Protein AF-A0A2G7FN99-F1 (afdb_monomer_lite)

InterPro domains:
  IPR013320 Concanavalin A-like lectin/glucanase domain superfamily [SSF49899] (677-865)
  IPR015882 Beta-hexosaminidase, bacterial type, N-terminal [PF02838] (249-353)
  IPR015883 Beta-hexosaminidase, catalytic domain [PF00728] (359-595)
  IPR017853 Glycoside hydrolase superfamily [SSF51445] (356-666)
  IPR025705 Beta-hexosaminidase [PR00738] (317-337)
  IPR025705 Beta-hexosaminidase [PR00738] (350-367)
  IPR025705 Beta-hexosaminidase [PR00738] (379-400)
  IPR025705 Beta-hexosaminidase [PR00738] (448-465)
  IPR029018 Beta-hexosaminidase-like, domain 2 [G3DSA:3.30.379.10] (199-349)
  IPR029018 Beta-hexosaminidase-like, domain 2 [SSF55545] (251-355)
  IPR052764 Glycosyl Hydrolase 20 Enzymes [PTHR43678] (237-614)

Secondary structure (DSSP, 8-state):
---STTSS--PPPPPPPP-TTS---TTTTTTS-----GGGGSTTTT--TTS------STTPPP-STT---SS---SHHHIIIIIHHHHHHHHHHHHHHHHHHHHHHHS-TTS-HHHHHHHHHHHHHHHHHHHHHHHHHHHHHHHHHHHHHHHHHT---HHHHHHHHHHHHHHHHGGG-HHHHHHHHHHHHHHHHHHHHHHHHH-----B--SS-B-EEEEEEEEEGGG--EEEEETTTTT-B-SSSSBSSPPBHHHHHHHHHHHHHHHH-----EEEESSPPTTEEEEEE------B-TTS-B-TT-EEEEEETTEEEEEESSHHHHHHHHHHHHHHHHHHTSEEEEEEEEE--SSS--EEEEE-SSS---HHHHHHHHHHHHHTT--EEEEE-EEES---TTT--HHHHHTS-EEE-EE---GGGTTT---GGGSEEHHHHHHHHHHHHTTT-EEEEE---SSS-HHHHTT-GGGB-SSTTSB-TTSTTHHHHHHHHHHHHGGG--BSEEE----S--GGGHHHHHHHHHHHHHHHHHHH--EEEEES-S-GGGS-PPPTTEEEEE--TTT--IIIIIGGGT--EEE--GGG---SS--SSS-SS--HHHHHH--TT-----S--TTGGG-TTEEEEEEE-S-GGG-THHHHHHHT----HHHHHHHHHHHHHT-TT--TT-----SSSEEEEE---SSSSEE-BTTSS---EEEES-EE-SS-EEE-TT-EEE-S--EE-SSEEEEEEEEES--S--EEEE-SSEEEES-BTTB-S-EEEETTEEEE-S--PPTTS-EEEEEEEETTEEEEEEEETTS--EEEEEEEEEEETTTEEEEEE---PEE-SEEESS--EEEEEEEEEE---

Radius of gyration: 35.99 Å; chains: 1; bounding box: 85×121×75 Å

Organism: NCBI:txid656916

pLDDT: mean 82.91, std 18.61, range [25.84, 98.75]

Sequence (870 aa):
MSFWDSLSGRKQSKGPEFDPSTAGDATSFLSEVAIPDPTSLHPLAGLNQDTLDYITLEDSALDQTPGSQSLLPSRGWSDDLCYGAGTTYLAGLTIGGAWGLAEGLKKVPATAPPKIRLNGVLNAITRRGPFLGNSAGVVAMVYNGFNSGIGYVRGKHDSANSVVAGALSGMLFKSTRGLKPMMISGGIVASIAGGWALVRKTTAGYSRLVTIPTISFTGTSNTYSLAQLTSIVVDARYANAVDNDGATQIPPTLQQFAETFQKDLQSTVGIDIPLTSSMTAAANSIFFTLTNETGFHDAAGRYTSEAYTLTINDDGVKIAGASPLGAWWGSRSLIQAAVVSGHTLPQGSAVDAPGWANRGIMLDAGRHFYPPEFLIEMCAFLSFFKQNAFHVHLSDNLYNNVDRYSAQQSMDLYAAFRLWSDDPAVAGLNKRANESYTKAQFDNIQQQCARRGVTIIPEIEAPGHALVISQWRPELALDDLSMLNITHPDTIPTMKSIWKTFLPWFHSKTVHIGADEYDKDLVADYTSFVNTMRDYIFKESGKSMRIWGTFIPSQGANVSTDVSIQHWEFFEDNPYFDYIQNGYNVLNSDDAFYIVGKWSGSYPSTLNKTRVFHGNPAGGLMLPTSSTLRMSPTILPEMTHTSSVTSRLSLADKQWGGNILEDEYDAVFDKIHAAIPGQNLDRQVKSHTDTILHYKFDKDTETVIDHSGNGYDGIIRGCHVQNSTLVLSKGCYVDTPLGSKGRDYTLSFWVNPTSQTPGTLFAGPDSTLLSGNGSISNITLISGGNPYSLNYSLPLDTWTQVNLIGKGNRTLLRVSDSGAESASMEFLARLGINGESQVWAPIGIEAPIARIGEGFNGMMKEVVLRGSAD

Foldseek 3Di:
DDDPVPPDDDDDDDDDDDDPVPDDDPVVVVPPDPDPDVLVVPPCNPDDPVPDDDPPPQQPAFDLQAPCQAPPGASDLVRQLVVVLVVQLQVQLVVQLVVLQVVLQVPDDPPDDPVVSVVSSVVSSVVRNNVRSVLRSQLSNQLSVQLVVVSVVVSHRDLVSQLQSQLVSQLVSCVVVDDVSSNVRSVVSSVVSNVVNVCRVVVVPQPWLQAQLTFRWRFDPDKDFLVLAAEAEEAQVQQQFFDPPAFFLDTDGLVLLVVVLQQLCCVFVVDRHYYYYDNDAAARYEYEEADPDQCAAALQRDHDQLKWKWFQDRRHIYIYTPGSNNSSLNSLSQSLSCLQVVRMGTGGMTIFHFNFRAFAAEEECFDAFDALLLLLQVLLVCLSSPHAEYEYEFWFFDFDQLVPDDPVRLLVGDIAGAEDDPPPLCVQLGPCPVRHDYLVSLLVSQVSSSSSNHFYAYEAEDQARCLSVCNRVVVQADSRSRGGPLVPPCPLVSVLSVCVRCVVSHRTLEYEHELADDDPVCVQSSLVSLQSVQVSSCVVPVHQYEYEQADFPVSPHDRDLSYAYEYEEVVRHDCVPRALVVNHQYEYAYLLQEAECPDDPPHHNAHDLCCLSSNDPVDDDDPFDDSVVSNRPRYHYYYHYYDDRQRHSSNSSRSRVGDQHPVSCVVSVVSSVVSSPPHDSQQAQAAPDLWRFKFQLPDFDQWTATPRPPGFIKGWDPWGGDPSKIFADAPTKIFTPGAWHGAFKKKKKKWAAQDLFKWWQFAHPAKTWICADDPGRFTWIAGSNDIFGDPDHDDHRFIKMWIFHGHPFWTKIWIDGPPDDIDIGTGWDWDQDSVPDTDTHGGGGIGGHRMGIHRTGTMMGTTIMGGDND

Structure (mmCIF, N/CA/C/O backbone):
data_AF-A0A2G7FN99-F1
#
_entry.id   AF-A0A2G7FN99-F1
#
loop_
_atom_site.group_PDB
_atom_site.id
_atom_site.type_symbol
_atom_site.label_atom_id
_atom_site.label_alt_id
_atom_site.label_comp_id
_atom_site.label_asym_id
_atom_site.label_entity_id
_atom_site.label_seq_id
_atom_site.pdbx_PDB_ins_code
_atom_site.Cartn_x
_atom_site.Cartn_y
_atom_site.Cartn_z
_atom_site.occupancy
_atom_site.B_iso_or_equiv
_atom_site.auth_seq_id
_atom_site.auth_comp_id
_atom_site.auth_asym_id
_atom_site.auth_atom_id
_atom_site.pdbx_PDB_model_num
ATOM 1 N N . MET A 1 1 ? -8.911 85.888 23.093 1.00 33.75 1 MET A N 1
ATOM 2 C CA . MET A 1 1 ? -7.500 86.305 22.948 1.00 33.75 1 MET A CA 1
ATOM 3 C C . MET A 1 1 ? -6.669 85.044 22.906 1.00 33.75 1 MET A C 1
AT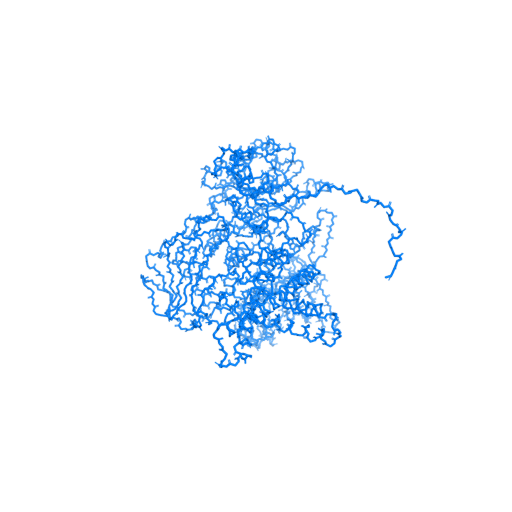OM 5 O O . MET A 1 1 ? -6.905 84.182 23.730 1.00 33.75 1 MET A O 1
ATOM 9 N N . SER A 1 2 ? -5.720 84.841 22.018 1.00 37.69 2 SER A N 1
ATOM 10 C CA . SER A 1 2 ? -5.251 85.590 20.857 1.00 37.69 2 SER A CA 1
ATOM 11 C C . SER A 1 2 ? -4.158 84.719 20.233 1.00 37.69 2 SER A C 1
ATOM 13 O O . SER A 1 2 ? -3.662 83.794 20.875 1.00 37.69 2 SER A O 1
ATOM 15 N N . PHE A 1 3 ? -3.683 85.152 19.071 1.00 32.22 3 PHE A N 1
ATOM 16 C CA . PHE A 1 3 ? -2.267 85.104 18.691 1.00 32.22 3 PHE A CA 1
ATOM 17 C C . PHE A 1 3 ? -1.813 84.037 17.690 1.00 32.22 3 PHE A C 1
ATOM 19 O O . PHE A 1 3 ? -0.744 84.218 17.123 1.00 32.22 3 PHE A O 1
ATOM 26 N N . TRP A 1 4 ? -2.607 83.013 17.364 1.00 33.81 4 TRP A N 1
ATOM 27 C CA . TRP A 1 4 ? -2.189 82.034 16.340 1.00 33.81 4 TRP A CA 1
ATOM 28 C C . TRP A 1 4 ? -2.719 82.302 14.919 1.00 33.81 4 TRP A C 1
ATOM 30 O O . TRP A 1 4 ? -2.257 81.669 13.975 1.00 33.81 4 TRP A O 1
ATOM 40 N N . ASP A 1 5 ? -3.578 83.309 14.729 1.00 37.84 5 ASP A N 1
ATOM 41 C CA . ASP A 1 5 ? -4.108 83.728 13.414 1.00 37.84 5 ASP A CA 1
ATOM 42 C C . ASP A 1 5 ? -3.126 84.557 12.546 1.00 37.84 5 ASP A C 1
ATOM 44 O O . ASP A 1 5 ? -3.536 85.149 11.549 1.00 37.84 5 ASP A O 1
ATOM 48 N N . SER A 1 6 ? -1.824 84.627 12.869 1.00 37.31 6 SER A N 1
ATOM 49 C CA . SER A 1 6 ? -0.861 85.454 12.108 1.00 37.31 6 SER A CA 1
ATOM 50 C C . SER A 1 6 ? 0.158 84.705 11.239 1.00 37.31 6 SER A C 1
ATOM 52 O O . SER A 1 6 ? 1.015 85.358 10.648 1.00 37.31 6 SER A O 1
ATOM 54 N N . LEU A 1 7 ? 0.078 83.375 11.087 1.00 38.03 7 LEU A N 1
ATOM 55 C CA . LEU A 1 7 ? 1.158 82.615 10.426 1.00 38.03 7 LEU A CA 1
ATOM 56 C C . LEU A 1 7 ? 0.846 81.949 9.075 1.00 38.03 7 LEU A C 1
ATOM 58 O O . LEU A 1 7 ? 1.741 81.315 8.526 1.00 38.03 7 LEU A O 1
ATOM 62 N N . SER A 1 8 ? -0.338 82.111 8.469 1.00 44.03 8 SER A N 1
ATOM 63 C CA . SER A 1 8 ? -0.612 81.438 7.175 1.00 44.03 8 SER A CA 1
ATOM 64 C C . SER A 1 8 ? -1.258 82.262 6.055 1.00 44.03 8 SER A C 1
ATOM 66 O O . SER A 1 8 ? -1.482 81.724 4.974 1.00 44.03 8 SER A O 1
ATOM 68 N N . GLY A 1 9 ? -1.462 83.573 6.232 1.00 40.94 9 GLY A N 1
ATOM 69 C CA . GLY A 1 9 ? -1.427 84.551 5.132 1.00 40.94 9 GLY A CA 1
ATOM 70 C C . GLY A 1 9 ? -2.111 84.203 3.795 1.00 40.94 9 GLY A C 1
ATOM 71 O O . GLY A 1 9 ? -1.538 84.492 2.745 1.00 40.94 9 GLY A O 1
ATOM 72 N N . ARG A 1 10 ? -3.335 83.651 3.781 1.00 37.00 10 ARG A N 1
ATOM 73 C CA . ARG A 1 10 ? -4.166 83.598 2.560 1.00 37.00 10 ARG A CA 1
ATOM 74 C C . ARG A 1 10 ? -5.596 84.064 2.824 1.00 37.00 10 ARG A C 1
ATOM 76 O O . ARG A 1 10 ? -6.359 83.438 3.549 1.00 37.00 10 ARG A O 1
ATOM 83 N N . LYS A 1 11 ? -5.924 85.205 2.209 1.00 37.72 11 LYS A N 1
ATOM 84 C CA . LYS A 1 11 ? -7.239 85.858 2.174 1.00 37.72 11 LYS A CA 1
ATOM 85 C C . LYS A 1 11 ? -8.298 84.944 1.539 1.00 37.72 11 LYS A C 1
ATOM 87 O O . LYS A 1 11 ? -8.090 84.450 0.435 1.00 37.72 11 LYS A O 1
ATOM 92 N N . GLN A 1 12 ? -9.449 84.811 2.198 1.00 35.75 12 GLN A N 1
ATOM 93 C CA . GLN A 1 12 ? -10.703 84.336 1.603 1.00 35.75 12 GLN A CA 1
ATOM 94 C C . GLN A 1 12 ? -11.310 85.437 0.717 1.00 35.75 12 GLN A C 1
ATOM 96 O O . GLN A 1 12 ? -11.560 86.543 1.196 1.00 35.75 12 GLN A O 1
ATOM 101 N N . SER A 1 13 ? -11.598 85.137 -0.552 1.00 37.41 13 SER A N 1
ATOM 102 C CA . SER A 1 13 ? -12.572 85.895 -1.348 1.00 37.41 13 SER A CA 1
ATOM 103 C C . SER A 1 13 ? -13.950 85.247 -1.198 1.00 37.41 13 SER A C 1
ATOM 105 O O . SER A 1 13 ? -14.109 84.066 -1.505 1.00 37.41 13 SER A O 1
ATOM 107 N N . LYS A 1 14 ? -14.938 86.018 -0.727 1.00 38.53 14 LYS A N 1
ATOM 108 C CA . LYS A 1 14 ? -16.354 85.625 -0.656 1.00 38.53 14 LYS A CA 1
ATOM 109 C C . LYS A 1 14 ? -16.905 85.346 -2.062 1.00 38.53 14 LYS A C 1
ATOM 111 O O . LYS A 1 14 ? -16.943 86.258 -2.883 1.00 38.53 14 LYS A O 1
ATOM 116 N N . GLY A 1 15 ? -17.348 84.114 -2.310 1.00 42.00 15 GLY A N 1
ATOM 117 C CA . GLY A 1 15 ? -18.316 83.803 -3.368 1.00 42.00 15 GLY A CA 1
ATOM 118 C C . GLY A 1 15 ? -19.749 84.139 -2.914 1.00 42.00 15 GLY A C 1
ATOM 119 O O . GLY A 1 15 ? -19.966 84.291 -1.710 1.00 42.00 15 GLY A O 1
ATOM 120 N N . PRO A 1 16 ? -20.698 84.317 -3.850 1.00 47.00 16 PRO A N 1
ATOM 121 C CA . PRO A 1 16 ? -22.023 84.875 -3.575 1.00 47.00 16 PRO A CA 1
ATOM 122 C C . PRO A 1 16 ? -22.912 83.978 -2.697 1.00 47.00 16 PRO A C 1
ATOM 124 O O . PRO A 1 16 ? -22.806 82.754 -2.707 1.00 47.00 16 PRO A O 1
ATOM 127 N N . GLU A 1 17 ? -23.778 84.643 -1.931 1.00 52.12 17 GLU A N 1
ATOM 128 C CA . GLU A 1 17 ? -24.752 84.099 -0.977 1.00 52.12 17 GLU A CA 1
ATOM 129 C C . GLU A 1 17 ? -25.825 83.255 -1.693 1.00 52.12 17 GLU A C 1
ATOM 131 O O . GLU A 1 17 ? -26.414 83.697 -2.677 1.00 52.12 17 GLU A O 1
ATOM 136 N N . PHE A 1 18 ? -26.061 82.032 -1.211 1.00 53.34 18 PHE A N 1
ATOM 137 C CA . PHE A 1 18 ? -27.045 81.096 -1.763 1.00 53.34 18 PHE A CA 1
ATOM 138 C C . PHE A 1 18 ? -28.466 81.464 -1.307 1.00 53.34 18 PHE A C 1
ATOM 140 O O . PHE A 1 18 ? -28.721 81.534 -0.105 1.00 53.34 18 PHE A O 1
ATOM 147 N N . ASP A 1 19 ? -29.381 81.671 -2.260 1.00 56.56 19 ASP A N 1
ATOM 148 C CA . ASP A 1 19 ? -30.807 81.922 -2.012 1.00 56.56 19 ASP A CA 1
ATOM 149 C C . ASP A 1 19 ? -31.591 80.591 -1.962 1.00 56.56 19 ASP A C 1
ATOM 151 O O . ASP A 1 19 ? -31.800 79.958 -3.005 1.00 56.56 19 ASP A O 1
ATOM 155 N N . PRO A 1 20 ? -32.067 80.157 -0.778 1.00 51.09 20 PRO A N 1
ATOM 156 C CA . PRO A 1 20 ? -32.724 78.865 -0.599 1.00 51.09 20 PRO A CA 1
ATOM 157 C C . PRO A 1 20 ? -34.115 78.770 -1.248 1.00 51.09 20 PRO A C 1
ATOM 159 O O . PRO A 1 20 ? -34.682 77.682 -1.278 1.00 51.09 20 PRO A O 1
ATOM 162 N N . SER A 1 21 ? -34.669 79.863 -1.787 1.00 50.72 21 SER A N 1
ATOM 163 C CA . SER A 1 21 ? -35.949 79.848 -2.513 1.00 50.72 21 SER A CA 1
ATOM 164 C C . SER A 1 21 ? -35.823 79.459 -3.993 1.00 50.72 21 SER A C 1
ATOM 166 O O . SER A 1 21 ? -36.827 79.186 -4.648 1.00 50.72 21 SER A O 1
ATOM 168 N N . THR A 1 22 ? -34.590 79.378 -4.506 1.00 51.12 22 THR A N 1
ATOM 169 C CA . THR A 1 22 ? -34.268 78.935 -5.878 1.00 51.12 22 THR A CA 1
ATOM 170 C C . THR A 1 22 ? -33.664 77.528 -5.932 1.00 51.12 22 THR A C 1
ATOM 172 O O . THR A 1 22 ? -33.292 77.042 -7.000 1.00 51.12 22 THR A O 1
ATOM 175 N N . ALA A 1 23 ? -33.578 76.850 -4.785 1.00 51.66 23 ALA A N 1
ATOM 176 C CA . ALA A 1 23 ? -33.070 75.492 -4.686 1.00 51.66 23 ALA A CA 1
ATOM 177 C C . ALA A 1 23 ? -34.087 74.502 -5.278 1.00 51.66 23 ALA A C 1
ATOM 179 O O . ALA A 1 23 ? -35.142 74.260 -4.694 1.00 51.66 23 ALA A O 1
ATOM 180 N N . GLY A 1 24 ? -33.775 73.938 -6.448 1.00 51.34 24 GLY A N 1
ATOM 181 C CA . GLY A 1 24 ? -34.531 72.820 -7.009 1.00 51.34 24 GLY A CA 1
ATOM 182 C C . GLY A 1 24 ? -34.472 71.607 -6.077 1.00 51.34 24 GLY A C 1
ATOM 183 O O . GLY A 1 24 ? -33.408 71.274 -5.555 1.00 51.34 24 GLY A O 1
ATOM 184 N N . ASP A 1 25 ? -35.619 70.968 -5.851 1.00 49.94 25 ASP A N 1
ATOM 185 C CA . ASP A 1 25 ? -35.714 69.726 -5.082 1.00 49.94 25 ASP A CA 1
ATOM 186 C C . ASP A 1 25 ? -34.915 68.610 -5.784 1.00 49.94 25 ASP A C 1
ATOM 188 O O . ASP A 1 25 ? -34.897 68.528 -7.014 1.00 49.94 25 ASP A O 1
ATOM 192 N N . ALA A 1 26 ? -34.242 67.743 -5.023 1.00 45.41 26 ALA A N 1
ATOM 193 C CA . ALA A 1 26 ? -33.302 66.739 -5.549 1.00 45.41 26 ALA A CA 1
ATOM 194 C C . ALA A 1 26 ? -33.956 65.727 -6.517 1.00 45.41 26 ALA A C 1
ATOM 196 O O . ALA A 1 26 ? -33.278 65.009 -7.250 1.00 45.41 26 ALA A O 1
ATOM 197 N N . THR A 1 27 ? -35.285 65.693 -6.540 1.00 50.59 27 THR A N 1
ATOM 198 C CA . THR A 1 27 ? -36.132 64.905 -7.437 1.00 50.59 27 THR A CA 1
ATOM 199 C C . THR A 1 27 ? -36.222 65.464 -8.864 1.00 50.59 27 THR A C 1
ATOM 201 O O . THR A 1 27 ? -36.419 64.680 -9.796 1.00 50.59 27 THR A O 1
ATOM 204 N N . SER A 1 28 ? -36.025 66.770 -9.090 1.00 48.38 28 SER A N 1
ATOM 205 C CA . SER A 1 28 ? -36.083 67.353 -10.445 1.00 48.38 28 SER A CA 1
ATOM 206 C C . SER A 1 28 ? -34.820 67.085 -11.272 1.00 48.38 28 SER A C 1
ATOM 208 O O . SER A 1 28 ? -34.889 67.003 -12.494 1.00 48.38 28 SER A O 1
ATOM 210 N N . PHE A 1 29 ? -33.677 66.837 -10.622 1.00 47.00 29 PHE A N 1
ATOM 211 C CA . PHE A 1 29 ? -32.427 66.464 -11.299 1.00 47.00 29 PHE A CA 1
ATOM 212 C C . PHE A 1 29 ? -32.433 65.010 -11.810 1.00 47.00 29 PHE A C 1
ATOM 214 O O . PHE A 1 29 ? -31.693 64.663 -12.727 1.00 47.00 29 PHE A O 1
ATOM 221 N N . LEU A 1 30 ? -33.283 64.154 -11.233 1.00 45.47 30 LEU A N 1
ATOM 222 C CA . LEU A 1 30 ? -33.395 62.736 -11.591 1.00 45.47 30 LEU A CA 1
ATOM 223 C C . LEU A 1 30 ? -34.400 62.461 -12.720 1.00 45.47 30 LEU A C 1
ATOM 225 O O . LEU A 1 30 ? -34.435 61.346 -13.229 1.00 45.47 30 LEU A O 1
ATOM 229 N N . SER A 1 31 ? -35.226 63.440 -13.104 1.00 47.50 31 SER A N 1
ATOM 230 C CA . SER A 1 31 ? -36.353 63.229 -14.028 1.00 47.50 31 SER A CA 1
ATOM 231 C C . SER A 1 31 ? -36.124 63.731 -15.460 1.00 47.50 31 SER A C 1
ATOM 233 O O . SER A 1 31 ? -36.835 63.284 -16.356 1.00 47.50 31 SER A O 1
ATOM 235 N N . GLU A 1 32 ? -35.120 64.579 -15.714 1.00 41.84 32 GLU A N 1
ATOM 236 C CA . GLU A 1 32 ? -34.808 65.088 -17.068 1.00 41.84 32 GLU A CA 1
ATOM 237 C C . GLU A 1 32 ? -33.552 64.482 -17.717 1.00 41.84 32 GLU A C 1
ATOM 239 O O . GLU A 1 32 ? -33.242 64.787 -18.869 1.00 41.84 32 GLU A O 1
ATOM 244 N N . VAL A 1 33 ? -32.855 63.561 -17.044 1.00 41.09 33 VAL A N 1
ATOM 245 C CA . VAL A 1 33 ? -31.777 62.783 -17.669 1.00 41.09 33 VAL A CA 1
ATOM 246 C C . VAL A 1 33 ? -32.337 61.419 -18.057 1.00 41.09 33 VAL A C 1
ATOM 248 O O . VAL A 1 33 ? -32.482 60.535 -17.218 1.00 41.09 33 VAL A O 1
ATOM 251 N N . ALA A 1 34 ? -32.644 61.225 -19.341 1.00 44.28 34 ALA A N 1
ATOM 252 C CA . ALA A 1 34 ? -32.786 59.883 -19.892 1.00 44.28 34 ALA A CA 1
ATOM 253 C C . ALA A 1 34 ? -31.404 59.214 -19.841 1.00 44.28 34 ALA A C 1
ATOM 255 O O . ALA A 1 34 ? -30.599 59.364 -20.757 1.00 44.28 34 ALA A O 1
ATOM 256 N N . ILE A 1 35 ? -31.098 58.552 -18.725 1.00 44.69 35 ILE A N 1
ATOM 257 C CA . ILE A 1 35 ? -29.889 57.745 -18.566 1.00 44.69 35 ILE A CA 1
ATOM 258 C C . ILE A 1 35 ? -30.099 56.508 -19.453 1.00 44.69 35 ILE A C 1
ATOM 260 O O . ILE A 1 35 ? -31.001 55.721 -19.152 1.00 44.69 35 ILE A O 1
ATOM 264 N N . PRO A 1 36 ? -29.355 56.329 -20.564 1.00 46.09 36 PRO A N 1
ATOM 265 C CA . PRO A 1 36 ? -29.418 55.077 -21.307 1.00 46.09 36 PRO A CA 1
ATOM 266 C C . PRO A 1 36 ? -29.032 53.940 -20.359 1.00 46.09 36 PRO A C 1
ATOM 268 O O . PRO A 1 36 ? -28.130 54.110 -19.538 1.00 46.09 36 PRO A O 1
ATOM 271 N N . ASP A 1 37 ? -29.758 52.823 -20.443 1.00 46.53 37 ASP A N 1
ATOM 272 C CA . ASP A 1 37 ? -29.610 51.661 -19.563 1.00 46.53 37 ASP A CA 1
ATOM 273 C C . ASP A 1 37 ? -28.119 51.373 -19.287 1.00 46.53 37 ASP A C 1
ATOM 275 O O . ASP A 1 37 ? -27.381 51.069 -20.232 1.00 46.53 37 ASP A O 1
ATOM 279 N N . PRO A 1 38 ? -27.644 51.482 -18.031 1.00 45.56 38 PRO A N 1
ATOM 280 C CA . PRO A 1 38 ? -26.232 51.304 -17.707 1.00 45.56 38 PRO A CA 1
ATOM 281 C C . PRO A 1 38 ? -25.691 49.927 -18.100 1.00 45.56 38 PRO A C 1
ATOM 283 O O . PRO A 1 38 ? -24.487 49.779 -18.301 1.00 45.56 38 PRO A O 1
ATOM 286 N N . THR A 1 39 ? -26.569 48.929 -18.253 1.00 45.09 39 THR A N 1
ATOM 287 C CA . THR A 1 39 ? -26.193 47.593 -18.722 1.00 45.09 39 THR A CA 1
ATOM 288 C C . THR A 1 39 ? -25.781 47.580 -20.194 1.00 45.09 39 THR A C 1
ATOM 290 O O . THR A 1 39 ? -25.010 46.712 -20.586 1.00 45.09 39 THR A O 1
ATOM 293 N N . SER A 1 40 ? -26.198 48.571 -20.992 1.00 46.38 40 SER A N 1
ATOM 294 C CA . SER A 1 40 ? -25.840 48.697 -22.413 1.00 46.38 40 SER A CA 1
ATOM 295 C C . SER A 1 40 ? -24.494 49.388 -22.667 1.00 46.38 40 SER A C 1
ATOM 297 O O . SER A 1 40 ? -23.973 49.331 -23.777 1.00 46.38 40 SER A O 1
ATOM 299 N N . LEU A 1 41 ? -23.912 50.028 -21.644 1.00 41.25 41 LEU A N 1
ATOM 300 C CA . LEU A 1 41 ? -22.585 50.659 -21.702 1.00 41.25 41 LEU A CA 1
ATOM 301 C C . LEU A 1 41 ? -21.459 49.717 -21.249 1.00 41.25 41 LEU A C 1
ATOM 303 O O . LEU A 1 41 ? -20.284 50.086 -21.291 1.00 41.25 41 LEU A O 1
ATOM 307 N N . HIS A 1 42 ? -21.803 48.499 -20.826 1.00 45.81 42 HIS A N 1
ATOM 308 C CA . HIS A 1 42 ? -20.829 47.462 -20.525 1.00 45.81 42 HIS A CA 1
ATOM 309 C C . HIS A 1 42 ? -20.289 46.866 -21.839 1.00 45.81 42 HIS A C 1
ATOM 311 O O . HIS A 1 42 ? -21.092 46.517 -22.705 1.00 45.81 42 HIS A O 1
ATOM 317 N N . PRO A 1 43 ? -18.966 46.665 -22.007 1.00 40.09 43 PRO A N 1
ATOM 318 C CA . PRO A 1 43 ? -18.371 46.147 -23.251 1.00 40.09 43 PRO A CA 1
ATOM 319 C C . PRO A 1 43 ? -18.800 44.714 -23.639 1.00 40.09 43 PRO A C 1
ATOM 321 O O . PRO A 1 43 ? -18.309 44.172 -24.622 1.00 40.09 43 PRO A O 1
ATOM 324 N N . LEU A 1 44 ? -19.721 44.106 -22.881 1.00 43.47 44 LEU A N 1
ATOM 325 C CA . LEU A 1 44 ? -20.255 42.750 -23.057 1.00 43.47 44 LEU A CA 1
ATOM 326 C C . LEU A 1 44 ? -21.794 42.716 -23.050 1.00 43.47 44 LEU A C 1
ATOM 328 O O . LEU A 1 44 ? -22.392 41.658 -22.852 1.00 43.47 44 LEU A O 1
ATOM 332 N N . ALA A 1 45 ? -22.452 43.866 -23.222 1.00 37.00 45 ALA A N 1
ATOM 333 C CA . ALA A 1 45 ? -23.903 43.941 -23.331 1.00 37.00 45 ALA A CA 1
ATOM 334 C C . ALA A 1 45 ? -24.378 43.167 -24.577 1.00 37.00 45 ALA A C 1
ATOM 336 O O . ALA A 1 45 ? -24.186 43.618 -25.705 1.00 37.00 45 ALA A O 1
ATOM 337 N N . GLY A 1 46 ? -24.960 41.981 -24.367 1.00 43.91 46 GLY A N 1
ATOM 338 C CA . GLY A 1 46 ? -25.426 41.084 -25.435 1.00 43.91 46 GLY A CA 1
ATOM 339 C C . GLY A 1 46 ? -24.843 39.665 -25.420 1.00 43.91 46 GLY A C 1
ATOM 340 O O . GLY A 1 46 ? -25.148 38.893 -26.325 1.00 43.91 46 GLY A O 1
ATOM 341 N N . LEU A 1 47 ? -24.032 39.295 -24.422 1.00 37.69 47 LEU A N 1
ATOM 342 C CA . LEU A 1 47 ? -23.481 37.940 -24.293 1.00 37.69 47 LEU A CA 1
ATOM 343 C C . LEU A 1 47 ? -24.258 37.110 -23.254 1.00 37.69 47 LEU A C 1
ATOM 345 O O . LEU A 1 47 ? -24.517 37.565 -22.143 1.00 37.69 47 LEU A O 1
ATOM 349 N N . ASN A 1 48 ? -24.660 35.901 -23.659 1.00 38.81 48 ASN A N 1
ATOM 350 C CA . ASN A 1 48 ? -25.491 34.962 -22.897 1.00 38.81 48 ASN A CA 1
ATOM 351 C C . ASN A 1 48 ? -24.795 34.491 -21.604 1.00 38.81 48 ASN A C 1
ATOM 353 O O . ASN A 1 48 ? -23.602 34.180 -21.617 1.00 38.81 48 ASN A O 1
ATOM 357 N N . GLN A 1 49 ? -25.558 34.387 -20.508 1.00 38.91 49 GLN A N 1
ATOM 358 C CA . GLN A 1 49 ? -25.067 34.019 -19.167 1.00 38.91 49 GLN A CA 1
ATOM 359 C C . GLN A 1 49 ? -24.562 32.568 -19.043 1.00 38.91 49 GLN A C 1
ATOM 361 O O . GLN A 1 49 ? -23.888 32.256 -18.069 1.00 38.91 49 GLN A O 1
ATOM 366 N N . ASP A 1 50 ? -24.807 31.709 -20.037 1.00 39.03 50 ASP A N 1
ATOM 367 C CA . ASP A 1 50 ? -24.420 30.289 -19.997 1.00 39.03 50 ASP A CA 1
ATOM 368 C C . ASP A 1 50 ? -23.006 30.002 -20.545 1.00 39.03 50 ASP A C 1
ATOM 370 O O . ASP A 1 50 ? -22.594 28.847 -20.603 1.00 39.03 50 ASP A O 1
ATOM 374 N N . THR A 1 51 ? -22.260 31.021 -20.997 1.00 35.91 51 THR A N 1
ATOM 375 C CA . THR A 1 51 ? -20.994 30.812 -21.742 1.00 35.91 51 THR A CA 1
ATOM 376 C C . THR A 1 51 ? -19.775 31.591 -21.243 1.00 35.91 51 THR A C 1
ATOM 378 O O . THR A 1 51 ? -18.726 31.516 -21.876 1.00 35.91 51 THR A O 1
ATOM 381 N N . LEU A 1 52 ? -19.864 32.336 -20.138 1.00 33.62 52 LEU A N 1
ATOM 382 C CA . LEU A 1 52 ? -18.739 33.139 -19.643 1.00 33.62 52 LEU A CA 1
ATOM 383 C C . LEU A 1 52 ? -18.542 32.979 -18.132 1.00 33.62 52 LEU A C 1
ATOM 385 O O . LEU A 1 52 ? -19.159 33.680 -17.332 1.00 33.62 52 LEU A O 1
ATOM 389 N N . ASP A 1 53 ? -17.617 32.082 -17.783 1.00 34.88 53 ASP A N 1
ATOM 390 C CA . ASP A 1 53 ? -16.911 32.043 -16.502 1.00 34.88 53 ASP A CA 1
ATOM 391 C C . ASP A 1 53 ? -16.136 33.352 -16.320 1.00 34.88 53 ASP A C 1
ATOM 393 O O . ASP A 1 53 ? -15.061 33.558 -16.891 1.00 34.88 53 ASP A O 1
ATOM 397 N N . TYR A 1 54 ? -16.685 34.271 -15.529 1.00 30.81 54 TYR A N 1
ATOM 398 C CA . TYR A 1 54 ? -15.896 35.379 -15.018 1.00 30.81 54 TYR A CA 1
ATOM 399 C C . TYR A 1 54 ? -15.165 34.936 -13.760 1.00 30.81 54 TYR A C 1
ATOM 401 O O . TYR A 1 54 ? -15.782 34.535 -12.777 1.00 30.81 54 TYR A O 1
ATOM 409 N N . ILE A 1 55 ? -13.842 35.080 -13.827 1.00 34.16 55 ILE A N 1
ATOM 410 C CA . ILE A 1 55 ? -12.881 35.205 -12.731 1.00 34.16 55 ILE A CA 1
ATOM 411 C C . ILE A 1 55 ? -13.575 35.757 -11.477 1.00 34.16 55 ILE A C 1
ATOM 413 O O . ILE A 1 55 ? -13.726 36.967 -11.299 1.00 34.16 55 ILE A O 1
ATOM 417 N N . THR A 1 56 ? -13.992 34.855 -10.593 1.00 30.36 56 THR A N 1
ATOM 418 C CA . THR A 1 56 ? -14.297 35.179 -9.206 1.00 30.36 56 THR A CA 1
ATOM 419 C C . THR A 1 56 ? -12.960 35.440 -8.528 1.00 30.36 56 THR A C 1
ATOM 421 O O . THR A 1 56 ? -12.284 34.511 -8.083 1.00 30.36 56 THR A O 1
ATOM 424 N N . LEU A 1 57 ? -12.543 36.704 -8.507 1.00 34.72 57 LEU A N 1
ATOM 425 C CA . LEU A 1 57 ? -11.526 37.180 -7.575 1.00 34.72 57 LEU A CA 1
ATOM 426 C C . LEU A 1 57 ? -11.987 36.809 -6.159 1.00 34.72 57 LEU A C 1
ATOM 428 O O . LEU A 1 57 ? -13.000 37.326 -5.712 1.00 34.72 57 LEU A O 1
ATOM 432 N N . GLU A 1 58 ? -11.291 35.849 -5.546 1.00 37.84 58 GLU A N 1
ATOM 433 C CA . GLU A 1 58 ? -11.030 35.594 -4.112 1.00 37.84 58 GLU A CA 1
ATOM 434 C C . GLU A 1 58 ? -12.106 35.835 -3.019 1.00 37.84 58 GLU A C 1
ATOM 436 O O . GLU A 1 58 ? -11.821 35.598 -1.853 1.00 37.84 58 GLU A O 1
ATOM 441 N N . ASP A 1 59 ? -13.361 36.174 -3.317 1.00 36.09 59 ASP A N 1
ATOM 442 C CA . ASP A 1 59 ? -14.378 36.515 -2.301 1.00 36.09 59 ASP A CA 1
ATOM 443 C C . ASP A 1 59 ? -15.169 35.296 -1.768 1.00 36.09 59 ASP A C 1
ATOM 445 O O . ASP A 1 59 ? -16.130 35.432 -1.005 1.00 36.09 59 ASP A O 1
ATOM 449 N N . SER A 1 60 ? -14.783 34.079 -2.173 1.00 41.12 60 SER A N 1
ATOM 450 C CA . SER A 1 60 ? -15.472 32.819 -1.824 1.00 41.12 60 SER A CA 1
ATOM 451 C C . SER A 1 60 ? -14.635 31.841 -0.988 1.00 41.12 60 SER A C 1
ATOM 453 O O . SER A 1 60 ? -15.137 30.777 -0.620 1.00 41.12 60 SER A O 1
ATOM 455 N N . ALA A 1 61 ? -13.366 32.147 -0.700 1.00 44.16 61 ALA A N 1
ATOM 456 C CA . ALA A 1 61 ? -12.507 31.271 0.093 1.00 44.16 61 ALA A CA 1
ATOM 457 C C . ALA A 1 61 ? -12.744 31.503 1.594 1.00 44.16 61 ALA A C 1
ATOM 459 O O . ALA A 1 61 ? -12.715 32.632 2.071 1.00 44.16 61 ALA A O 1
ATOM 460 N N . LEU A 1 62 ? -13.002 30.430 2.345 1.00 48.75 62 LEU A N 1
ATOM 461 C CA . LEU A 1 62 ? -13.025 30.487 3.808 1.00 48.75 62 LEU A CA 1
ATOM 462 C C . LEU A 1 62 ? -11.614 30.768 4.332 1.00 48.75 62 LEU A C 1
ATOM 464 O O . LEU A 1 62 ? -10.645 30.285 3.747 1.00 48.75 62 LEU A O 1
ATOM 468 N N . ASP A 1 63 ? -11.504 31.515 5.432 1.00 45.38 63 ASP A N 1
ATOM 469 C CA . ASP A 1 63 ? -10.224 31.800 6.080 1.00 45.38 63 ASP A CA 1
ATOM 470 C C . ASP A 1 63 ? -9.494 30.479 6.381 1.00 45.38 63 ASP A C 1
ATOM 472 O O . ASP A 1 63 ? -10.017 29.604 7.076 1.00 45.38 63 ASP A O 1
ATOM 476 N N . GLN A 1 64 ? -8.298 30.320 5.817 1.00 43.88 64 GLN A N 1
ATOM 477 C CA . GLN A 1 64 ? -7.508 29.087 5.883 1.00 43.88 64 GLN A CA 1
ATOM 478 C C . GLN A 1 64 ? -6.576 29.047 7.099 1.00 43.88 64 GLN A C 1
ATOM 480 O O . GLN A 1 64 ? -5.870 28.062 7.310 1.00 43.88 64 GLN A O 1
ATOM 485 N N . THR A 1 65 ? -6.551 30.104 7.915 1.00 43.84 65 THR A N 1
ATOM 486 C CA . THR A 1 65 ? -5.710 30.133 9.109 1.00 43.84 65 THR A CA 1
ATOM 487 C C . THR A 1 65 ? -6.228 29.138 10.172 1.00 43.84 65 THR A C 1
ATOM 489 O O . THR A 1 65 ? -7.423 29.123 10.481 1.00 43.84 65 THR A O 1
ATOM 492 N N . PRO A 1 66 ? -5.371 28.278 10.765 1.00 37.09 66 PRO A N 1
ATOM 493 C CA . PRO A 1 66 ? -5.821 27.195 11.650 1.00 37.09 66 PRO A CA 1
ATOM 494 C C . PRO A 1 66 ? -6.671 27.727 12.806 1.00 37.09 66 PRO A C 1
ATOM 496 O O . PRO A 1 66 ? -6.158 28.530 13.567 1.00 37.09 66 PRO A O 1
ATOM 499 N N . GLY A 1 67 ? -7.937 27.312 12.948 1.00 43.75 67 GLY A N 1
ATOM 500 C CA . GLY A 1 67 ? -8.842 27.741 14.034 1.00 43.75 67 GLY A CA 1
ATOM 501 C C . GLY A 1 67 ? -9.741 28.961 13.755 1.00 43.75 67 GLY A C 1
ATOM 502 O O . GLY A 1 67 ? -10.472 29.391 14.654 1.00 43.75 67 GLY A O 1
ATOM 503 N N . SER A 1 68 ? -9.731 29.504 12.535 1.00 43.69 68 SER A N 1
ATOM 504 C CA . SER A 1 68 ? -10.650 30.562 12.070 1.00 43.69 68 SER A CA 1
ATOM 505 C C . SER A 1 68 ? -12.084 30.059 11.810 1.00 43.69 68 SER A C 1
ATOM 507 O O . SER A 1 68 ? -13.048 30.822 11.909 1.00 43.69 68 SER A O 1
ATOM 509 N N . GLN A 1 69 ? -12.257 28.763 11.524 1.00 46.31 69 GLN A N 1
ATOM 510 C CA . GLN A 1 69 ? -13.550 28.193 11.140 1.00 46.31 69 GLN A CA 1
ATOM 511 C C . GLN A 1 69 ? -14.491 28.056 12.345 1.00 46.31 69 GLN A C 1
ATOM 513 O O . GLN A 1 69 ? -14.180 27.416 13.351 1.00 46.31 69 GLN A O 1
ATOM 518 N N . SER A 1 70 ? -15.662 28.693 12.253 1.00 45.09 70 SER A N 1
ATOM 519 C CA . SER A 1 70 ? -16.664 28.746 13.319 1.00 45.09 70 SER A CA 1
ATOM 520 C C . SER A 1 70 ? -18.059 28.361 12.811 1.00 45.09 70 SER A C 1
ATOM 522 O O . SER A 1 70 ? -18.241 28.089 11.630 1.00 45.09 70 SER A O 1
ATOM 524 N N . LEU A 1 71 ? -19.055 28.351 13.705 1.00 39.84 71 LEU A N 1
ATOM 525 C CA . LEU A 1 71 ? -20.465 28.036 13.410 1.00 39.84 71 LEU A CA 1
ATOM 526 C C . LEU A 1 71 ? -21.065 28.909 12.285 1.00 39.84 71 LEU A C 1
ATOM 528 O O . LEU A 1 71 ? -22.026 28.512 11.634 1.00 39.84 71 LEU A O 1
ATOM 532 N N . LEU A 1 72 ? -20.468 30.082 12.058 1.00 46.12 72 LEU A N 1
ATOM 533 C CA . LEU A 1 72 ? -20.537 30.835 10.812 1.00 46.12 72 LEU A CA 1
ATOM 534 C C . LEU A 1 72 ? -19.112 30.840 10.233 1.00 46.12 72 LEU A C 1
ATOM 536 O O . LEU A 1 72 ? -18.221 31.436 10.852 1.00 46.12 72 LEU A O 1
ATOM 540 N N . PRO A 1 73 ? -18.845 30.119 9.136 1.00 46.88 73 PRO A N 1
ATOM 541 C CA . PRO A 1 73 ? -17.508 30.066 8.569 1.00 46.88 73 PRO A CA 1
ATOM 542 C C . PRO A 1 73 ? -17.163 31.439 7.968 1.00 46.88 73 PRO A C 1
ATOM 544 O O . PRO A 1 73 ? -17.921 31.967 7.157 1.00 46.88 73 PRO A O 1
ATOM 547 N N . SER A 1 74 ? -16.055 32.027 8.427 1.00 51.16 74 SER A N 1
ATOM 548 C CA . SER A 1 74 ? -15.574 33.349 8.004 1.00 51.16 74 SER A CA 1
ATOM 549 C C . SER A 1 74 ? -14.781 33.237 6.707 1.00 51.16 74 SER A C 1
ATOM 551 O O . SER A 1 74 ? -14.003 32.298 6.532 1.00 51.16 74 SER A O 1
ATOM 553 N N . ARG A 1 75 ? -14.971 34.198 5.803 1.00 53.47 75 ARG A N 1
ATOM 554 C CA . ARG A 1 75 ? -14.274 34.313 4.508 1.00 53.47 75 ARG A CA 1
ATOM 555 C C . ARG A 1 75 ? -12.959 35.098 4.585 1.00 53.47 75 ARG A C 1
ATOM 557 O O . ARG A 1 75 ? -12.375 35.434 3.563 1.00 53.47 75 ARG A O 1
ATOM 564 N N . GLY A 1 76 ? -12.499 35.414 5.795 1.00 58.16 76 GLY A N 1
ATOM 565 C CA . GLY A 1 76 ? -11.254 36.137 6.044 1.00 58.16 76 GLY A CA 1
ATOM 566 C C . GLY A 1 76 ? -11.441 37.343 6.956 1.00 58.16 76 GLY A C 1
ATOM 567 O O . GLY A 1 76 ? -12.522 37.619 7.477 1.00 58.16 76 GLY A O 1
ATOM 568 N N . TRP A 1 77 ? -10.364 38.111 7.122 1.00 61.38 77 TRP A N 1
ATOM 569 C CA . TRP A 1 77 ? -10.323 39.244 8.050 1.00 61.38 77 TRP A CA 1
ATOM 570 C C . TRP A 1 77 ? -11.417 40.294 7.799 1.00 61.38 77 TRP A C 1
ATOM 572 O O . TRP A 1 77 ? -11.987 40.826 8.753 1.00 61.38 77 TRP A O 1
ATOM 582 N N . SER A 1 78 ? -11.725 40.594 6.533 1.00 60.72 78 SER A N 1
ATOM 583 C CA . SER A 1 78 ? -12.776 41.551 6.161 1.00 60.72 78 SER A CA 1
ATOM 584 C C . SER A 1 78 ? -14.169 41.058 6.560 1.00 60.72 78 SER A C 1
ATOM 586 O O . SER A 1 78 ? -14.991 41.850 7.019 1.00 60.72 78 SER A O 1
ATOM 588 N N . ASP A 1 79 ? -14.412 39.755 6.445 1.00 64.12 79 ASP A N 1
ATOM 589 C CA . ASP A 1 79 ? -15.673 39.097 6.776 1.00 64.12 79 ASP A CA 1
ATOM 590 C C . ASP A 1 79 ? -15.893 39.069 8.296 1.00 64.12 79 ASP A C 1
ATOM 592 O O . ASP A 1 79 ? -16.928 39.523 8.791 1.00 64.12 79 ASP A O 1
ATOM 596 N N . ASP A 1 80 ? -14.866 38.674 9.057 1.00 63.94 80 ASP A N 1
ATOM 597 C CA . ASP A 1 80 ? -14.873 38.723 10.524 1.00 63.94 80 ASP A CA 1
ATOM 598 C C . ASP A 1 80 ? -15.035 40.147 11.058 1.00 63.94 80 ASP A C 1
ATOM 600 O O . ASP A 1 80 ? -15.725 40.377 12.059 1.00 63.94 80 ASP A O 1
ATOM 604 N N . LEU A 1 81 ? -14.427 41.129 10.388 1.00 70.31 81 LEU A N 1
ATOM 605 C CA . LEU A 1 81 ? -14.584 42.535 10.730 1.00 70.31 81 LEU A CA 1
ATOM 606 C C . LEU A 1 81 ? -16.013 43.019 10.458 1.00 70.31 81 LEU A C 1
ATOM 608 O O . LEU A 1 81 ? -16.613 43.626 11.342 1.00 70.31 81 LEU A O 1
ATOM 612 N N . CYS A 1 82 ? -16.575 42.732 9.284 1.00 68.00 82 CYS A N 1
ATOM 613 C CA . CYS A 1 82 ? -17.900 43.202 8.880 1.00 68.00 82 CYS A CA 1
ATOM 614 C C . CYS A 1 82 ? -19.029 42.494 9.640 1.00 68.00 82 CYS A C 1
ATOM 616 O O . CYS A 1 82 ? -19.832 43.148 10.314 1.00 68.00 82 CYS A O 1
ATOM 618 N N . TYR A 1 83 ? -19.083 41.162 9.584 1.00 69.62 83 TYR A N 1
ATOM 619 C CA . TYR A 1 83 ? -20.131 40.386 10.243 1.00 69.62 83 TYR A CA 1
ATOM 620 C C . TYR A 1 83 ? -19.925 40.336 11.752 1.00 69.62 83 TYR A C 1
ATOM 622 O O . TYR A 1 83 ? -20.881 40.544 12.497 1.00 69.62 83 TYR A O 1
ATOM 630 N N . GLY A 1 84 ? -18.695 40.129 12.231 1.00 69.69 84 GLY A N 1
ATOM 631 C CA . GLY A 1 84 ? -18.408 40.064 13.665 1.00 69.69 84 GLY A CA 1
ATOM 632 C C . GLY A 1 84 ? -18.640 41.396 14.383 1.00 69.69 84 GLY A C 1
ATOM 633 O O . GLY A 1 84 ? -19.261 41.419 15.452 1.00 69.69 84 GLY A O 1
ATOM 634 N N . ALA A 1 85 ? -18.223 42.528 13.797 1.00 78.12 85 ALA A N 1
ATOM 635 C CA . ALA A 1 85 ? -18.525 43.835 14.384 1.00 78.12 85 ALA A CA 1
ATOM 636 C C . ALA A 1 85 ? -20.009 44.196 14.234 1.00 78.12 85 ALA A C 1
ATOM 638 O O . ALA A 1 85 ? -20.589 44.742 15.174 1.00 78.12 85 ALA A O 1
ATOM 639 N N . GLY A 1 86 ? -20.643 43.851 13.107 1.00 76.31 86 GLY A N 1
ATOM 640 C CA . GLY A 1 86 ? -22.066 44.091 12.861 1.00 76.31 86 GLY A CA 1
ATOM 641 C C . GLY A 1 86 ? -22.988 43.327 13.817 1.00 76.31 86 GLY A C 1
ATOM 642 O O . GLY A 1 86 ? -23.873 43.925 14.432 1.00 76.31 86 GLY A O 1
ATOM 643 N N . THR A 1 87 ? -22.762 42.026 14.020 1.00 78.62 87 THR A N 1
ATOM 644 C CA . THR A 1 87 ? -23.558 41.213 14.956 1.00 78.62 87 THR A CA 1
ATOM 645 C C . THR A 1 87 ? -23.343 41.664 16.399 1.00 78.62 87 THR A C 1
ATOM 647 O O . THR A 1 87 ? -24.311 41.828 17.144 1.00 78.62 87 THR A O 1
ATOM 650 N N . THR A 1 88 ? -22.099 41.966 16.785 1.00 82.56 88 THR A N 1
ATOM 651 C CA . THR A 1 88 ? -21.770 42.480 18.124 1.00 82.56 88 THR A CA 1
ATOM 652 C C . THR A 1 88 ? -22.389 43.859 18.374 1.00 82.56 88 THR A C 1
ATOM 654 O O . THR A 1 88 ? -22.901 44.129 19.465 1.00 82.56 88 THR A O 1
ATOM 657 N N . TYR A 1 89 ? -22.414 44.722 17.357 1.00 86.00 89 TYR A N 1
ATOM 658 C CA . TYR A 1 89 ? -23.088 46.016 17.395 1.00 86.00 89 TYR A CA 1
ATOM 659 C C . TYR A 1 89 ? -24.601 45.868 17.601 1.00 86.00 89 TYR A C 1
ATOM 661 O O . TYR A 1 89 ? -25.157 46.493 18.507 1.00 86.00 89 TYR A O 1
ATOM 669 N N . LEU A 1 90 ? -25.266 45.009 16.820 1.00 85.75 90 LEU A N 1
ATOM 670 C CA . LEU A 1 90 ? -26.708 44.755 16.929 1.00 85.75 90 LEU A CA 1
ATOM 671 C C . LEU A 1 90 ? -27.085 44.109 18.270 1.00 85.75 90 LEU A C 1
ATOM 673 O O . LEU A 1 90 ? -28.082 44.496 18.886 1.00 85.75 90 LEU A O 1
ATOM 677 N N . ALA A 1 91 ? -26.271 43.178 18.771 1.00 85.06 91 ALA A N 1
ATOM 678 C CA . ALA A 1 91 ? -26.447 42.597 20.099 1.00 85.06 91 ALA A CA 1
ATOM 679 C C . ALA A 1 91 ? -26.306 43.667 21.196 1.00 85.06 91 ALA A C 1
ATOM 681 O O . ALA A 1 91 ? -27.151 43.763 22.090 1.00 85.06 91 ALA A O 1
ATOM 682 N N . GLY A 1 92 ? -25.292 44.532 21.089 1.00 86.25 92 GLY A N 1
ATOM 683 C CA . GLY A 1 92 ? -25.092 45.671 21.984 1.00 86.25 92 GLY A CA 1
ATOM 684 C C . GLY A 1 92 ? -26.250 46.672 21.940 1.00 86.25 92 GLY A C 1
ATOM 685 O O . GLY A 1 92 ? -26.715 47.115 22.991 1.00 86.25 92 GLY A O 1
ATOM 686 N N . LEU A 1 93 ? -26.775 46.983 20.752 1.00 87.69 93 LEU A N 1
ATOM 687 C CA . LEU A 1 93 ? -27.973 47.808 20.581 1.00 87.69 93 LEU A CA 1
ATOM 688 C C . LEU A 1 93 ? -29.194 47.175 21.252 1.00 87.69 93 LEU A C 1
ATOM 690 O O . LEU A 1 93 ? -29.928 47.870 21.953 1.00 87.69 93 LEU A O 1
ATOM 694 N N . THR A 1 94 ? -29.393 45.870 21.072 1.00 87.94 94 THR A N 1
ATOM 695 C CA . THR A 1 94 ? -30.550 45.135 21.600 1.00 87.94 94 THR A CA 1
ATOM 696 C C . THR A 1 94 ? -30.517 45.079 23.125 1.00 87.94 94 THR A C 1
ATOM 698 O O . THR A 1 94 ? -31.478 45.477 23.785 1.00 87.94 94 THR A O 1
ATOM 701 N N . ILE A 1 95 ? -29.386 44.670 23.707 1.00 89.06 95 ILE A N 1
ATOM 702 C CA . ILE A 1 95 ? -29.199 44.605 25.164 1.00 89.06 95 ILE A CA 1
ATOM 703 C C . ILE A 1 95 ? -29.256 46.011 25.773 1.00 89.06 95 ILE A C 1
ATOM 705 O O . ILE A 1 95 ? -29.915 46.228 26.791 1.00 89.06 95 ILE A O 1
ATOM 709 N N . GLY A 1 96 ? -28.603 46.988 25.140 1.00 87.62 96 GLY A N 1
ATOM 710 C CA . GLY A 1 96 ? -28.612 48.380 25.581 1.00 87.62 96 GLY A CA 1
ATOM 711 C C . GLY A 1 96 ? -30.008 48.995 25.502 1.00 87.62 96 GLY A C 1
ATOM 712 O O . GLY A 1 96 ? -30.405 49.732 26.403 1.00 87.62 96 GLY A O 1
ATOM 713 N N . GLY A 1 97 ? -30.780 48.648 24.473 1.00 89.12 97 GLY A N 1
ATOM 714 C CA . GLY A 1 97 ? -32.174 49.040 24.307 1.00 89.12 97 GLY A CA 1
ATOM 715 C C . GLY A 1 97 ? -33.073 48.422 25.375 1.00 89.12 97 GLY A C 1
ATOM 716 O O . GLY A 1 97 ? -33.825 49.148 26.019 1.00 89.12 97 GLY A O 1
ATOM 717 N N . ALA A 1 98 ? -32.937 47.122 25.649 1.00 89.25 98 ALA A N 1
ATOM 718 C CA . ALA A 1 98 ? -33.665 46.442 26.722 1.00 89.25 98 ALA A CA 1
ATOM 719 C C . ALA A 1 98 ? -33.327 47.023 28.107 1.00 89.25 98 ALA A C 1
ATOM 721 O O . ALA A 1 98 ? -34.216 47.259 28.930 1.00 89.25 98 ALA A O 1
ATOM 722 N N . TRP A 1 99 ? -32.052 47.336 28.354 1.00 89.44 99 TRP A N 1
ATOM 723 C CA . TRP A 1 99 ? -31.632 48.017 29.576 1.00 89.44 99 TRP A CA 1
ATOM 724 C C . TRP A 1 99 ? -32.198 49.439 29.661 1.00 89.44 99 TRP A C 1
ATOM 726 O O . TRP A 1 99 ? -32.702 49.836 30.711 1.00 89.44 99 TRP A O 1
ATOM 736 N N . GLY A 1 100 ? -32.169 50.192 28.560 1.00 88.38 100 GLY A N 1
ATOM 737 C CA . GLY A 1 100 ? -32.771 51.520 28.461 1.00 88.38 100 GLY A CA 1
ATOM 738 C C . GLY A 1 100 ? -34.279 51.499 28.700 1.00 88.38 100 GLY A C 1
ATOM 739 O O . GLY A 1 100 ? -34.788 52.344 29.431 1.00 88.38 100 GLY A O 1
ATOM 740 N N . LEU A 1 101 ? -34.980 50.492 28.181 1.00 87.75 101 LEU A N 1
ATOM 741 C CA . LEU A 1 101 ? -36.400 50.255 28.427 1.00 87.75 101 LEU A CA 1
ATOM 742 C C . LEU A 1 101 ? -36.659 50.006 29.917 1.00 87.75 101 LEU A C 1
ATOM 744 O O . LEU A 1 101 ? -37.488 50.686 30.520 1.00 87.75 101 LEU A O 1
ATOM 748 N N . ALA A 1 102 ? -35.909 49.092 30.538 1.00 86.44 102 ALA A N 1
ATOM 749 C CA . ALA A 1 102 ? -36.038 48.796 31.963 1.00 86.44 102 ALA A CA 1
ATOM 750 C C . ALA A 1 102 ? -35.700 50.010 32.851 1.00 86.44 102 ALA A C 1
ATOM 752 O O . ALA A 1 102 ? -36.388 50.269 33.840 1.00 86.44 102 ALA A O 1
ATOM 753 N N . GLU A 1 103 ? -34.662 50.779 32.507 1.00 86.31 103 GLU A N 1
ATOM 754 C CA . GLU A 1 103 ? -34.277 52.006 33.216 1.00 86.31 103 GLU A CA 1
ATOM 755 C C . GLU A 1 103 ? -35.351 53.093 33.067 1.00 86.31 103 GLU A C 1
ATOM 757 O O . GLU A 1 103 ? -35.728 53.727 34.054 1.00 86.31 103 GLU A O 1
ATOM 762 N N . GLY A 1 104 ? -35.869 53.286 31.853 1.00 83.75 104 GLY A N 1
ATOM 763 C CA . GLY A 1 104 ? -36.922 54.249 31.551 1.00 83.75 104 GLY A CA 1
ATOM 764 C C . GLY A 1 104 ? -38.229 53.933 32.273 1.00 83.75 104 GLY A C 1
ATOM 765 O O . GLY A 1 104 ? -38.851 54.831 32.834 1.00 83.75 104 GLY A O 1
ATOM 766 N N . LEU A 1 105 ? -38.606 52.652 32.349 1.00 83.06 105 LEU A N 1
ATOM 767 C CA . LEU A 1 105 ? -39.791 52.204 33.085 1.00 83.06 105 LEU A CA 1
ATOM 768 C C . LEU A 1 105 ? -39.647 52.378 34.603 1.00 83.06 105 LEU A C 1
ATOM 770 O O . LEU A 1 105 ? -40.631 52.689 35.267 1.00 83.06 105 LEU A O 1
ATOM 774 N N . LYS A 1 106 ? -38.437 52.211 35.157 1.00 82.94 106 LYS A N 1
ATOM 775 C CA . LYS A 1 106 ? -38.176 52.376 36.599 1.00 82.94 106 LYS A CA 1
ATOM 776 C C . LYS A 1 106 ? -38.064 53.837 37.041 1.00 82.94 106 LYS A C 1
ATOM 778 O O . LYS A 1 106 ? -38.380 54.141 38.186 1.00 82.94 106 LYS A O 1
ATOM 783 N N . LYS A 1 107 ? -37.578 54.736 36.178 1.00 78.56 107 LYS A N 1
ATOM 784 C CA . LYS A 1 107 ? -37.324 56.145 36.535 1.00 78.56 107 LYS A CA 1
ATOM 785 C C . LYS A 1 107 ? -38.549 57.048 36.464 1.00 78.56 107 LYS A C 1
ATOM 787 O O . LYS A 1 107 ? -38.520 58.121 37.062 1.00 78.56 107 LYS A O 1
ATOM 792 N N . VAL A 1 108 ? -39.597 56.654 35.742 1.00 72.94 108 VAL A N 1
ATOM 793 C CA . VAL A 1 108 ? -40.801 57.480 35.613 1.00 72.94 108 VAL A CA 1
ATOM 794 C C . VAL A 1 108 ? -41.878 57.007 36.602 1.00 72.94 108 VAL A C 1
ATOM 796 O O . VAL A 1 108 ? -42.268 55.841 36.544 1.00 72.94 108 VAL A O 1
ATOM 799 N N . PRO A 1 109 ? -42.395 57.881 37.491 1.00 72.31 109 PRO A N 1
ATOM 800 C CA . PRO A 1 109 ? -43.465 57.531 38.425 1.00 72.31 109 PRO A CA 1
ATOM 801 C C . PRO A 1 109 ? -44.717 57.012 37.705 1.00 72.31 109 PRO A C 1
ATOM 803 O O . PRO A 1 109 ? -45.101 57.534 36.656 1.00 72.31 109 PRO A O 1
ATOM 806 N N . ALA A 1 110 ? -45.403 56.025 38.291 1.00 67.56 110 ALA A N 1
ATOM 807 C CA . ALA A 1 110 ? -46.609 55.426 37.705 1.00 67.56 110 ALA A CA 1
ATOM 808 C C . ALA A 1 110 ? -47.767 56.429 37.495 1.00 67.56 110 ALA A C 1
ATOM 810 O O . ALA A 1 110 ? -48.643 56.184 36.669 1.00 67.56 110 ALA A O 1
ATOM 811 N N . THR A 1 111 ? -47.736 57.565 38.201 1.00 70.19 111 THR A N 1
ATOM 812 C CA . THR A 1 111 ? -48.708 58.669 38.140 1.00 70.19 111 THR A CA 1
ATOM 813 C C . THR A 1 111 ? -48.456 59.670 37.006 1.00 70.19 111 THR A C 1
ATOM 815 O O . THR A 1 111 ? -49.264 60.574 36.801 1.00 70.19 111 THR A O 1
ATOM 818 N N . ALA A 1 112 ? -47.352 59.545 36.261 1.00 73.12 112 ALA A N 1
ATOM 819 C CA . ALA A 1 112 ? -47.031 60.466 35.174 1.00 73.12 112 ALA A CA 1
ATOM 820 C C . ALA A 1 112 ? -47.923 60.234 33.930 1.00 73.12 112 ALA A C 1
ATOM 822 O O . ALA A 1 112 ? -48.221 59.081 33.595 1.00 73.12 112 ALA A O 1
ATOM 823 N N . PRO A 1 113 ? -48.294 61.299 33.188 1.00 78.81 113 PRO A N 1
ATOM 824 C CA . PRO A 1 113 ? -49.069 61.192 31.954 1.00 78.81 113 PRO A CA 1
ATOM 825 C C . PRO A 1 113 ? -48.439 60.216 30.941 1.00 78.81 113 PRO A C 1
ATOM 827 O O . PRO A 1 113 ? -47.212 60.227 30.779 1.00 78.81 113 PRO A O 1
ATOM 830 N N . PRO A 1 114 ? -49.237 59.428 30.189 1.00 76.50 114 PRO A N 1
ATOM 831 C CA . PRO A 1 114 ? -48.729 58.398 29.273 1.00 76.50 114 PRO A CA 1
ATOM 832 C C . PRO A 1 114 ? -47.687 58.909 28.268 1.00 76.50 114 PRO A C 1
ATOM 834 O O . PRO A 1 114 ? -46.693 58.234 28.011 1.00 76.50 114 PRO A O 1
ATOM 837 N N . LYS A 1 115 ? -47.859 60.139 27.762 1.00 77.69 115 LYS A N 1
ATOM 838 C CA . LYS A 1 115 ? -46.910 60.785 26.838 1.00 77.69 115 LYS A CA 1
ATOM 839 C C . LYS A 1 115 ? -45.539 61.053 27.475 1.00 77.69 115 LYS A C 1
ATOM 841 O O . LYS A 1 115 ? -44.518 60.864 26.825 1.00 77.69 115 LYS A O 1
ATOM 846 N N . ILE A 1 116 ? -45.496 61.453 28.748 1.00 77.12 116 ILE A N 1
ATOM 847 C CA . ILE A 1 116 ? -44.237 61.726 29.466 1.00 77.12 116 ILE A CA 1
ATOM 848 C C . ILE A 1 116 ? -43.516 60.414 29.789 1.00 77.12 116 ILE A C 1
ATOM 850 O O . ILE A 1 116 ? -42.295 60.331 29.663 1.00 77.12 116 ILE A O 1
ATOM 854 N N . ARG A 1 117 ? -44.273 59.367 30.135 1.00 77.94 117 ARG A N 1
ATOM 855 C CA . ARG A 1 117 ? -43.735 58.015 30.346 1.00 77.94 117 ARG A CA 1
ATOM 856 C C . ARG A 1 117 ? -43.111 57.454 29.074 1.00 77.94 117 ARG A C 1
ATOM 858 O O . ARG A 1 117 ? -41.979 56.983 29.122 1.00 77.94 117 ARG A O 1
ATOM 865 N N . LEU A 1 118 ? -43.810 57.567 27.945 1.00 81.81 118 LEU A N 1
ATOM 866 C CA . LEU A 1 118 ? -43.300 57.121 26.651 1.00 81.81 118 LEU A CA 1
ATOM 867 C C . LEU A 1 118 ? -42.031 57.886 26.256 1.00 81.81 118 LEU A C 1
ATOM 869 O O . LEU A 1 118 ? -41.034 57.261 25.912 1.00 81.81 118 LEU A O 1
ATOM 873 N N . ASN A 1 119 ? -42.018 59.214 26.400 1.00 84.00 119 ASN A N 1
ATOM 874 C CA . ASN A 1 119 ? -40.836 60.023 26.095 1.00 84.00 119 ASN A CA 1
ATOM 875 C C . ASN A 1 119 ? -39.642 59.690 27.003 1.00 84.00 119 ASN A C 1
ATOM 877 O O . ASN A 1 119 ? -38.512 59.617 26.530 1.00 84.00 119 ASN A O 1
ATOM 881 N N . GLY A 1 120 ? -39.870 59.447 28.298 1.00 83.12 120 GLY A N 1
ATOM 882 C CA . GLY A 1 120 ? -38.816 59.039 29.230 1.00 83.12 120 GLY A CA 1
ATOM 883 C C . GLY A 1 120 ? -38.221 57.668 28.894 1.00 83.12 120 GLY A C 1
ATOM 884 O O . GLY A 1 120 ? -37.003 57.494 28.946 1.00 83.12 120 GLY A O 1
ATOM 885 N N . VAL A 1 121 ? -39.069 56.718 28.495 1.00 84.94 121 VAL A N 1
ATOM 886 C CA . VAL A 1 121 ? -38.651 55.387 28.035 1.00 84.94 121 VAL A CA 1
ATOM 887 C C . VAL A 1 121 ? -37.875 55.476 26.725 1.00 84.94 121 VAL A C 1
ATOM 889 O O . VAL A 1 121 ? -36.763 54.958 26.651 1.00 84.94 121 VAL A O 1
ATOM 892 N N . LEU A 1 122 ? -38.403 56.180 25.722 1.00 84.75 122 LEU A N 1
ATOM 893 C CA . LEU A 1 122 ? -37.738 56.355 24.431 1.00 84.75 122 LEU A CA 1
ATOM 894 C C . LEU A 1 122 ? -36.378 57.036 24.596 1.00 84.75 122 LEU A C 1
ATOM 896 O O . LEU A 1 122 ? -35.396 56.532 24.065 1.00 84.75 122 LEU A O 1
ATOM 900 N N . ASN A 1 123 ? -36.281 58.089 25.414 1.00 85.81 123 ASN A N 1
ATOM 901 C CA . ASN A 1 123 ? -35.009 58.754 25.710 1.00 85.81 123 ASN A CA 1
ATOM 902 C C . ASN A 1 123 ? -34.000 57.835 26.417 1.00 85.81 123 ASN A C 1
ATOM 904 O O . ASN A 1 123 ? -32.793 57.941 26.203 1.00 85.81 123 ASN A O 1
ATOM 908 N N . ALA A 1 124 ? -34.461 56.928 27.282 1.00 86.19 124 ALA A N 1
ATOM 909 C CA . ALA A 1 124 ? -33.580 55.970 27.942 1.00 86.19 124 ALA A CA 1
ATOM 910 C C . ALA A 1 124 ? -33.090 54.879 26.972 1.00 86.19 124 ALA A C 1
ATOM 912 O O . ALA A 1 124 ? -31.907 54.531 27.006 1.00 86.19 124 ALA A O 1
ATOM 913 N N . ILE A 1 125 ? -33.961 54.399 26.076 1.00 86.69 125 ILE A N 1
ATOM 914 C CA . ILE A 1 125 ? -33.629 53.448 25.002 1.00 86.69 125 ILE A CA 1
ATOM 915 C C . ILE A 1 125 ? -32.625 54.069 24.024 1.00 86.69 125 ILE A C 1
ATOM 917 O O . ILE A 1 125 ? -31.567 53.484 23.790 1.00 86.69 125 ILE A O 1
ATOM 921 N N . THR A 1 126 ? -32.894 55.275 23.515 1.00 86.19 126 THR A N 1
ATOM 922 C CA . THR A 1 126 ? -32.024 55.973 22.550 1.00 86.19 126 THR A CA 1
ATOM 923 C C . THR A 1 126 ? -30.701 56.429 23.157 1.00 86.19 126 THR A C 1
ATOM 925 O O . THR A 1 126 ? -29.736 56.646 22.432 1.00 86.19 126 THR A O 1
ATOM 928 N N . ARG A 1 127 ? -30.602 56.522 24.488 1.00 86.69 127 ARG A N 1
ATOM 929 C CA . ARG A 1 127 ? -29.330 56.773 25.174 1.00 86.69 127 ARG A CA 1
ATOM 930 C C . ARG A 1 127 ? -28.525 55.496 25.417 1.00 86.69 127 ARG A C 1
ATOM 932 O O . ARG A 1 127 ? -27.310 55.508 25.247 1.00 86.69 127 ARG A O 1
ATOM 939 N N . ARG A 1 128 ? -29.159 54.415 25.888 1.00 87.62 128 ARG A N 1
ATOM 940 C CA . ARG A 1 128 ? -28.455 53.185 26.306 1.00 87.62 128 ARG A CA 1
ATOM 941 C C . ARG A 1 128 ? -28.156 52.235 25.154 1.00 87.62 128 ARG A C 1
ATOM 943 O O . ARG A 1 128 ? -27.072 51.659 25.157 1.00 87.62 128 ARG A O 1
ATOM 950 N N . GLY A 1 129 ? -29.065 52.115 24.186 1.00 87.38 129 GLY A N 1
ATOM 951 C CA . GLY A 1 129 ? -28.885 51.291 22.990 1.00 87.38 129 GLY A CA 1
ATOM 952 C C . GLY A 1 129 ? -27.640 51.711 22.210 1.00 87.38 129 GLY A C 1
ATOM 953 O O . GLY A 1 129 ? -26.650 50.983 22.247 1.00 87.38 129 GLY A O 1
ATOM 954 N N . PRO A 1 130 ? -27.622 52.906 21.587 1.00 88.31 130 PRO A N 1
ATOM 955 C CA . PRO A 1 130 ? -26.474 53.390 20.819 1.00 88.31 130 PRO A CA 1
ATOM 956 C C . PRO A 1 130 ? -25.165 53.431 21.612 1.00 88.31 130 PRO A C 1
ATOM 958 O O . PRO A 1 130 ? -24.116 53.092 21.076 1.00 88.31 130 PRO A O 1
ATOM 961 N N . PHE A 1 131 ? -25.203 53.783 22.903 1.00 86.06 131 PHE A N 1
ATOM 962 C CA . PHE A 1 131 ? -24.004 53.781 23.746 1.00 86.06 131 PHE A CA 1
ATOM 963 C C . PHE A 1 131 ? -23.368 52.388 23.852 1.00 86.06 131 PHE A C 1
ATOM 965 O O . PHE A 1 131 ? -22.150 52.260 23.699 1.00 86.06 131 PHE A O 1
ATOM 972 N N . LEU A 1 132 ? -24.172 51.353 24.121 1.00 86.31 132 LEU A N 1
ATOM 973 C CA . LEU A 1 132 ? -23.669 49.989 24.258 1.00 86.31 132 LEU A CA 1
ATOM 974 C C . LEU A 1 132 ? -23.324 49.380 22.894 1.00 86.31 132 LEU A C 1
ATOM 976 O O . LEU A 1 132 ? -22.265 48.773 22.778 1.00 86.31 132 LEU A O 1
ATOM 980 N N . GLY A 1 133 ? -24.148 49.615 21.868 1.00 86.12 133 GLY A N 1
ATOM 981 C CA . GLY A 1 133 ? -23.889 49.187 20.490 1.00 86.12 133 GLY A CA 1
ATOM 982 C C . GLY A 1 133 ? -22.564 49.729 19.956 1.00 86.12 133 GLY A C 1
ATOM 983 O O . GLY A 1 133 ? -21.681 48.949 19.612 1.00 86.12 133 GLY A O 1
ATOM 984 N N . ASN A 1 134 ? -22.366 51.053 19.987 1.00 87.94 134 ASN A N 1
ATOM 985 C CA . ASN A 1 134 ? -21.121 51.685 19.531 1.00 87.94 134 ASN A CA 1
ATOM 986 C C . ASN A 1 134 ? -19.902 51.179 20.320 1.00 87.94 134 ASN A C 1
ATOM 988 O O . ASN A 1 134 ? -18.854 50.911 19.741 1.00 87.94 134 ASN A O 1
ATOM 992 N N . SER A 1 135 ? -20.038 51.019 21.642 1.00 87.44 135 SER A N 1
ATOM 993 C CA . SER A 1 135 ? -18.950 50.505 22.485 1.00 87.44 135 SER A CA 1
ATOM 994 C C . SER A 1 135 ? -18.580 49.064 22.126 1.00 87.44 135 SER A C 1
ATOM 996 O O . SER A 1 135 ? -17.399 48.746 22.018 1.00 87.44 135 SER A O 1
ATOM 998 N N . ALA A 1 136 ? -19.579 48.203 21.927 1.00 84.44 136 ALA A N 1
ATOM 999 C CA . ALA A 1 136 ? -19.382 46.799 21.591 1.00 84.44 136 ALA A CA 1
ATOM 1000 C C . ALA A 1 136 ? -18.792 46.635 20.180 1.00 84.44 136 ALA A C 1
ATOM 1002 O O . ALA A 1 136 ? -17.846 45.873 20.009 1.00 84.44 136 ALA A O 1
ATOM 1003 N N . GLY A 1 137 ? -19.270 47.413 19.202 1.00 84.44 137 GLY A N 1
ATOM 1004 C CA . GLY A 1 137 ? -18.729 47.426 17.840 1.00 84.44 137 GLY A CA 1
ATOM 1005 C C . GLY A 1 137 ? -17.259 47.854 17.788 1.00 84.44 137 GLY A C 1
ATOM 1006 O O . GLY A 1 137 ? -16.451 47.196 17.141 1.00 84.44 137 GLY A O 1
ATOM 1007 N N . VAL A 1 138 ? -16.869 48.896 18.535 1.00 87.75 138 VAL A N 1
ATOM 1008 C CA . VAL A 1 138 ? -15.459 49.328 18.616 1.00 87.75 138 VAL A CA 1
ATOM 1009 C C . VAL A 1 138 ? -14.575 48.255 19.251 1.00 87.75 138 VAL A C 1
ATOM 1011 O O . VAL A 1 138 ? -13.495 47.977 18.735 1.00 87.75 138 VAL A O 1
ATOM 1014 N N . VAL A 1 139 ? -15.022 47.620 20.339 1.00 87.50 139 VAL A N 1
ATOM 1015 C CA . VAL A 1 139 ? -14.267 46.524 20.969 1.00 87.50 139 VAL A CA 1
ATOM 1016 C C . VAL A 1 139 ? -14.135 45.328 20.023 1.00 87.50 139 VAL A C 1
ATOM 1018 O O . VAL A 1 139 ? -13.055 44.752 19.960 1.00 87.50 139 VAL A O 1
ATOM 1021 N N . ALA A 1 140 ? -15.179 44.989 19.263 1.00 83.44 140 ALA A N 1
ATOM 1022 C CA . ALA A 1 140 ? -15.154 43.898 18.287 1.00 83.44 140 ALA A CA 1
ATOM 1023 C C . ALA A 1 140 ? -14.179 44.164 17.129 1.00 83.44 140 ALA A C 1
ATOM 1025 O O . ALA A 1 140 ? -13.395 43.289 16.773 1.00 83.44 140 ALA A O 1
ATOM 1026 N N . MET A 1 141 ? -14.153 45.386 16.589 1.00 84.56 141 MET A N 1
ATOM 1027 C CA . MET A 1 141 ? -13.193 45.753 15.539 1.00 84.56 141 MET A CA 1
ATOM 1028 C C . MET A 1 141 ? -11.745 45.657 16.031 1.00 84.56 141 MET A C 1
ATOM 1030 O O . MET A 1 141 ? -10.887 45.090 15.357 1.00 84.56 141 MET A O 1
ATOM 1034 N N . VAL A 1 142 ? -11.476 46.168 17.237 1.00 88.19 142 VAL A N 1
ATOM 1035 C CA . VAL A 1 142 ? -10.149 46.090 17.866 1.00 88.19 142 VAL A CA 1
ATOM 1036 C C . VAL A 1 142 ? -9.764 44.636 18.169 1.00 88.19 142 VAL A C 1
ATOM 1038 O O . VAL A 1 142 ? -8.617 44.248 17.956 1.00 88.19 142 VAL A O 1
ATOM 1041 N N . TYR A 1 143 ? -10.729 43.826 18.607 1.00 86.31 143 TYR A N 1
ATOM 1042 C CA . TYR A 1 143 ? -10.564 42.394 18.837 1.00 86.31 143 TYR A CA 1
ATOM 1043 C C . TYR A 1 143 ? -10.151 41.649 17.582 1.00 86.31 143 TYR A C 1
ATOM 1045 O O . TYR A 1 143 ? -9.156 40.930 17.619 1.00 86.31 143 TYR A O 1
ATOM 1053 N N . ASN A 1 144 ? -10.847 41.871 16.471 1.00 82.81 144 ASN A N 1
ATOM 1054 C CA . ASN A 1 144 ? -10.500 41.246 15.201 1.00 82.81 144 ASN A CA 1
ATOM 1055 C C . ASN A 1 144 ? -9.104 41.670 14.731 1.00 82.81 144 ASN A C 1
ATOM 1057 O O . ASN A 1 144 ? -8.332 40.826 14.282 1.00 82.81 144 ASN A O 1
ATOM 1061 N N . GLY A 1 145 ? -8.730 42.940 14.925 1.00 81.12 145 GLY A N 1
ATOM 1062 C CA . GLY A 1 145 ? -7.375 43.425 14.647 1.00 81.12 145 GLY A CA 1
ATOM 1063 C C . GLY A 1 145 ? -6.292 42.705 15.461 1.00 81.12 145 GLY A C 1
ATOM 1064 O O . GLY A 1 145 ? -5.326 42.202 14.889 1.00 81.12 145 GLY A O 1
ATOM 1065 N N . PHE A 1 146 ? -6.452 42.599 16.785 1.00 85.75 146 PHE A N 1
ATOM 1066 C CA . PHE A 1 146 ? -5.485 41.881 17.626 1.00 85.75 146 PHE A CA 1
ATOM 1067 C C . PHE A 1 146 ? -5.480 40.373 17.367 1.00 85.75 146 PHE A C 1
ATOM 1069 O O . PHE A 1 146 ? -4.411 39.774 17.324 1.00 85.75 146 PHE A O 1
ATOM 1076 N N . ASN A 1 147 ? -6.647 39.754 17.190 1.00 80.69 147 ASN A N 1
ATOM 1077 C CA . ASN A 1 147 ? -6.758 38.318 16.954 1.00 80.69 147 ASN A CA 1
ATOM 1078 C C . ASN A 1 147 ? -6.097 37.924 15.627 1.00 80.69 147 ASN A C 1
ATOM 1080 O O . ASN A 1 147 ? -5.317 36.975 15.599 1.00 80.69 147 ASN A O 1
ATOM 1084 N N . SER A 1 148 ? -6.345 38.694 14.564 1.00 74.44 148 SER A N 1
ATOM 1085 C CA . SER A 1 148 ? -5.710 38.516 13.254 1.00 74.44 148 SER A CA 1
ATOM 1086 C C . SER A 1 148 ? -4.204 38.770 13.308 1.00 74.44 148 SER A C 1
ATOM 1088 O O . SER A 1 148 ? -3.431 37.932 12.856 1.00 74.44 148 SER A O 1
ATOM 1090 N N . GLY A 1 149 ? -3.756 39.851 13.957 1.00 78.38 149 GLY A N 1
ATOM 1091 C CA . GLY A 1 149 ? -2.325 40.138 14.094 1.00 78.38 149 GLY A CA 1
ATOM 1092 C C . GLY A 1 149 ? -1.563 39.060 14.875 1.00 78.38 149 GLY A C 1
ATOM 1093 O O . GLY A 1 149 ? -0.469 38.660 14.481 1.00 78.38 149 GLY A O 1
ATOM 1094 N N . ILE A 1 150 ? -2.148 38.544 15.961 1.00 78.62 150 ILE A N 1
ATOM 1095 C CA . ILE A 1 150 ? -1.564 37.434 16.730 1.00 78.62 150 ILE A CA 1
ATOM 1096 C C . ILE A 1 150 ? -1.551 36.148 15.892 1.00 78.62 150 ILE A C 1
ATOM 1098 O O . ILE A 1 150 ? -0.559 35.420 15.928 1.00 78.62 150 ILE A O 1
ATOM 1102 N N . GLY A 1 151 ? -2.621 35.880 15.139 1.00 68.75 151 GLY A N 1
ATOM 1103 C CA . GLY A 1 151 ? -2.709 34.741 14.225 1.00 68.75 151 GLY A CA 1
ATOM 1104 C C . GLY A 1 151 ? -1.638 34.777 13.140 1.00 68.75 151 GLY A C 1
ATOM 1105 O O . GLY A 1 151 ? -0.912 33.801 12.979 1.00 68.75 151 GLY A O 1
ATOM 1106 N N . TYR A 1 152 ? -1.461 35.932 12.495 1.00 71.12 152 TYR A N 1
ATOM 1107 C CA . TYR A 1 152 ? -0.435 36.164 11.478 1.00 71.12 152 TYR A CA 1
ATOM 1108 C C . TYR A 1 152 ? 0.981 35.926 12.020 1.00 71.12 152 TYR A C 1
ATOM 1110 O O . TYR A 1 152 ? 1.771 35.216 11.408 1.00 71.12 152 TYR A O 1
ATOM 1118 N N . VAL A 1 153 ? 1.301 36.457 13.206 1.00 73.94 153 VAL A N 1
ATOM 1119 C CA . VAL A 1 153 ? 2.636 36.289 13.812 1.00 73.94 153 VAL A CA 1
ATOM 1120 C C . VAL A 1 153 ? 2.893 34.849 14.270 1.00 73.94 153 VAL A C 1
ATOM 1122 O O . VAL A 1 153 ? 4.031 34.388 14.242 1.00 73.94 153 VAL A O 1
ATOM 1125 N N . ARG A 1 154 ? 1.860 34.133 14.727 1.00 71.50 154 ARG A N 1
ATOM 1126 C CA . ARG A 1 154 ? 1.997 32.772 15.273 1.00 71.50 154 ARG A CA 1
ATOM 1127 C C . ARG A 1 154 ? 1.768 31.664 14.248 1.00 71.50 154 ARG A C 1
ATOM 1129 O O . ARG A 1 154 ? 1.987 30.507 14.596 1.00 71.50 154 ARG A O 1
ATOM 1136 N N . GLY A 1 155 ? 1.275 31.988 13.054 1.00 57.59 155 GLY A N 1
ATOM 1137 C CA . GLY A 1 155 ? 0.858 31.009 12.047 1.00 57.59 155 GLY A CA 1
ATOM 1138 C C . GLY A 1 155 ? -0.300 30.099 12.488 1.00 57.59 155 GLY A C 1
ATOM 1139 O O . GLY A 1 155 ? -0.477 29.032 11.914 1.00 57.59 155 GLY A O 1
ATOM 1140 N N . LYS A 1 156 ? -1.060 30.465 13.533 1.00 57.12 156 LYS A N 1
ATOM 1141 C CA . LYS A 1 156 ? -2.195 29.681 14.065 1.00 57.12 156 LYS A CA 1
ATOM 1142 C C . LYS A 1 156 ? -3.187 30.560 14.825 1.00 57.12 156 LYS A C 1
ATOM 1144 O O . LYS A 1 156 ? -2.741 31.467 15.526 1.00 57.12 156 LYS A O 1
ATOM 1149 N N . HIS A 1 157 ? -4.483 30.245 14.786 1.00 65.62 157 HIS A N 1
ATOM 1150 C CA . HIS A 1 157 ? -5.526 30.723 15.705 1.00 65.62 157 HIS A CA 1
ATOM 1151 C C . HIS A 1 157 ? -5.915 29.633 16.709 1.00 65.62 157 HIS A C 1
ATOM 1153 O O . HIS A 1 157 ? -6.431 28.577 16.372 1.00 65.62 157 HIS A O 1
ATOM 1159 N N . ASP A 1 158 ? -5.699 29.900 17.992 1.00 69.12 158 ASP A N 1
ATOM 1160 C CA . ASP A 1 158 ? -6.130 29.012 19.070 1.00 69.12 158 ASP A CA 1
ATOM 1161 C C . ASP A 1 158 ? -6.995 29.767 20.094 1.00 69.12 158 ASP A C 1
ATOM 1163 O O . ASP A 1 158 ? -7.164 30.993 20.054 1.00 69.12 158 ASP A O 1
ATOM 1167 N N . SER A 1 159 ? -7.573 29.032 21.046 1.00 73.12 159 SER A N 1
ATOM 1168 C CA . SER A 1 159 ? -8.362 29.632 22.126 1.00 73.12 159 SER A CA 1
ATOM 1169 C C . SER A 1 159 ? -7.538 30.611 22.969 1.00 73.12 159 SER A C 1
ATOM 1171 O O . SER A 1 159 ? -8.090 31.567 23.510 1.00 73.12 159 SER A O 1
ATOM 1173 N N . ALA A 1 160 ? -6.216 30.420 23.056 1.00 76.75 160 ALA A N 1
ATOM 1174 C CA . ALA A 1 160 ? -5.333 31.344 23.756 1.00 76.75 160 ALA A CA 1
ATOM 1175 C C . ALA A 1 160 ? -5.209 32.681 23.005 1.00 76.75 160 ALA A C 1
ATOM 1177 O O . ALA A 1 160 ? -5.294 33.728 23.644 1.00 76.75 160 ALA A O 1
ATOM 1178 N N . ASN A 1 161 ? -5.107 32.674 21.671 1.00 80.75 161 ASN A N 1
ATOM 1179 C CA . ASN A 1 161 ? -5.149 33.889 20.849 1.00 80.75 161 ASN A CA 1
ATOM 1180 C C . ASN A 1 161 ? -6.435 34.664 21.079 1.00 80.75 161 ASN A C 1
ATOM 1182 O O . ASN A 1 161 ? -6.387 35.863 21.336 1.00 80.75 161 ASN A O 1
ATOM 1186 N N . SER A 1 162 ? -7.567 33.962 21.062 1.00 82.38 162 SER A N 1
ATOM 1187 C CA . SER A 1 162 ? -8.877 34.571 21.280 1.00 82.38 162 SER A CA 1
ATOM 1188 C C . SER A 1 162 ? -8.966 35.238 22.657 1.00 82.38 162 SER A C 1
ATOM 1190 O O . SER A 1 162 ? -9.461 36.356 22.777 1.00 82.38 162 SER A O 1
ATOM 1192 N N . VAL A 1 163 ? -8.451 34.599 23.710 1.00 85.25 163 VAL A N 1
ATOM 1193 C CA . VAL A 1 163 ? -8.462 35.160 25.072 1.00 85.25 163 VAL A CA 1
ATOM 1194 C C . VAL A 1 163 ? -7.505 36.350 25.203 1.00 85.25 163 VAL A C 1
ATOM 1196 O O . VAL A 1 163 ? -7.874 37.370 25.789 1.00 85.25 163 VAL A O 1
ATOM 1199 N N . VAL A 1 164 ? -6.302 36.259 24.629 1.00 87.31 164 VAL A N 1
ATOM 1200 C CA . VAL A 1 164 ? -5.300 37.339 24.651 1.00 87.31 164 VAL A CA 1
ATOM 1201 C C . VAL A 1 164 ? -5.774 38.547 23.843 1.00 87.31 164 VAL A C 1
ATOM 1203 O O . VAL A 1 164 ? -5.712 39.672 24.337 1.00 87.31 164 VAL A O 1
ATOM 1206 N N . ALA A 1 165 ? -6.320 38.333 22.645 1.00 86.75 165 ALA A N 1
ATOM 1207 C CA . ALA A 1 165 ? -6.928 39.385 21.836 1.00 86.75 165 ALA A CA 1
ATOM 1208 C C . ALA A 1 165 ? -8.094 40.050 22.581 1.00 86.75 165 ALA A C 1
ATOM 1210 O O . ALA A 1 165 ? -8.209 41.277 22.581 1.00 86.75 165 ALA A O 1
ATOM 1211 N N . GLY A 1 166 ? -8.906 39.263 23.296 1.00 87.69 166 GLY A N 1
ATOM 1212 C CA . GLY A 1 166 ? -9.947 39.768 24.191 1.00 87.69 166 GLY A CA 1
ATOM 1213 C C . GLY A 1 166 ? -9.389 40.689 25.278 1.00 87.69 166 GLY A C 1
ATOM 1214 O O . GLY A 1 166 ? -9.862 41.816 25.440 1.00 87.69 166 GLY A O 1
ATOM 1215 N N . ALA A 1 167 ? -8.336 40.253 25.974 1.00 91.06 167 ALA A N 1
ATOM 1216 C CA . ALA A 1 167 ? -7.679 41.044 27.012 1.00 91.06 167 ALA A CA 1
ATOM 1217 C C . ALA A 1 167 ? -7.141 42.378 26.472 1.00 91.06 167 ALA A C 1
ATOM 1219 O O . ALA A 1 167 ? -7.458 43.441 27.015 1.00 91.06 167 ALA A O 1
ATOM 1220 N N . LEU A 1 168 ? -6.381 42.335 25.373 1.00 92.31 168 LEU A N 1
ATOM 1221 C CA . LEU A 1 168 ? -5.770 43.515 24.754 1.00 92.31 168 LEU A CA 1
ATOM 1222 C C . LEU A 1 168 ? -6.819 44.512 24.256 1.00 92.31 168 LEU A C 1
ATOM 1224 O O . LEU A 1 168 ? -6.680 45.717 24.472 1.00 92.31 168 LEU A O 1
ATOM 1228 N N . SER A 1 169 ? -7.912 44.020 23.678 1.00 90.69 169 SER A N 1
ATOM 1229 C CA . SER A 1 169 ? -9.007 44.863 23.185 1.00 90.69 169 SER A CA 1
ATOM 1230 C C . SER A 1 169 ? -9.736 45.573 24.314 1.00 90.69 169 SER A C 1
ATOM 1232 O O . SER A 1 169 ? -9.977 46.781 24.247 1.00 90.69 169 SER A O 1
ATOM 1234 N N . GLY A 1 170 ? -10.031 44.847 25.397 1.00 89.19 170 GLY A N 1
ATOM 1235 C CA . GLY A 1 170 ? -10.633 45.420 26.596 1.00 89.19 170 GLY A CA 1
ATOM 1236 C C . GLY A 1 170 ? -9.730 46.462 27.260 1.00 89.19 170 GLY A C 1
ATOM 1237 O O . GLY A 1 170 ? -10.219 47.515 27.684 1.00 89.19 170 GLY A O 1
ATOM 1238 N N . MET A 1 171 ? -8.419 46.206 27.311 1.00 91.06 171 MET A N 1
ATOM 1239 C CA . MET A 1 171 ? -7.425 47.138 27.848 1.00 91.06 171 MET A CA 1
ATOM 1240 C C . MET A 1 171 ? -7.316 48.399 26.986 1.00 91.06 171 MET A C 1
ATOM 1242 O O . MET A 1 171 ? -7.395 49.507 27.520 1.00 91.06 171 MET A O 1
ATOM 1246 N N . LEU A 1 172 ? -7.219 48.261 25.660 1.00 91.38 172 LEU A N 1
ATOM 1247 C CA . LEU A 1 172 ? -7.128 49.400 24.747 1.00 91.38 172 LEU A CA 1
ATOM 1248 C C . LEU A 1 172 ? -8.378 50.286 24.830 1.00 91.38 172 LEU A C 1
ATOM 1250 O O . LEU A 1 172 ? -8.255 51.506 24.956 1.00 91.38 172 LEU A O 1
ATOM 1254 N N . PHE A 1 173 ? -9.570 49.681 24.881 1.00 89.81 173 PHE A N 1
ATOM 1255 C CA . PHE A 1 173 ? -10.849 50.394 24.970 1.00 89.81 173 PHE A CA 1
ATOM 1256 C C . PHE A 1 173 ? -10.987 51.289 26.218 1.00 89.81 173 PHE A C 1
ATOM 1258 O O . PHE A 1 173 ? -11.691 52.302 26.191 1.00 89.81 173 PHE A O 1
ATOM 1265 N N . LYS A 1 174 ? -10.327 50.941 27.333 1.00 89.00 174 LYS A N 1
ATOM 1266 C CA . LYS A 1 174 ? -10.360 51.716 28.593 1.00 89.00 174 LYS A CA 1
ATOM 1267 C C . LYS A 1 174 ? -9.022 52.327 29.002 1.00 89.00 174 LYS A C 1
ATOM 1269 O O . LYS A 1 174 ? -8.937 52.880 30.099 1.00 89.00 174 LYS A O 1
ATOM 1274 N N . SER A 1 175 ? -8.029 52.308 28.119 1.00 88.88 175 SER A N 1
ATOM 1275 C CA . SER A 1 175 ? -6.677 52.837 28.352 1.00 88.88 175 SER A CA 1
ATOM 1276 C C . SER A 1 175 ? -6.668 54.284 28.871 1.00 88.88 175 SER A C 1
ATOM 1278 O O . SER A 1 175 ? -5.927 54.614 29.794 1.00 88.88 175 SER A O 1
ATOM 1280 N N . THR A 1 176 ? -7.570 55.134 28.375 1.00 88.25 176 THR A N 1
ATOM 1281 C CA . THR A 1 176 ? -7.656 56.560 28.744 1.00 88.25 176 THR A CA 1
ATOM 1282 C C . THR A 1 176 ? -8.271 56.833 30.121 1.00 88.25 176 THR A C 1
ATOM 1284 O O . THR A 1 176 ? -8.291 57.978 30.566 1.00 88.25 176 THR A O 1
ATOM 1287 N N . ARG A 1 177 ? -8.782 55.809 30.824 1.00 84.75 177 ARG A N 1
ATOM 1288 C CA . ARG A 1 177 ? -9.428 55.949 32.146 1.00 84.75 177 ARG A CA 1
ATOM 1289 C C . ARG A 1 177 ? -8.554 55.481 33.317 1.00 84.75 177 ARG A C 1
ATOM 1291 O O . ARG A 1 177 ? -9.045 55.402 34.442 1.00 84.75 177 ARG A O 1
ATOM 1298 N N . GLY A 1 178 ? -7.277 55.192 33.063 1.00 85.44 178 GLY A N 1
ATOM 1299 C CA . GLY A 1 178 ? -6.296 54.764 34.063 1.00 85.44 178 GLY A CA 1
ATOM 1300 C C . GLY A 1 178 ? -6.155 53.243 34.193 1.00 85.44 178 GLY A C 1
ATOM 1301 O O . GLY A 1 178 ? -6.962 52.470 33.676 1.00 85.44 178 GLY A O 1
ATOM 1302 N N . LEU A 1 179 ? -5.119 52.810 34.923 1.00 87.25 179 LEU A N 1
ATOM 1303 C CA . LEU A 1 179 ? -4.698 51.402 34.998 1.00 87.25 179 LEU A CA 1
ATOM 1304 C C . LEU A 1 179 ? -5.778 50.467 35.559 1.00 87.25 179 LEU A C 1
ATOM 1306 O O . LEU A 1 179 ? -5.996 49.377 35.038 1.00 87.25 179 LEU A O 1
ATOM 1310 N N . LYS A 1 180 ? -6.497 50.888 36.605 1.00 85.12 180 LYS A N 1
ATOM 1311 C CA . LYS A 1 180 ? -7.503 50.031 37.251 1.00 85.12 180 LYS A CA 1
ATOM 1312 C C . LYS A 1 180 ? -8.707 49.745 36.328 1.00 85.12 180 LYS A C 1
ATOM 1314 O O . LYS A 1 180 ? -9.024 48.570 36.146 1.00 85.12 180 LYS A O 1
ATOM 1319 N N . PRO A 1 181 ? -9.356 50.743 35.688 1.00 86.19 181 PRO A N 1
ATOM 1320 C CA . PRO A 1 181 ? -10.406 50.483 34.694 1.00 86.19 181 PRO A CA 1
ATOM 1321 C C . PRO A 1 181 ? -9.929 49.720 33.452 1.00 86.19 181 PRO A C 1
ATOM 1323 O O . PRO A 1 181 ? -10.691 48.919 32.913 1.00 86.19 181 PRO A O 1
ATOM 1326 N N . MET A 1 182 ? -8.686 49.945 33.019 1.00 89.69 182 MET A N 1
ATOM 1327 C CA . MET A 1 182 ? -8.053 49.222 31.912 1.00 89.69 182 MET A CA 1
ATOM 1328 C C . MET A 1 182 ? -7.949 47.719 32.203 1.00 89.69 182 MET A C 1
ATOM 1330 O O . MET A 1 182 ? -8.429 46.913 31.407 1.00 89.69 182 MET A O 1
ATOM 1334 N N . MET A 1 183 ? -7.408 47.339 33.366 1.00 88.88 183 MET A N 1
ATOM 1335 C CA . MET A 1 183 ? -7.257 45.930 33.751 1.00 88.88 183 MET A CA 1
ATOM 1336 C C . MET A 1 183 ? -8.604 45.223 33.946 1.00 88.88 183 MET A C 1
ATOM 1338 O O . MET A 1 183 ? -8.769 44.087 33.511 1.00 88.88 183 MET A O 1
ATOM 1342 N N . ILE A 1 184 ? -9.593 45.900 34.546 1.00 87.94 184 ILE A N 1
ATOM 1343 C CA . ILE A 1 184 ? -10.944 45.338 34.726 1.00 87.94 184 ILE A CA 1
ATOM 1344 C C . ILE A 1 184 ? -11.602 45.071 33.366 1.00 87.94 184 ILE A C 1
ATOM 1346 O O . ILE A 1 184 ? -12.172 44.005 33.152 1.00 87.94 184 ILE A O 1
ATOM 1350 N N . SER A 1 185 ? -11.505 46.027 32.439 1.00 88.62 185 SER A N 1
ATOM 1351 C CA . SER A 1 185 ? -12.051 45.891 31.085 1.00 88.62 185 SER A CA 1
ATOM 1352 C C . SER A 1 185 ? -11.380 44.749 30.317 1.00 88.62 185 SER A C 1
ATOM 1354 O O . SER A 1 185 ? -12.074 43.928 29.722 1.00 88.62 185 SER A O 1
ATOM 1356 N N . GLY A 1 186 ? -10.048 44.635 30.402 1.00 89.50 186 GLY A N 1
ATOM 1357 C CA . GLY A 1 186 ? -9.300 43.506 29.843 1.00 89.50 186 GLY A CA 1
ATOM 1358 C C . GLY A 1 186 ? -9.770 42.156 30.382 1.00 89.50 186 GLY A C 1
ATOM 1359 O O . GLY A 1 186 ? -10.084 41.261 29.604 1.00 89.50 186 GLY A O 1
ATOM 1360 N N . GLY A 1 187 ? -9.902 42.026 31.706 1.00 89.62 187 GLY A N 1
ATOM 1361 C CA . GLY A 1 187 ? -10.360 40.787 32.343 1.00 89.62 187 GLY A CA 1
ATOM 1362 C C . GLY A 1 187 ? -11.777 40.369 31.933 1.00 89.62 187 GLY A C 1
ATOM 1363 O O . GLY A 1 187 ? -12.021 39.187 31.695 1.00 89.62 187 GLY A O 1
ATOM 1364 N N . ILE A 1 188 ? -12.707 41.323 31.798 1.00 88.50 188 ILE A N 1
ATOM 1365 C CA . ILE A 1 188 ? -14.089 41.042 31.374 1.00 88.50 188 ILE A CA 1
ATOM 1366 C C . ILE A 1 188 ? -14.122 40.519 29.936 1.00 88.50 188 ILE A C 1
ATOM 1368 O O . ILE A 1 188 ? -14.727 39.480 29.681 1.00 88.50 188 ILE A O 1
ATOM 1372 N N . VAL A 1 189 ? -13.459 41.205 29.000 1.00 88.25 189 VAL A N 1
ATOM 1373 C CA . VAL A 1 189 ? -13.469 40.798 27.585 1.00 88.25 189 VAL A CA 1
ATOM 1374 C C . VAL A 1 189 ? -12.719 39.476 27.393 1.00 88.25 189 VAL A C 1
ATOM 1376 O O . VAL A 1 189 ? -13.203 38.610 26.670 1.00 88.25 189 VAL A O 1
ATOM 1379 N N . ALA A 1 190 ? -11.609 39.260 28.106 1.00 88.00 190 ALA A N 1
ATOM 1380 C CA . ALA A 1 190 ? -10.901 37.979 28.125 1.00 88.00 190 ALA A CA 1
ATOM 1381 C C . ALA A 1 190 ? -11.781 36.829 28.643 1.00 88.00 190 ALA A C 1
ATOM 1383 O O . ALA A 1 190 ? -11.772 35.741 28.073 1.00 88.00 190 ALA A O 1
ATOM 1384 N N . SER A 1 191 ? -12.581 37.071 29.688 1.00 86.31 191 SER A N 1
ATOM 1385 C CA . SER A 1 191 ? -13.500 36.069 30.248 1.00 86.31 191 SER A CA 1
ATOM 1386 C C . SER A 1 191 ? -14.652 35.746 29.296 1.00 86.31 191 SER A C 1
ATOM 1388 O O . SER A 1 191 ? -15.024 34.585 29.167 1.00 86.31 191 SER A O 1
ATOM 1390 N N . ILE A 1 192 ? -15.194 36.749 28.594 1.00 84.19 192 ILE A N 1
ATOM 1391 C CA . ILE A 1 192 ? -16.220 36.547 27.559 1.00 84.19 192 ILE A CA 1
ATOM 1392 C C . ILE A 1 192 ? -15.637 35.751 26.385 1.00 84.19 192 ILE A C 1
ATOM 1394 O O . ILE A 1 192 ? -16.256 34.786 25.945 1.00 84.19 192 ILE A O 1
ATOM 1398 N N . ALA A 1 193 ? -14.431 36.096 25.924 1.00 80.31 193 ALA A N 1
ATOM 1399 C CA . ALA A 1 193 ? -13.738 35.362 24.867 1.00 80.31 193 ALA A CA 1
ATOM 1400 C C . ALA A 1 193 ? -13.409 33.916 25.284 1.00 80.31 193 ALA A C 1
ATOM 1402 O O . ALA A 1 193 ? -13.592 32.992 24.496 1.00 80.31 193 ALA A O 1
ATOM 1403 N N . GLY A 1 194 ? -12.990 33.699 26.534 1.00 79.25 194 GLY A N 1
ATOM 1404 C CA . GLY A 1 194 ? -12.742 32.366 27.090 1.00 79.25 194 GLY A CA 1
ATOM 1405 C C . GLY A 1 194 ? -14.019 31.542 27.246 1.00 79.25 194 GLY A C 1
ATOM 1406 O O . GLY A 1 194 ? -14.043 30.368 26.884 1.00 79.25 194 GLY A O 1
ATOM 1407 N N . GLY A 1 195 ? -15.105 32.164 27.713 1.00 76.44 195 GLY A N 1
ATOM 1408 C CA . GLY A 1 195 ? -16.428 31.546 27.778 1.00 76.44 195 GLY A CA 1
ATOM 1409 C C . GLY A 1 195 ? -16.953 31.175 26.394 1.00 76.44 195 GLY A C 1
ATOM 1410 O O . GLY A 1 195 ? -17.459 30.075 26.214 1.00 76.44 195 GLY A O 1
ATOM 1411 N N . TRP A 1 196 ? -16.759 32.036 25.395 1.00 71.06 196 TRP A N 1
ATOM 1412 C CA . TRP A 1 196 ? -17.097 31.745 24.003 1.00 71.06 196 TRP A CA 1
ATOM 1413 C C . TRP A 1 196 ? -16.236 30.625 23.411 1.00 71.06 196 TRP A C 1
ATOM 1415 O O . TRP A 1 196 ? -16.769 29.763 22.726 1.00 71.06 196 TRP A O 1
ATOM 1425 N N . ALA A 1 197 ? -14.936 30.567 23.713 1.00 66.56 197 ALA A N 1
ATOM 1426 C CA . ALA A 1 197 ? -14.074 29.458 23.300 1.00 66.56 197 ALA A CA 1
ATOM 1427 C C . ALA A 1 197 ? -14.498 28.124 23.942 1.00 66.56 197 ALA A C 1
ATOM 1429 O O . ALA A 1 197 ? -14.496 27.089 23.278 1.00 66.56 197 ALA A O 1
ATOM 1430 N N . LEU A 1 198 ? -14.920 28.149 25.211 1.00 64.62 198 LEU A N 1
ATOM 1431 C CA . LEU A 1 198 ? -15.461 26.978 25.898 1.00 64.62 198 LEU A CA 1
ATOM 1432 C C . LEU A 1 198 ? -16.808 26.558 25.303 1.00 64.62 198 LEU A C 1
ATOM 1434 O O . LEU A 1 198 ? -16.995 25.384 25.013 1.00 64.62 198 LEU A O 1
ATOM 1438 N N . VAL A 1 199 ? -17.710 27.515 25.067 1.00 60.31 199 VAL A N 1
ATOM 1439 C CA . VAL A 1 199 ? -18.990 27.278 24.391 1.00 60.31 199 VAL A CA 1
ATOM 1440 C C . VAL A 1 199 ? -18.752 26.742 22.988 1.00 60.31 199 VAL A C 1
ATOM 1442 O O . VAL A 1 199 ? -19.404 25.783 22.624 1.00 60.31 199 VAL A O 1
ATOM 1445 N N . ARG A 1 200 ? -17.792 27.252 22.211 1.00 57.44 200 ARG A N 1
ATOM 1446 C CA . ARG A 1 200 ? -17.404 26.654 20.922 1.00 57.44 200 ARG A CA 1
ATOM 1447 C C . ARG A 1 200 ? -16.970 25.207 21.103 1.00 57.44 200 ARG A C 1
ATOM 1449 O O . ARG A 1 200 ? -17.486 24.346 20.413 1.00 57.44 200 ARG A O 1
ATOM 1456 N N . LYS A 1 201 ? -16.106 24.916 22.075 1.00 52.09 201 LYS A N 1
ATOM 1457 C CA . LYS A 1 201 ? -15.659 23.546 22.352 1.00 52.09 201 LYS A CA 1
ATOM 1458 C C . LYS A 1 201 ? -16.804 22.608 22.766 1.00 52.09 201 LYS A C 1
ATOM 1460 O O . LYS A 1 201 ? -16.717 21.415 22.507 1.00 52.09 201 LYS A O 1
ATOM 1465 N N . THR A 1 202 ? -17.867 23.122 23.391 1.00 48.78 202 THR A N 1
ATOM 1466 C CA . THR A 1 202 ? -19.007 22.313 23.863 1.00 48.78 202 THR A CA 1
ATOM 1467 C C . THR A 1 202 ? -20.224 22.312 22.929 1.00 48.78 202 THR A C 1
ATOM 1469 O O . THR A 1 202 ? -20.975 21.345 22.934 1.00 48.78 202 THR A O 1
ATOM 1472 N N . THR A 1 203 ? -20.431 23.356 22.118 1.00 42.62 203 THR A N 1
ATOM 1473 C CA . THR A 1 203 ? -21.568 23.527 21.182 1.00 42.62 203 THR A CA 1
ATOM 1474 C C . THR A 1 203 ? -21.199 23.270 19.726 1.00 42.62 203 THR A C 1
ATOM 1476 O O . THR A 1 203 ? -22.077 22.907 18.954 1.00 42.62 203 THR A O 1
ATOM 1479 N N . ALA A 1 204 ? -19.912 23.328 19.356 1.00 41.69 204 ALA A N 1
ATOM 1480 C CA . ALA A 1 204 ? -19.410 22.716 18.121 1.00 41.69 204 ALA A CA 1
ATOM 1481 C C . ALA A 1 204 ? -19.357 21.180 18.213 1.00 41.69 204 ALA A C 1
ATOM 1483 O O . ALA A 1 204 ? -18.785 20.532 17.344 1.00 41.69 204 ALA A O 1
ATOM 1484 N N . GLY A 1 205 ? -20.041 20.588 19.197 1.00 39.12 205 GLY A N 1
ATOM 1485 C CA . GLY A 1 205 ? -20.660 19.277 19.052 1.00 39.12 205 GLY A CA 1
ATOM 1486 C C . GLY A 1 205 ? -21.754 19.285 17.977 1.00 39.12 205 GLY A C 1
ATOM 1487 O O . GLY A 1 205 ? -22.865 18.833 18.226 1.00 39.12 205 GLY A O 1
ATOM 1488 N N . TYR A 1 206 ? -21.442 19.753 16.764 1.00 39.31 206 TYR A N 1
ATOM 1489 C CA . TYR A 1 206 ? -21.866 18.987 15.606 1.00 39.31 206 TYR A CA 1
ATOM 1490 C C . TYR A 1 206 ? -21.132 17.664 15.754 1.00 39.31 206 TYR A C 1
ATOM 1492 O O . TYR A 1 206 ? -19.909 17.591 15.684 1.00 39.31 206 TYR A O 1
ATOM 1500 N N . SER A 1 207 ? -21.906 16.662 16.124 1.00 50.91 207 SER A N 1
ATOM 1501 C CA . SER A 1 207 ? -21.569 15.265 16.343 1.00 50.91 207 SER A CA 1
ATOM 1502 C C . SER A 1 207 ? -20.726 14.666 15.213 1.00 50.91 207 SER A C 1
ATOM 1504 O O . SER A 1 207 ? -21.240 13.908 14.410 1.00 50.91 207 SER A O 1
ATOM 1506 N N . ARG A 1 208 ? -19.440 14.981 15.090 1.00 59.91 208 ARG A N 1
ATOM 1507 C CA . ARG A 1 208 ? -18.570 14.293 14.129 1.00 59.91 208 ARG A CA 1
ATOM 1508 C C . ARG A 1 208 ? -18.228 12.917 14.685 1.00 59.91 208 ARG A C 1
ATOM 1510 O O . ARG A 1 208 ? -17.848 12.786 15.848 1.00 59.91 208 ARG A O 1
ATOM 1517 N N . LEU A 1 209 ? -18.343 11.895 13.846 1.00 75.25 209 LEU A N 1
ATOM 1518 C CA . LEU A 1 209 ? -17.732 10.598 14.110 1.00 75.25 209 LEU A CA 1
ATOM 1519 C C . LEU A 1 209 ? -16.256 10.717 13.724 1.00 75.25 209 LEU A C 1
ATOM 1521 O O . LEU A 1 209 ? -15.912 10.735 12.541 1.00 75.25 209 LEU A O 1
ATOM 1525 N N . VAL A 1 210 ? -15.390 10.867 14.728 1.00 82.06 210 VAL A N 1
ATOM 1526 C CA . VAL A 1 210 ? -13.950 11.058 14.510 1.00 82.06 210 VAL A CA 1
ATOM 1527 C C . VAL A 1 210 ? -13.362 9.783 13.901 1.00 82.06 210 VAL A C 1
ATOM 1529 O O . VAL A 1 210 ? -13.306 8.737 14.543 1.00 82.06 210 VAL A O 1
ATOM 1532 N N . THR A 1 211 ? -12.979 9.890 12.633 1.00 90.38 211 THR A N 1
ATOM 1533 C CA . THR A 1 211 ? -12.475 8.833 11.744 1.00 90.38 211 THR A CA 1
ATOM 1534 C C . THR A 1 211 ? -11.472 9.466 10.770 1.00 90.38 211 THR A C 1
ATOM 1536 O O . THR A 1 211 ? -11.393 10.690 10.682 1.00 90.38 211 THR A O 1
ATOM 1539 N N . ILE A 1 212 ? -10.681 8.661 10.062 1.00 89.94 212 ILE A N 1
ATOM 1540 C CA . ILE A 1 212 ? -9.742 9.074 9.015 1.00 89.94 212 ILE A CA 1
ATOM 1541 C C . ILE A 1 212 ? -10.056 8.256 7.749 1.00 89.94 212 ILE A C 1
ATOM 1543 O O . ILE A 1 212 ? -9.749 7.062 7.695 1.00 89.94 212 ILE A O 1
ATOM 1547 N N . PRO A 1 213 ? -10.640 8.853 6.701 1.00 88.06 213 PRO A N 1
ATOM 1548 C CA . PRO A 1 213 ? -11.137 10.228 6.611 1.00 88.06 213 PRO A CA 1
ATOM 1549 C C . PRO A 1 213 ? -12.302 10.534 7.552 1.00 88.06 213 PRO A C 1
ATOM 1551 O O . PRO A 1 213 ? -13.096 9.642 7.851 1.00 88.06 213 PRO A O 1
ATOM 1554 N N . THR A 1 214 ? -12.415 11.798 7.959 1.00 82.56 214 THR A N 1
ATOM 1555 C CA . THR A 1 214 ? -13.516 12.300 8.799 1.00 82.56 214 THR A CA 1
ATOM 1556 C C . THR A 1 214 ? -14.860 12.254 8.085 1.00 82.56 214 THR A C 1
ATOM 1558 O O . THR A 1 214 ? -14.961 12.599 6.911 1.00 82.56 214 THR A O 1
ATOM 1561 N N . ILE A 1 215 ? -15.911 11.896 8.831 1.00 83.94 215 ILE A N 1
ATOM 1562 C CA . ILE A 1 215 ? -17.279 11.814 8.310 1.00 83.94 215 ILE A CA 1
ATOM 1563 C C . ILE A 1 215 ? -18.198 12.842 8.977 1.00 83.94 215 ILE A C 1
ATOM 1565 O O . ILE A 1 215 ? -18.202 13.020 10.202 1.00 83.94 215 ILE A O 1
ATOM 1569 N N . SER A 1 216 ? -19.017 13.509 8.163 1.00 81.69 216 SER A N 1
ATOM 1570 C CA . SER A 1 216 ? -20.075 14.395 8.652 1.00 81.69 216 SER A CA 1
ATOM 1571 C C . SER A 1 216 ? -21.203 13.555 9.243 1.00 81.69 216 SER A C 1
ATOM 1573 O O . SER A 1 216 ? -21.833 12.774 8.534 1.00 81.69 216 SER A O 1
ATOM 1575 N N . PHE A 1 217 ? -21.473 13.708 10.539 1.00 85.19 217 PHE A N 1
ATOM 1576 C CA . PHE A 1 217 ? -22.485 12.920 11.239 1.00 85.19 217 PHE A CA 1
ATOM 1577 C C . PHE A 1 217 ? -23.466 13.826 11.989 1.00 85.19 217 PHE A C 1
ATOM 1579 O O . PHE A 1 217 ? -23.095 14.830 12.596 1.00 85.19 217 PHE A O 1
ATOM 1586 N N . THR A 1 218 ? -24.747 13.477 11.907 1.00 87.25 218 THR A N 1
ATOM 1587 C CA . THR A 1 218 ? -25.851 14.142 12.604 1.00 87.25 218 THR A CA 1
ATOM 1588 C C . THR A 1 218 ? -26.353 13.204 13.687 1.00 87.25 218 THR A C 1
ATOM 1590 O O . THR A 1 218 ? -27.078 12.249 13.419 1.00 87.25 218 THR A O 1
ATOM 1593 N N . GLY A 1 219 ? -25.904 13.461 14.905 1.00 82.81 219 GLY A N 1
ATOM 1594 C CA . GLY A 1 219 ? -26.079 12.634 16.079 1.00 82.81 219 GLY A CA 1
ATOM 1595 C C . GLY A 1 219 ? -27.176 13.144 16.999 1.00 82.81 219 GLY A C 1
ATOM 1596 O O . GLY A 1 219 ? -27.559 14.313 16.984 1.00 82.81 219 GLY A O 1
ATOM 1597 N N . THR A 1 220 ? -27.657 12.239 17.835 1.00 82.25 220 THR A N 1
ATOM 1598 C CA . THR A 1 220 ? -28.575 12.510 18.940 1.00 82.25 220 THR A CA 1
ATOM 1599 C C . THR A 1 220 ? -27.824 12.406 20.272 1.00 82.25 220 THR A C 1
ATOM 1601 O O . THR A 1 220 ? -26.644 12.060 20.310 1.00 82.25 220 THR A O 1
ATOM 1604 N N . SER A 1 221 ? -28.494 12.693 21.390 1.00 81.00 221 SER A N 1
ATOM 1605 C CA . SER A 1 221 ? -27.925 12.487 22.731 1.00 81.00 221 SER A CA 1
ATOM 1606 C C . SER A 1 221 ? -27.789 11.012 23.129 1.00 81.00 221 SER A C 1
ATOM 1608 O O . SER A 1 221 ? -27.177 10.716 24.153 1.00 81.00 221 SER A O 1
ATOM 1610 N N . ASN A 1 222 ? -28.398 10.099 22.371 1.00 88.06 222 ASN A N 1
ATOM 1611 C CA . ASN A 1 222 ? -28.414 8.676 22.683 1.00 88.06 222 ASN A CA 1
ATOM 1612 C C . ASN A 1 222 ? -27.171 7.980 22.127 1.00 88.06 222 ASN A C 1
ATOM 1614 O O . ASN A 1 222 ? -26.562 8.430 21.154 1.00 88.06 222 ASN A O 1
ATOM 1618 N N . THR A 1 223 ? -26.822 6.844 22.722 1.00 92.25 223 THR A N 1
ATOM 1619 C CA . THR A 1 223 ? -25.704 6.006 22.286 1.00 92.25 223 THR A CA 1
ATOM 1620 C C . THR A 1 223 ? -26.155 4.572 22.045 1.00 92.25 223 THR A C 1
ATOM 1622 O O . THR A 1 223 ? -27.146 4.109 22.604 1.00 92.25 223 THR A O 1
ATOM 1625 N N . TYR A 1 224 ? -25.416 3.866 21.197 1.00 94.25 224 TYR A N 1
ATOM 1626 C CA . TYR A 1 224 ? -25.606 2.457 20.893 1.00 94.25 224 TYR A CA 1
ATOM 1627 C C . TYR A 1 224 ? -24.296 1.705 21.136 1.00 94.25 224 TYR A C 1
ATOM 1629 O O . TYR A 1 224 ? -23.235 2.101 20.646 1.00 94.25 224 TYR A O 1
ATOM 1637 N N . SER A 1 225 ? -24.359 0.622 21.910 1.00 95.31 225 SER A N 1
ATOM 1638 C CA . SER A 1 225 ? -23.198 -0.229 22.172 1.00 95.31 225 SER A CA 1
ATOM 1639 C C . SER A 1 225 ? -23.150 -1.366 21.163 1.00 95.31 225 SER A C 1
ATOM 1641 O O . SER A 1 225 ? -24.104 -2.134 21.043 1.00 95.31 225 SER A O 1
ATOM 1643 N N . LEU A 1 226 ? -22.013 -1.530 20.485 1.00 94.81 226 LEU A N 1
ATOM 1644 C CA . LEU A 1 226 ? -21.838 -2.605 19.507 1.00 94.81 226 LEU A CA 1
ATOM 1645 C C . LEU A 1 226 ? -21.884 -4.003 20.139 1.00 94.81 226 LEU A C 1
ATOM 1647 O O . LEU A 1 226 ? -22.180 -4.966 19.442 1.00 94.81 226 LEU A O 1
ATOM 1651 N N . ALA A 1 227 ? -21.687 -4.122 21.455 1.00 93.38 227 ALA A N 1
ATOM 1652 C CA . ALA A 1 227 ? -21.845 -5.384 22.181 1.00 93.38 227 ALA A CA 1
ATOM 1653 C C . ALA A 1 227 ? -23.284 -5.935 22.150 1.00 93.38 227 ALA A C 1
ATOM 1655 O O . ALA A 1 227 ? -23.496 -7.102 22.464 1.00 93.38 227 ALA A O 1
ATOM 1656 N N . GLN A 1 228 ? -24.275 -5.111 21.790 1.00 95.44 228 GLN A N 1
ATOM 1657 C CA . GLN A 1 228 ? -25.665 -5.546 21.636 1.00 95.44 228 GLN A CA 1
ATOM 1658 C C . GLN A 1 228 ? -25.907 -6.286 20.314 1.00 95.44 228 GLN A C 1
ATOM 1660 O O . GLN A 1 228 ? -26.927 -6.959 20.183 1.00 95.44 228 GLN A O 1
ATOM 1665 N N . LEU A 1 229 ? -24.995 -6.169 19.340 1.00 97.06 229 LEU A N 1
ATOM 1666 C CA . LEU A 1 229 ? -25.155 -6.762 18.016 1.00 97.06 229 LEU A CA 1
ATOM 1667 C C . LEU A 1 229 ? -25.245 -8.291 18.075 1.00 97.06 229 LEU A C 1
ATOM 1669 O O . LEU A 1 229 ? -24.481 -8.952 18.771 1.00 97.06 229 LEU A O 1
ATOM 1673 N N . THR A 1 230 ? -26.154 -8.851 17.280 1.00 97.31 230 THR A N 1
ATOM 1674 C CA . THR A 1 230 ? -26.436 -10.294 17.229 1.00 97.31 230 THR A CA 1
ATOM 1675 C C . THR A 1 230 ? -26.146 -10.924 15.872 1.00 97.31 230 THR A C 1
ATOM 1677 O O . THR A 1 230 ? -25.975 -12.137 15.787 1.00 97.31 230 THR A O 1
ATOM 1680 N N . SER A 1 231 ? -26.117 -10.132 14.797 1.00 97.75 231 SER A N 1
ATOM 1681 C CA . SER A 1 231 ? -25.909 -10.620 13.431 1.00 97.75 231 SER A CA 1
ATOM 1682 C C . SER A 1 231 ? -25.479 -9.507 12.475 1.00 97.75 231 SER A C 1
ATOM 1684 O O . SER A 1 231 ? -25.749 -8.323 12.699 1.00 97.75 231 SER A O 1
ATOM 1686 N N . ILE A 1 232 ? -24.834 -9.903 11.380 1.00 98.50 232 ILE A N 1
ATOM 1687 C CA . ILE A 1 232 ? -24.690 -9.091 10.170 1.00 98.50 232 ILE A CA 1
ATOM 1688 C C . ILE A 1 232 ? -25.707 -9.627 9.160 1.00 98.50 232 ILE A C 1
ATOM 1690 O O . ILE A 1 232 ? -25.788 -10.834 8.927 1.00 98.50 232 ILE A O 1
ATOM 1694 N N . VAL A 1 233 ? -26.499 -8.743 8.567 1.00 98.56 233 VAL A N 1
ATOM 1695 C CA . VAL A 1 233 ? -27.543 -9.081 7.600 1.00 98.56 233 VAL A CA 1
ATOM 1696 C C . VAL A 1 233 ? -27.212 -8.409 6.272 1.00 98.56 233 VAL A C 1
ATOM 1698 O O . VAL A 1 233 ? -27.147 -7.185 6.191 1.00 98.56 233 VAL A O 1
ATOM 1701 N N . VAL A 1 234 ? -27.030 -9.202 5.220 1.00 98.62 234 VAL A N 1
ATOM 1702 C CA . VAL A 1 234 ? -26.881 -8.712 3.845 1.00 98.62 234 VAL A CA 1
ATOM 1703 C C . VAL A 1 234 ? -28.240 -8.709 3.170 1.00 98.62 234 VAL A C 1
ATOM 1705 O O . VAL A 1 234 ? -28.947 -9.721 3.174 1.00 98.62 234 VAL A O 1
ATOM 1708 N N . ASP A 1 235 ? -28.591 -7.587 2.553 1.00 98.38 235 ASP A N 1
ATOM 1709 C CA . ASP A 1 235 ? -29.811 -7.461 1.775 1.00 98.38 235 ASP A CA 1
ATOM 1710 C C . ASP A 1 235 ? -29.839 -8.467 0.620 1.00 98.38 235 ASP A C 1
ATOM 1712 O O . ASP A 1 235 ? -29.102 -8.338 -0.361 1.00 98.38 235 ASP A O 1
ATOM 1716 N N . ALA A 1 236 ? -30.725 -9.459 0.715 1.00 97.88 236 ALA A N 1
ATOM 1717 C CA . ALA A 1 236 ? -30.846 -10.536 -0.266 1.00 97.88 236 ALA A CA 1
ATOM 1718 C C . ALA A 1 236 ? -31.132 -10.031 -1.695 1.00 97.88 236 ALA A C 1
ATOM 1720 O O . ALA A 1 236 ? -30.820 -10.724 -2.662 1.00 97.88 236 ALA A O 1
ATOM 1721 N N . ARG A 1 237 ? -31.692 -8.820 -1.848 1.00 97.88 237 ARG A N 1
ATOM 1722 C CA . ARG A 1 237 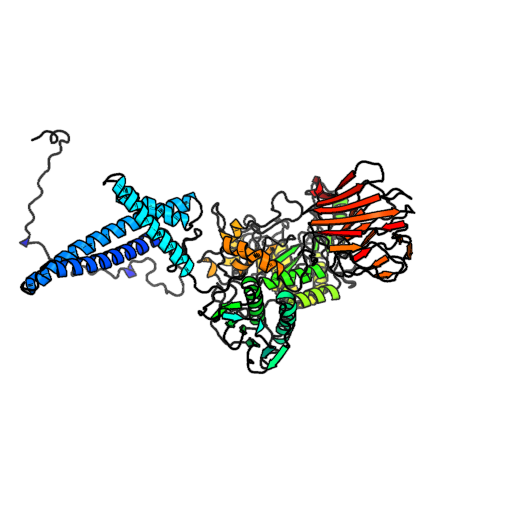? -31.926 -8.189 -3.161 1.00 97.88 237 ARG A CA 1
ATOM 1723 C C . ARG A 1 237 ? -30.631 -7.794 -3.863 1.00 97.88 237 ARG A C 1
ATOM 1725 O O . ARG A 1 237 ? -30.584 -7.780 -5.089 1.00 97.88 237 ARG A O 1
ATOM 1732 N N . TYR A 1 238 ? -29.601 -7.467 -3.086 1.00 98.19 238 TYR A N 1
ATOM 1733 C CA . TYR A 1 238 ? -28.354 -6.880 -3.570 1.00 98.19 238 TYR A CA 1
ATOM 1734 C C . TYR A 1 238 ? -27.125 -7.734 -3.261 1.00 98.19 238 TYR A C 1
ATOM 1736 O O . TYR A 1 238 ? -26.017 -7.326 -3.589 1.00 98.19 238 TYR A O 1
ATOM 1744 N N . ALA A 1 239 ? -27.294 -8.924 -2.675 1.00 97.75 239 ALA A N 1
ATOM 1745 C CA . ALA A 1 239 ? -26.188 -9.792 -2.272 1.00 97.75 239 ALA A CA 1
ATOM 1746 C C . ALA A 1 239 ? -25.180 -10.047 -3.410 1.00 97.75 239 ALA A C 1
ATOM 1748 O O . ALA A 1 239 ? -23.976 -10.001 -3.180 1.00 97.75 239 ALA A O 1
ATOM 1749 N N . ASN A 1 240 ? -25.675 -10.229 -4.641 1.00 98.31 240 ASN A N 1
ATOM 1750 C CA . ASN A 1 240 ? -24.865 -10.463 -5.844 1.00 98.31 240 ASN A CA 1
ATOM 1751 C C . ASN A 1 240 ? -24.590 -9.192 -6.673 1.00 98.31 240 ASN A C 1
ATOM 1753 O O . ASN A 1 240 ? -24.045 -9.294 -7.770 1.00 98.31 240 ASN A O 1
ATOM 1757 N N . ALA A 1 241 ? -24.998 -8.008 -6.206 1.00 98.31 241 ALA A N 1
ATOM 1758 C CA . ALA A 1 241 ? -24.695 -6.756 -6.894 1.00 98.31 241 ALA A CA 1
ATOM 1759 C C . ALA A 1 241 ? -23.192 -6.464 -6.819 1.00 98.31 241 ALA A C 1
ATOM 1761 O O . ALA A 1 241 ? -22.563 -6.781 -5.810 1.00 98.31 241 ALA A O 1
ATOM 1762 N N . VAL A 1 242 ? -22.652 -5.826 -7.858 1.00 98.00 242 VAL A N 1
ATOM 1763 C CA . VAL A 1 242 ? -21.248 -5.396 -7.982 1.00 98.00 242 VAL A CA 1
ATOM 1764 C C . VAL A 1 242 ? -21.184 -3.912 -8.352 1.00 98.00 242 VAL A C 1
ATOM 1766 O O . VAL A 1 242 ? -22.146 -3.380 -8.908 1.00 98.00 242 VAL A O 1
ATOM 1769 N N . ASP A 1 243 ? -20.065 -3.250 -8.058 1.00 96.19 243 ASP A N 1
ATOM 1770 C CA . ASP A 1 243 ? -19.789 -1.897 -8.557 1.00 96.19 243 ASP A CA 1
ATOM 1771 C C . ASP A 1 243 ? -19.093 -1.963 -9.924 1.00 96.19 243 ASP A C 1
ATOM 1773 O O . ASP A 1 243 ? -17.974 -2.463 -10.030 1.00 96.19 243 ASP A O 1
ATOM 1777 N N . ASN A 1 244 ? -19.750 -1.462 -10.971 1.00 94.38 244 ASN A N 1
ATOM 1778 C CA . ASN A 1 244 ? -19.185 -1.424 -12.320 1.00 94.38 244 ASN A CA 1
ATOM 1779 C C . ASN A 1 244 ? -18.535 -0.080 -12.665 1.00 94.38 244 ASN A C 1
ATOM 1781 O O . ASN A 1 244 ? -17.931 0.012 -13.733 1.00 94.38 244 ASN A O 1
ATOM 1785 N N . ASP A 1 245 ? -18.615 0.931 -11.797 1.00 91.75 245 ASP A N 1
ATOM 1786 C CA . ASP A 1 245 ? -18.102 2.276 -12.077 1.00 91.75 245 ASP A CA 1
ATOM 1787 C C . ASP A 1 245 ? -16.640 2.442 -11.619 1.00 91.75 245 ASP A C 1
ATOM 1789 O O . ASP A 1 245 ? -15.891 3.220 -12.208 1.00 91.75 245 ASP A O 1
ATOM 1793 N N . GLY A 1 246 ? -16.187 1.641 -10.645 1.00 90.69 246 GLY A N 1
ATOM 1794 C CA . GLY A 1 246 ? -14.805 1.642 -10.145 1.00 90.69 246 GLY A CA 1
ATOM 1795 C C . GLY A 1 246 ? -13.735 1.185 -11.155 1.00 90.69 246 GLY A C 1
ATOM 1796 O O . GLY A 1 246 ? -14.030 0.706 -12.251 1.00 90.69 246 GLY A O 1
ATOM 1797 N N . ALA A 1 247 ? -12.455 1.299 -10.786 1.00 92.25 247 ALA A N 1
ATOM 1798 C CA . ALA A 1 247 ? -11.318 1.016 -11.677 1.00 92.25 247 ALA A CA 1
ATOM 1799 C C . ALA A 1 247 ? -11.015 -0.482 -11.900 1.00 92.25 247 ALA A C 1
ATOM 1801 O O . ALA A 1 247 ? -10.252 -0.823 -12.806 1.00 92.25 247 ALA A O 1
ATOM 1802 N N . THR A 1 248 ? -11.584 -1.380 -11.094 1.00 96.62 248 THR A N 1
ATOM 1803 C CA . THR A 1 248 ? -11.346 -2.831 -11.174 1.00 96.62 248 THR A CA 1
ATOM 1804 C C . THR A 1 248 ? -12.255 -3.519 -12.200 1.00 96.62 248 THR A C 1
ATOM 1806 O O . THR A 1 248 ? -13.388 -3.105 -12.434 1.00 96.62 248 THR A O 1
ATOM 1809 N N . GLN A 1 249 ? -11.760 -4.594 -12.814 1.00 97.62 249 GLN A N 1
ATOM 1810 C CA . GLN A 1 249 ? -12.513 -5.525 -13.664 1.00 97.62 249 GLN A CA 1
ATOM 1811 C C . GLN A 1 249 ? -12.999 -6.766 -12.899 1.00 97.62 249 GLN A C 1
ATOM 1813 O O . GLN A 1 249 ? -13.740 -7.575 -13.450 1.00 97.62 249 GLN A O 1
ATOM 1818 N N . ILE A 1 250 ? -12.609 -6.904 -11.629 1.00 97.94 250 ILE A N 1
ATOM 1819 C CA . ILE A 1 250 ? -13.026 -7.984 -10.724 1.00 97.94 250 ILE A CA 1
ATOM 1820 C C . ILE A 1 250 ? -13.743 -7.421 -9.481 1.00 97.94 250 ILE A C 1
ATOM 1822 O O . ILE A 1 250 ? -13.314 -7.679 -8.353 1.00 97.94 250 ILE A O 1
ATOM 1826 N N . PRO A 1 251 ? -14.802 -6.603 -9.644 1.00 98.00 251 PRO A N 1
ATOM 1827 C CA . PRO A 1 251 ? -15.469 -5.972 -8.511 1.00 98.00 251 PRO A CA 1
ATOM 1828 C C . PRO A 1 251 ? -16.101 -7.024 -7.584 1.00 98.00 251 PRO A C 1
ATOM 1830 O O . PRO A 1 251 ? -16.824 -7.905 -8.064 1.00 98.00 251 PRO A O 1
ATOM 1833 N N . PRO A 1 252 ? -15.871 -6.950 -6.260 1.00 98.38 252 PRO A N 1
ATOM 1834 C CA . PRO A 1 252 ? -16.542 -7.839 -5.327 1.00 98.38 252 PRO A CA 1
ATOM 1835 C C . PRO A 1 252 ? -18.040 -7.564 -5.252 1.00 98.38 252 PRO A C 1
ATOM 1837 O O . PRO A 1 252 ? -18.517 -6.440 -5.430 1.00 98.38 252 PRO A O 1
ATOM 1840 N N . THR A 1 253 ? -18.776 -8.614 -4.917 1.00 98.69 253 THR A N 1
ATOM 1841 C CA . THR A 1 253 ? -20.196 -8.516 -4.593 1.00 98.69 253 THR A CA 1
ATOM 1842 C C . THR A 1 253 ? -20.419 -7.906 -3.208 1.00 98.69 253 THR A C 1
ATOM 1844 O O . THR A 1 253 ? -19.538 -7.963 -2.344 1.00 98.69 253 THR A O 1
ATOM 1847 N N . LEU A 1 254 ? -21.626 -7.388 -2.946 1.00 98.69 254 LEU A N 1
ATOM 1848 C CA . LEU A 1 254 ? -22.015 -6.936 -1.602 1.00 98.69 254 LEU A CA 1
ATOM 1849 C C . LEU A 1 254 ? -21.814 -8.040 -0.549 1.00 98.69 254 LEU A C 1
ATOM 1851 O O . LEU A 1 254 ? -21.323 -7.770 0.546 1.00 98.69 254 LEU A O 1
ATOM 1855 N N . GLN A 1 255 ? -22.138 -9.286 -0.903 1.00 98.56 255 GLN A N 1
ATOM 1856 C CA . GLN A 1 255 ? -21.926 -10.456 -0.055 1.00 98.56 255 GLN A CA 1
ATOM 1857 C C . GLN A 1 255 ? -20.440 -10.664 0.286 1.00 98.56 255 GLN A C 1
ATOM 1859 O O . GLN A 1 255 ? -20.098 -10.816 1.456 1.00 98.56 255 GLN A O 1
ATOM 1864 N N . GLN A 1 256 ? -19.542 -10.616 -0.702 1.00 98.56 256 GLN A N 1
ATOM 1865 C CA . GLN A 1 256 ? -18.097 -10.796 -0.481 1.00 98.56 256 GLN A CA 1
ATOM 1866 C C . GLN A 1 256 ? -17.484 -9.681 0.379 1.00 98.56 256 GLN A C 1
ATOM 1868 O O . GLN A 1 256 ? -16.600 -9.942 1.204 1.00 98.56 256 GLN A O 1
ATOM 1873 N N . PHE A 1 257 ? -17.958 -8.441 0.226 1.00 98.69 257 PHE A N 1
ATOM 1874 C CA . PHE A 1 257 ? -17.561 -7.352 1.117 1.00 98.69 257 PHE A CA 1
ATOM 1875 C C . PHE A 1 257 ? -18.051 -7.583 2.548 1.00 98.69 257 PHE A C 1
ATOM 1877 O O . PHE A 1 257 ? -17.280 -7.387 3.487 1.00 98.69 257 PHE A O 1
ATOM 1884 N N . ALA A 1 258 ? -19.286 -8.055 2.731 1.00 98.50 258 ALA A N 1
ATOM 1885 C CA . ALA A 1 258 ? -19.825 -8.359 4.053 1.00 98.50 258 ALA A CA 1
ATOM 1886 C C . ALA A 1 258 ? -19.097 -9.535 4.738 1.00 98.50 258 ALA A C 1
ATOM 1888 O O . ALA A 1 258 ? -18.832 -9.472 5.936 1.00 98.50 258 ALA A O 1
ATOM 1889 N N . GLU A 1 259 ? -18.697 -10.567 3.989 1.00 98.31 259 GLU A N 1
ATOM 1890 C CA . GLU A 1 259 ? -17.856 -11.676 4.479 1.00 98.31 259 GLU A CA 1
ATOM 1891 C C . GLU A 1 259 ? -16.470 -11.201 4.925 1.00 98.31 259 GLU A C 1
ATOM 1893 O O . GLU A 1 259 ? -15.952 -11.630 5.958 1.00 98.31 259 GLU A O 1
ATOM 1898 N N . THR A 1 260 ? -15.862 -10.295 4.158 1.00 98.25 260 THR A N 1
ATOM 1899 C CA . THR A 1 260 ? -14.575 -9.689 4.525 1.00 98.25 260 THR A CA 1
ATOM 1900 C C . THR A 1 260 ? -14.736 -8.810 5.767 1.00 98.25 260 THR A C 1
ATOM 1902 O O . THR A 1 260 ? -13.941 -8.898 6.700 1.00 98.25 260 THR A O 1
ATOM 1905 N N . PHE A 1 261 ? -15.811 -8.021 5.830 1.00 98.38 261 PHE A N 1
ATOM 1906 C CA . PHE A 1 261 ? -16.140 -7.187 6.981 1.00 98.38 261 PHE A CA 1
ATOM 1907 C C . PHE A 1 261 ? -16.418 -8.001 8.254 1.00 98.38 261 PHE A C 1
ATOM 1909 O O . PHE A 1 261 ? -15.979 -7.589 9.322 1.00 98.38 261 PHE A O 1
ATOM 1916 N N . GLN A 1 262 ? -17.078 -9.160 8.164 1.00 97.94 262 GLN A N 1
ATOM 1917 C CA . GLN A 1 262 ? -17.302 -10.044 9.314 1.00 97.94 262 GLN A CA 1
ATOM 1918 C C . GLN A 1 262 ? -15.976 -10.448 9.975 1.00 97.94 262 GLN A C 1
ATOM 1920 O O . GLN A 1 262 ? -15.839 -10.368 11.196 1.00 97.94 262 GLN A O 1
ATOM 1925 N N . LYS A 1 263 ? -14.983 -10.837 9.166 1.00 97.38 263 LYS A N 1
ATOM 1926 C CA . LYS A 1 263 ? -13.645 -11.197 9.658 1.00 97.38 263 LYS A CA 1
ATOM 1927 C C . LYS A 1 263 ? -12.941 -10.001 10.288 1.00 97.38 263 LYS A C 1
ATOM 1929 O O . LYS A 1 263 ? -12.370 -10.134 11.365 1.00 97.38 263 LYS A O 1
ATOM 1934 N N . ASP A 1 264 ? -13.024 -8.840 9.641 1.00 97.12 264 ASP A N 1
ATOM 1935 C CA . ASP A 1 264 ? -12.432 -7.602 10.150 1.00 97.12 264 ASP A CA 1
ATOM 1936 C C . ASP A 1 264 ? -13.063 -7.187 11.500 1.00 97.12 264 ASP A C 1
ATOM 1938 O O . ASP A 1 264 ? -12.358 -6.777 12.422 1.00 97.12 264 ASP A O 1
ATOM 1942 N N . LEU A 1 265 ? -14.384 -7.339 11.652 1.00 95.75 265 LEU A N 1
ATOM 1943 C CA . LEU A 1 265 ? -15.108 -7.036 12.889 1.00 95.75 265 LEU A CA 1
ATOM 1944 C C . LEU A 1 265 ? -14.654 -7.944 14.045 1.00 95.75 265 LEU A C 1
ATOM 1946 O O . LEU A 1 265 ? -14.412 -7.459 15.153 1.00 95.75 265 LEU A O 1
ATOM 1950 N N . GLN A 1 266 ? -14.467 -9.237 13.771 1.00 94.94 266 GLN A N 1
ATOM 1951 C CA . GLN A 1 266 ? -13.938 -10.191 14.742 1.00 94.94 266 GLN A CA 1
ATOM 1952 C C . GLN A 1 266 ? -12.486 -9.861 15.117 1.00 94.94 266 GLN A C 1
ATOM 1954 O O . GLN A 1 266 ? -12.166 -9.782 16.302 1.00 94.94 266 GLN A O 1
ATOM 1959 N N . SER A 1 267 ? -11.606 -9.640 14.133 1.00 91.69 267 SER A N 1
ATOM 1960 C CA . SER A 1 267 ? -10.171 -9.450 14.383 1.00 91.69 267 SER A CA 1
ATOM 1961 C C . SER A 1 267 ? -9.834 -8.131 15.075 1.00 91.69 267 SER A C 1
ATOM 1963 O O . SER A 1 267 ? -8.871 -8.081 15.839 1.00 91.69 267 SER A O 1
ATOM 1965 N N . THR A 1 268 ? -10.603 -7.073 14.799 1.00 90.88 268 THR A N 1
ATOM 1966 C CA . THR A 1 268 ? -10.311 -5.713 15.273 1.00 90.88 268 THR A CA 1
ATOM 1967 C C . THR A 1 268 ? -11.146 -5.317 16.487 1.00 90.88 268 THR A C 1
ATOM 1969 O O . THR A 1 268 ? -10.619 -4.729 17.425 1.00 90.88 268 THR A O 1
ATOM 1972 N N . VAL A 1 269 ? -12.449 -5.617 16.478 1.00 91.56 269 VAL A N 1
ATOM 1973 C CA . VAL A 1 269 ? -13.398 -5.166 17.517 1.00 91.56 269 VAL A CA 1
ATOM 1974 C C . VAL A 1 269 ? -13.726 -6.297 18.505 1.00 91.56 269 VAL A C 1
ATOM 1976 O O . VAL A 1 269 ? -14.280 -6.050 19.575 1.00 91.56 269 VAL A O 1
ATOM 1979 N N . GLY A 1 270 ? -13.368 -7.546 18.183 1.00 92.62 270 GLY A N 1
ATOM 1980 C CA . GLY A 1 270 ? -13.635 -8.714 19.028 1.00 92.62 270 GLY A CA 1
ATOM 1981 C C . GLY A 1 270 ? -15.096 -9.170 19.014 1.00 92.62 270 GLY A C 1
ATOM 1982 O O . GLY A 1 270 ? -15.507 -9.920 19.897 1.00 92.62 270 GLY A O 1
ATOM 1983 N N . ILE A 1 271 ? -15.893 -8.710 18.044 1.00 93.81 271 ILE A N 1
ATOM 1984 C CA . ILE A 1 271 ? -17.308 -9.075 17.909 1.00 93.81 271 ILE A CA 1
ATOM 1985 C C . ILE A 1 271 ? -17.426 -10.195 16.875 1.00 93.81 271 ILE A C 1
ATOM 1987 O O . ILE A 1 271 ? -17.239 -9.971 15.680 1.00 93.81 271 ILE A O 1
ATOM 1991 N N . ASP A 1 272 ? -17.753 -11.395 17.350 1.00 95.75 272 ASP A N 1
ATOM 1992 C CA . ASP A 1 272 ? -17.980 -12.585 16.528 1.00 95.75 272 ASP A CA 1
ATOM 1993 C C . ASP A 1 272 ? -19.483 -12.871 16.422 1.00 95.75 272 ASP A C 1
ATOM 1995 O O . ASP A 1 272 ? -20.108 -13.374 17.358 1.00 95.75 272 ASP A O 1
ATOM 1999 N N . ILE A 1 273 ? -20.081 -12.477 15.297 1.00 96.50 273 ILE A N 1
ATOM 2000 C CA . ILE A 1 273 ? -21.518 -12.600 15.033 1.00 96.50 273 ILE A CA 1
ATOM 2001 C C . ILE A 1 273 ? -21.764 -13.211 13.645 1.00 96.50 273 ILE A C 1
ATOM 2003 O O . ILE A 1 273 ? -20.990 -12.972 12.711 1.00 96.50 273 ILE A O 1
ATOM 2007 N N . PRO A 1 274 ? -22.838 -14.003 13.469 1.00 97.56 274 PRO A N 1
ATOM 2008 C CA . PRO A 1 274 ? -23.127 -14.676 12.209 1.00 97.56 274 PRO A CA 1
ATOM 2009 C C . PRO A 1 274 ? -23.504 -13.697 11.090 1.00 97.56 274 PRO A C 1
ATOM 2011 O O . PRO A 1 274 ? -24.233 -12.726 11.306 1.00 97.56 274 PRO A O 1
ATOM 2014 N N . LEU A 1 275 ? -23.059 -14.018 9.874 1.00 97.94 275 LEU A N 1
ATOM 2015 C CA . LEU A 1 275 ? -23.485 -13.381 8.632 1.00 97.94 275 LEU A CA 1
ATOM 2016 C C . LEU A 1 275 ? -24.694 -14.128 8.057 1.00 97.94 275 LEU A C 1
ATOM 2018 O O . LEU A 1 275 ? -24.652 -15.342 7.859 1.00 97.94 275 LEU A O 1
ATOM 2022 N N . THR A 1 276 ? -25.772 -13.405 7.777 1.00 97.62 276 THR A N 1
ATOM 2023 C CA . THR A 1 276 ? -27.026 -13.948 7.237 1.00 97.62 276 THR A CA 1
ATOM 2024 C C . THR A 1 276 ? -27.519 -13.105 6.066 1.00 97.62 276 THR A C 1
ATOM 2026 O O . THR A 1 276 ? -27.058 -11.982 5.863 1.00 97.62 276 THR A O 1
ATOM 2029 N N . SER A 1 277 ? -28.468 -13.631 5.289 1.00 96.88 277 SER A N 1
ATOM 2030 C CA . SER A 1 277 ? -29.099 -12.892 4.193 1.00 96.88 277 SER A CA 1
ATOM 2031 C C . SER A 1 277 ? -30.609 -12.792 4.400 1.00 96.88 277 SER A C 1
ATOM 2033 O O . SER A 1 277 ? -31.273 -13.790 4.678 1.00 96.88 277 SER A O 1
ATOM 2035 N N . SER A 1 278 ? -31.146 -11.577 4.286 1.00 96.56 278 SER A N 1
ATOM 2036 C CA . SER A 1 278 ? -32.573 -11.265 4.436 1.00 96.56 278 SER A CA 1
ATOM 2037 C C . SER A 1 278 ? -32.910 -9.982 3.674 1.00 96.56 278 SER A C 1
ATOM 2039 O O . SER A 1 278 ? -32.030 -9.177 3.402 1.00 96.56 278 SER A O 1
ATOM 2041 N N . MET A 1 279 ? -34.178 -9.755 3.327 1.00 94.94 279 MET A N 1
ATOM 2042 C CA . MET A 1 279 ? -34.618 -8.504 2.678 1.00 94.94 279 MET A CA 1
ATOM 2043 C C . MET A 1 279 ? -34.813 -7.339 3.665 1.00 94.94 279 MET A C 1
ATOM 2045 O O . MET A 1 279 ? -35.000 -6.194 3.246 1.00 94.94 279 MET A O 1
ATOM 2049 N N . THR A 1 280 ? -34.807 -7.621 4.968 1.00 93.94 280 THR A N 1
ATOM 2050 C CA . THR A 1 280 ? -35.028 -6.642 6.039 1.00 93.94 280 THR A CA 1
ATOM 2051 C C . THR A 1 280 ? -33.968 -6.781 7.123 1.00 93.94 280 THR A C 1
ATOM 2053 O O . THR A 1 280 ? -33.501 -7.889 7.392 1.00 93.94 280 THR A O 1
ATOM 2056 N N . ALA A 1 281 ? -33.642 -5.666 7.780 1.00 93.69 281 ALA A N 1
ATOM 2057 C CA . ALA A 1 281 ? -32.796 -5.666 8.969 1.00 93.69 281 ALA A CA 1
ATOM 2058 C C . ALA A 1 281 ? -33.420 -6.513 10.095 1.00 93.69 281 ALA A C 1
ATOM 2060 O O . ALA A 1 281 ? -34.646 -6.595 10.212 1.00 93.69 281 ALA A O 1
ATOM 2061 N N . ALA A 1 282 ? -32.571 -7.126 10.919 1.00 93.25 282 ALA A N 1
ATOM 2062 C CA . ALA A 1 282 ? -32.968 -7.757 12.175 1.00 93.25 282 ALA A CA 1
ATOM 2063 C C . ALA A 1 282 ? -32.722 -6.794 13.350 1.00 93.25 282 ALA A C 1
ATOM 2065 O O . ALA A 1 282 ? -31.927 -5.861 13.230 1.00 93.25 282 ALA A O 1
ATOM 2066 N N . ALA A 1 283 ? -33.377 -7.021 14.490 1.00 94.44 283 ALA A N 1
ATOM 2067 C CA . ALA A 1 283 ? -33.104 -6.248 15.700 1.00 94.44 283 ALA A CA 1
ATOM 2068 C C . ALA A 1 283 ? -31.661 -6.479 16.178 1.00 94.44 283 ALA A C 1
ATOM 2070 O O . ALA A 1 283 ? -31.173 -7.612 16.168 1.00 94.44 283 ALA A O 1
ATOM 2071 N N . ASN A 1 284 ? -30.998 -5.407 16.607 1.00 96.62 284 ASN A N 1
ATOM 2072 C CA . ASN A 1 284 ? -29.589 -5.384 16.989 1.00 96.62 284 ASN A CA 1
ATOM 2073 C C . ASN A 1 284 ? -28.684 -6.024 15.924 1.00 96.62 284 ASN A C 1
ATOM 2075 O O . ASN A 1 284 ? -27.927 -6.954 16.213 1.00 96.62 284 ASN A O 1
ATOM 2079 N N . SER A 1 285 ? -28.782 -5.573 14.674 1.00 97.94 285 SER A N 1
ATOM 2080 C CA . SER A 1 285 ? -27.965 -6.103 13.573 1.00 97.94 285 SER A CA 1
ATOM 2081 C C . SER A 1 285 ? -27.178 -5.018 12.845 1.00 97.94 285 SER A C 1
ATOM 2083 O O . SER A 1 285 ? -27.466 -3.827 12.969 1.00 97.94 285 SER A O 1
ATOM 2085 N N . ILE A 1 286 ? -26.167 -5.440 12.083 1.00 98.50 286 ILE A N 1
ATOM 2086 C CA . ILE A 1 286 ? -25.560 -4.605 11.043 1.00 98.50 286 ILE A CA 1
ATOM 2087 C C . ILE A 1 286 ? -26.215 -4.973 9.713 1.00 98.50 286 ILE A C 1
ATOM 2089 O O . ILE A 1 286 ? -26.006 -6.078 9.219 1.00 98.50 286 ILE A O 1
ATOM 2093 N N . PHE A 1 287 ? -26.985 -4.066 9.118 1.00 98.56 287 PHE A N 1
ATOM 2094 C CA . PHE A 1 287 ? -27.661 -4.286 7.842 1.00 98.56 287 PHE A CA 1
ATOM 2095 C C . PHE A 1 287 ? -26.894 -3.645 6.679 1.00 98.56 287 PHE A C 1
ATOM 2097 O O . PHE A 1 287 ? -26.818 -2.418 6.589 1.00 98.56 287 PHE A O 1
ATOM 2104 N N . PHE A 1 288 ? -26.359 -4.475 5.782 1.00 98.31 288 PHE A N 1
ATOM 2105 C CA . PHE A 1 288 ? -25.727 -4.071 4.523 1.00 98.31 288 PHE A CA 1
ATOM 2106 C C . PHE A 1 288 ? -26.756 -4.056 3.398 1.00 98.31 288 PHE A C 1
ATOM 2108 O O . PHE A 1 288 ? -27.357 -5.083 3.087 1.00 98.31 288 PHE A O 1
ATOM 2115 N N . THR A 1 289 ? -26.937 -2.910 2.750 1.00 98.44 289 THR A N 1
ATOM 2116 C CA . THR A 1 289 ? -27.868 -2.755 1.625 1.00 98.44 289 THR A CA 1
ATOM 2117 C C . THR A 1 289 ? -27.356 -1.707 0.634 1.00 98.44 289 THR A C 1
ATOM 2119 O O . THR A 1 289 ? -26.289 -1.125 0.830 1.00 98.44 289 THR A O 1
ATOM 2122 N N . LEU A 1 290 ? -28.113 -1.473 -0.436 1.00 97.62 290 LEU A N 1
ATOM 2123 C CA . LEU A 1 290 ? -27.870 -0.416 -1.411 1.00 97.62 290 LEU A CA 1
ATOM 2124 C C . LEU A 1 290 ? -29.016 0.600 -1.381 1.00 97.62 290 LEU A C 1
ATOM 2126 O O . LEU A 1 290 ? -30.156 0.264 -1.045 1.00 97.62 290 LEU A O 1
ATOM 2130 N N . THR A 1 291 ? -28.711 1.847 -1.722 1.00 92.75 291 THR A N 1
ATOM 2131 C CA . THR A 1 291 ? -29.688 2.939 -1.821 1.00 92.75 291 THR A CA 1
ATOM 2132 C C . THR A 1 291 ? -29.730 3.497 -3.244 1.00 92.75 291 THR A C 1
ATOM 2134 O O . THR A 1 291 ? -28.735 3.468 -3.959 1.00 92.75 291 THR A O 1
ATOM 2137 N N . ASN A 1 292 ? -30.894 4.016 -3.642 1.00 83.50 292 ASN A N 1
ATOM 2138 C CA . ASN A 1 292 ? -31.106 4.692 -4.929 1.00 83.50 292 ASN A CA 1
ATOM 2139 C C . ASN A 1 292 ? -31.071 6.224 -4.778 1.00 83.50 292 ASN A C 1
ATOM 2141 O O . ASN A 1 292 ? -31.628 6.947 -5.604 1.00 83.50 292 ASN A O 1
ATOM 2145 N N . GLU A 1 293 ? -30.505 6.727 -3.682 1.00 81.31 293 GLU A N 1
ATOM 2146 C CA . GLU A 1 293 ? -30.309 8.158 -3.476 1.00 81.31 293 GLU A CA 1
ATOM 2147 C C . GLU A 1 293 ? -29.395 8.740 -4.560 1.00 81.31 293 GLU A C 1
ATOM 2149 O O . GLU A 1 293 ? -28.326 8.213 -4.852 1.00 81.31 293 GLU A O 1
ATOM 2154 N N . THR A 1 294 ? -29.827 9.845 -5.165 1.00 65.06 294 THR A N 1
ATOM 2155 C CA . THR A 1 294 ? -29.149 10.458 -6.317 1.00 65.06 294 THR A CA 1
ATOM 2156 C C . THR A 1 294 ? -28.281 11.659 -5.941 1.00 65.06 294 THR A C 1
ATOM 2158 O O . THR A 1 294 ? -27.679 12.260 -6.819 1.00 65.06 294 THR A O 1
ATOM 2161 N N . GLY A 1 295 ? -28.235 12.035 -4.657 1.00 73.62 295 GLY A N 1
ATOM 2162 C CA . GLY A 1 295 ? -27.494 13.201 -4.153 1.00 73.62 295 GLY A CA 1
ATOM 2163 C C . GLY A 1 295 ? -26.025 12.928 -3.821 1.00 73.62 295 GLY A C 1
ATOM 2164 O O . GLY A 1 295 ? -25.405 13.719 -3.113 1.00 73.62 295 GLY A O 1
ATOM 2165 N N . PHE A 1 296 ? -25.478 11.800 -4.270 1.00 86.31 296 PHE A N 1
ATOM 2166 C CA . PHE A 1 296 ? -24.106 11.405 -3.986 1.00 86.31 296 PHE A CA 1
ATOM 2167 C C . PHE A 1 296 ? -23.151 11.968 -5.016 1.00 86.31 296 PHE A C 1
ATOM 2169 O O . PHE A 1 296 ? -23.037 11.432 -6.117 1.00 86.31 296 PHE A O 1
ATOM 2176 N N . HIS A 1 297 ? -22.460 13.036 -4.629 1.00 83.44 297 HIS A N 1
ATOM 2177 C CA . HIS A 1 297 ? -21.535 13.734 -5.501 1.00 83.44 297 HIS A CA 1
ATOM 2178 C C . HIS A 1 297 ? -20.136 13.818 -4.900 1.00 83.44 297 HIS A C 1
ATOM 2180 O O . HIS A 1 297 ? -19.980 13.951 -3.686 1.00 83.44 297 HIS A O 1
ATOM 2186 N N . ASP A 1 298 ? -19.133 13.758 -5.769 1.00 78.69 298 ASP A N 1
ATOM 2187 C CA . ASP A 1 298 ? -17.755 14.085 -5.426 1.00 78.69 298 ASP A CA 1
ATOM 2188 C C . ASP A 1 298 ? -17.538 15.609 -5.320 1.00 78.69 298 ASP A C 1
ATOM 2190 O O . ASP A 1 298 ? -18.471 16.406 -5.474 1.00 78.69 298 ASP A O 1
ATOM 2194 N N . ALA A 1 299 ? -16.301 16.045 -5.062 1.00 70.12 299 ALA A N 1
ATOM 2195 C CA . ALA A 1 299 ? -15.996 17.469 -4.906 1.00 70.12 299 ALA A CA 1
ATOM 2196 C C . ALA A 1 299 ? -16.254 18.293 -6.182 1.00 70.12 299 ALA A C 1
ATOM 2198 O O . ALA A 1 299 ? -16.468 19.500 -6.068 1.00 70.12 299 ALA A O 1
ATOM 2199 N N . ALA A 1 300 ? -16.274 17.646 -7.354 1.00 65.81 300 ALA A N 1
ATOM 2200 C CA . ALA A 1 300 ? -16.565 18.248 -8.653 1.00 65.81 300 ALA A CA 1
ATOM 2201 C C . ALA A 1 300 ? -18.056 18.171 -9.034 1.00 65.81 300 ALA A C 1
ATOM 2203 O O . ALA A 1 300 ? -18.428 18.520 -10.154 1.00 65.81 300 ALA A O 1
ATOM 2204 N N . GLY A 1 301 ? -18.929 17.715 -8.128 1.00 76.44 301 GLY A N 1
ATOM 2205 C CA . GLY A 1 301 ? -20.366 17.607 -8.377 1.00 76.44 301 GLY A CA 1
ATOM 2206 C C . GLY A 1 301 ? -20.764 16.402 -9.237 1.00 76.44 301 GLY A C 1
ATOM 2207 O O . GLY A 1 301 ? -21.919 16.302 -9.657 1.00 76.44 301 GLY A O 1
ATOM 2208 N N . ARG A 1 302 ? -19.852 15.464 -9.512 1.00 81.00 302 ARG A N 1
ATOM 2209 C CA . ARG A 1 302 ? -20.132 14.269 -10.323 1.00 81.00 302 ARG A CA 1
ATOM 2210 C C . ARG A 1 302 ? -20.699 13.167 -9.447 1.00 81.00 302 ARG A C 1
ATOM 2212 O O . ARG A 1 302 ? -20.269 13.017 -8.310 1.00 81.00 302 ARG A O 1
ATOM 2219 N N . TYR A 1 303 ? -21.632 12.381 -9.982 1.00 87.69 303 TYR A N 1
ATOM 2220 C CA . TYR A 1 303 ? -22.124 11.200 -9.274 1.00 87.69 303 TYR A CA 1
ATOM 2221 C C . TYR A 1 303 ? -20.970 10.250 -8.922 1.00 87.69 303 TYR A C 1
ATOM 2223 O O . TYR A 1 303 ? -20.071 10.048 -9.739 1.00 87.69 303 TYR A O 1
ATOM 2231 N N . THR A 1 304 ? -21.014 9.646 -7.733 1.00 89.94 304 THR A N 1
ATOM 2232 C CA . THR A 1 304 ? -20.023 8.654 -7.296 1.00 89.94 304 THR A CA 1
ATOM 2233 C C . THR A 1 304 ? -20.674 7.389 -6.739 1.00 89.94 304 THR A C 1
ATOM 2235 O O . THR A 1 304 ? -21.544 7.443 -5.868 1.00 89.94 304 THR A O 1
ATOM 2238 N N . SER A 1 305 ? -20.207 6.230 -7.215 1.00 94.00 305 SER A N 1
ATOM 2239 C CA . SER A 1 305 ? -20.618 4.904 -6.735 1.00 94.00 305 SER A CA 1
ATOM 2240 C C . SER A 1 305 ? -20.044 4.568 -5.351 1.00 94.00 305 SER A C 1
ATOM 2242 O O . SER A 1 305 ? -20.484 3.615 -4.705 1.00 94.00 305 SER A O 1
ATOM 2244 N N . GLU A 1 306 ? -19.072 5.343 -4.870 1.00 94.94 306 GLU A N 1
ATOM 2245 C CA . GLU A 1 306 ? -18.355 5.110 -3.612 1.00 94.94 306 GLU A CA 1
ATOM 2246 C C . GLU A 1 306 ? -19.032 5.761 -2.395 1.00 94.94 306 GLU A C 1
ATOM 2248 O O . GLU A 1 306 ? -18.571 5.592 -1.266 1.00 94.94 306 GLU A O 1
ATOM 2253 N N . ALA A 1 307 ? -20.119 6.506 -2.594 1.00 94.38 307 ALA A N 1
ATOM 2254 C CA . ALA A 1 307 ? -20.848 7.118 -1.493 1.00 94.38 307 ALA A CA 1
ATOM 2255 C C . ALA A 1 307 ? -21.660 6.103 -0.683 1.00 94.38 307 ALA A C 1
ATOM 2257 O O . ALA A 1 307 ? -22.060 5.040 -1.172 1.00 94.38 307 ALA A O 1
ATOM 2258 N N . TYR A 1 308 ? -21.947 6.452 0.567 1.00 96.38 308 TYR A N 1
ATOM 2259 C CA . TYR A 1 308 ? -22.795 5.655 1.440 1.00 96.38 308 TYR A CA 1
ATOM 2260 C C . TYR A 1 308 ? -23.497 6.499 2.499 1.00 96.38 308 TYR A C 1
ATOM 2262 O O . TYR A 1 308 ? -23.085 7.604 2.853 1.00 96.38 308 TYR A O 1
ATOM 2270 N N . THR A 1 309 ? -24.552 5.916 3.056 1.00 95.94 309 THR A N 1
ATOM 2271 C CA . THR A 1 309 ? -25.196 6.380 4.279 1.00 95.94 309 THR A CA 1
ATOM 2272 C C . THR A 1 309 ? -24.912 5.402 5.411 1.00 95.94 309 THR A C 1
ATOM 2274 O O . THR A 1 309 ? -24.899 4.180 5.224 1.00 95.94 309 THR A O 1
ATOM 2277 N N . LEU A 1 310 ? -24.674 5.945 6.600 1.00 96.19 310 LEU A N 1
ATOM 2278 C CA . LEU A 1 310 ? -24.483 5.193 7.835 1.00 96.19 310 LEU A CA 1
ATOM 2279 C C . LEU A 1 310 ? -25.530 5.667 8.834 1.00 96.19 310 LEU A C 1
ATOM 2281 O O . LEU A 1 310 ? -25.556 6.844 9.169 1.00 96.19 310 LEU A O 1
ATOM 2285 N N . THR A 1 311 ? -26.390 4.775 9.315 1.00 96.25 311 THR A N 1
ATOM 2286 C CA . THR A 1 311 ? -27.400 5.085 10.339 1.00 96.25 311 THR A CA 1
ATOM 2287 C C . THR A 1 311 ? -27.191 4.201 11.558 1.00 96.25 311 THR A C 1
ATOM 2289 O O . THR A 1 311 ? -27.004 2.996 11.411 1.00 96.25 311 THR A O 1
ATOM 2292 N N . ILE A 1 312 ? -27.241 4.791 12.749 1.00 96.44 312 ILE A N 1
ATOM 2293 C CA . ILE A 1 312 ? -27.092 4.117 14.041 1.00 96.44 312 ILE A CA 1
ATOM 2294 C C . ILE A 1 312 ? -28.312 4.475 14.892 1.00 96.44 312 ILE A C 1
ATOM 2296 O O . ILE A 1 312 ? -28.555 5.654 15.152 1.00 96.44 312 ILE A O 1
ATOM 2300 N N . ASN A 1 313 ? -29.084 3.481 15.321 1.00 95.06 313 ASN A N 1
ATOM 2301 C CA . ASN A 1 313 ? -30.290 3.665 16.133 1.00 95.06 313 ASN A CA 1
ATOM 2302 C C . ASN A 1 313 ? -30.448 2.519 17.150 1.00 95.06 313 ASN A C 1
ATOM 2304 O O . ASN A 1 313 ? -29.523 1.733 17.343 1.00 95.06 313 ASN A O 1
ATOM 2308 N N . ASP A 1 314 ? -31.604 2.437 17.812 1.00 93.12 314 ASP A N 1
ATOM 2309 C CA . ASP A 1 314 ? -31.889 1.398 18.812 1.00 93.12 314 ASP A CA 1
ATOM 2310 C C . ASP A 1 314 ? -31.906 -0.029 18.231 1.00 93.12 314 ASP A C 1
ATOM 2312 O O . ASP A 1 314 ? -31.662 -0.983 18.962 1.00 93.12 314 ASP A O 1
ATOM 2316 N N . ASP A 1 315 ? -32.151 -0.184 16.926 1.00 91.62 315 ASP A N 1
ATOM 2317 C CA . ASP A 1 315 ? -32.209 -1.481 16.242 1.00 91.62 315 ASP A CA 1
ATOM 2318 C C . ASP A 1 315 ? -30.846 -1.925 15.677 1.00 91.62 315 ASP A C 1
ATOM 2320 O O . ASP A 1 315 ? -30.727 -3.030 15.137 1.00 91.62 315 ASP A O 1
ATOM 2324 N N . GLY A 1 316 ? -29.808 -1.092 15.790 1.00 96.44 316 GLY A N 1
ATOM 2325 C CA . GLY A 1 316 ? -28.449 -1.400 15.352 1.00 96.44 316 GLY A CA 1
ATOM 2326 C C . GLY A 1 316 ? -27.887 -0.417 14.331 1.00 96.44 316 GLY A C 1
ATOM 2327 O O . GLY A 1 316 ? -28.034 0.801 14.455 1.00 96.44 316 GLY A O 1
ATOM 2328 N N . VAL A 1 317 ? -27.168 -0.954 13.342 1.00 98.12 317 VAL A N 1
ATOM 2329 C CA . VAL A 1 317 ? -26.430 -0.173 12.343 1.00 98.12 317 VAL A CA 1
ATOM 2330 C C . VAL A 1 317 ? -26.918 -0.520 10.943 1.00 98.12 317 VAL A C 1
ATOM 2332 O O . VAL A 1 317 ? -26.976 -1.684 10.567 1.00 98.12 317 VAL A O 1
ATOM 2335 N N . LYS A 1 318 ? -27.210 0.487 10.125 1.00 98.25 318 LYS A N 1
ATOM 2336 C CA . LYS A 1 318 ? -27.501 0.324 8.699 1.00 98.25 318 LYS A CA 1
ATOM 2337 C C . LYS A 1 318 ? -26.421 1.008 7.874 1.00 98.25 318 LYS A C 1
ATOM 2339 O O . LYS A 1 318 ? -26.173 2.198 8.059 1.00 98.25 318 LYS A O 1
ATOM 2344 N N . ILE A 1 319 ? -25.836 0.265 6.940 1.00 98.44 319 ILE A N 1
ATOM 2345 C CA . ILE A 1 319 ? -24.893 0.763 5.939 1.00 98.44 319 ILE A CA 1
ATOM 2346 C C . ILE A 1 319 ? -25.554 0.594 4.573 1.00 98.44 319 ILE A C 1
ATOM 2348 O O . ILE A 1 319 ? -25.784 -0.533 4.130 1.00 98.44 319 ILE A O 1
ATOM 2352 N N . ALA A 1 320 ? -25.885 1.706 3.917 1.00 98.00 320 ALA A N 1
ATOM 2353 C CA . ALA A 1 320 ? -26.444 1.687 2.569 1.00 98.00 320 ALA A CA 1
ATOM 2354 C C . ALA A 1 320 ? -25.513 2.409 1.595 1.00 98.00 320 ALA A C 1
ATOM 2356 O O . ALA A 1 320 ? -25.376 3.627 1.671 1.00 98.00 320 ALA A O 1
ATOM 2357 N N . GLY A 1 321 ? -24.874 1.660 0.698 1.00 97.62 321 GLY A N 1
ATOM 2358 C CA . GLY A 1 321 ? -23.996 2.217 -0.333 1.00 97.62 321 GLY A CA 1
ATOM 2359 C C . GLY A 1 321 ? -24.752 2.629 -1.596 1.00 97.62 321 GLY A C 1
ATOM 2360 O O . GLY A 1 321 ? -25.783 2.039 -1.920 1.00 97.62 321 GLY A O 1
ATOM 2361 N N . ALA A 1 322 ? -24.210 3.591 -2.342 1.00 96.56 322 ALA A N 1
ATOM 2362 C CA . ALA A 1 322 ? -24.587 3.838 -3.739 1.00 96.56 322 ALA A CA 1
ATOM 2363 C C . ALA A 1 322 ? -24.244 2.626 -4.631 1.00 96.56 322 ALA A C 1
ATOM 2365 O O . ALA A 1 322 ? -24.917 2.327 -5.613 1.00 96.56 322 ALA A O 1
ATOM 2366 N N . SER A 1 323 ? -23.212 1.883 -4.230 1.00 97.38 323 SER A N 1
ATOM 2367 C CA . SER A 1 323 ? -22.814 0.587 -4.770 1.00 97.38 323 SER A CA 1
ATOM 2368 C C . SER A 1 323 ? -22.263 -0.304 -3.642 1.00 97.38 323 SER A C 1
ATOM 2370 O O . SER A 1 323 ? -22.077 0.169 -2.510 1.00 97.38 323 SER A O 1
ATOM 2372 N N . PRO A 1 324 ? -21.948 -1.584 -3.914 1.00 98.44 324 PRO A N 1
ATOM 2373 C CA . PRO A 1 324 ? -21.237 -2.437 -2.963 1.00 98.44 324 PRO A CA 1
ATOM 2374 C C . PRO A 1 324 ? -19.914 -1.843 -2.459 1.00 98.44 324 PRO A C 1
ATOM 2376 O O . PRO A 1 324 ? -19.589 -2.021 -1.286 1.00 98.44 324 PRO A O 1
ATOM 2379 N N . LEU A 1 325 ? -19.186 -1.094 -3.298 1.00 97.75 325 LEU A N 1
ATOM 2380 C CA . LEU A 1 325 ? -17.947 -0.420 -2.898 1.00 97.75 325 LEU A CA 1
ATOM 2381 C C . LEU A 1 325 ? -18.218 0.719 -1.903 1.00 97.75 325 LEU A C 1
ATOM 2383 O O . LEU A 1 325 ? -17.514 0.850 -0.904 1.00 97.75 325 LEU A O 1
ATOM 2387 N N . GLY A 1 326 ? -19.293 1.487 -2.101 1.00 97.44 326 GLY A N 1
ATOM 2388 C CA . GLY A 1 326 ? -19.733 2.478 -1.117 1.00 97.44 326 GLY A CA 1
ATOM 2389 C C . GLY A 1 326 ? -20.091 1.843 0.231 1.00 97.44 326 GLY A C 1
ATOM 2390 O O . GLY A 1 326 ? -19.659 2.311 1.285 1.00 97.44 326 GLY A O 1
ATOM 2391 N N . ALA A 1 327 ? -20.805 0.712 0.218 1.00 98.25 327 ALA A N 1
ATOM 2392 C CA . ALA A 1 327 ? -21.123 -0.019 1.447 1.00 98.25 327 ALA A CA 1
ATOM 2393 C C . ALA A 1 327 ? -19.858 -0.535 2.166 1.00 98.25 327 ALA A C 1
ATOM 2395 O O . ALA A 1 327 ? -19.777 -0.492 3.396 1.00 98.25 327 ALA A O 1
ATOM 2396 N N . TRP A 1 328 ? -18.840 -0.965 1.414 1.00 98.56 328 TRP A N 1
ATOM 2397 C CA . TRP A 1 328 ? -17.529 -1.313 1.964 1.00 98.56 328 TRP A CA 1
ATOM 2398 C C . TRP A 1 328 ? -16.852 -0.124 2.670 1.00 98.56 328 TRP A C 1
ATOM 2400 O O . TRP A 1 328 ? -16.372 -0.272 3.798 1.00 98.56 328 TRP A O 1
ATOM 2410 N N . TRP A 1 329 ? -16.881 1.077 2.083 1.00 98.12 329 TRP A N 1
ATOM 2411 C CA . TRP A 1 329 ? -16.347 2.285 2.726 1.00 98.12 329 TRP A CA 1
ATOM 2412 C C . TRP A 1 329 ? -17.081 2.659 4.015 1.00 98.12 329 TRP A C 1
ATOM 2414 O O . TRP A 1 329 ? -16.433 3.025 5.002 1.00 98.12 329 TRP A O 1
ATOM 2424 N N . GLY A 1 330 ? -18.401 2.463 4.065 1.00 97.75 330 GLY A N 1
ATOM 2425 C CA . GLY A 1 330 ? -19.172 2.610 5.301 1.00 97.75 330 GLY A CA 1
ATOM 2426 C C . GLY A 1 330 ? -18.760 1.629 6.396 1.00 97.75 330 GLY A C 1
ATOM 2427 O O . GLY A 1 330 ? -18.725 1.989 7.576 1.00 97.75 330 GLY A O 1
ATOM 2428 N N . SER A 1 331 ? -18.344 0.420 6.017 1.00 98.06 331 SER A N 1
ATOM 2429 C CA . SER A 1 331 ? -17.796 -0.559 6.957 1.00 98.06 331 SER A CA 1
ATOM 2430 C C . SER A 1 331 ? -16.479 -0.085 7.584 1.00 98.06 331 SER A C 1
ATOM 2432 O O . SER A 1 331 ? -16.247 -0.338 8.768 1.00 98.06 331 SER A O 1
ATOM 2434 N N . ARG A 1 332 ? -15.614 0.602 6.820 1.00 97.69 332 ARG A N 1
ATOM 2435 C CA . ARG A 1 332 ? -14.349 1.158 7.340 1.00 97.69 332 ARG A CA 1
ATOM 2436 C C . ARG A 1 332 ? -14.627 2.225 8.392 1.00 97.69 332 ARG A C 1
ATOM 2438 O O . ARG A 1 332 ? -14.064 2.173 9.483 1.00 97.69 332 ARG A O 1
ATOM 2445 N N . SER A 1 333 ? -15.558 3.131 8.096 1.00 96.75 333 SER A N 1
ATOM 2446 C CA . SER A 1 333 ? -15.993 4.177 9.026 1.00 96.75 333 SER A CA 1
ATOM 2447 C C . SER A 1 333 ? -16.556 3.609 10.324 1.00 96.75 333 SER A C 1
ATOM 2449 O O . SER A 1 333 ? -16.218 4.103 11.397 1.00 96.75 333 SER A O 1
ATOM 2451 N N . LEU A 1 334 ? -17.358 2.542 10.250 1.00 96.81 334 LEU A N 1
ATOM 2452 C CA . LEU A 1 334 ? -17.900 1.880 11.436 1.00 96.81 334 LEU A CA 1
ATOM 2453 C C . LEU A 1 334 ? -16.797 1.302 12.339 1.00 96.81 334 LEU A C 1
ATOM 2455 O O . LEU A 1 334 ? -16.833 1.526 13.548 1.00 96.81 334 LEU A O 1
ATOM 2459 N N . ILE A 1 335 ? -15.815 0.589 11.770 1.00 96.50 335 ILE A N 1
ATOM 2460 C CA . ILE A 1 335 ? -14.707 0.005 12.550 1.00 96.50 335 ILE A CA 1
ATOM 2461 C C . ILE A 1 335 ? -13.880 1.105 13.209 1.00 96.50 335 ILE A C 1
ATOM 2463 O O . ILE A 1 335 ? -13.629 1.048 14.411 1.00 96.50 335 ILE A O 1
ATOM 2467 N N . GLN A 1 336 ? -13.481 2.125 12.448 1.00 95.75 336 GLN A N 1
ATOM 2468 C CA . GLN A 1 336 ? -12.685 3.220 12.996 1.00 95.75 336 GLN A CA 1
ATOM 2469 C C . GLN A 1 336 ? -13.418 3.943 14.128 1.00 95.75 336 GLN A C 1
ATOM 2471 O O . GLN A 1 336 ? -12.858 4.153 15.203 1.00 95.75 336 GLN A O 1
ATOM 2476 N N . ALA A 1 337 ? -14.696 4.258 13.919 1.00 94.00 337 ALA A N 1
ATOM 2477 C CA . ALA A 1 337 ? -15.530 4.877 14.933 1.00 94.00 337 ALA A CA 1
ATOM 2478 C C . ALA A 1 337 ? -15.645 4.019 16.200 1.00 94.00 337 ALA A C 1
ATOM 2480 O O . ALA A 1 337 ? -15.585 4.545 17.314 1.00 94.00 337 ALA A O 1
ATOM 2481 N N . ALA A 1 338 ? -15.798 2.701 16.046 1.00 93.69 338 ALA A N 1
ATOM 2482 C CA . ALA A 1 338 ? -15.859 1.768 17.164 1.00 93.69 338 ALA A CA 1
ATOM 2483 C C . ALA A 1 338 ? -14.575 1.824 17.997 1.00 93.69 338 ALA A C 1
ATOM 2485 O O . ALA A 1 338 ? -14.637 1.984 19.213 1.00 93.69 338 ALA A O 1
ATOM 2486 N N . VAL A 1 339 ? -13.418 1.754 17.341 1.00 93.06 339 VAL A N 1
ATOM 2487 C CA . VAL A 1 339 ? -12.103 1.754 17.996 1.00 93.06 339 VAL A CA 1
ATOM 2488 C C . VAL A 1 339 ? -11.854 3.067 18.738 1.00 93.06 339 VAL A C 1
ATOM 2490 O O . VAL A 1 339 ? -11.436 3.060 19.895 1.00 93.06 339 VAL A O 1
ATOM 2493 N N . VAL A 1 340 ? -12.164 4.206 18.113 1.00 91.88 340 VAL A N 1
ATOM 2494 C CA . VAL A 1 340 ? -11.963 5.531 18.723 1.00 91.88 340 VAL A CA 1
ATOM 2495 C C . VAL A 1 340 ? -12.872 5.742 19.941 1.00 91.88 340 VAL A C 1
ATOM 2497 O O . VAL A 1 340 ? -12.441 6.332 20.933 1.00 91.88 340 VAL A O 1
ATOM 2500 N N . SER A 1 341 ? -14.111 5.245 19.889 1.00 89.44 341 SER A N 1
ATOM 2501 C CA . SER A 1 341 ? -15.138 5.460 20.922 1.00 89.44 341 SER A CA 1
ATOM 2502 C C . SER A 1 341 ? -15.201 4.391 22.021 1.00 89.44 341 SER A C 1
ATOM 2504 O O . SER A 1 341 ? -16.012 4.512 22.939 1.00 89.44 341 SER A O 1
ATOM 2506 N N . GLY A 1 342 ? -14.392 3.329 21.949 1.00 88.94 342 GLY A N 1
ATOM 2507 C CA . GLY A 1 342 ? -14.508 2.195 22.875 1.00 88.94 342 GLY A CA 1
ATOM 2508 C C . GLY A 1 342 ? -15.806 1.399 22.678 1.00 88.94 342 GLY A C 1
ATOM 2509 O O . GLY A 1 342 ? -16.465 1.013 23.642 1.00 88.94 342 GLY A O 1
ATOM 2510 N N . HIS A 1 343 ? -16.191 1.183 21.418 1.00 92.00 343 HIS A N 1
ATOM 2511 C CA . HIS A 1 343 ? -17.323 0.361 20.964 1.00 92.00 343 HIS A CA 1
ATOM 2512 C C . HIS A 1 343 ? -18.719 0.900 21.330 1.00 92.00 343 HIS A C 1
ATOM 2514 O O . HIS A 1 343 ? -19.714 0.178 21.214 1.00 92.00 343 HIS A O 1
ATOM 2520 N N . THR A 1 344 ? -18.811 2.163 21.754 1.00 92.44 344 THR A N 1
ATOM 2521 C CA . THR A 1 344 ? -20.078 2.835 22.068 1.00 92.44 344 THR A CA 1
ATOM 2522 C C . THR A 1 344 ? -20.227 4.073 21.198 1.00 92.44 344 THR A C 1
ATOM 2524 O O . THR A 1 344 ? -19.562 5.083 21.409 1.00 92.44 344 THR A O 1
ATOM 2527 N N . LEU A 1 345 ? -21.116 3.992 20.212 1.00 91.75 345 LEU A N 1
ATOM 2528 C CA . LEU A 1 345 ? -21.292 5.015 19.188 1.00 91.75 345 LEU A CA 1
ATOM 2529 C C . LEU A 1 345 ? -22.453 5.951 19.534 1.00 91.75 345 LEU A C 1
ATOM 2531 O O . LEU A 1 345 ? -23.443 5.494 20.106 1.00 91.75 345 LEU A O 1
ATOM 2535 N N . PRO A 1 346 ? -22.399 7.242 19.168 1.00 90.94 346 PRO A N 1
ATOM 2536 C CA . PRO A 1 346 ? -23.591 8.081 19.176 1.00 90.94 346 PRO A CA 1
ATOM 2537 C C . PRO A 1 346 ? -24.611 7.558 18.153 1.00 90.94 346 PRO A C 1
ATOM 2539 O O . PRO A 1 346 ? -24.245 7.142 17.054 1.00 90.94 346 PRO A O 1
ATOM 2542 N N . GLN A 1 347 ? -25.896 7.594 18.500 1.00 93.12 347 GLN A N 1
ATOM 2543 C CA . GLN A 1 347 ? -26.975 7.337 17.546 1.00 93.12 347 GLN A CA 1
ATOM 2544 C C . GLN A 1 347 ? -27.139 8.530 16.605 1.00 93.12 347 GLN A C 1
ATOM 2546 O O . GLN A 1 347 ? -26.965 9.672 17.029 1.00 93.12 347 GLN A O 1
ATOM 2551 N N . GLY A 1 348 ? -27.511 8.286 15.352 1.00 92.38 348 GLY A N 1
ATOM 2552 C CA . GLY A 1 348 ? -27.628 9.321 14.330 1.00 92.38 348 GLY A CA 1
ATOM 2553 C C . GLY A 1 348 ? -27.405 8.801 12.916 1.00 92.38 348 GLY A C 1
ATOM 2554 O O . GLY A 1 348 ? -27.476 7.598 12.665 1.00 92.38 348 GLY A O 1
ATOM 2555 N N . SER A 1 349 ? -27.118 9.713 11.990 1.00 92.50 349 SER A N 1
ATOM 2556 C CA . SER A 1 349 ? -26.870 9.384 10.586 1.00 92.50 349 SER A CA 1
ATOM 2557 C C . SER A 1 349 ? -25.735 10.197 9.966 1.00 92.50 349 SER A C 1
ATOM 2559 O O . SER A 1 349 ? -25.605 11.391 10.237 1.00 92.50 349 SER A O 1
ATOM 2561 N N . ALA A 1 350 ? -24.966 9.573 9.079 1.00 90.88 350 ALA A N 1
ATOM 2562 C CA . ALA A 1 350 ? -23.996 10.210 8.195 1.00 90.88 350 ALA A CA 1
ATOM 2563 C C . ALA A 1 350 ? -24.329 9.915 6.731 1.00 90.88 350 ALA A C 1
ATOM 2565 O O . ALA A 1 350 ? -24.829 8.837 6.402 1.00 90.88 350 ALA A O 1
ATOM 2566 N N . VAL A 1 351 ? -23.991 10.875 5.877 1.00 90.50 351 VAL A N 1
ATOM 2567 C CA . VAL A 1 351 ? -23.873 10.715 4.428 1.00 90.50 351 VAL A CA 1
ATOM 2568 C C . VAL A 1 351 ? -22.438 11.077 4.085 1.00 90.50 351 VAL A C 1
ATOM 2570 O O . VAL A 1 351 ? -21.964 12.133 4.504 1.00 90.50 351 VAL A O 1
ATOM 2573 N N . ASP A 1 352 ? -21.748 10.193 3.380 1.00 91.00 352 ASP A N 1
ATOM 2574 C CA . ASP A 1 352 ? -20.328 10.348 3.096 1.00 91.00 352 ASP A CA 1
ATOM 2575 C C . ASP A 1 352 ? -20.016 9.923 1.660 1.00 91.00 352 ASP A C 1
ATOM 2577 O O . ASP A 1 352 ? -20.589 8.962 1.143 1.00 91.00 352 ASP A O 1
ATOM 2581 N N . ALA A 1 353 ? -19.126 10.668 1.014 1.00 89.88 353 ALA A N 1
ATOM 2582 C CA . ALA A 1 353 ? -18.738 10.494 -0.378 1.00 89.88 353 ALA A CA 1
ATOM 2583 C C . ALA A 1 353 ? -17.300 11.000 -0.567 1.00 89.88 353 ALA A C 1
ATOM 2585 O O . ALA A 1 353 ? -16.927 11.991 0.067 1.00 89.88 353 ALA A O 1
ATOM 2586 N N . PRO A 1 354 ? -16.490 10.362 -1.428 1.00 86.88 354 PRO A N 1
ATOM 2587 C CA . PRO A 1 354 ? -15.133 10.823 -1.668 1.00 86.88 354 PRO A CA 1
ATOM 2588 C C . PRO A 1 354 ? -15.124 12.142 -2.438 1.00 86.88 354 PRO A C 1
ATOM 2590 O O . PRO A 1 354 ? -15.863 12.323 -3.402 1.00 86.88 354 PRO A O 1
ATOM 2593 N N . GLY A 1 355 ? -14.194 13.025 -2.092 1.00 80.25 355 GLY A N 1
ATOM 2594 C CA . GLY A 1 355 ? -13.931 14.241 -2.853 1.00 80.25 355 GLY A CA 1
ATOM 2595 C C . GLY A 1 355 ? -13.420 13.955 -4.267 1.00 80.25 355 GLY A C 1
ATOM 2596 O O . GLY A 1 355 ? -13.720 14.710 -5.185 1.00 80.25 355 GLY A O 1
ATOM 2597 N N . TRP A 1 356 ? -12.697 12.852 -4.468 1.00 79.75 356 TRP A N 1
ATOM 2598 C CA . TRP A 1 356 ? -12.147 12.489 -5.770 1.00 79.75 356 TRP A CA 1
ATOM 2599 C C . TRP A 1 356 ? -12.098 10.976 -5.984 1.00 79.75 356 TRP A C 1
ATOM 2601 O O . TRP A 1 356 ? -11.877 10.229 -5.037 1.00 79.75 356 TRP A O 1
ATOM 2611 N N . ALA A 1 357 ? -12.213 10.527 -7.237 1.00 82.19 357 ALA A N 1
ATOM 2612 C CA . ALA A 1 357 ? -12.395 9.113 -7.578 1.00 82.19 357 ALA A CA 1
ATOM 2613 C C . ALA A 1 357 ? -11.140 8.211 -7.504 1.00 82.19 357 ALA A C 1
ATOM 2615 O O . ALA A 1 357 ? -11.296 7.038 -7.201 1.00 82.19 357 ALA A O 1
ATOM 2616 N N . ASN A 1 358 ? -9.914 8.690 -7.775 1.00 83.75 358 ASN A N 1
ATOM 2617 C CA . ASN A 1 358 ? -8.709 7.826 -7.879 1.00 83.75 358 ASN A CA 1
ATOM 2618 C C . ASN A 1 358 ? -7.667 8.068 -6.777 1.00 83.75 358 ASN A C 1
ATOM 2620 O O . ASN A 1 358 ? -6.636 8.667 -7.040 1.00 83.75 358 ASN A O 1
ATOM 2624 N N . ARG A 1 359 ? -7.884 7.595 -5.556 1.00 87.69 359 ARG A N 1
ATOM 2625 C CA . ARG A 1 359 ? -7.035 7.939 -4.401 1.00 87.69 359 ARG A CA 1
ATOM 2626 C C . ARG A 1 359 ? -6.059 6.801 -4.120 1.00 87.69 359 ARG A C 1
ATOM 2628 O O . ARG A 1 359 ? -6.512 5.664 -3.946 1.00 87.69 359 ARG A O 1
ATOM 2635 N N . GLY A 1 360 ? -4.753 7.063 -4.088 1.00 87.25 360 GLY A N 1
ATOM 2636 C CA . GLY A 1 360 ? -3.811 5.960 -3.939 1.00 87.25 360 GLY A CA 1
ATOM 2637 C C . GLY A 1 360 ? -2.361 6.274 -3.606 1.00 87.25 360 GLY A C 1
ATOM 2638 O O . GLY A 1 360 ? -1.952 7.397 -3.316 1.00 87.25 360 GLY A O 1
ATOM 2639 N N . ILE A 1 361 ? -1.574 5.205 -3.671 1.00 85.94 361 ILE A N 1
ATOM 2640 C CA . ILE A 1 361 ? -0.119 5.207 -3.511 1.00 85.94 361 ILE A CA 1
ATOM 2641 C C . ILE A 1 361 ? 0.491 4.475 -4.705 1.00 85.94 361 ILE A C 1
ATOM 2643 O O . ILE A 1 361 ? -0.070 3.483 -5.167 1.00 85.94 361 ILE A O 1
ATOM 2647 N N . MET A 1 362 ? 1.645 4.938 -5.169 1.00 90.19 362 MET A N 1
ATOM 2648 C CA . MET A 1 362 ? 2.545 4.208 -6.044 1.00 90.19 362 MET A CA 1
ATOM 2649 C C . MET A 1 362 ? 3.697 3.586 -5.253 1.00 90.19 362 MET A C 1
ATOM 2651 O O . MET A 1 362 ? 4.315 4.245 -4.423 1.00 90.19 362 MET A O 1
ATOM 2655 N N . LEU A 1 363 ? 4.034 2.329 -5.528 1.00 91.25 363 LEU A N 1
ATOM 2656 C CA . LEU A 1 363 ? 5.221 1.664 -5.002 1.00 91.25 363 LEU A CA 1
ATOM 2657 C C . LEU A 1 363 ? 6.185 1.315 -6.138 1.00 91.25 363 LEU A C 1
ATOM 2659 O O . LEU A 1 363 ? 5.818 0.588 -7.061 1.00 91.25 363 LEU A O 1
ATOM 2663 N N . ASP A 1 364 ? 7.433 1.770 -6.004 1.00 92.31 364 ASP A N 1
ATOM 2664 C CA . ASP A 1 364 ? 8.551 1.300 -6.823 1.00 92.31 364 ASP A CA 1
ATOM 2665 C C . ASP A 1 364 ? 8.897 -0.144 -6.448 1.00 92.31 364 ASP A C 1
ATOM 2667 O O . ASP A 1 364 ? 9.627 -0.395 -5.485 1.00 92.31 364 ASP A O 1
ATOM 2671 N N . ALA A 1 365 ? 8.348 -1.094 -7.207 1.00 91.12 365 ALA A N 1
ATOM 2672 C CA . ALA A 1 365 ? 8.752 -2.488 -7.147 1.00 91.12 365 ALA A CA 1
ATOM 2673 C C . ALA A 1 365 ? 9.841 -2.810 -8.184 1.00 91.12 365 ALA A C 1
ATOM 2675 O O . ALA A 1 365 ? 10.422 -3.888 -8.120 1.00 91.12 365 ALA A O 1
ATOM 2676 N N . GLY A 1 366 ? 10.173 -1.916 -9.118 1.00 90.56 366 GLY A N 1
ATOM 2677 C CA . GLY A 1 366 ? 11.212 -2.117 -10.128 1.00 90.56 366 GLY A CA 1
ATOM 2678 C C . GLY A 1 366 ? 12.597 -2.176 -9.488 1.00 90.56 366 GLY A C 1
ATOM 2679 O O . GLY A 1 366 ? 13.318 -3.166 -9.634 1.00 90.56 366 GLY A O 1
ATOM 2680 N N . ARG A 1 367 ? 12.932 -1.199 -8.642 1.00 87.62 367 ARG A N 1
ATOM 2681 C CA . ARG A 1 367 ? 14.253 -1.083 -7.995 1.00 87.62 367 ARG A CA 1
ATOM 2682 C C . ARG A 1 367 ? 14.404 -1.905 -6.713 1.00 87.62 367 ARG A C 1
ATOM 2684 O O . ARG A 1 367 ? 15.519 -2.076 -6.209 1.00 87.62 367 ARG A O 1
ATOM 2691 N N . HIS A 1 368 ? 13.310 -2.427 -6.160 1.00 86.19 368 HIS A N 1
ATOM 2692 C CA . HIS A 1 368 ? 13.337 -3.320 -5.001 1.00 86.19 368 HIS A CA 1
ATOM 2693 C C . HIS A 1 368 ? 12.192 -4.332 -5.039 1.00 86.19 368 HIS A C 1
ATOM 2695 O O . HIS A 1 368 ? 11.043 -3.971 -5.254 1.00 86.19 368 HIS A O 1
ATOM 2701 N N . PHE A 1 369 ? 12.504 -5.605 -4.800 1.00 88.38 369 PHE A N 1
ATOM 2702 C CA . PHE A 1 369 ? 11.489 -6.649 -4.743 1.00 88.38 369 PHE A CA 1
ATOM 2703 C C . PHE A 1 369 ? 10.700 -6.590 -3.434 1.00 88.38 369 PHE A C 1
ATOM 2705 O O . PHE A 1 369 ? 11.286 -6.454 -2.362 1.00 88.38 369 PHE A O 1
ATOM 2712 N N . TYR A 1 370 ? 9.388 -6.790 -3.531 1.00 88.06 370 TYR A N 1
ATOM 2713 C CA . TYR A 1 370 ? 8.497 -6.954 -2.390 1.00 88.06 370 TYR A CA 1
ATOM 2714 C C . TYR A 1 370 ? 7.799 -8.314 -2.490 1.00 88.06 370 TYR A C 1
ATOM 2716 O O . TYR A 1 370 ? 7.389 -8.705 -3.579 1.00 88.06 370 TYR A O 1
ATOM 2724 N N . PRO A 1 371 ? 7.643 -9.071 -1.394 1.00 89.06 371 PRO A N 1
ATOM 2725 C CA . PRO A 1 371 ? 6.896 -10.322 -1.447 1.00 89.06 371 PRO A CA 1
ATOM 2726 C C . PRO A 1 371 ? 5.401 -10.057 -1.726 1.00 89.06 371 PRO A C 1
ATOM 2728 O O . PRO A 1 371 ? 4.891 -9.001 -1.334 1.00 89.06 371 PRO A O 1
ATOM 2731 N N . PRO A 1 372 ? 4.667 -10.997 -2.357 1.00 94.06 372 PRO A N 1
ATOM 2732 C CA . PRO A 1 372 ? 3.233 -10.846 -2.632 1.00 94.06 372 PRO A CA 1
ATOM 2733 C C . PRO A 1 372 ? 2.398 -10.419 -1.419 1.00 94.06 372 PRO A C 1
ATOM 2735 O O . PRO A 1 372 ? 1.496 -9.591 -1.521 1.00 94.06 372 PRO A O 1
ATOM 2738 N N . GLU A 1 373 ? 2.740 -10.951 -0.257 1.00 91.31 373 GLU A N 1
ATOM 2739 C CA . GLU A 1 373 ? 2.072 -10.753 1.020 1.00 91.31 373 GLU A CA 1
ATOM 2740 C C . GLU A 1 373 ? 2.187 -9.295 1.463 1.00 91.31 373 GLU A C 1
ATOM 2742 O O . GLU A 1 373 ? 1.198 -8.725 1.906 1.00 91.31 373 GLU A O 1
ATOM 2747 N N . PHE A 1 374 ? 3.336 -8.649 1.236 1.00 90.88 374 PHE A N 1
ATOM 2748 C CA . PHE A 1 374 ? 3.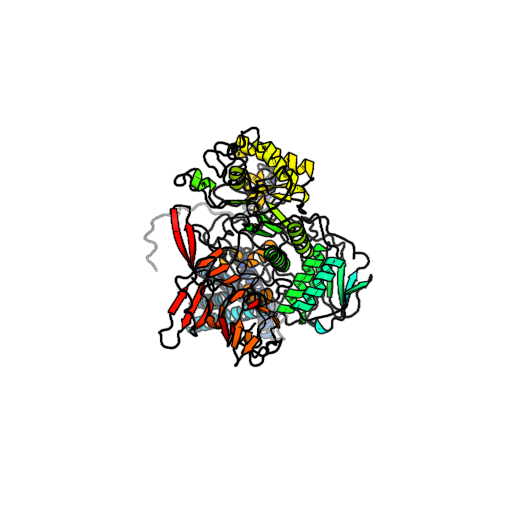502 -7.220 1.510 1.00 90.88 374 PHE A CA 1
ATOM 2749 C C . PHE A 1 374 ? 2.551 -6.369 0.659 1.00 90.88 374 PHE A C 1
ATOM 2751 O O . PHE A 1 374 ? 1.935 -5.437 1.170 1.00 90.88 374 PHE A O 1
ATOM 2758 N N . LEU A 1 375 ? 2.387 -6.696 -0.630 1.00 94.81 375 LEU A N 1
ATOM 2759 C CA . LEU A 1 375 ? 1.458 -5.971 -1.505 1.00 94.81 375 LEU A CA 1
ATOM 2760 C C . LEU A 1 375 ? 0.000 -6.155 -1.056 1.00 94.81 375 LEU A C 1
ATOM 2762 O O . LEU A 1 375 ? -0.778 -5.203 -1.070 1.00 94.81 375 LEU A O 1
ATOM 2766 N N . ILE A 1 376 ? -0.360 -7.362 -0.613 1.00 97.00 376 ILE A N 1
ATOM 2767 C CA . ILE A 1 376 ? -1.696 -7.678 -0.089 1.00 97.00 376 ILE A CA 1
ATOM 2768 C C . ILE A 1 376 ? -1.970 -6.918 1.218 1.00 97.00 376 ILE A C 1
ATOM 2770 O O . ILE A 1 376 ? -3.036 -6.317 1.375 1.00 97.00 376 ILE A O 1
ATOM 2774 N N . GLU A 1 377 ? -1.010 -6.907 2.141 1.00 94.50 377 GLU A N 1
ATOM 2775 C CA . GLU A 1 377 ? -1.097 -6.160 3.398 1.00 94.50 377 GLU A CA 1
ATOM 2776 C C . GLU A 1 377 ? -1.166 -4.647 3.156 1.00 94.50 377 GLU A C 1
ATOM 2778 O O . GLU A 1 377 ? -1.959 -3.956 3.798 1.00 94.50 377 GLU A O 1
ATOM 2783 N N . MET A 1 378 ? -0.417 -4.133 2.174 1.00 93.00 378 MET A N 1
ATOM 2784 C CA . MET A 1 378 ? -0.508 -2.735 1.751 1.00 93.00 378 MET A CA 1
ATOM 2785 C C . MET A 1 378 ? -1.913 -2.400 1.237 1.00 93.00 378 MET A C 1
ATOM 2787 O O . MET A 1 378 ? -2.462 -1.364 1.594 1.00 93.00 378 MET A O 1
ATOM 2791 N N . CYS A 1 379 ? -2.556 -3.279 0.465 1.00 96.44 379 CYS A N 1
ATOM 2792 C CA . CYS A 1 379 ? -3.944 -3.069 0.048 1.00 96.44 379 CYS A CA 1
ATOM 2793 C C . CYS A 1 379 ? -4.919 -3.029 1.234 1.00 96.44 379 CYS A C 1
ATOM 2795 O O . CYS A 1 379 ? -5.855 -2.229 1.235 1.00 96.44 379 CYS A O 1
ATOM 2797 N N . ALA A 1 380 ? -4.712 -3.855 2.262 1.00 96.19 380 ALA A N 1
ATOM 2798 C CA . ALA A 1 380 ? -5.520 -3.792 3.477 1.00 96.19 380 ALA A CA 1
ATOM 2799 C C . ALA A 1 380 ? -5.312 -2.480 4.247 1.00 96.19 380 ALA A C 1
ATOM 2801 O O . ALA A 1 380 ? -6.288 -1.863 4.681 1.00 96.19 380 ALA A O 1
ATOM 2802 N N . PHE A 1 381 ? -4.064 -2.017 4.322 1.00 93.38 381 PHE A N 1
ATOM 2803 C CA . PHE A 1 381 ? -3.703 -0.717 4.871 1.00 93.38 381 PHE A CA 1
ATOM 2804 C C . PHE A 1 381 ? -4.386 0.434 4.117 1.00 93.38 381 PHE A C 1
ATOM 2806 O O . PHE A 1 381 ? -5.135 1.200 4.717 1.00 93.38 381 PHE A O 1
ATOM 2813 N N . LEU A 1 382 ? -4.216 0.511 2.795 1.00 93.75 382 LEU A N 1
ATOM 2814 C CA . LEU A 1 382 ? -4.819 1.530 1.926 1.00 93.75 382 LEU A CA 1
ATOM 2815 C C . LEU A 1 382 ? -6.348 1.577 2.048 1.00 93.75 382 LEU A C 1
ATOM 2817 O O . LEU A 1 382 ? -6.939 2.640 2.260 1.00 93.75 382 LEU A O 1
ATOM 2821 N N . SER A 1 383 ? -6.980 0.406 1.981 1.00 96.44 383 SER A N 1
ATOM 2822 C CA . SER A 1 383 ? -8.428 0.240 2.088 1.00 96.44 383 SER A CA 1
ATOM 2823 C C . SER A 1 383 ? -8.996 0.838 3.371 1.00 96.44 383 SER A C 1
ATOM 2825 O O . SER A 1 383 ? -10.060 1.458 3.362 1.00 96.44 383 SER A O 1
ATOM 2827 N N . PHE A 1 384 ? -8.293 0.685 4.496 1.00 95.88 384 PHE A N 1
ATOM 2828 C CA . PHE A 1 384 ? -8.794 1.174 5.774 1.00 95.88 384 PHE A CA 1
ATOM 2829 C C . PHE A 1 384 ? -8.969 2.693 5.793 1.00 95.88 384 PHE A C 1
ATOM 2831 O O . PHE A 1 384 ? -9.916 3.176 6.408 1.00 95.88 384 PHE A O 1
ATOM 2838 N N . PHE A 1 385 ? -8.146 3.420 5.034 1.00 93.69 385 PHE A N 1
ATOM 2839 C CA . PHE A 1 385 ? -8.223 4.874 4.851 1.00 93.69 385 PHE A CA 1
ATOM 2840 C C . PHE A 1 385 ? -8.926 5.276 3.551 1.00 93.69 385 PHE A C 1
ATOM 2842 O O . PHE A 1 385 ? -8.780 6.401 3.074 1.00 93.69 385 PHE A O 1
ATOM 2849 N N . LYS A 1 386 ? -9.708 4.352 2.984 1.00 95.19 386 LYS A N 1
ATOM 2850 C CA . LYS A 1 386 ? -10.534 4.544 1.790 1.00 95.19 386 LYS A CA 1
ATOM 2851 C C . LYS A 1 386 ? -9.750 4.967 0.540 1.00 95.19 386 LYS A C 1
ATOM 2853 O O . LYS A 1 386 ? -10.294 5.607 -0.365 1.00 95.19 386 LYS A O 1
ATOM 2858 N N . GLN A 1 387 ? -8.473 4.600 0.481 1.00 92.31 387 GLN A N 1
ATOM 2859 C CA . GLN A 1 387 ? -7.670 4.650 -0.737 1.00 92.31 387 GLN A CA 1
ATOM 2860 C C . GLN A 1 387 ? -8.068 3.458 -1.611 1.00 92.31 387 GLN A C 1
ATOM 2862 O O . GLN A 1 387 ? -8.245 2.355 -1.095 1.00 92.31 387 GLN A O 1
ATOM 2867 N N . ASN A 1 388 ? -8.251 3.675 -2.911 1.00 93.62 388 ASN A N 1
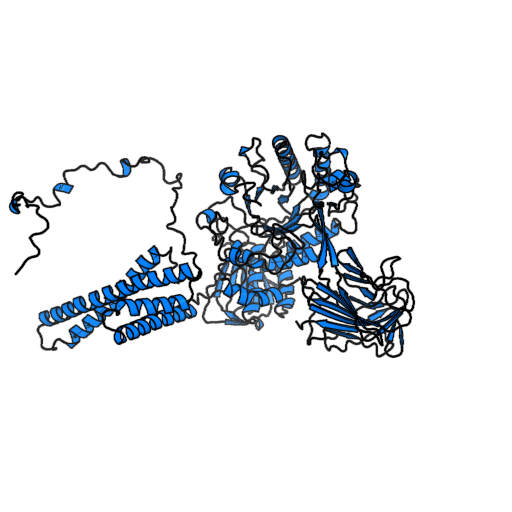ATOM 2868 C CA . ASN A 1 388 ? -8.834 2.690 -3.825 1.00 93.62 388 ASN A CA 1
ATOM 2869 C C . ASN A 1 388 ? -7.925 2.314 -5.005 1.00 93.62 388 ASN A C 1
ATOM 2871 O O . ASN A 1 388 ? -8.253 1.392 -5.754 1.00 93.62 388 ASN A O 1
ATOM 2875 N N . ALA A 1 389 ? -6.770 2.965 -5.151 1.00 93.62 389 ALA A N 1
ATOM 2876 C CA . ALA A 1 389 ? -5.768 2.655 -6.162 1.00 93.62 389 ALA A CA 1
ATOM 2877 C C . ALA A 1 389 ? -4.414 2.329 -5.514 1.00 93.62 389 ALA A C 1
ATOM 2879 O O . ALA A 1 389 ? -3.950 3.029 -4.615 1.00 93.62 389 ALA A O 1
ATOM 2880 N N . PHE A 1 390 ? -3.765 1.270 -5.994 1.00 96.00 390 PHE A N 1
ATOM 2881 C CA . PHE A 1 390 ? -2.390 0.936 -5.642 1.00 96.00 390 PHE A CA 1
ATOM 2882 C C . PHE A 1 390 ? -1.573 0.751 -6.919 1.00 96.00 390 PHE A C 1
ATOM 2884 O O . PHE A 1 390 ? -1.668 -0.270 -7.597 1.00 96.00 390 PHE A O 1
ATOM 2891 N N . HIS A 1 391 ? -0.815 1.778 -7.280 1.00 96.62 391 HIS A N 1
ATOM 2892 C CA . HIS A 1 391 ? 0.037 1.781 -8.458 1.00 96.62 391 HIS A CA 1
ATOM 2893 C C . HIS A 1 391 ? 1.324 1.006 -8.163 1.00 96.62 391 HIS A C 1
ATOM 2895 O O . HIS A 1 391 ? 2.026 1.290 -7.198 1.00 96.62 391 HIS A O 1
ATOM 2901 N N . VAL A 1 392 ? 1.614 -0.026 -8.949 1.00 97.06 392 VAL A N 1
ATOM 2902 C CA . VAL A 1 392 ? 2.806 -0.856 -8.762 1.00 97.06 392 VAL A CA 1
ATOM 2903 C C . VAL A 1 392 ? 3.680 -0.725 -9.997 1.00 97.06 392 VAL A C 1
ATOM 2905 O O . VAL A 1 392 ? 3.314 -1.209 -11.069 1.00 97.06 392 VAL A O 1
ATOM 2908 N N . HIS A 1 393 ? 4.837 -0.099 -9.805 1.00 97.31 393 HIS A N 1
ATOM 2909 C CA . HIS A 1 393 ? 5.871 0.077 -10.813 1.00 97.31 393 HIS A CA 1
ATOM 2910 C C . HIS A 1 393 ? 6.674 -1.218 -10.951 1.00 97.31 393 HIS A C 1
ATOM 2912 O O . HIS A 1 393 ? 7.446 -1.568 -10.055 1.00 97.31 393 HIS A O 1
ATOM 2918 N N . LEU A 1 394 ? 6.411 -2.008 -12.001 1.00 98.06 394 LEU A N 1
ATOM 2919 C CA . LEU A 1 394 ? 6.851 -3.410 -12.091 1.00 98.06 394 LEU A CA 1
ATOM 2920 C C . LEU A 1 394 ? 8.177 -3.603 -12.829 1.00 98.06 394 LEU A C 1
ATOM 2922 O O . LEU A 1 394 ? 8.661 -4.736 -12.876 1.00 98.06 394 LEU A O 1
ATOM 2926 N N . SER A 1 395 ? 8.775 -2.568 -13.410 1.00 97.25 395 SER A N 1
ATOM 2927 C CA . SER A 1 395 ? 10.033 -2.715 -14.144 1.00 97.25 395 SER A CA 1
ATOM 2928 C C . SER A 1 395 ? 10.850 -1.438 -14.135 1.00 97.25 395 SER A C 1
ATOM 2930 O O . SER A 1 395 ? 10.315 -0.420 -14.522 1.00 97.25 395 SER A O 1
ATOM 2932 N N . ASP A 1 396 ? 12.124 -1.515 -13.753 1.00 96.31 396 ASP A N 1
ATOM 2933 C CA . ASP A 1 396 ? 13.031 -0.358 -13.738 1.00 96.31 396 ASP A CA 1
ATOM 2934 C C . ASP A 1 396 ? 14.499 -0.825 -13.636 1.00 96.31 396 ASP A C 1
ATOM 2936 O O . ASP A 1 396 ? 14.799 -2.026 -13.543 1.00 96.31 396 ASP A O 1
ATOM 2940 N N . ASN A 1 397 ? 15.419 0.132 -13.561 1.00 93.81 397 ASN A N 1
ATOM 2941 C CA . ASN A 1 397 ? 16.820 0.012 -13.210 1.00 93.81 397 ASN A CA 1
ATOM 2942 C C . ASN A 1 397 ? 17.285 1.007 -12.137 1.00 93.81 397 ASN A C 1
ATOM 2944 O O . ASN A 1 397 ? 16.710 2.058 -11.878 1.00 93.81 397 ASN A O 1
ATOM 2948 N N . LEU A 1 398 ? 18.406 0.691 -11.488 1.00 89.50 398 LEU A N 1
ATOM 2949 C CA . LEU A 1 398 ? 19.126 1.715 -10.730 1.00 89.50 398 LEU A CA 1
ATOM 2950 C C . LEU A 1 398 ? 19.628 2.812 -11.677 1.00 89.50 398 LEU A C 1
ATOM 2952 O O . LEU A 1 398 ? 19.812 2.568 -12.869 1.00 89.50 398 LEU A O 1
ATOM 2956 N N . TYR A 1 399 ? 19.890 3.998 -11.129 1.00 88.25 399 TYR A N 1
ATOM 2957 C CA . TYR A 1 399 ? 20.418 5.127 -11.893 1.00 88.25 399 TYR A CA 1
ATOM 2958 C C . TYR A 1 399 ? 21.668 4.732 -12.700 1.00 88.25 399 TYR A C 1
ATOM 2960 O O . TYR A 1 399 ? 22.686 4.315 -12.127 1.00 88.25 399 TYR A O 1
ATOM 2968 N N . ASN A 1 400 ? 21.574 4.855 -14.027 1.00 90.81 400 ASN A N 1
ATOM 2969 C CA . ASN A 1 400 ? 22.653 4.570 -14.964 1.00 90.81 400 ASN A CA 1
ATOM 2970 C C . ASN A 1 400 ? 23.486 5.839 -15.187 1.00 90.81 400 ASN A C 1
ATOM 2972 O O . ASN A 1 400 ? 23.084 6.733 -15.920 1.00 90.81 400 ASN A O 1
ATOM 2976 N N . ASN A 1 401 ? 24.657 5.937 -14.555 1.00 91.19 401 ASN A N 1
ATOM 2977 C CA . ASN A 1 401 ? 25.512 7.111 -14.722 1.00 91.19 401 ASN A CA 1
ATOM 2978 C C . ASN A 1 401 ? 26.316 7.011 -16.029 1.00 91.19 401 ASN A C 1
ATOM 2980 O O . ASN A 1 401 ? 27.428 6.477 -16.029 1.00 91.19 401 ASN A O 1
ATOM 2984 N N . VAL A 1 402 ? 25.751 7.527 -17.123 1.00 89.69 402 VAL A N 1
ATOM 2985 C CA . VAL A 1 402 ? 26.331 7.462 -18.479 1.00 89.69 402 VAL A CA 1
ATOM 2986 C C . VAL A 1 402 ? 27.731 8.076 -18.590 1.00 89.69 402 VAL A C 1
ATOM 2988 O O . VAL A 1 402 ? 28.549 7.597 -19.370 1.00 89.69 402 VAL A O 1
ATOM 2991 N N . ASP A 1 403 ? 28.058 9.068 -17.757 1.00 90.69 403 ASP A N 1
ATOM 2992 C CA . ASP A 1 403 ? 29.370 9.730 -17.769 1.00 90.69 403 ASP A CA 1
ATOM 2993 C C . ASP A 1 403 ? 30.478 8.896 -17.105 1.00 90.69 403 ASP A C 1
ATOM 2995 O O . ASP A 1 403 ? 31.670 9.173 -17.274 1.00 90.69 403 ASP A O 1
ATOM 2999 N N . ARG A 1 404 ? 30.111 7.895 -16.294 1.00 89.62 404 ARG A N 1
ATOM 3000 C CA . ARG A 1 404 ? 31.058 7.125 -15.469 1.00 89.62 404 ARG A CA 1
ATOM 3001 C C . ARG A 1 404 ? 31.061 5.637 -15.742 1.00 89.62 404 ARG A C 1
ATOM 3003 O O . ARG A 1 404 ? 32.088 4.988 -15.531 1.00 89.62 404 ARG A O 1
ATOM 3010 N N . TYR A 1 405 ? 29.924 5.078 -16.119 1.00 91.75 405 TYR A N 1
ATOM 3011 C CA . TYR A 1 405 ? 29.806 3.653 -16.354 1.00 91.75 405 TYR A CA 1
ATOM 3012 C C . TYR A 1 405 ? 30.265 3.324 -17.770 1.00 91.75 405 TYR A C 1
ATOM 3014 O O . TYR A 1 405 ? 29.835 3.917 -18.752 1.00 91.75 405 TYR A O 1
ATOM 3022 N N . SER A 1 406 ? 31.148 2.336 -17.882 1.00 92.75 406 SER A N 1
ATOM 3023 C CA . SER A 1 406 ? 31.343 1.650 -19.157 1.00 92.75 406 SER A CA 1
ATOM 3024 C C . SER A 1 406 ? 30.060 0.919 -19.556 1.00 92.75 406 SER A C 1
ATOM 3026 O O . SER A 1 406 ? 29.295 0.493 -18.690 1.00 92.75 406 SER A O 1
ATOM 3028 N N . ALA A 1 407 ? 29.879 0.666 -20.853 1.00 91.62 407 ALA A N 1
ATOM 3029 C CA . ALA A 1 407 ? 28.739 -0.103 -21.353 1.00 91.62 407 ALA A CA 1
ATOM 3030 C C . ALA A 1 407 ? 28.558 -1.445 -20.616 1.00 91.62 407 ALA A C 1
ATOM 3032 O O . ALA A 1 407 ? 27.441 -1.821 -20.279 1.00 91.62 407 ALA A O 1
ATOM 3033 N N . GLN A 1 408 ? 29.654 -2.141 -20.284 1.00 93.38 408 GLN A N 1
ATOM 3034 C CA . GLN A 1 408 ? 29.585 -3.382 -19.508 1.00 93.38 408 GLN A CA 1
ATOM 3035 C C . GLN A 1 408 ? 29.048 -3.147 -18.087 1.00 93.38 408 GLN A C 1
ATOM 3037 O O . GLN A 1 408 ? 28.194 -3.898 -17.631 1.00 93.38 408 GLN A O 1
ATOM 3042 N N . GLN A 1 409 ? 29.501 -2.094 -17.399 1.00 92.56 409 GLN A N 1
ATOM 3043 C CA . GLN A 1 409 ? 29.003 -1.756 -16.060 1.00 92.56 409 GLN A CA 1
ATOM 3044 C C . GLN A 1 409 ? 27.519 -1.384 -16.076 1.00 92.56 409 GLN A C 1
ATOM 3046 O O . GLN A 1 409 ? 26.794 -1.801 -15.178 1.00 92.56 409 GLN A O 1
ATOM 3051 N N . SER A 1 410 ? 27.061 -0.648 -17.091 1.00 93.19 410 SER A N 1
ATOM 3052 C CA . SER A 1 410 ? 25.637 -0.368 -17.293 1.00 93.19 410 SER A CA 1
ATOM 3053 C C . SER A 1 410 ? 24.849 -1.656 -17.542 1.00 93.19 410 SER A C 1
ATOM 3055 O O . SER A 1 410 ? 23.823 -1.879 -16.915 1.00 93.19 410 SER A O 1
ATOM 3057 N N . MET A 1 411 ? 25.352 -2.569 -18.375 1.00 93.62 411 MET A N 1
ATOM 3058 C CA . MET A 1 411 ? 24.683 -3.849 -18.646 1.00 93.62 411 MET A CA 1
ATOM 3059 C C . MET A 1 411 ? 24.669 -4.808 -17.445 1.00 93.62 411 MET A C 1
ATOM 3061 O O . MET A 1 411 ? 23.778 -5.650 -17.365 1.00 93.62 411 MET A O 1
ATOM 3065 N N . ASP A 1 412 ? 25.601 -4.659 -16.502 1.00 92.25 412 ASP A N 1
ATOM 3066 C CA . ASP A 1 412 ? 25.642 -5.412 -15.241 1.00 92.25 412 ASP A CA 1
ATOM 3067 C C . ASP A 1 412 ? 24.870 -4.721 -14.098 1.00 92.25 412 ASP A C 1
ATOM 3069 O O . ASP A 1 412 ? 24.707 -5.295 -13.014 1.00 92.25 412 ASP A O 1
ATOM 3073 N N . LEU A 1 413 ? 24.392 -3.490 -14.316 1.00 92.00 413 LEU A N 1
ATOM 3074 C CA . LEU A 1 413 ? 23.639 -2.729 -13.327 1.00 92.00 413 LEU A CA 1
ATOM 3075 C C . LEU A 1 413 ? 22.330 -3.446 -12.981 1.00 92.00 413 LEU A C 1
ATOM 3077 O O . LEU A 1 413 ? 21.709 -4.126 -13.803 1.00 92.00 413 LEU A O 1
ATOM 3081 N N . TYR A 1 414 ? 21.894 -3.295 -11.731 1.00 91.12 414 TYR A N 1
ATOM 3082 C CA . TYR A 1 414 ? 20.636 -3.880 -11.298 1.00 91.12 414 TYR A CA 1
ATOM 3083 C C . TYR A 1 414 ? 19.469 -3.261 -12.075 1.00 91.12 414 TYR A C 1
ATOM 3085 O O . TYR A 1 414 ? 19.170 -2.077 -11.925 1.00 91.12 414 TYR A O 1
ATOM 3093 N N . ALA A 1 415 ? 18.807 -4.106 -12.857 1.00 94.56 415 ALA A N 1
ATOM 3094 C CA . ALA A 1 415 ? 17.530 -3.864 -13.500 1.00 94.56 415 ALA A CA 1
ATOM 3095 C C . ALA A 1 415 ? 16.637 -5.090 -13.283 1.00 94.56 415 ALA A C 1
ATOM 3097 O O . ALA A 1 415 ? 17.133 -6.219 -13.128 1.00 94.56 415 ALA A O 1
ATOM 3098 N N . ALA A 1 416 ? 15.327 -4.876 -13.222 1.00 94.88 416 ALA A N 1
ATOM 3099 C CA . ALA A 1 416 ? 14.374 -5.947 -12.983 1.00 94.88 416 ALA A CA 1
ATOM 3100 C C . ALA A 1 416 ? 13.068 -5.721 -13.739 1.00 94.88 416 ALA A C 1
ATOM 3102 O O . ALA A 1 416 ? 12.615 -4.598 -13.911 1.00 94.88 416 ALA A O 1
ATOM 3103 N N . PHE A 1 417 ? 12.450 -6.831 -14.134 1.00 97.44 417 PHE A N 1
ATOM 3104 C CA . PHE A 1 417 ? 11.091 -6.901 -14.650 1.00 97.44 417 PHE A CA 1
ATOM 3105 C C . PHE A 1 417 ? 10.345 -7.881 -13.750 1.00 97.44 417 PHE A C 1
ATOM 3107 O O . PHE A 1 417 ? 10.738 -9.040 -13.660 1.00 97.44 417 PHE A O 1
ATOM 3114 N N . ARG A 1 418 ? 9.323 -7.437 -13.018 1.00 97.12 418 ARG A N 1
ATOM 3115 C CA . ARG A 1 418 ? 8.770 -8.213 -11.896 1.00 97.12 418 ARG A CA 1
ATOM 3116 C C . ARG A 1 418 ? 7.794 -9.297 -12.287 1.00 97.12 418 ARG A C 1
ATOM 3118 O O . ARG A 1 418 ? 7.450 -10.095 -11.430 1.00 97.12 418 ARG A O 1
ATOM 3125 N N . LEU A 1 419 ? 7.349 -9.379 -13.533 1.00 97.81 419 LEU A N 1
ATOM 3126 C CA . LEU A 1 419 ? 6.470 -10.466 -13.964 1.00 97.81 419 LEU A CA 1
ATOM 3127 C C . LEU A 1 419 ? 7.298 -11.598 -14.584 1.00 97.81 419 LEU A C 1
ATOM 3129 O O . LEU A 1 419 ? 8.178 -11.365 -15.415 1.00 97.81 419 LEU A O 1
ATOM 3133 N N . TRP A 1 420 ? 7.025 -12.835 -14.171 1.00 96.81 420 TRP A N 1
ATOM 3134 C CA . TRP A 1 420 ? 7.689 -14.035 -14.679 1.00 96.81 420 TRP A CA 1
ATOM 3135 C C . TRP A 1 420 ? 6.766 -14.825 -15.604 1.00 96.81 420 TRP A C 1
ATOM 3137 O O . TRP A 1 420 ? 5.776 -15.392 -15.140 1.00 96.81 420 TRP A O 1
ATOM 3147 N N . SER A 1 421 ? 7.108 -14.910 -16.891 1.00 96.44 421 SER A N 1
ATOM 3148 C CA . SER A 1 421 ? 6.368 -15.686 -17.892 1.00 96.44 421 SER A CA 1
ATOM 3149 C C . SER A 1 421 ? 7.293 -16.640 -18.641 1.00 96.44 421 SER A C 1
ATOM 3151 O O . SER A 1 421 ? 8.381 -16.246 -19.056 1.00 96.44 421 SER A O 1
ATOM 3153 N N . ASP A 1 422 ? 6.815 -17.863 -18.869 1.00 95.00 422 ASP A N 1
ATOM 3154 C CA . ASP A 1 422 ? 7.487 -18.866 -19.701 1.00 95.00 422 ASP A CA 1
ATOM 3155 C C . ASP A 1 422 ? 7.105 -18.738 -21.195 1.00 95.00 422 ASP A C 1
ATOM 3157 O O . ASP A 1 422 ? 7.453 -19.599 -22.004 1.00 95.00 422 ASP A O 1
ATOM 3161 N N . ASP A 1 423 ? 6.362 -17.687 -21.578 1.00 96.88 423 ASP A N 1
ATOM 3162 C CA . ASP A 1 423 ? 6.011 -17.425 -22.978 1.00 96.88 423 ASP A CA 1
ATOM 3163 C C . ASP A 1 423 ? 7.291 -17.198 -23.814 1.00 96.88 423 ASP A C 1
ATOM 3165 O O . ASP A 1 423 ? 8.077 -16.294 -23.499 1.00 96.88 423 ASP A O 1
ATOM 3169 N N . PRO A 1 424 ? 7.512 -17.973 -24.898 1.00 96.75 424 PRO A N 1
ATOM 3170 C CA . PRO A 1 424 ? 8.685 -17.821 -25.756 1.00 96.75 424 PRO A CA 1
ATOM 3171 C C . PRO A 1 424 ? 8.894 -16.399 -26.293 1.00 96.75 424 PRO A C 1
ATOM 3173 O O . PRO A 1 424 ? 10.033 -16.020 -26.564 1.00 96.75 424 PRO A O 1
ATOM 3176 N N . ALA A 1 425 ? 7.828 -15.602 -26.433 1.00 96.69 425 ALA A N 1
ATOM 3177 C CA . ALA A 1 425 ? 7.896 -14.226 -26.919 1.00 96.69 425 ALA A CA 1
ATOM 3178 C C . ALA A 1 425 ? 8.676 -13.282 -25.987 1.00 96.69 425 ALA A C 1
ATOM 3180 O O . ALA A 1 425 ? 9.222 -12.286 -26.457 1.00 96.69 425 ALA A O 1
ATOM 3181 N N . VAL A 1 426 ? 8.758 -13.596 -24.689 1.00 97.19 426 VAL A N 1
ATOM 3182 C CA . VAL A 1 426 ? 9.487 -12.806 -23.676 1.00 97.19 426 VAL A CA 1
ATOM 3183 C C . VAL A 1 426 ? 10.629 -13.594 -23.024 1.00 97.19 426 VAL A C 1
ATOM 3185 O O . VAL A 1 426 ? 11.174 -13.188 -21.996 1.00 97.19 426 VAL A O 1
ATOM 3188 N N . ALA A 1 427 ? 11.033 -14.718 -23.624 1.00 95.81 427 ALA A N 1
ATOM 3189 C CA . ALA A 1 427 ? 12.112 -15.551 -23.109 1.00 95.81 427 ALA A CA 1
ATOM 3190 C C . ALA A 1 427 ? 13.430 -14.761 -23.022 1.00 95.81 427 ALA A C 1
ATOM 3192 O O . ALA A 1 427 ? 13.974 -14.307 -24.032 1.00 95.81 427 ALA A O 1
ATOM 3193 N N . GLY A 1 428 ? 13.949 -14.611 -21.802 1.00 92.69 428 GLY A N 1
ATOM 3194 C CA . GLY A 1 428 ? 15.177 -13.869 -21.502 1.00 92.69 428 GLY A CA 1
ATOM 3195 C C . GLY A 1 428 ? 14.980 -12.410 -21.072 1.00 92.69 428 GLY A C 1
ATOM 3196 O O . GLY A 1 428 ? 15.967 -11.802 -20.662 1.00 92.69 428 GLY A O 1
ATOM 3197 N N . LEU A 1 429 ? 13.749 -11.874 -21.118 1.00 96.12 429 LEU A N 1
ATOM 3198 C CA . LEU A 1 429 ? 13.426 -10.534 -20.605 1.00 96.12 429 LEU A CA 1
ATOM 3199 C C . LEU A 1 429 ? 13.701 -10.446 -19.101 1.00 96.12 429 LEU A C 1
ATOM 3201 O O . LEU A 1 429 ? 14.334 -9.515 -18.618 1.00 96.12 429 LEU A O 1
ATOM 3205 N N . ASN A 1 430 ? 13.246 -11.455 -18.360 1.00 92.38 430 ASN A N 1
ATOM 3206 C CA . ASN A 1 430 ? 13.414 -11.539 -16.920 1.00 92.38 430 ASN A CA 1
ATOM 3207 C C . ASN A 1 430 ? 14.453 -12.612 -16.560 1.00 92.38 430 ASN A C 1
ATOM 3209 O O . ASN A 1 430 ? 14.292 -13.785 -16.893 1.00 92.38 430 ASN A O 1
ATOM 3213 N N . LYS A 1 431 ? 15.520 -12.210 -15.860 1.00 89.25 431 LYS A N 1
ATOM 3214 C CA . LYS A 1 431 ? 16.608 -13.097 -15.401 1.00 89.25 431 LYS A CA 1
ATOM 3215 C C . LYS A 1 431 ? 16.536 -13.406 -13.896 1.00 89.25 431 LYS A C 1
ATOM 3217 O O . LYS A 1 431 ? 17.391 -14.120 -13.378 1.00 89.25 431 LYS A O 1
ATOM 3222 N N . ARG A 1 432 ? 15.539 -12.870 -13.179 1.00 90.62 432 ARG A N 1
ATOM 3223 C CA . ARG A 1 432 ? 15.439 -12.870 -11.709 1.00 90.62 432 ARG A CA 1
ATOM 3224 C C . ARG A 1 432 ? 14.174 -13.583 -11.221 1.00 90.62 432 ARG A C 1
ATOM 3226 O O . ARG A 1 432 ? 13.318 -12.973 -10.583 1.00 90.62 432 ARG A O 1
ATOM 3233 N N . ALA A 1 433 ? 14.068 -14.890 -11.471 1.00 89.00 433 ALA A N 1
ATOM 3234 C CA . ALA A 1 433 ? 12.893 -15.690 -11.090 1.00 89.00 433 ALA A CA 1
ATOM 3235 C C . ALA A 1 433 ? 12.515 -15.566 -9.598 1.00 89.00 433 ALA A C 1
ATOM 3237 O O . ALA A 1 433 ? 11.344 -15.414 -9.272 1.00 89.00 433 ALA A O 1
ATOM 3238 N N . ASN A 1 434 ? 13.508 -15.550 -8.699 1.00 86.94 434 ASN A N 1
ATOM 3239 C CA . ASN A 1 434 ? 13.295 -15.454 -7.245 1.00 86.94 434 ASN A CA 1
ATOM 3240 C C . ASN A 1 434 ? 12.875 -14.055 -6.758 1.00 86.94 434 ASN A C 1
ATOM 3242 O O . ASN A 1 434 ? 12.570 -13.886 -5.583 1.00 86.94 434 ASN A O 1
ATOM 3246 N N . GLU A 1 435 ? 12.880 -13.055 -7.638 1.00 90.50 435 GLU A N 1
ATOM 3247 C CA . GLU A 1 435 ? 12.466 -11.684 -7.340 1.00 90.50 435 GLU A CA 1
ATOM 3248 C C . GLU A 1 435 ? 11.334 -11.236 -8.282 1.00 90.50 435 GLU A C 1
ATOM 3250 O O . GLU A 1 435 ? 11.284 -10.077 -8.708 1.00 90.50 435 GLU A O 1
ATOM 3255 N N . SER A 1 436 ? 10.471 -12.178 -8.670 1.00 95.00 436 SER A N 1
ATOM 3256 C CA . SER A 1 436 ? 9.411 -11.975 -9.655 1.00 95.00 436 SER A CA 1
ATOM 3257 C C . SER A 1 436 ? 8.117 -12.683 -9.256 1.00 95.00 436 SER A C 1
ATOM 3259 O O . SER A 1 436 ? 8.122 -13.677 -8.534 1.00 95.00 436 SER A O 1
ATOM 3261 N N . TYR A 1 437 ? 6.998 -12.178 -9.762 1.00 97.44 437 TYR A N 1
ATOM 3262 C CA . TYR A 1 437 ? 5.661 -12.716 -9.586 1.00 97.44 437 TYR A CA 1
ATOM 3263 C C . TYR A 1 437 ? 5.270 -13.572 -10.788 1.00 97.44 437 TYR A C 1
ATOM 3265 O O . TYR A 1 437 ? 5.251 -13.118 -11.935 1.00 97.44 437 TYR A O 1
ATOM 3273 N N . THR A 1 438 ? 4.887 -14.811 -10.516 1.00 97.75 438 THR A N 1
ATOM 3274 C CA . THR A 1 438 ? 4.158 -15.642 -11.478 1.00 97.75 438 THR A CA 1
ATOM 3275 C C . THR A 1 438 ? 2.749 -15.089 -11.710 1.00 97.75 438 THR A C 1
ATOM 3277 O O . THR A 1 438 ? 2.212 -14.350 -10.879 1.00 97.75 438 THR A O 1
ATOM 3280 N N . LYS A 1 439 ? 2.092 -15.518 -12.797 1.00 97.69 439 LYS A N 1
ATOM 3281 C CA . LYS A 1 439 ? 0.691 -15.158 -13.074 1.00 97.69 439 LYS A CA 1
ATOM 3282 C C . LYS A 1 439 ? -0.233 -15.448 -11.893 1.00 97.69 439 LYS A C 1
ATOM 3284 O O . LYS A 1 439 ? -1.049 -14.608 -11.542 1.00 97.69 439 LYS A O 1
ATOM 3289 N N . ALA A 1 440 ? -0.090 -16.618 -11.270 1.00 98.25 440 ALA A N 1
ATOM 3290 C CA . ALA A 1 440 ? -0.929 -17.026 -10.145 1.00 98.25 440 ALA A CA 1
ATOM 3291 C C . ALA A 1 440 ? -0.704 -16.151 -8.901 1.00 98.25 440 ALA A C 1
ATOM 3293 O O . ALA A 1 440 ? -1.665 -15.784 -8.230 1.00 98.25 440 ALA A O 1
ATOM 3294 N N . GLN A 1 441 ? 0.548 -15.778 -8.611 1.00 98.12 441 GLN A N 1
ATOM 3295 C CA . GLN A 1 441 ? 0.854 -14.862 -7.509 1.00 98.12 441 GLN A CA 1
ATOM 3296 C C . GLN A 1 441 ? 0.278 -13.469 -7.770 1.00 98.12 441 GLN A C 1
ATOM 3298 O O . GLN A 1 441 ? -0.384 -12.917 -6.896 1.00 98.12 441 GLN A O 1
ATOM 3303 N N . PHE A 1 442 ? 0.484 -12.920 -8.972 1.00 98.50 442 PHE A N 1
ATOM 3304 C CA . PHE A 1 442 ? -0.011 -11.587 -9.319 1.00 98.50 442 PHE A CA 1
ATOM 3305 C C . PHE A 1 442 ? -1.543 -11.525 -9.389 1.00 98.50 442 PHE A C 1
ATOM 3307 O O . PHE A 1 442 ? -2.152 -10.545 -8.963 1.00 98.50 442 PHE A O 1
ATOM 3314 N N . ASP A 1 443 ? -2.190 -12.590 -9.859 1.00 98.62 443 ASP A N 1
ATOM 3315 C CA . ASP A 1 443 ? -3.645 -12.738 -9.819 1.00 98.62 443 ASP A CA 1
ATOM 3316 C C . ASP A 1 443 ? -4.168 -12.799 -8.373 1.00 98.62 443 ASP A C 1
ATOM 3318 O O . ASP A 1 443 ? -5.096 -12.069 -8.026 1.00 98.62 443 ASP A O 1
ATOM 3322 N N . ASN A 1 444 ? -3.519 -13.570 -7.490 1.00 98.62 444 ASN A N 1
ATOM 3323 C CA . ASN A 1 444 ? -3.875 -13.598 -6.070 1.00 98.62 444 ASN A CA 1
ATOM 3324 C C . ASN A 1 444 ? -3.724 -12.217 -5.410 1.00 98.62 444 ASN A C 1
ATOM 3326 O O . ASN A 1 444 ? -4.639 -11.797 -4.705 1.00 98.62 444 ASN A O 1
ATOM 3330 N N . ILE A 1 445 ? -2.628 -11.489 -5.669 1.00 98.69 445 ILE A N 1
ATOM 3331 C CA . ILE A 1 445 ? -2.437 -10.114 -5.170 1.00 98.69 445 ILE A CA 1
ATOM 3332 C C . ILE A 1 445 ? -3.633 -9.240 -5.570 1.00 98.69 445 ILE A C 1
ATOM 3334 O O . ILE A 1 445 ? -4.292 -8.658 -4.708 1.00 98.69 445 ILE A O 1
ATOM 3338 N N . GLN A 1 446 ? -3.969 -9.206 -6.863 1.00 98.75 446 GLN A N 1
ATOM 3339 C CA . GLN A 1 446 ? -5.074 -8.396 -7.379 1.00 98.75 446 GLN A CA 1
ATOM 3340 C C . GLN A 1 446 ? -6.428 -8.794 -6.777 1.00 98.75 446 GLN A C 1
ATOM 3342 O O . GLN A 1 446 ? -7.204 -7.917 -6.402 1.00 98.75 446 GLN A O 1
ATOM 3347 N N . GLN A 1 447 ? -6.705 -10.094 -6.622 1.00 98.38 447 GLN A N 1
ATOM 3348 C CA . GLN A 1 447 ? -7.941 -10.574 -5.998 1.00 98.38 447 GLN A CA 1
ATOM 3349 C C . GLN A 1 447 ? -8.056 -10.156 -4.526 1.00 98.38 447 GLN A C 1
ATOM 3351 O O . GLN A 1 447 ? -9.128 -9.721 -4.099 1.00 98.38 447 GLN A O 1
ATOM 3356 N N . GLN A 1 448 ? -6.980 -10.272 -3.736 1.00 98.25 448 GLN A N 1
ATOM 3357 C CA . GLN A 1 448 ? -7.023 -9.859 -2.328 1.00 98.25 448 GLN A CA 1
ATOM 3358 C C . GLN A 1 448 ? -7.165 -8.339 -2.183 1.00 98.25 448 GLN A C 1
ATOM 3360 O O . GLN A 1 448 ? -7.905 -7.882 -1.312 1.00 98.25 448 GLN A O 1
ATOM 3365 N N . CYS A 1 449 ? -6.522 -7.556 -3.053 1.00 98.38 449 CYS A N 1
ATOM 3366 C CA . CYS A 1 449 ? -6.700 -6.105 -3.092 1.00 98.38 449 CYS A CA 1
ATOM 3367 C C . CYS A 1 449 ? -8.142 -5.724 -3.458 1.00 98.38 449 CYS A C 1
ATOM 3369 O O . CYS A 1 449 ? -8.775 -4.941 -2.743 1.00 98.38 449 CYS A O 1
ATOM 3371 N N . ALA A 1 450 ? -8.705 -6.350 -4.499 1.00 98.31 450 ALA A N 1
ATOM 3372 C CA . ALA A 1 450 ? -10.065 -6.082 -4.955 1.00 98.31 450 ALA A CA 1
ATOM 3373 C C . ALA A 1 450 ? -11.105 -6.384 -3.868 1.00 98.31 450 ALA A C 1
ATOM 3375 O O . ALA A 1 450 ? -11.994 -5.566 -3.652 1.00 98.31 450 ALA A O 1
ATOM 3376 N N . ARG A 1 451 ? -10.950 -7.483 -3.107 1.00 97.50 451 ARG A N 1
ATOM 3377 C CA . ARG A 1 451 ? -11.798 -7.829 -1.939 1.00 97.50 451 ARG A CA 1
ATOM 3378 C C . ARG A 1 451 ? -11.840 -6.754 -0.853 1.00 97.50 451 ARG A C 1
ATOM 3380 O O . ARG A 1 451 ? -12.732 -6.776 -0.010 1.00 97.50 451 ARG A O 1
ATOM 3387 N N . ARG A 1 452 ? -10.885 -5.827 -0.873 1.00 97.56 452 ARG A N 1
ATOM 3388 C CA . ARG A 1 452 ? -10.795 -4.680 0.029 1.00 97.56 452 ARG A CA 1
ATOM 3389 C C . ARG A 1 452 ? -11.019 -3.348 -0.696 1.00 97.56 452 ARG A C 1
ATOM 3391 O O . ARG A 1 452 ? -10.677 -2.302 -0.159 1.00 97.56 452 ARG A O 1
ATOM 3398 N N . GLY A 1 453 ? -11.592 -3.356 -1.897 1.00 97.62 453 GLY A N 1
ATOM 3399 C CA . GLY A 1 453 ? -11.909 -2.138 -2.644 1.00 97.62 453 GLY A CA 1
ATOM 3400 C C . GLY A 1 453 ? -10.689 -1.417 -3.226 1.00 97.62 453 GLY A C 1
ATOM 3401 O O . GLY A 1 453 ? -10.814 -0.267 -3.634 1.00 97.62 453 GLY A O 1
ATOM 3402 N N . VAL A 1 454 ? -9.518 -2.069 -3.267 1.00 98.25 454 VAL A N 1
ATOM 3403 C CA . VAL A 1 454 ? -8.279 -1.511 -3.830 1.00 98.25 454 VAL A CA 1
ATOM 3404 C C . VAL A 1 454 ? -7.979 -2.155 -5.179 1.00 98.25 454 VAL A C 1
ATOM 3406 O O . VAL A 1 454 ? -7.951 -3.377 -5.308 1.00 98.25 454 VAL A O 1
ATOM 3409 N N . THR A 1 455 ? -7.717 -1.332 -6.189 1.00 98.38 455 THR A N 1
ATOM 3410 C CA . THR A 1 455 ? -7.337 -1.772 -7.535 1.00 98.38 455 THR A CA 1
ATOM 3411 C C . THR A 1 455 ? -5.832 -1.623 -7.723 1.00 98.38 455 THR A C 1
ATOM 3413 O O . THR A 1 455 ? -5.304 -0.526 -7.552 1.00 98.38 455 THR A O 1
ATOM 3416 N N . ILE A 1 456 ? -5.142 -2.697 -8.117 1.00 98.31 456 ILE A N 1
ATOM 3417 C CA . ILE A 1 456 ? -3.751 -2.595 -8.579 1.00 98.31 456 ILE A CA 1
ATOM 3418 C C . ILE A 1 456 ? -3.738 -1.886 -9.934 1.00 98.31 456 ILE A C 1
ATOM 3420 O O . ILE A 1 456 ? -4.397 -2.355 -10.859 1.00 98.31 456 ILE A O 1
ATOM 3424 N N . ILE A 1 457 ? -2.983 -0.797 -10.067 1.00 97.94 457 ILE A N 1
ATOM 3425 C CA . ILE A 1 457 ? -2.674 -0.171 -11.357 1.00 97.94 457 ILE A CA 1
ATOM 3426 C C . ILE A 1 457 ? -1.262 -0.627 -11.737 1.00 97.94 457 ILE A C 1
ATOM 3428 O O . ILE A 1 457 ? -0.309 -0.190 -11.101 1.00 97.94 457 ILE A O 1
ATOM 3432 N N . PRO A 1 458 ? -1.099 -1.563 -12.683 1.00 98.38 458 PRO A N 1
ATOM 3433 C CA . PRO A 1 458 ? 0.214 -2.070 -13.052 1.00 98.38 458 PRO A CA 1
ATOM 3434 C C . PRO A 1 458 ? 0.895 -1.141 -14.055 1.00 98.38 458 PRO A C 1
ATOM 3436 O O . PRO A 1 458 ? 0.253 -0.642 -14.986 1.00 98.38 458 PRO A O 1
ATOM 3439 N N . GLU A 1 459 ? 2.202 -0.988 -13.887 1.00 98.56 459 GLU A N 1
ATOM 3440 C CA . GLU A 1 459 ? 3.065 -0.224 -14.779 1.00 98.56 459 GLU A CA 1
ATOM 3441 C C . GLU A 1 459 ? 4.183 -1.086 -15.347 1.00 98.56 459 GLU A C 1
ATOM 3443 O O . GLU A 1 459 ? 4.889 -1.764 -14.598 1.00 98.56 459 GLU A O 1
ATOM 3448 N N . ILE A 1 460 ? 4.329 -1.050 -16.670 1.00 98.38 460 ILE A N 1
ATOM 3449 C CA . ILE A 1 460 ? 5.502 -1.567 -17.376 1.00 98.38 460 ILE A CA 1
ATOM 3450 C C . ILE A 1 460 ? 6.171 -0.374 -18.048 1.00 98.38 460 ILE A C 1
ATOM 3452 O O . ILE A 1 460 ? 5.625 0.158 -19.011 1.00 98.38 460 ILE A O 1
ATOM 3456 N N . GLU A 1 461 ? 7.329 -0.004 -17.522 1.00 97.38 461 GLU A N 1
ATOM 3457 C CA . GLU A 1 461 ? 8.094 1.190 -17.874 1.00 97.38 461 GLU A CA 1
ATOM 3458 C C . GLU A 1 461 ? 8.782 1.072 -19.244 1.00 97.38 461 GLU A C 1
ATOM 3460 O O . GLU A 1 461 ? 9.456 0.070 -19.520 1.00 97.38 461 GLU A O 1
ATOM 3465 N N . ALA A 1 462 ? 8.566 2.072 -20.107 1.00 97.31 462 ALA A N 1
ATOM 3466 C CA . ALA A 1 462 ? 9.256 2.311 -21.379 1.00 97.31 462 ALA A CA 1
ATOM 3467 C C . ALA A 1 462 ? 8.757 3.624 -22.034 1.00 97.31 462 ALA A C 1
ATOM 3469 O O . ALA A 1 462 ? 7.562 3.917 -21.973 1.00 97.31 462 ALA A O 1
ATOM 3470 N N . PRO A 1 463 ? 9.585 4.359 -22.806 1.00 97.44 463 PRO A N 1
ATOM 3471 C CA . PRO A 1 463 ? 10.901 3.964 -23.317 1.00 97.44 463 PRO A CA 1
ATOM 3472 C C . PRO A 1 463 ? 12.102 4.437 -22.483 1.00 97.44 463 PRO A C 1
ATOM 3474 O O . PRO A 1 463 ? 13.218 4.012 -22.786 1.00 97.44 463 PRO A O 1
ATOM 3477 N N . GLY A 1 464 ? 11.890 5.288 -21.473 1.00 95.56 464 GLY A N 1
ATOM 3478 C CA . GLY A 1 464 ? 12.866 5.558 -20.412 1.00 95.56 464 GLY A CA 1
ATOM 3479 C C . GLY A 1 464 ? 12.961 4.383 -19.434 1.00 95.56 464 GLY A C 1
ATOM 3480 O O . GLY A 1 464 ? 12.181 3.436 -19.543 1.00 95.56 464 GLY A O 1
ATOM 3481 N N . HIS A 1 465 ? 13.949 4.411 -18.528 1.00 96.44 465 HIS A N 1
ATOM 3482 C CA . HIS A 1 465 ? 14.130 3.423 -17.440 1.00 96.44 465 HIS A CA 1
ATOM 3483 C C . HIS A 1 465 ? 13.995 1.944 -17.861 1.00 96.44 465 HIS A C 1
ATOM 3485 O O . HIS A 1 465 ? 13.575 1.060 -17.110 1.00 96.44 465 HIS A O 1
ATOM 3491 N N . ALA A 1 466 ? 14.387 1.649 -19.095 1.00 97.50 466 ALA A N 1
ATOM 3492 C CA . ALA A 1 466 ? 14.122 0.402 -19.791 1.00 97.50 466 ALA A CA 1
ATOM 3493 C C . ALA A 1 466 ? 15.365 -0.494 -19.883 1.00 97.50 466 ALA A C 1
ATOM 3495 O O . ALA A 1 466 ? 15.429 -1.390 -20.730 1.00 97.50 466 ALA A O 1
ATOM 3496 N N . LEU A 1 467 ? 16.362 -0.315 -19.008 1.00 97.38 467 LEU A N 1
ATOM 3497 C CA . LEU A 1 467 ? 17.620 -1.068 -19.079 1.00 97.38 467 LEU A CA 1
ATOM 3498 C C . LEU A 1 467 ? 17.401 -2.586 -19.026 1.00 97.38 467 LEU A C 1
ATOM 3500 O O . LEU A 1 467 ? 18.165 -3.328 -19.634 1.00 97.38 467 LEU A O 1
ATOM 3504 N N . VAL A 1 468 ? 16.362 -3.079 -18.343 1.00 97.25 468 VAL A N 1
ATOM 3505 C CA . VAL A 1 468 ? 16.040 -4.519 -18.341 1.00 97.25 468 VAL A CA 1
ATOM 3506 C C . VAL A 1 468 ? 15.685 -5.035 -19.745 1.00 97.25 468 VAL A C 1
ATOM 3508 O O . VAL A 1 468 ? 16.034 -6.164 -20.097 1.00 97.25 468 VAL A O 1
ATOM 3511 N N . ILE A 1 469 ? 15.056 -4.198 -20.575 1.00 98.06 469 ILE A N 1
ATOM 3512 C CA . ILE A 1 469 ? 14.753 -4.497 -21.978 1.00 98.06 469 ILE A CA 1
ATOM 3513 C C . ILE A 1 469 ? 16.041 -4.416 -22.803 1.00 98.06 469 ILE A C 1
ATOM 3515 O O . ILE A 1 469 ? 16.321 -5.345 -23.559 1.00 98.06 469 ILE A O 1
ATOM 3519 N N . SER A 1 470 ? 16.886 -3.405 -22.589 1.00 97.50 470 SER A N 1
ATOM 3520 C CA . SER A 1 470 ? 18.212 -3.315 -23.224 1.00 97.50 470 SER A CA 1
ATOM 3521 C C . SER A 1 470 ? 19.115 -4.507 -22.866 1.00 97.50 470 SER A C 1
ATOM 3523 O O . SER A 1 470 ? 19.802 -5.059 -23.719 1.00 97.50 470 SER A O 1
ATOM 3525 N N . GLN A 1 471 ? 19.061 -5.012 -21.630 1.00 97.38 471 GLN A N 1
ATOM 3526 C CA . GLN A 1 471 ? 19.772 -6.221 -21.184 1.00 97.38 471 GLN A CA 1
ATOM 3527 C C . GLN A 1 471 ? 19.286 -7.512 -21.862 1.00 97.38 471 GLN A C 1
ATOM 3529 O O . GLN A 1 471 ? 19.976 -8.542 -21.801 1.00 97.38 471 GLN A O 1
ATOM 3534 N N . TRP A 1 472 ? 18.097 -7.484 -22.464 1.00 97.44 472 TRP A N 1
ATOM 3535 C CA . TRP A 1 472 ? 17.500 -8.583 -23.220 1.00 97.44 472 TRP A CA 1
ATOM 3536 C C . TRP A 1 472 ? 17.677 -8.430 -24.737 1.00 97.44 472 TRP A C 1
ATOM 3538 O O . TRP A 1 472 ? 17.856 -9.430 -25.440 1.00 97.44 472 TRP A O 1
ATOM 3548 N N . ARG A 1 473 ? 17.628 -7.191 -25.231 1.00 97.25 473 ARG A N 1
ATOM 3549 C CA . ARG A 1 473 ? 17.744 -6.792 -26.638 1.00 97.25 473 ARG A CA 1
ATOM 3550 C C . ARG A 1 473 ? 18.656 -5.558 -26.749 1.00 97.25 473 ARG A C 1
ATOM 3552 O O . ARG A 1 473 ? 18.151 -4.444 -26.895 1.00 97.25 473 ARG A O 1
ATOM 3559 N N . PRO A 1 474 ? 19.988 -5.726 -26.644 1.00 96.50 474 PRO A N 1
ATOM 3560 C CA . PRO A 1 474 ? 20.928 -4.601 -26.607 1.00 96.50 474 PRO A CA 1
ATOM 3561 C C . PRO A 1 474 ? 20.877 -3.708 -27.851 1.00 96.50 474 PRO A C 1
ATOM 3563 O O . PRO A 1 474 ? 21.172 -2.523 -27.773 1.00 96.50 474 PRO A O 1
ATOM 3566 N N . GLU A 1 475 ? 20.482 -4.265 -28.995 1.00 96.75 475 GLU A N 1
ATOM 3567 C CA . GLU A 1 475 ? 20.309 -3.552 -30.261 1.00 96.75 475 GLU A CA 1
ATOM 3568 C C . GLU A 1 475 ? 19.201 -2.487 -30.239 1.00 96.75 475 GLU A C 1
ATOM 3570 O O . GLU A 1 475 ? 19.170 -1.630 -31.118 1.00 96.75 475 GLU A O 1
ATOM 3575 N N . LEU A 1 476 ? 18.299 -2.534 -29.252 1.00 97.94 476 LEU A N 1
ATOM 3576 C CA . LEU A 1 476 ? 17.205 -1.574 -29.105 1.00 97.94 476 LEU A CA 1
ATOM 3577 C C . LEU A 1 476 ? 17.576 -0.368 -28.240 1.00 97.94 476 LEU A C 1
ATOM 3579 O O . LEU A 1 476 ? 16.719 0.482 -28.042 1.00 97.94 476 LEU A O 1
ATOM 3583 N N . ALA A 1 477 ? 18.789 -0.289 -27.697 1.00 97.12 477 ALA A N 1
ATOM 3584 C CA . ALA A 1 477 ? 19.193 0.795 -26.808 1.00 97.12 477 ALA A CA 1
ATOM 3585 C C . ALA A 1 477 ? 19.629 2.065 -27.568 1.00 97.12 477 ALA A C 1
ATOM 3587 O O . ALA A 1 477 ? 20.105 1.993 -28.704 1.00 97.12 477 ALA A O 1
ATOM 3588 N N . LEU A 1 478 ? 19.485 3.227 -26.926 1.00 96.00 478 LEU A N 1
ATOM 3589 C CA . LEU A 1 478 ? 20.211 4.451 -27.287 1.00 96.00 478 LEU A CA 1
ATOM 3590 C C . LEU A 1 478 ? 21.645 4.419 -26.723 1.00 96.00 478 LEU A C 1
ATOM 3592 O O . LEU A 1 478 ? 22.071 3.426 -26.130 1.00 96.00 478 LEU A O 1
ATOM 3596 N N . ASP A 1 479 ? 22.394 5.513 -26.902 1.00 92.25 479 ASP A N 1
ATOM 3597 C CA . ASP A 1 479 ? 23.710 5.688 -26.268 1.00 92.25 479 ASP A CA 1
ATOM 3598 C C . ASP A 1 479 ? 23.603 5.618 -24.733 1.00 92.25 479 ASP A C 1
ATOM 3600 O O . ASP A 1 479 ? 24.437 4.987 -24.077 1.00 92.25 479 ASP A O 1
ATOM 3604 N N . ASP A 1 480 ? 22.535 6.186 -24.158 1.00 94.62 480 ASP A N 1
ATOM 3605 C CA . ASP A 1 480 ? 22.097 5.807 -22.817 1.00 94.62 480 ASP A CA 1
ATOM 3606 C C . ASP A 1 480 ? 21.379 4.456 -22.879 1.00 94.62 480 ASP A C 1
ATOM 3608 O O . ASP A 1 480 ? 20.237 4.343 -23.328 1.00 94.62 480 ASP A O 1
ATOM 3612 N N . LEU A 1 481 ? 22.050 3.419 -22.375 1.00 96.06 481 LEU A N 1
ATOM 3613 C CA . LEU A 1 481 ? 21.539 2.049 -22.380 1.00 96.06 481 LEU A CA 1
ATOM 3614 C C . LEU A 1 481 ? 20.272 1.847 -21.536 1.00 96.06 481 LEU A C 1
ATOM 3616 O O . LEU A 1 481 ? 19.628 0.802 -21.655 1.00 96.06 481 LEU A O 1
ATOM 3620 N N . SER A 1 482 ? 19.907 2.810 -20.687 1.00 95.69 482 SER A N 1
ATOM 3621 C CA . SER A 1 482 ? 18.640 2.797 -19.954 1.00 95.69 482 SER A CA 1
ATOM 3622 C C . SER A 1 482 ? 17.450 3.311 -20.771 1.00 95.69 482 SER A C 1
ATOM 3624 O O . SER A 1 482 ? 16.321 3.205 -20.307 1.00 95.69 482 SER A O 1
ATOM 3626 N N . MET A 1 483 ? 17.668 3.784 -22.001 1.00 97.19 483 MET A N 1
ATOM 3627 C CA . MET A 1 483 ? 16.617 4.276 -22.890 1.00 97.19 483 MET A CA 1
ATOM 3628 C C . MET A 1 483 ? 16.525 3.439 -24.168 1.00 97.19 483 MET A C 1
ATOM 3630 O O . MET A 1 483 ? 17.537 3.047 -24.756 1.00 97.19 483 MET A O 1
ATOM 3634 N N . LEU A 1 484 ? 15.302 3.177 -24.631 1.00 98.06 484 LEU A N 1
ATOM 3635 C CA . LEU A 1 484 ? 15.069 2.473 -25.893 1.00 98.06 484 LEU A CA 1
ATOM 3636 C C . LEU A 1 484 ? 15.122 3.427 -27.081 1.00 98.06 484 LEU A C 1
ATOM 3638 O O . LEU A 1 484 ? 14.452 4.449 -27.092 1.00 98.06 484 LEU A O 1
ATOM 3642 N N . ASN A 1 485 ? 15.800 3.031 -28.151 1.00 97.81 485 ASN A N 1
ATOM 3643 C CA . ASN A 1 485 ? 15.708 3.669 -29.450 1.00 97.81 485 ASN A CA 1
ATOM 3644 C C . ASN A 1 485 ? 14.349 3.360 -30.097 1.00 97.81 485 ASN A C 1
ATOM 3646 O O . ASN A 1 485 ? 14.175 2.384 -30.831 1.00 97.81 485 ASN A O 1
ATOM 3650 N N . ILE A 1 486 ? 13.366 4.218 -29.847 1.00 96.31 486 ILE A N 1
ATOM 3651 C CA . ILE A 1 486 ? 12.000 4.081 -30.374 1.00 96.31 486 ILE A CA 1
ATOM 3652 C C . ILE A 1 486 ? 11.874 4.249 -31.895 1.00 96.31 486 ILE A C 1
ATOM 3654 O O . ILE A 1 486 ? 10.838 3.890 -32.453 1.00 96.31 486 ILE A O 1
ATOM 3658 N N . THR A 1 487 ? 12.921 4.723 -32.578 1.00 95.56 487 THR A N 1
ATOM 3659 C CA . THR A 1 487 ? 12.960 4.781 -34.052 1.00 95.56 487 THR A CA 1
ATOM 3660 C C . THR A 1 487 ? 13.412 3.458 -34.679 1.00 95.56 487 THR A C 1
ATOM 3662 O O . THR A 1 487 ? 13.212 3.233 -35.875 1.00 95.56 487 THR A O 1
ATOM 3665 N N . HIS A 1 488 ? 13.999 2.554 -33.883 1.00 97.69 488 HIS A N 1
ATOM 3666 C CA . HIS A 1 488 ? 14.415 1.240 -34.356 1.00 97.69 488 HIS A CA 1
ATOM 3667 C C . HIS A 1 488 ? 13.181 0.391 -34.736 1.00 97.69 488 HIS A C 1
ATOM 3669 O O . HIS A 1 488 ? 12.224 0.308 -33.957 1.00 97.69 488 HIS A O 1
ATOM 3675 N N . PRO A 1 489 ? 13.177 -0.284 -35.905 1.00 97.38 489 PRO A N 1
ATOM 3676 C CA . PRO A 1 489 ? 11.992 -0.974 -36.429 1.00 97.38 489 PRO A CA 1
ATOM 3677 C C . PRO A 1 489 ? 11.451 -2.077 -35.509 1.00 97.38 489 PRO A C 1
ATOM 3679 O O . PRO A 1 489 ? 10.249 -2.348 -35.522 1.00 97.38 489 PRO A O 1
ATOM 3682 N N . ASP A 1 490 ? 12.313 -2.681 -34.689 1.00 98.00 490 ASP A N 1
ATOM 3683 C CA . ASP A 1 490 ? 11.945 -3.772 -33.780 1.00 98.00 490 ASP A CA 1
ATOM 3684 C C . ASP A 1 490 ? 11.485 -3.309 -32.385 1.00 98.00 490 ASP A C 1
ATOM 3686 O O . ASP A 1 490 ? 10.967 -4.128 -31.619 1.00 98.00 490 ASP A O 1
ATOM 3690 N N . THR A 1 491 ? 11.577 -2.015 -32.051 1.00 98.38 491 THR A N 1
ATOM 3691 C CA . THR A 1 491 ? 11.185 -1.509 -30.721 1.00 98.38 491 THR A CA 1
ATOM 3692 C C . THR A 1 491 ? 9.682 -1.647 -30.482 1.00 98.38 491 THR A C 1
ATOM 3694 O O . THR A 1 491 ? 9.258 -2.279 -29.513 1.00 98.38 491 THR A O 1
ATOM 3697 N N . ILE A 1 492 ? 8.846 -1.151 -31.401 1.00 98.50 492 ILE A N 1
ATOM 3698 C CA . ILE A 1 492 ? 7.382 -1.281 -31.297 1.00 98.50 492 ILE A CA 1
ATOM 3699 C C . ILE A 1 492 ? 6.928 -2.757 -31.297 1.00 98.50 492 ILE A C 1
ATOM 3701 O O . ILE A 1 492 ? 6.127 -3.122 -30.432 1.00 98.50 492 ILE A O 1
ATOM 3705 N N . PRO A 1 493 ? 7.396 -3.642 -32.206 1.00 98.44 493 PRO A N 1
ATOM 3706 C CA . PRO A 1 493 ? 7.096 -5.075 -32.139 1.00 98.44 493 PRO A CA 1
ATOM 3707 C C . PRO A 1 493 ? 7.484 -5.736 -30.810 1.00 98.44 493 PRO A C 1
ATOM 3709 O O . PRO A 1 493 ? 6.719 -6.553 -30.285 1.00 98.44 493 PRO A O 1
ATOM 3712 N N . THR A 1 494 ? 8.634 -5.365 -30.244 1.00 98.50 494 THR A N 1
ATOM 3713 C CA . THR A 1 494 ? 9.103 -5.884 -28.953 1.00 98.50 494 THR A CA 1
ATOM 3714 C C . THR A 1 494 ? 8.175 -5.443 -27.825 1.00 98.50 494 THR A C 1
ATOM 3716 O O . THR A 1 494 ? 7.661 -6.290 -27.092 1.00 98.50 494 THR A O 1
ATOM 3719 N N . MET A 1 495 ? 7.843 -4.151 -27.747 1.00 98.56 495 MET A N 1
ATOM 3720 C CA . MET A 1 495 ? 6.907 -3.639 -26.740 1.00 98.56 495 MET A CA 1
ATOM 3721 C C . MET A 1 495 ? 5.512 -4.247 -26.876 1.00 98.56 495 MET A C 1
ATOM 3723 O O . MET A 1 495 ? 4.911 -4.652 -25.880 1.00 98.56 495 MET A O 1
ATOM 3727 N N . LYS A 1 496 ? 5.004 -4.411 -28.103 1.00 98.56 496 LYS A N 1
ATOM 3728 C CA . LYS A 1 496 ? 3.734 -5.111 -28.343 1.00 98.56 496 LYS A CA 1
ATOM 3729 C C . LYS A 1 496 ? 3.773 -6.556 -27.858 1.00 98.56 496 LYS A C 1
ATOM 3731 O O . LYS A 1 496 ? 2.767 -7.025 -27.336 1.00 98.56 496 LYS A O 1
ATOM 3736 N N . SER A 1 497 ? 4.904 -7.249 -27.987 1.00 98.44 497 SER A N 1
ATOM 3737 C CA . SER A 1 497 ? 5.071 -8.630 -27.508 1.00 98.44 497 SER A CA 1
ATOM 3738 C C . SER A 1 497 ? 5.062 -8.718 -25.979 1.00 98.44 497 SER A C 1
ATOM 3740 O O . SER A 1 497 ? 4.383 -9.584 -25.422 1.00 98.44 497 SER A O 1
ATOM 3742 N N . ILE A 1 498 ? 5.728 -7.778 -25.296 1.00 98.69 498 ILE A N 1
ATOM 3743 C CA . ILE A 1 498 ? 5.672 -7.641 -23.832 1.00 98.69 498 ILE A CA 1
ATOM 3744 C C . ILE A 1 498 ? 4.222 -7.416 -23.389 1.00 98.69 498 ILE A C 1
ATOM 3746 O O . ILE A 1 498 ? 3.666 -8.215 -22.633 1.00 98.69 498 ILE A O 1
ATOM 3750 N N . TRP A 1 499 ? 3.564 -6.387 -23.929 1.00 98.62 499 TRP A N 1
ATOM 3751 C CA . TRP A 1 499 ? 2.182 -6.065 -23.574 1.00 98.62 499 TRP A CA 1
ATOM 3752 C C . TRP A 1 499 ? 1.209 -7.189 -23.931 1.00 98.62 499 TRP A C 1
ATOM 3754 O O . TRP A 1 499 ? 0.357 -7.521 -23.119 1.00 98.62 499 TRP A O 1
ATOM 3764 N N . LYS A 1 500 ? 1.361 -7.865 -25.074 1.00 98.50 500 LYS A N 1
ATOM 3765 C CA . LYS A 1 500 ? 0.528 -9.029 -25.429 1.00 98.50 500 LYS A CA 1
ATOM 3766 C C . LYS A 1 500 ? 0.574 -10.127 -24.365 1.00 98.50 500 LYS A C 1
ATOM 3768 O O . LYS A 1 500 ? -0.441 -10.766 -24.097 1.00 98.50 500 LYS A O 1
ATOM 3773 N N . THR A 1 501 ? 1.751 -10.346 -23.786 1.00 98.44 501 THR A N 1
ATOM 3774 C CA . THR A 1 501 ? 1.994 -11.408 -22.804 1.00 98.44 501 THR A CA 1
ATOM 3775 C C . THR A 1 501 ? 1.350 -11.082 -21.455 1.00 98.44 501 THR A C 1
ATOM 3777 O O . THR A 1 501 ? 0.719 -11.950 -20.846 1.00 98.44 501 THR A O 1
ATOM 3780 N N . PHE A 1 502 ? 1.486 -9.834 -20.994 1.00 98.56 502 PHE A N 1
ATOM 3781 C CA . PHE A 1 502 ? 1.122 -9.441 -19.627 1.00 98.56 502 PHE A CA 1
ATOM 3782 C C . PHE A 1 502 ? -0.206 -8.685 -19.507 1.00 98.56 502 PHE A C 1
ATOM 3784 O O . PHE A 1 502 ? -0.856 -8.787 -18.472 1.00 98.56 502 PHE A O 1
ATOM 3791 N N . LEU A 1 503 ? -0.681 -8.001 -20.552 1.00 98.44 503 LEU A N 1
ATOM 3792 C CA . LEU A 1 503 ? -1.956 -7.268 -20.536 1.00 98.44 503 LEU A CA 1
ATOM 3793 C C . LEU A 1 503 ? -3.157 -8.127 -20.083 1.00 98.44 503 LEU A C 1
ATOM 3795 O O . LEU A 1 503 ? -3.969 -7.621 -19.305 1.00 98.44 503 LEU A O 1
ATOM 3799 N N . PRO A 1 504 ? -3.271 -9.423 -20.458 1.00 98.12 504 PRO A N 1
ATOM 3800 C CA . PRO A 1 504 ? -4.340 -10.295 -19.962 1.00 98.12 504 PRO A CA 1
ATOM 3801 C C . PRO A 1 504 ? -4.249 -10.654 -18.470 1.00 98.12 504 PRO A C 1
ATOM 3803 O O . PRO A 1 504 ? -5.136 -11.332 -17.959 1.00 98.12 504 PRO A O 1
ATOM 3806 N N . TRP A 1 505 ? -3.162 -10.300 -17.779 1.00 98.38 505 TRP A N 1
ATOM 3807 C CA . TRP A 1 505 ? -2.990 -10.556 -16.345 1.00 98.38 505 TRP A CA 1
ATOM 3808 C C . TRP A 1 505 ? -3.572 -9.431 -15.493 1.00 98.38 505 TRP A C 1
ATOM 3810 O O . TRP A 1 505 ? -3.750 -9.612 -14.292 1.00 98.38 505 TRP A O 1
ATOM 3820 N N . PHE A 1 506 ? -3.816 -8.266 -16.090 1.00 98.56 506 PHE A N 1
ATOM 3821 C CA . PHE A 1 506 ? -4.166 -7.050 -15.375 1.00 98.56 506 PHE A CA 1
ATOM 3822 C C . PHE A 1 506 ? -5.677 -6.910 -15.260 1.00 98.56 506 PHE A C 1
ATOM 3824 O O . PHE A 1 506 ? -6.377 -6.814 -16.267 1.00 98.56 506 PHE A O 1
ATOM 3831 N N . HIS A 1 507 ? -6.181 -6.836 -14.031 1.00 98.12 507 HIS A N 1
ATOM 3832 C CA . HIS A 1 507 ? -7.608 -6.682 -13.731 1.00 98.12 507 HIS A CA 1
ATOM 3833 C C . HIS A 1 507 ? -8.012 -5.225 -13.479 1.00 98.12 507 HIS A C 1
ATOM 3835 O O . HIS A 1 507 ? -9.036 -4.959 -12.859 1.00 98.12 507 HIS A O 1
ATOM 3841 N N . SER A 1 508 ? -7.229 -4.262 -13.960 1.00 98.00 508 SER A N 1
ATOM 3842 C CA . SER A 1 508 ? -7.556 -2.835 -13.940 1.00 98.00 508 SER A CA 1
ATOM 3843 C C . SER A 1 508 ? -8.144 -2.375 -15.274 1.00 98.00 508 SER A C 1
ATOM 3845 O O . SER A 1 508 ? -7.835 -2.922 -16.335 1.00 98.00 508 SER A O 1
ATOM 3847 N N . LYS A 1 509 ? -8.988 -1.344 -15.249 1.00 97.31 509 LYS A N 1
ATOM 3848 C CA . LYS A 1 509 ? -9.472 -0.656 -16.458 1.00 97.31 509 LYS A CA 1
ATOM 3849 C C . LYS A 1 509 ? -8.429 0.291 -17.060 1.00 97.31 509 LYS A C 1
ATOM 3851 O O . LYS A 1 509 ? -8.551 0.643 -18.228 1.00 97.31 509 LYS A O 1
ATOM 3856 N N . THR A 1 510 ? -7.403 0.648 -16.287 1.00 96.69 510 THR A N 1
ATOM 3857 C CA . THR A 1 510 ? -6.285 1.501 -16.707 1.00 96.69 510 THR A CA 1
ATOM 3858 C C . THR A 1 510 ? -4.959 0.800 -16.439 1.00 96.69 510 THR A C 1
ATOM 3860 O O . THR A 1 510 ? -4.785 0.201 -15.376 1.00 96.69 510 THR A O 1
ATOM 3863 N N . VAL A 1 511 ? -4.022 0.896 -17.378 1.00 98.50 511 VAL A N 1
ATOM 3864 C CA . VAL A 1 511 ? -2.627 0.452 -17.223 1.00 98.50 511 VAL A CA 1
ATOM 3865 C C . VAL A 1 511 ? -1.685 1.635 -17.423 1.00 98.50 511 VAL A C 1
ATOM 3867 O O . VAL A 1 511 ? -2.022 2.566 -18.157 1.00 98.50 511 VAL A O 1
ATOM 3870 N N . HIS A 1 512 ? -0.529 1.606 -16.768 1.00 98.38 512 HIS A N 1
ATOM 3871 C CA . HIS A 1 512 ? 0.506 2.624 -16.923 1.00 98.38 512 HIS A CA 1
ATOM 3872 C C . HIS A 1 512 ? 1.618 2.087 -17.831 1.00 98.38 512 HIS A C 1
ATOM 3874 O O . HIS A 1 512 ? 1.983 0.914 -17.722 1.00 98.38 512 HIS A O 1
ATOM 3880 N N . ILE A 1 513 ? 2.131 2.912 -18.743 1.00 97.62 513 ILE A N 1
ATOM 3881 C CA . ILE A 1 513 ? 3.286 2.533 -19.582 1.00 97.62 513 ILE A CA 1
ATOM 3882 C C . ILE A 1 513 ? 4.573 3.254 -19.179 1.00 97.62 513 ILE A C 1
ATOM 3884 O O . ILE A 1 513 ? 5.595 3.058 -19.825 1.00 97.62 513 ILE A O 1
ATOM 3888 N N . GLY A 1 514 ? 4.495 4.096 -18.148 1.00 95.62 514 GLY A N 1
ATOM 3889 C CA . GLY A 1 514 ? 5.614 4.899 -17.688 1.00 95.62 514 GLY A CA 1
ATOM 3890 C C . GLY A 1 514 ? 5.831 6.098 -18.581 1.00 95.62 514 GLY A C 1
ATOM 3891 O O . GLY A 1 514 ? 4.993 7.008 -18.616 1.00 95.62 514 GLY A O 1
ATOM 3892 N N . ALA A 1 515 ? 6.896 6.005 -19.367 1.00 94.94 515 ALA A N 1
ATOM 3893 C CA . ALA A 1 515 ? 7.300 6.950 -20.389 1.00 94.94 515 ALA A CA 1
ATOM 3894 C C . ALA A 1 515 ? 7.789 8.288 -19.814 1.00 94.94 515 ALA A C 1
ATOM 3896 O O . ALA A 1 515 ? 7.600 9.322 -20.455 1.00 94.94 515 ALA A O 1
ATOM 3897 N N . ASP A 1 516 ? 8.418 8.257 -18.640 1.00 92.19 516 ASP A N 1
ATOM 3898 C CA . ASP A 1 516 ? 9.121 9.384 -18.028 1.00 92.19 516 ASP A CA 1
ATOM 3899 C C . ASP A 1 516 ? 10.586 9.501 -18.469 1.00 92.19 516 ASP A C 1
ATOM 3901 O O . ASP A 1 516 ? 11.149 8.605 -19.102 1.00 92.19 516 ASP A O 1
ATOM 3905 N N . GLU A 1 517 ? 11.179 10.658 -18.148 1.00 91.12 517 GLU A N 1
ATOM 3906 C CA . GLU A 1 517 ? 12.620 10.952 -18.222 1.00 91.12 517 GLU A CA 1
ATOM 3907 C C . GLU A 1 517 ? 13.300 10.497 -19.529 1.00 91.12 517 GLU A C 1
ATOM 3909 O O . GLU A 1 517 ? 14.394 9.934 -19.534 1.00 91.12 517 GLU A O 1
ATOM 3914 N N . TYR A 1 518 ? 12.640 10.741 -20.663 1.00 93.88 518 TYR A N 1
ATOM 3915 C CA . TYR A 1 518 ? 13.131 10.348 -21.982 1.00 93.88 518 TYR A CA 1
ATOM 3916 C C . TYR A 1 518 ? 13.847 11.495 -22.714 1.00 93.88 518 TYR A C 1
ATOM 3918 O O . TYR A 1 518 ? 13.713 12.668 -22.364 1.00 93.88 518 TYR A O 1
ATOM 3926 N N . ASP A 1 519 ? 14.607 11.168 -23.763 1.00 92.00 519 ASP A N 1
ATOM 3927 C CA . ASP A 1 519 ? 15.375 12.146 -24.537 1.00 92.00 519 ASP A CA 1
ATOM 3928 C C . ASP A 1 519 ? 14.470 13.203 -25.207 1.00 92.00 519 ASP A C 1
ATOM 3930 O O . ASP A 1 519 ? 13.650 12.908 -26.085 1.00 92.00 519 ASP A O 1
ATOM 3934 N N . LYS A 1 520 ? 14.658 14.465 -24.804 1.00 90.06 520 LYS A N 1
ATOM 3935 C CA . LYS A 1 520 ? 13.937 15.641 -25.313 1.00 90.06 520 LYS A CA 1
ATOM 3936 C C . LYS A 1 520 ? 14.194 15.941 -26.790 1.00 90.06 520 LYS A C 1
ATOM 3938 O O . LYS A 1 520 ? 13.423 16.678 -27.401 1.00 90.06 520 LYS A O 1
ATOM 3943 N N . ASP A 1 521 ? 15.257 15.400 -27.379 1.00 90.94 521 ASP A N 1
ATOM 3944 C CA . ASP A 1 521 ? 15.529 15.576 -28.805 1.00 90.94 521 ASP A CA 1
ATOM 3945 C C . ASP A 1 521 ? 14.652 14.635 -29.665 1.00 90.94 521 ASP A C 1
ATOM 3947 O O . ASP A 1 521 ? 14.579 14.793 -30.886 1.00 90.94 521 ASP A O 1
ATOM 3951 N N . LEU A 1 522 ? 13.915 13.703 -29.036 1.00 91.69 522 LEU A N 1
ATOM 3952 C CA . LEU A 1 522 ? 13.082 12.678 -29.680 1.00 91.69 522 LEU A CA 1
ATOM 3953 C C . LEU A 1 522 ? 11.570 12.816 -29.394 1.00 91.69 522 LEU A C 1
ATOM 3955 O O . LEU A 1 522 ? 10.820 11.852 -29.549 1.00 91.69 522 LEU A O 1
ATOM 3959 N N . VAL A 1 523 ? 11.077 14.004 -29.018 1.00 92.19 523 VAL A N 1
ATOM 3960 C CA . VAL A 1 523 ? 9.663 14.245 -28.622 1.00 92.19 523 VAL A CA 1
ATOM 3961 C C . VAL A 1 523 ? 8.638 13.773 -29.667 1.00 92.19 523 VAL A C 1
ATOM 3963 O O . VAL A 1 523 ? 7.585 13.225 -29.322 1.00 92.19 523 VAL A O 1
ATOM 3966 N N . ALA A 1 524 ? 8.924 13.964 -30.958 1.00 91.62 524 ALA A N 1
ATOM 3967 C CA . ALA A 1 524 ? 8.023 13.542 -32.032 1.00 91.62 524 ALA A CA 1
ATOM 3968 C C . ALA A 1 524 ? 7.893 12.011 -32.104 1.00 91.62 524 ALA A C 1
ATOM 3970 O O . ALA A 1 524 ? 6.781 11.480 -32.199 1.00 91.62 524 ALA A O 1
ATOM 3971 N N . ASP A 1 525 ? 9.018 11.301 -32.006 1.00 93.88 525 ASP A N 1
ATOM 3972 C CA . ASP A 1 525 ? 9.045 9.841 -32.002 1.00 93.88 525 ASP A CA 1
ATOM 3973 C C . ASP A 1 525 ? 8.446 9.281 -30.708 1.00 93.88 525 ASP A C 1
ATOM 3975 O O . ASP A 1 525 ? 7.680 8.318 -30.757 1.00 93.88 525 ASP A O 1
ATOM 3979 N N . TYR A 1 526 ? 8.703 9.931 -29.567 1.00 95.06 526 TYR A N 1
ATOM 3980 C CA . TYR A 1 526 ? 8.089 9.613 -28.275 1.00 95.06 526 TYR A CA 1
ATOM 3981 C C . TYR A 1 526 ? 6.565 9.665 -28.374 1.00 95.06 526 TYR A C 1
ATOM 3983 O O . TYR A 1 526 ? 5.865 8.714 -28.025 1.00 95.06 526 TYR A O 1
ATOM 3991 N N . THR A 1 527 ? 6.036 10.747 -28.941 1.00 94.44 527 THR A N 1
ATOM 3992 C CA . THR A 1 527 ? 4.592 10.921 -29.106 1.00 94.44 527 THR A CA 1
ATOM 3993 C C . THR A 1 527 ? 3.999 9.841 -30.010 1.00 94.44 527 THR A C 1
ATOM 3995 O O . THR A 1 527 ? 2.931 9.292 -29.724 1.00 94.44 527 THR A O 1
ATOM 3998 N N . SER A 1 528 ? 4.697 9.501 -31.097 1.00 95.06 528 SER A N 1
ATOM 3999 C CA . SER A 1 528 ? 4.308 8.410 -31.995 1.00 95.06 528 SER A CA 1
ATOM 4000 C C . SER A 1 528 ? 4.297 7.057 -31.276 1.00 95.06 528 SER A C 1
ATOM 4002 O O . SER A 1 528 ? 3.342 6.287 -31.420 1.00 95.06 528 SER A O 1
ATOM 4004 N N . PHE A 1 529 ? 5.312 6.787 -30.450 1.00 97.00 529 PHE A N 1
ATOM 4005 C CA . PHE A 1 529 ? 5.411 5.590 -29.619 1.00 97.00 529 PHE A CA 1
ATOM 4006 C C . PHE A 1 529 ? 4.228 5.482 -28.651 1.00 97.00 529 PHE A C 1
ATOM 4008 O O . PHE A 1 529 ? 3.498 4.488 -28.692 1.00 97.00 529 PHE A O 1
ATOM 4015 N N . VAL A 1 530 ? 3.979 6.523 -27.851 1.00 97.31 530 VAL A N 1
ATOM 4016 C CA . VAL A 1 530 ? 2.884 6.566 -26.870 1.00 97.31 530 VAL A CA 1
ATOM 4017 C C . VAL A 1 530 ? 1.535 6.352 -27.558 1.00 97.31 530 VAL A C 1
ATOM 4019 O O . VAL A 1 530 ? 0.772 5.471 -27.163 1.00 97.31 530 VAL A O 1
ATOM 4022 N N . ASN A 1 531 ? 1.250 7.084 -28.638 1.00 97.00 531 ASN A N 1
ATOM 4023 C CA . ASN A 1 531 ? -0.013 6.945 -29.369 1.00 97.00 531 ASN A CA 1
ATOM 4024 C C . ASN A 1 531 ? -0.173 5.543 -29.988 1.00 97.00 531 ASN A C 1
ATOM 4026 O O . ASN A 1 531 ? -1.248 4.946 -29.910 1.00 97.00 531 ASN A O 1
ATOM 4030 N N . THR A 1 532 ? 0.907 4.969 -30.525 1.00 98.00 532 THR A N 1
ATOM 4031 C CA . THR A 1 532 ? 0.901 3.606 -31.079 1.00 98.00 532 THR A CA 1
ATOM 4032 C C . THR A 1 532 ? 0.620 2.554 -30.005 1.00 98.00 532 THR A C 1
ATOM 4034 O O . THR A 1 532 ? -0.125 1.598 -30.253 1.00 98.00 532 THR A O 1
ATOM 4037 N N . MET A 1 533 ? 1.207 2.705 -28.817 1.00 98.44 533 MET A N 1
ATOM 4038 C CA . MET A 1 533 ? 0.983 1.793 -27.696 1.00 98.44 533 MET A CA 1
ATOM 4039 C C . MET A 1 533 ? -0.422 1.949 -27.111 1.00 98.44 533 MET A C 1
ATOM 4041 O O . MET A 1 533 ? -1.071 0.936 -26.848 1.00 98.44 533 MET A O 1
ATOM 4045 N N . ARG A 1 534 ? -0.939 3.180 -27.019 1.00 97.75 534 ARG A N 1
ATOM 4046 C CA . ARG A 1 534 ? -2.328 3.471 -26.637 1.00 97.75 534 ARG A CA 1
ATOM 4047 C C . ARG A 1 534 ? -3.319 2.752 -27.540 1.00 97.75 534 ARG A C 1
ATOM 4049 O O . ARG A 1 534 ? -4.193 2.043 -27.044 1.00 97.75 534 ARG A O 1
ATOM 4056 N N . ASP A 1 535 ? -3.165 2.891 -28.856 1.00 98.38 535 ASP A N 1
ATOM 4057 C CA . ASP A 1 535 ? -4.065 2.262 -29.826 1.00 98.38 535 ASP A CA 1
ATOM 4058 C C . ASP A 1 535 ? -4.009 0.737 -29.739 1.00 98.38 535 ASP A C 1
ATOM 4060 O O . ASP A 1 535 ? -5.037 0.063 -29.821 1.00 98.38 535 ASP A O 1
ATOM 4064 N N . TYR A 1 536 ? -2.813 0.184 -29.537 1.00 98.62 536 TYR A N 1
ATOM 4065 C CA . TYR A 1 536 ? -2.629 -1.249 -29.354 1.00 98.62 536 TYR A CA 1
ATOM 4066 C C . TYR A 1 536 ? -3.306 -1.762 -28.075 1.00 98.62 536 TYR A C 1
ATOM 4068 O O . TYR A 1 536 ? -4.123 -2.677 -28.147 1.00 98.62 536 TYR A O 1
ATOM 4076 N N . ILE A 1 537 ? -3.022 -1.157 -26.918 1.00 98.44 537 ILE A N 1
ATOM 4077 C CA . ILE A 1 537 ? -3.580 -1.568 -25.620 1.00 98.44 537 ILE A CA 1
ATOM 4078 C C . ILE A 1 537 ? -5.109 -1.466 -25.626 1.00 98.44 537 ILE A C 1
ATOM 4080 O O . ILE A 1 537 ? -5.793 -2.410 -25.209 1.00 98.44 537 ILE A O 1
ATOM 4084 N N . PHE A 1 538 ? -5.647 -0.360 -26.149 1.00 98.12 538 PHE A N 1
ATOM 4085 C CA . PHE A 1 538 ? -7.087 -0.159 -26.249 1.00 98.12 538 PHE A CA 1
ATOM 4086 C C . PHE A 1 538 ? -7.733 -1.191 -27.178 1.00 98.12 538 PHE A C 1
ATOM 4088 O O . PHE A 1 538 ? -8.738 -1.800 -26.819 1.00 98.12 538 PHE A O 1
ATOM 4095 N N . LYS A 1 539 ? -7.136 -1.461 -28.344 1.00 98.19 539 LYS A N 1
ATOM 4096 C CA . LYS A 1 539 ? -7.658 -2.457 -29.289 1.00 98.19 539 LYS A CA 1
ATOM 4097 C C . LYS A 1 539 ? -7.660 -3.877 -28.718 1.00 98.19 539 LYS A C 1
ATOM 4099 O O . LYS A 1 539 ? -8.616 -4.612 -28.948 1.00 98.19 539 LYS A O 1
ATOM 4104 N N . GLU A 1 540 ? -6.605 -4.273 -28.010 1.00 98.00 540 GLU A N 1
ATOM 4105 C CA . GLU A 1 540 ? -6.462 -5.643 -27.500 1.00 98.00 540 GLU A CA 1
ATOM 4106 C C . GLU A 1 540 ? -7.310 -5.913 -26.247 1.00 98.00 540 GLU A C 1
ATOM 4108 O O . GLU A 1 540 ? -7.671 -7.060 -25.989 1.00 98.00 540 GLU A O 1
ATOM 4113 N N . SER A 1 541 ? -7.626 -4.885 -25.450 1.00 97.38 541 SER A N 1
ATOM 4114 C CA . SER A 1 541 ? -8.222 -5.091 -24.118 1.00 97.38 541 SER A CA 1
ATOM 4115 C C . SER A 1 541 ? -9.353 -4.139 -23.725 1.00 97.38 541 SER A C 1
ATOM 4117 O O . SER A 1 541 ? -10.016 -4.377 -22.716 1.00 97.38 541 SER A O 1
ATOM 4119 N N . GLY A 1 542 ? -9.565 -3.054 -24.471 1.00 97.31 542 GLY A N 1
ATOM 4120 C CA . GLY A 1 542 ? -10.476 -1.967 -24.103 1.00 97.31 542 GLY A CA 1
ATOM 4121 C C . GLY A 1 542 ? -10.019 -1.138 -22.896 1.00 97.31 542 GLY A C 1
ATOM 4122 O O . GLY A 1 542 ? -10.799 -0.332 -22.395 1.00 97.31 542 GLY A O 1
ATOM 4123 N N . LYS A 1 543 ? -8.792 -1.340 -22.397 1.00 97.94 543 LYS A N 1
ATOM 4124 C CA . LYS A 1 543 ? -8.247 -0.597 -21.255 1.00 97.94 543 LYS A CA 1
ATOM 4125 C C . LYS A 1 543 ? -7.732 0.776 -21.681 1.00 97.94 543 LYS A C 1
ATOM 4127 O O . LYS A 1 543 ? -7.163 0.926 -22.762 1.00 97.94 543 LYS A O 1
ATOM 4132 N N . SER A 1 544 ? -7.887 1.751 -20.794 1.00 97.00 544 SER A N 1
ATOM 4133 C CA . SER A 1 544 ? -7.275 3.073 -20.922 1.00 97.00 544 SER A CA 1
ATOM 4134 C C . SER A 1 544 ? -5.789 3.023 -20.566 1.00 97.00 544 SER A C 1
ATOM 4136 O O . SER A 1 544 ? -5.336 2.141 -19.830 1.00 97.00 544 SER A O 1
ATOM 4138 N N . MET A 1 545 ? -5.036 4.002 -21.058 1.00 97.31 545 MET A N 1
ATOM 4139 C CA . MET A 1 545 ? -3.597 4.109 -20.832 1.00 97.31 545 MET A CA 1
ATOM 4140 C C . MET A 1 545 ? -3.259 5.364 -20.021 1.00 97.31 545 MET A C 1
ATOM 4142 O O . MET A 1 545 ? -3.898 6.408 -20.189 1.00 97.31 545 MET A O 1
ATOM 4146 N N . ARG A 1 546 ? -2.255 5.261 -19.149 1.00 96.69 546 ARG A N 1
ATOM 4147 C CA . ARG A 1 546 ? -1.664 6.380 -18.408 1.00 96.69 546 ARG A CA 1
ATOM 4148 C C . ARG A 1 546 ? -0.154 6.461 -18.649 1.00 96.69 546 ARG A C 1
ATOM 4150 O O . ARG A 1 546 ? 0.479 5.422 -18.840 1.00 96.69 546 ARG A O 1
ATOM 4157 N N . ILE A 1 547 ? 0.365 7.685 -18.656 1.00 96.19 547 ILE A N 1
ATOM 4158 C CA . ILE A 1 547 ? 1.797 8.014 -18.715 1.00 96.19 547 ILE A CA 1
ATOM 4159 C C . ILE A 1 547 ? 2.143 9.049 -17.649 1.00 96.19 547 ILE A C 1
ATOM 4161 O O . ILE A 1 547 ? 1.251 9.773 -17.195 1.00 96.19 547 ILE A O 1
ATOM 4165 N N . TRP A 1 548 ? 3.424 9.171 -17.323 1.00 93.38 548 TRP A N 1
ATOM 4166 C CA . TRP A 1 548 ? 3.952 10.329 -16.608 1.00 93.38 548 TRP A CA 1
ATOM 4167 C C . TRP A 1 548 ? 3.850 11.602 -17.456 1.00 93.38 548 TRP A C 1
ATOM 4169 O O . TRP A 1 548 ? 3.892 11.560 -18.686 1.00 93.38 548 TRP A O 1
ATOM 4179 N N . GLY A 1 549 ? 3.693 12.752 -16.799 1.00 88.31 549 GLY A N 1
ATOM 4180 C CA . GLY A 1 549 ? 3.935 14.054 -17.420 1.00 88.31 549 GLY A CA 1
ATOM 4181 C C . GLY A 1 549 ? 5.416 14.168 -17.780 1.00 88.31 549 GLY A C 1
ATOM 4182 O O . GLY A 1 549 ? 6.277 13.964 -16.928 1.00 88.31 549 GLY A O 1
ATOM 4183 N N . THR A 1 550 ? 5.726 14.386 -19.056 1.00 86.00 550 THR A N 1
ATOM 4184 C CA . THR A 1 550 ? 7.118 14.393 -19.552 1.00 86.00 550 THR A CA 1
ATOM 4185 C C . THR A 1 550 ? 7.303 15.450 -20.621 1.00 86.00 550 THR A C 1
ATOM 4187 O O . THR A 1 550 ? 8.160 16.315 -20.498 1.00 86.00 550 THR A O 1
ATOM 4190 N N . PHE A 1 551 ? 6.459 15.433 -21.654 1.00 87.38 551 PHE A N 1
ATOM 4191 C CA . PHE A 1 551 ? 6.475 16.454 -22.694 1.00 87.38 551 PHE A CA 1
ATOM 4192 C C . PHE A 1 551 ? 5.105 17.101 -22.825 1.00 87.38 551 PHE A C 1
ATOM 4194 O O . PHE A 1 551 ? 4.094 16.432 -23.059 1.00 87.38 551 PHE A O 1
ATOM 4201 N N . ILE A 1 552 ? 5.083 18.427 -22.702 1.00 84.12 552 ILE A N 1
ATOM 4202 C CA . ILE A 1 552 ? 3.854 19.207 -22.816 1.00 84.12 552 ILE A CA 1
ATOM 4203 C C . ILE A 1 552 ? 3.387 19.294 -24.277 1.00 84.12 552 ILE A C 1
ATOM 4205 O O . ILE A 1 552 ? 4.216 19.356 -25.192 1.00 84.12 552 ILE A O 1
ATOM 4209 N N . PRO A 1 553 ? 2.069 19.411 -24.529 1.00 78.00 553 PRO A N 1
ATOM 4210 C CA . PRO A 1 553 ? 1.526 19.482 -25.890 1.00 78.00 553 PRO A CA 1
ATOM 4211 C C . PRO A 1 553 ? 2.127 20.607 -26.756 1.00 78.00 553 PRO A C 1
ATOM 4213 O O . PRO A 1 553 ? 2.230 20.500 -27.975 1.00 78.00 553 PRO A O 1
ATOM 4216 N N . SER A 1 554 ? 2.578 21.712 -26.159 1.00 72.56 554 SER A N 1
ATOM 4217 C CA . SER A 1 554 ? 3.135 22.842 -26.918 1.00 72.56 554 SER A CA 1
ATOM 4218 C C . SER A 1 554 ? 4.496 22.560 -27.584 1.00 72.56 554 SER A C 1
ATOM 4220 O O . SER A 1 554 ? 4.927 23.356 -28.420 1.00 72.56 554 SER A O 1
ATOM 4222 N N . GLN A 1 555 ? 5.152 21.429 -27.289 1.00 75.62 555 GLN A N 1
ATOM 4223 C CA . GLN A 1 555 ? 6.482 21.067 -27.807 1.00 75.62 555 GLN A CA 1
ATOM 4224 C C . GLN A 1 555 ? 6.489 20.417 -29.209 1.00 75.62 555 GLN A C 1
ATOM 4226 O O . GLN A 1 555 ? 7.553 20.077 -29.721 1.00 75.62 555 GLN A O 1
ATOM 4231 N N . GLY A 1 556 ? 5.341 20.305 -29.890 1.00 59.78 556 GLY A N 1
ATOM 4232 C CA . GLY A 1 556 ? 5.301 20.044 -31.340 1.00 59.78 556 GLY A CA 1
ATOM 4233 C C . GLY A 1 556 ? 4.837 18.651 -31.783 1.00 59.78 556 GLY A C 1
ATOM 4234 O O . GLY A 1 556 ? 4.752 18.411 -32.988 1.00 59.78 556 GLY A O 1
ATOM 4235 N N . ALA A 1 557 ? 4.460 17.767 -30.857 1.00 66.31 557 ALA A N 1
ATOM 4236 C CA . ALA A 1 557 ? 3.665 16.571 -31.136 1.00 66.31 557 ALA A CA 1
ATOM 4237 C C . ALA A 1 557 ? 2.797 16.235 -29.912 1.00 66.31 557 ALA A C 1
ATOM 4239 O O . ALA A 1 557 ? 3.308 16.128 -28.803 1.00 66.31 557 ALA A O 1
ATOM 4240 N N . ASN A 1 558 ? 1.483 16.075 -30.107 1.00 83.94 558 ASN A N 1
ATOM 4241 C CA . ASN A 1 558 ? 0.553 15.866 -28.995 1.00 83.94 558 ASN A CA 1
ATOM 4242 C C . ASN A 1 558 ? 0.268 14.381 -28.790 1.00 83.94 558 ASN A C 1
ATOM 4244 O O . ASN A 1 558 ? -0.244 13.696 -29.685 1.00 83.94 558 ASN A O 1
ATOM 4248 N N . VAL A 1 559 ? 0.518 13.901 -27.575 1.00 90.69 559 VAL A N 1
ATOM 4249 C CA . VAL A 1 559 ? -0.077 12.652 -27.093 1.00 90.69 559 VAL A CA 1
ATOM 4250 C C . VAL A 1 559 ? -1.598 12.788 -27.154 1.00 90.69 559 VAL A C 1
ATOM 4252 O O . VAL A 1 559 ? -2.149 13.861 -26.922 1.00 90.69 559 VAL A O 1
ATOM 4255 N N . SER A 1 560 ? -2.306 11.720 -27.499 1.00 92.56 560 SER A N 1
ATOM 4256 C CA . SER A 1 560 ? -3.763 11.746 -27.533 1.00 92.56 560 SER A CA 1
ATOM 4257 C C . SER A 1 560 ? -4.371 12.065 -26.159 1.00 92.56 560 SER A C 1
ATOM 4259 O O . SER A 1 560 ? -3.956 11.498 -25.155 1.00 92.56 560 SER A O 1
ATOM 4261 N N . THR A 1 561 ? -5.433 12.875 -26.125 1.00 92.25 561 THR A N 1
ATOM 4262 C CA . THR A 1 561 ? -6.209 13.198 -24.908 1.00 92.25 561 THR A CA 1
ATOM 4263 C C . THR A 1 561 ? -6.920 11.996 -24.274 1.00 92.25 561 THR A C 1
ATOM 4265 O O . THR A 1 561 ? -7.369 12.080 -23.134 1.00 92.25 561 THR A O 1
ATOM 4268 N N . ASP A 1 562 ? -7.014 10.865 -24.984 1.00 93.12 562 ASP A N 1
ATOM 4269 C CA . ASP A 1 562 ? -7.517 9.601 -24.421 1.00 93.12 562 ASP A CA 1
ATOM 4270 C C . ASP A 1 562 ? -6.492 8.936 -23.480 1.00 93.12 562 ASP A C 1
ATOM 4272 O O . ASP A 1 562 ? -6.829 8.000 -22.750 1.00 93.12 562 ASP A O 1
ATOM 4276 N N . VAL A 1 563 ? -5.239 9.403 -23.492 1.00 94.56 563 VAL A N 1
ATOM 4277 C CA . VAL A 1 563 ? -4.210 9.033 -22.516 1.00 94.56 563 VAL A CA 1
ATOM 4278 C C . VAL A 1 563 ? -4.335 9.961 -21.313 1.00 94.56 563 VAL A C 1
ATOM 4280 O O . VAL A 1 563 ? -4.294 11.182 -21.452 1.00 94.56 563 VAL A O 1
ATOM 4283 N N . SER A 1 564 ? -4.483 9.385 -20.119 1.00 92.56 564 SER A N 1
ATOM 4284 C CA . SER A 1 564 ? -4.409 10.182 -18.888 1.00 92.56 564 SER A CA 1
ATOM 4285 C C . SER A 1 564 ? -2.956 10.488 -18.535 1.00 92.56 564 SER A C 1
ATOM 4287 O O . SER A 1 564 ? -2.096 9.624 -18.696 1.00 92.56 564 SER A O 1
ATOM 4289 N N . ILE A 1 565 ? -2.704 11.684 -18.016 1.00 90.25 565 ILE A N 1
ATOM 4290 C CA . ILE A 1 565 ? -1.376 12.146 -17.614 1.00 90.25 565 ILE A CA 1
ATOM 4291 C C . ILE A 1 565 ? -1.254 12.060 -16.098 1.00 90.25 565 ILE A C 1
ATOM 4293 O O . ILE A 1 565 ? -2.166 12.471 -15.385 1.00 90.25 565 ILE A O 1
ATOM 4297 N N . GLN A 1 566 ? -0.147 11.532 -15.598 1.00 89.75 566 GLN A N 1
ATOM 4298 C CA . GLN A 1 566 ? 0.216 11.568 -14.190 1.00 89.75 566 GLN A CA 1
ATOM 4299 C C . GLN A 1 566 ? 1.281 12.644 -13.985 1.00 89.75 566 GLN A C 1
ATOM 4301 O O . GLN A 1 566 ? 2.452 12.441 -14.288 1.00 89.75 566 GLN A O 1
ATOM 4306 N N . HIS A 1 567 ? 0.854 13.816 -13.527 1.00 85.19 567 HIS A N 1
ATOM 4307 C CA . HIS A 1 567 ? 1.747 14.941 -13.269 1.00 85.19 567 HIS A CA 1
ATOM 4308 C C . HIS A 1 567 ? 2.561 14.680 -12.005 1.00 85.19 567 HIS A C 1
ATOM 4310 O O . HIS A 1 567 ? 1.965 14.383 -10.974 1.00 85.19 567 HIS A O 1
ATOM 4316 N N . TRP A 1 568 ? 3.882 14.823 -12.066 1.00 80.81 568 TRP A N 1
ATOM 4317 C CA . TRP A 1 568 ? 4.758 14.546 -10.928 1.00 80.81 568 TRP A CA 1
ATOM 4318 C C . TRP A 1 568 ? 5.666 15.718 -10.543 1.00 80.81 568 TRP A C 1
ATOM 4320 O O . TRP A 1 568 ? 6.004 15.815 -9.374 1.00 80.81 568 TRP A O 1
ATOM 4330 N N . GLU A 1 569 ? 6.010 16.637 -11.452 1.00 78.44 569 GLU A N 1
ATOM 4331 C CA . GLU A 1 569 ? 7.025 17.666 -11.181 1.00 78.44 569 GLU A CA 1
ATOM 4332 C C . GLU A 1 569 ? 6.692 19.011 -11.856 1.00 78.44 569 GLU A C 1
ATOM 4334 O O . GLU A 1 569 ? 6.553 19.107 -13.077 1.00 78.44 569 GLU A O 1
ATOM 4339 N N . PHE A 1 570 ? 6.604 20.086 -11.065 1.00 76.44 570 PHE A N 1
ATOM 4340 C CA . PHE A 1 570 ? 6.195 21.420 -11.542 1.00 76.44 570 PHE A CA 1
ATOM 4341 C C . PHE A 1 570 ? 7.221 22.145 -12.425 1.00 76.44 570 PHE A C 1
ATOM 4343 O O . PHE A 1 570 ? 6.875 23.157 -13.043 1.00 76.44 570 PHE A O 1
ATOM 4350 N N . PHE A 1 571 ? 8.485 21.710 -12.446 1.00 73.69 571 PHE A N 1
ATOM 4351 C CA . PHE A 1 571 ? 9.469 22.284 -13.367 1.00 73.69 571 PHE A CA 1
ATOM 4352 C C . PHE A 1 571 ? 9.432 21.634 -14.754 1.00 73.69 571 PHE A C 1
ATOM 4354 O O . PHE A 1 571 ? 9.872 22.277 -15.707 1.00 73.69 571 PHE A O 1
ATOM 4361 N N . GLU A 1 572 ? 8.920 20.404 -14.862 1.00 73.25 572 GLU A N 1
ATOM 4362 C CA . GLU A 1 572 ? 8.733 19.711 -16.142 1.00 73.25 572 GLU A CA 1
ATOM 4363 C C . GLU A 1 572 ? 7.496 20.249 -16.861 1.00 73.25 572 GLU A C 1
ATOM 4365 O O . GLU A 1 572 ? 7.549 20.602 -18.042 1.00 73.25 572 GLU A O 1
ATOM 4370 N N . ASP A 1 573 ? 6.382 20.379 -16.136 1.00 79.19 573 ASP A N 1
ATOM 4371 C CA . ASP A 1 573 ? 5.134 20.876 -16.698 1.00 79.19 573 ASP A CA 1
ATOM 4372 C C . ASP A 1 573 ? 4.205 21.529 -15.662 1.00 79.19 573 ASP A C 1
ATOM 4374 O O . ASP A 1 573 ? 4.358 21.387 -14.447 1.00 79.19 573 ASP A O 1
ATOM 4378 N N . ASN A 1 574 ? 3.229 22.303 -16.146 1.00 84.75 574 ASN A N 1
ATOM 4379 C CA . ASN A 1 574 ? 2.147 22.828 -15.332 1.00 84.75 574 ASN A CA 1
ATOM 4380 C C . ASN A 1 574 ? 0.845 22.063 -15.617 1.00 84.75 574 ASN A C 1
ATOM 4382 O O . ASN A 1 574 ? 0.227 22.255 -16.669 1.00 84.75 574 ASN A O 1
ATOM 4386 N N . PRO A 1 575 ? 0.321 21.289 -14.655 1.00 79.38 575 PRO A N 1
ATOM 4387 C CA . PRO A 1 575 ? -0.799 20.387 -14.908 1.00 79.38 575 PRO A CA 1
ATOM 4388 C C . PRO A 1 575 ? -2.076 21.112 -15.341 1.00 79.38 575 PRO A C 1
ATOM 4390 O O . PRO A 1 575 ? -2.868 20.574 -16.119 1.00 79.38 575 PRO A O 1
ATOM 4393 N N . TYR A 1 576 ? -2.286 22.345 -14.869 1.00 78.00 576 TYR A N 1
ATOM 4394 C CA . TYR A 1 576 ? -3.463 23.126 -15.231 1.00 78.00 576 TYR A CA 1
ATOM 4395 C C . TYR A 1 576 ? -3.358 23.704 -16.643 1.00 78.00 576 TYR A C 1
ATOM 4397 O O . TYR A 1 576 ? -4.241 23.467 -17.471 1.00 78.00 576 TYR A O 1
ATOM 4405 N N . PHE A 1 577 ? -2.292 24.457 -16.918 1.00 82.88 577 PHE A N 1
ATOM 4406 C CA . PHE A 1 577 ? -2.144 25.167 -18.190 1.00 82.88 577 PHE A CA 1
ATOM 4407 C C . PHE A 1 577 ? -1.772 24.234 -19.345 1.00 82.88 577 PHE A C 1
ATOM 4409 O O . PHE A 1 577 ? -2.281 24.409 -20.451 1.00 82.88 577 PHE A O 1
ATOM 4416 N N . ASP A 1 578 ? -0.938 23.226 -19.094 1.00 84.25 578 ASP A N 1
ATOM 4417 C CA . ASP A 1 578 ? -0.397 22.383 -20.158 1.00 84.25 578 ASP A CA 1
ATOM 4418 C C . ASP A 1 578 ? -1.302 21.195 -20.490 1.00 84.25 578 ASP A C 1
ATOM 4420 O O . ASP A 1 578 ? -1.412 20.824 -21.658 1.00 84.25 578 ASP A O 1
ATOM 4424 N N . TYR A 1 579 ? -2.033 20.646 -19.516 1.00 84.06 579 TYR A N 1
ATOM 4425 C CA . TYR A 1 579 ? -2.859 19.453 -19.733 1.00 84.06 579 TYR A CA 1
ATOM 4426 C C . TYR A 1 579 ? -4.355 19.708 -19.546 1.00 84.06 579 TYR A C 1
ATOM 4428 O O . TYR A 1 579 ? -5.134 19.467 -20.470 1.00 84.06 579 TYR A O 1
ATOM 4436 N N . ILE A 1 580 ? -4.792 20.224 -18.394 1.00 81.56 580 ILE A N 1
ATOM 4437 C CA . ILE A 1 580 ? -6.229 20.367 -18.100 1.00 81.56 580 ILE A CA 1
ATOM 4438 C C . ILE A 1 580 ? -6.916 21.312 -19.094 1.00 81.56 580 ILE A C 1
ATOM 4440 O O . ILE A 1 580 ? -7.958 20.958 -19.648 1.00 81.56 580 ILE A O 1
ATOM 4444 N N . GLN A 1 581 ? -6.327 22.479 -19.380 1.00 83.25 581 GLN A N 1
ATOM 4445 C CA . GLN A 1 581 ? -6.869 23.409 -20.382 1.00 83.25 581 GLN A CA 1
ATOM 4446 C C . GLN A 1 581 ? -6.868 22.839 -21.806 1.00 83.25 581 GLN A C 1
ATOM 4448 O O . GLN A 1 581 ? -7.670 23.264 -22.636 1.00 83.25 581 GLN A O 1
ATOM 4453 N N . ASN A 1 582 ? -6.018 21.847 -22.075 1.00 85.69 582 ASN A N 1
ATOM 4454 C CA . ASN A 1 582 ? -5.920 21.168 -23.365 1.00 85.69 582 ASN A CA 1
ATOM 4455 C C . ASN A 1 582 ? -6.749 19.869 -23.429 1.00 85.69 582 ASN A C 1
ATOM 4457 O O . ASN A 1 582 ? -6.631 19.113 -24.391 1.00 85.69 582 ASN A O 1
ATOM 4461 N N . GLY A 1 583 ? -7.617 19.616 -22.440 1.00 86.19 583 GLY A N 1
ATOM 4462 C CA . GLY A 1 583 ? -8.591 18.520 -22.462 1.00 86.19 583 GLY A CA 1
ATOM 4463 C C . GLY A 1 583 ? -8.059 17.160 -22.004 1.00 86.19 583 GLY A C 1
ATOM 4464 O O . GLY A 1 583 ? -8.714 16.146 -22.239 1.00 86.19 583 GLY A O 1
ATOM 4465 N N . TYR A 1 584 ? -6.896 17.117 -21.354 1.00 86.88 584 TYR A N 1
ATOM 4466 C CA . TYR A 1 584 ? -6.353 15.885 -20.782 1.00 86.88 584 TYR A CA 1
ATOM 4467 C C . TYR A 1 584 ? -6.949 15.597 -19.401 1.00 86.88 584 TYR A C 1
ATOM 4469 O O . TYR A 1 584 ? -7.230 16.501 -18.611 1.00 86.88 584 TYR A O 1
ATOM 4477 N N . ASN A 1 585 ? -7.072 14.307 -19.084 1.00 87.06 585 ASN A N 1
ATOM 4478 C CA . ASN A 1 585 ? -7.335 13.851 -17.723 1.00 87.06 585 ASN A CA 1
ATOM 4479 C C . ASN A 1 585 ? -6.015 13.781 -16.958 1.00 87.06 585 ASN A C 1
ATOM 4481 O O . ASN A 1 585 ? -5.130 13.023 -17.356 1.00 87.06 585 ASN A O 1
ATOM 4485 N N . VAL A 1 586 ? -5.900 14.519 -15.856 1.00 83.38 586 VAL A N 1
ATOM 4486 C CA . VAL A 1 586 ? -4.652 14.600 -15.084 1.00 83.38 586 VAL A CA 1
ATOM 4487 C C . VAL A 1 586 ? -4.832 13.972 -13.716 1.00 83.38 586 VAL A C 1
ATOM 4489 O O . VAL A 1 586 ? -5.738 14.360 -12.990 1.00 83.38 586 VAL A O 1
ATOM 4492 N N . LEU A 1 587 ? -3.965 13.031 -13.360 1.00 83.69 587 LEU A N 1
ATOM 4493 C CA . LEU A 1 587 ? -3.754 12.556 -12.000 1.00 83.69 587 LEU A CA 1
ATOM 4494 C C . LEU A 1 587 ? -2.610 13.35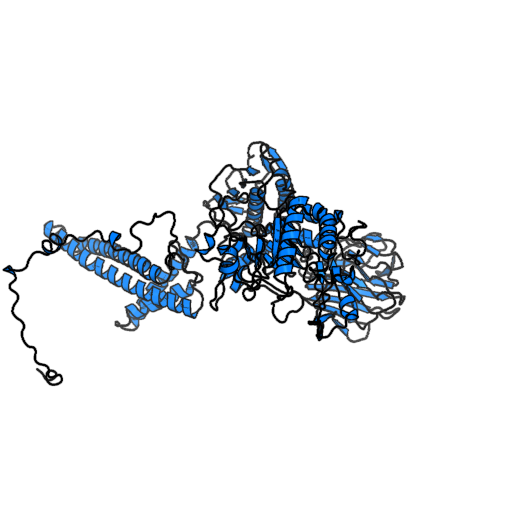0 -11.374 1.00 83.69 587 LEU A C 1
ATOM 4496 O O . LEU A 1 587 ? -1.547 13.465 -11.977 1.00 83.69 587 LEU A O 1
ATOM 4500 N N . ASN A 1 588 ? -2.830 13.889 -10.180 1.00 80.19 588 ASN A N 1
ATOM 4501 C CA . ASN A 1 588 ? -1.767 14.561 -9.446 1.00 80.19 588 ASN A CA 1
ATOM 4502 C C . ASN A 1 588 ? -0.829 13.519 -8.798 1.00 80.19 588 ASN A C 1
ATOM 4504 O O . ASN A 1 588 ? -1.280 12.500 -8.293 1.00 80.19 588 ASN A O 1
ATOM 4508 N N . SER A 1 589 ? 0.470 13.751 -8.805 1.00 81.06 589 SER A N 1
ATOM 4509 C CA . SER A 1 589 ? 1.506 12.967 -8.122 1.00 81.06 589 SER A CA 1
ATOM 4510 C C . SER A 1 589 ? 2.685 13.862 -7.732 1.00 81.06 589 SER A C 1
ATOM 4512 O O . SER A 1 589 ? 3.815 13.388 -7.679 1.00 81.06 589 SER A O 1
ATOM 4514 N N . ASP A 1 590 ? 2.393 15.139 -7.463 1.00 76.56 590 ASP A N 1
ATOM 4515 C CA . ASP A 1 590 ? 3.327 16.195 -7.059 1.00 76.56 590 ASP A CA 1
ATOM 4516 C C . ASP A 1 590 ? 4.467 15.673 -6.162 1.00 76.56 590 ASP A C 1
ATOM 4518 O O . ASP A 1 590 ? 4.244 15.035 -5.120 1.00 76.56 590 ASP A O 1
ATOM 4522 N N . ASP A 1 591 ? 5.700 15.967 -6.576 1.00 75.81 591 ASP A N 1
ATOM 4523 C CA . ASP A 1 591 ? 6.957 15.605 -5.932 1.00 75.81 591 ASP A CA 1
ATOM 4524 C C . ASP A 1 591 ? 7.050 16.132 -4.483 1.00 75.81 591 ASP A C 1
ATOM 4526 O O . ASP A 1 591 ? 7.747 15.576 -3.626 1.00 75.81 591 ASP A O 1
ATOM 4530 N N . ALA A 1 592 ? 6.226 17.122 -4.132 1.00 74.19 592 ALA A N 1
ATOM 4531 C CA . ALA A 1 592 ? 5.971 17.540 -2.761 1.00 74.19 592 ALA A CA 1
ATOM 4532 C C . ALA A 1 592 ? 5.531 16.403 -1.821 1.00 74.19 592 ALA A C 1
ATOM 4534 O O . ALA A 1 592 ? 5.723 16.518 -0.600 1.00 74.19 592 ALA A O 1
ATOM 4535 N N . PHE A 1 593 ? 4.925 15.347 -2.368 1.00 77.25 593 PHE A N 1
ATOM 4536 C CA . PHE A 1 593 ? 4.490 14.140 -1.666 1.00 77.25 593 PHE A CA 1
ATOM 4537 C C . PHE A 1 593 ? 5.268 12.889 -2.106 1.00 77.25 593 PHE A C 1
ATOM 4539 O O . PHE A 1 593 ? 4.886 11.759 -1.776 1.00 77.25 593 PHE A O 1
ATOM 4546 N N . TYR A 1 594 ? 6.395 13.083 -2.791 1.00 78.94 594 TYR A N 1
ATOM 4547 C CA . TYR A 1 594 ? 7.413 12.064 -2.984 1.00 78.94 594 TYR A CA 1
ATOM 4548 C C . TYR A 1 594 ? 8.224 11.874 -1.708 1.00 78.94 594 TYR A C 1
ATOM 4550 O O . TYR A 1 594 ? 8.507 12.807 -0.952 1.00 78.94 594 TYR A O 1
ATOM 4558 N N . ILE A 1 595 ? 8.672 10.646 -1.490 1.00 76.69 595 ILE A N 1
ATOM 4559 C CA . ILE A 1 595 ? 9.718 10.366 -0.510 1.00 76.69 595 ILE A CA 1
ATOM 4560 C C . ILE A 1 595 ? 10.742 9.415 -1.136 1.00 76.69 595 ILE A C 1
ATOM 4562 O O . ILE A 1 595 ? 10.560 8.914 -2.237 1.00 76.69 595 ILE A O 1
ATOM 4566 N N . VAL A 1 596 ? 11.844 9.140 -0.454 1.00 79.12 596 VAL A N 1
ATOM 4567 C CA . VAL A 1 596 ? 12.780 8.076 -0.826 1.00 79.12 596 VAL A CA 1
ATOM 4568 C C . VAL A 1 596 ? 13.223 7.393 0.459 1.00 79.12 596 VAL A C 1
ATOM 4570 O O . VAL A 1 596 ? 13.881 7.987 1.309 1.00 79.12 596 VAL A O 1
ATOM 4573 N N . GLY A 1 597 ? 12.836 6.126 0.630 1.00 70.19 597 GLY A N 1
ATOM 4574 C CA . GLY A 1 597 ? 13.016 5.421 1.904 1.00 70.19 597 GLY A CA 1
ATOM 4575 C C . GLY A 1 597 ? 14.452 4.992 2.219 1.00 70.19 597 GLY A C 1
ATOM 4576 O O . GLY A 1 597 ? 14.735 4.657 3.366 1.00 70.19 597 GLY A O 1
ATOM 4577 N N . LYS A 1 598 ? 15.350 4.974 1.224 1.00 72.00 598 LYS A N 1
ATOM 4578 C CA . LYS A 1 598 ? 16.769 4.619 1.403 1.00 72.00 598 LYS A CA 1
ATOM 4579 C C . LYS A 1 598 ? 17.610 5.882 1.582 1.00 72.00 598 LYS A C 1
ATOM 4581 O O . LYS A 1 598 ? 17.780 6.360 2.696 1.00 72.00 598 LYS A O 1
ATOM 4586 N N . TRP A 1 599 ? 18.129 6.422 0.486 1.00 72.69 599 TRP A N 1
ATOM 4587 C CA . TRP A 1 599 ? 18.923 7.643 0.479 1.00 72.69 599 TRP A CA 1
ATOM 4588 C C . TRP A 1 599 ? 18.491 8.513 -0.695 1.00 72.69 599 TRP A C 1
ATOM 4590 O O . TRP A 1 599 ? 18.321 7.999 -1.798 1.00 72.69 599 TRP A O 1
ATOM 4600 N N . SER A 1 600 ? 18.343 9.813 -0.456 1.00 74.25 600 SER A N 1
ATOM 4601 C CA . SER A 1 600 ? 18.180 10.824 -1.497 1.00 74.25 600 SER A CA 1
ATOM 4602 C C . SER A 1 600 ? 18.777 12.144 -1.022 1.00 74.25 600 SER A C 1
ATOM 4604 O O . SER A 1 600 ? 18.697 12.479 0.161 1.00 74.25 600 SER A O 1
ATOM 4606 N N . GLY A 1 601 ? 19.397 12.875 -1.949 1.00 71.06 601 GLY A N 1
ATOM 4607 C CA . GLY A 1 601 ? 19.833 14.252 -1.725 1.00 71.06 601 GLY A CA 1
ATOM 4608 C C . GLY A 1 601 ? 18.712 15.277 -1.923 1.00 71.06 601 GLY A C 1
ATOM 4609 O O . GLY A 1 601 ? 18.839 16.397 -1.433 1.00 71.06 601 GLY A O 1
ATOM 4610 N N . SER A 1 602 ? 17.628 14.886 -2.603 1.00 77.75 602 SER A N 1
ATOM 4611 C CA . SER A 1 602 ? 16.572 15.794 -3.075 1.00 77.75 602 SER A CA 1
ATOM 4612 C C . SER A 1 602 ? 15.220 15.542 -2.404 1.00 77.75 602 SER A C 1
ATOM 4614 O O . SER A 1 602 ? 14.487 16.487 -2.134 1.00 77.75 602 SER A O 1
ATOM 4616 N N . TYR A 1 603 ? 14.913 14.285 -2.065 1.00 80.94 603 TYR A N 1
ATOM 4617 C CA . TYR A 1 603 ? 13.612 13.873 -1.533 1.00 80.94 603 TYR A CA 1
ATOM 4618 C C . TYR A 1 603 ? 13.709 13.388 -0.081 1.00 80.94 603 TYR A C 1
ATOM 4620 O O . TYR A 1 603 ? 14.644 12.661 0.270 1.00 80.94 603 TYR A O 1
ATOM 4628 N N . PRO A 1 604 ? 12.750 13.754 0.790 1.00 80.94 604 PRO A N 1
ATOM 4629 C CA . PRO A 1 604 ? 12.761 13.344 2.191 1.00 80.94 604 PRO A CA 1
ATOM 4630 C C . PRO A 1 604 ? 12.439 11.851 2.344 1.00 80.94 604 PRO A C 1
ATOM 4632 O O . PRO A 1 604 ? 11.934 11.212 1.432 1.00 80.94 604 PRO A O 1
ATOM 4635 N N . SER A 1 605 ? 12.679 11.274 3.523 1.00 72.81 605 SER A N 1
ATOM 4636 C CA . SER A 1 605 ? 12.300 9.883 3.842 1.00 72.81 605 SER A CA 1
ATOM 4637 C C . SER A 1 605 ? 10.932 9.754 4.530 1.00 72.81 605 SER A C 1
ATOM 4639 O O . SER A 1 605 ? 10.475 8.644 4.811 1.00 72.81 605 SER A O 1
ATOM 4641 N N . THR A 1 606 ? 10.270 10.882 4.798 1.00 74.94 606 THR A N 1
ATOM 4642 C CA . THR A 1 606 ? 8.949 10.986 5.435 1.00 74.94 606 THR A CA 1
ATOM 4643 C C . THR A 1 606 ? 8.173 12.157 4.850 1.00 74.94 606 THR A C 1
ATOM 4645 O O . THR A 1 606 ? 8.774 13.172 4.499 1.00 74.94 606 THR A O 1
ATOM 4648 N N . LEU A 1 607 ? 6.844 12.059 4.825 1.00 75.19 607 LEU A N 1
ATOM 4649 C CA . LEU A 1 607 ? 5.994 13.147 4.351 1.00 75.19 607 LEU A CA 1
ATOM 4650 C C . LEU A 1 607 ? 5.949 14.311 5.341 1.00 75.19 607 LEU A C 1
ATOM 4652 O O . LEU A 1 607 ? 5.951 14.132 6.562 1.00 75.19 607 LEU A O 1
ATOM 4656 N N . ASN A 1 608 ? 5.856 15.525 4.804 1.00 76.94 608 ASN A N 1
ATOM 4657 C CA . ASN A 1 608 ? 5.699 16.728 5.606 1.00 76.94 608 ASN A CA 1
ATOM 4658 C C . ASN A 1 608 ? 4.232 16.880 6.048 1.00 76.94 608 ASN A C 1
ATOM 4660 O O . ASN A 1 608 ? 3.403 17.401 5.303 1.00 76.94 608 ASN A O 1
ATOM 4664 N N . LYS A 1 609 ? 3.912 16.444 7.276 1.00 75.81 609 LYS A N 1
ATOM 4665 C CA . LYS A 1 609 ? 2.549 16.536 7.839 1.00 75.81 609 LYS A CA 1
ATOM 4666 C C . LYS A 1 609 ? 1.993 17.963 7.810 1.00 75.81 609 LYS A C 1
ATOM 4668 O O . LYS A 1 609 ? 0.843 18.154 7.424 1.00 75.81 609 LYS A O 1
ATOM 4673 N N . THR A 1 610 ? 2.810 18.962 8.144 1.00 74.88 610 THR A N 1
ATOM 4674 C CA . THR A 1 610 ? 2.396 20.371 8.126 1.00 74.88 610 THR A CA 1
ATOM 4675 C C . THR A 1 610 ? 1.968 20.800 6.724 1.00 74.88 610 THR A C 1
ATOM 4677 O O . THR A 1 610 ? 0.953 21.474 6.586 1.00 74.88 610 THR A O 1
ATOM 4680 N N . ARG A 1 611 ? 2.679 20.356 5.678 1.00 74.00 611 ARG A N 1
ATOM 4681 C CA . ARG A 1 611 ? 2.298 20.622 4.282 1.00 74.00 611 ARG A CA 1
ATOM 4682 C C . ARG A 1 611 ? 0.951 19.992 3.920 1.00 74.00 611 ARG A C 1
ATOM 4684 O O . ARG A 1 611 ? 0.153 20.631 3.245 1.00 74.00 611 ARG A O 1
ATOM 4691 N N . VAL A 1 612 ? 0.678 18.776 4.396 1.00 74.31 612 VAL A N 1
ATOM 4692 C CA . VAL A 1 612 ? -0.602 18.087 4.148 1.00 74.31 612 VAL A CA 1
ATOM 4693 C C . VAL A 1 612 ? -1.784 18.831 4.783 1.00 74.31 612 VAL A C 1
ATOM 4695 O O . VAL A 1 612 ? -2.843 18.941 4.171 1.00 74.31 612 VAL A O 1
ATOM 4698 N N . PHE A 1 613 ? -1.625 19.340 6.010 1.00 71.38 613 PHE A N 1
ATOM 4699 C CA . PHE A 1 613 ? -2.718 20.001 6.734 1.00 71.38 613 PHE A CA 1
ATOM 4700 C C . PHE A 1 613 ? -2.877 21.491 6.417 1.00 71.38 613 PHE A C 1
ATOM 4702 O O . PHE A 1 613 ? -4.005 21.980 6.429 1.00 71.38 613 PHE A O 1
ATOM 4709 N N . HIS A 1 614 ? -1.781 22.202 6.138 1.00 68.38 614 HIS A N 1
ATOM 4710 C CA . HIS A 1 614 ? -1.764 23.670 6.043 1.00 68.38 614 HIS A CA 1
ATOM 4711 C C . HIS A 1 614 ? -1.335 24.200 4.668 1.00 68.38 614 HIS A C 1
ATOM 4713 O O . HIS A 1 614 ? -1.235 25.411 4.487 1.00 68.38 614 HIS A O 1
ATOM 4719 N N . GLY A 1 615 ? -1.065 23.324 3.696 1.00 62.03 615 GLY A N 1
ATOM 4720 C CA . GLY A 1 615 ? -0.564 23.717 2.378 1.00 62.03 615 GLY A CA 1
ATOM 4721 C C . GLY A 1 615 ? 0.894 24.194 2.410 1.00 62.03 615 GLY A C 1
ATOM 4722 O O . GLY A 1 615 ? 1.654 23.861 3.320 1.00 62.03 615 GLY A O 1
ATOM 4723 N N . ASN A 1 616 ? 1.323 24.954 1.394 1.00 50.25 616 ASN A N 1
ATOM 4724 C CA . ASN A 1 616 ? 2.686 25.494 1.322 1.00 50.25 616 ASN A CA 1
ATOM 4725 C C . ASN A 1 616 ? 2.808 26.806 2.125 1.00 50.25 616 ASN A C 1
ATOM 4727 O O . ASN A 1 616 ? 2.328 27.842 1.659 1.00 50.25 616 ASN A O 1
ATOM 4731 N N . PRO A 1 617 ? 3.509 26.818 3.278 1.00 38.69 617 PRO A N 1
ATOM 4732 C CA . PRO A 1 617 ? 3.620 28.012 4.114 1.00 38.69 617 PRO A CA 1
ATOM 4733 C C . PRO A 1 617 ? 4.470 29.125 3.480 1.00 38.69 617 PRO A C 1
ATOM 4735 O O . PRO A 1 617 ? 4.420 30.262 3.938 1.00 38.69 617 PRO A O 1
ATOM 4738 N N . ALA A 1 618 ? 5.274 28.807 2.457 1.00 39.84 618 ALA A N 1
ATOM 4739 C CA . ALA A 1 618 ? 6.154 29.758 1.778 1.00 39.84 618 ALA A CA 1
ATOM 4740 C C . ALA A 1 618 ? 5.463 30.536 0.638 1.00 39.84 618 ALA A C 1
ATOM 4742 O O . ALA A 1 618 ? 6.076 31.434 0.065 1.00 39.84 618 ALA A O 1
ATOM 4743 N N . GLY A 1 619 ? 4.201 30.214 0.323 1.00 38.41 619 GLY A N 1
ATOM 4744 C CA . GLY A 1 619 ? 3.509 30.714 -0.865 1.00 38.41 619 GLY A CA 1
ATOM 4745 C C . GLY A 1 619 ? 3.959 29.997 -2.147 1.00 38.41 619 GLY A C 1
ATOM 4746 O O . GLY A 1 619 ? 5.130 29.672 -2.326 1.00 38.41 619 GLY A O 1
ATOM 4747 N N . GLY A 1 620 ? 3.001 29.710 -3.029 1.00 38.06 620 GLY A N 1
ATOM 4748 C CA . GLY A 1 620 ? 3.191 28.986 -4.290 1.00 38.06 620 GLY A CA 1
ATOM 4749 C C . GLY A 1 620 ? 1.872 28.374 -4.767 1.00 38.06 620 GLY A C 1
ATOM 4750 O O . GLY A 1 620 ? 0.984 28.133 -3.948 1.00 38.06 620 GLY A O 1
ATOM 4751 N N . LEU A 1 621 ? 1.729 28.149 -6.079 1.00 36.94 621 LEU A N 1
ATOM 4752 C CA . LEU A 1 621 ? 0.622 27.361 -6.628 1.00 36.94 621 LEU A CA 1
ATOM 4753 C C . LEU A 1 621 ? 0.721 25.954 -6.039 1.00 36.94 621 LEU A C 1
ATOM 4755 O O . LEU A 1 621 ? 1.643 25.212 -6.342 1.00 36.94 621 LEU A O 1
ATOM 4759 N N . MET A 1 622 ? -0.210 25.631 -5.155 1.00 40.38 622 MET A N 1
ATOM 4760 C CA . MET A 1 622 ? -0.383 24.301 -4.601 1.00 40.38 622 MET A CA 1
ATOM 4761 C C . MET A 1 622 ? -1.694 23.769 -5.170 1.00 40.38 622 MET A C 1
ATOM 4763 O O . MET A 1 622 ? -2.744 24.392 -4.989 1.00 40.38 622 MET A O 1
ATOM 4767 N N . LEU A 1 623 ? -1.644 22.623 -5.849 1.00 45.62 623 LEU A N 1
ATOM 4768 C CA . LEU A 1 623 ? -2.839 21.878 -6.247 1.00 45.62 623 LEU A CA 1
ATOM 4769 C C . LEU A 1 623 ? -3.339 20.905 -5.162 1.00 45.62 623 LEU A C 1
ATOM 4771 O O . LEU A 1 623 ? -3.709 19.775 -5.468 1.00 45.62 623 LEU A O 1
ATOM 4775 N N . PRO A 1 624 ? -3.495 21.352 -3.904 1.00 39.38 624 PRO A N 1
ATOM 4776 C CA . PRO A 1 624 ? -4.532 20.781 -3.073 1.00 39.38 624 PRO A CA 1
ATOM 4777 C C . PRO A 1 624 ? -5.394 21.883 -2.448 1.00 39.38 624 PRO A C 1
ATOM 4779 O O . PRO A 1 624 ? -4.921 22.811 -1.799 1.00 39.38 624 PRO A O 1
ATOM 4782 N N . THR A 1 625 ? -6.710 21.710 -2.577 1.00 36.66 625 THR A N 1
ATOM 4783 C CA . THR A 1 625 ? -7.773 22.336 -1.764 1.00 36.66 625 THR A CA 1
ATOM 4784 C C . THR A 1 625 ? -8.302 23.738 -2.096 1.00 36.66 625 THR A C 1
ATOM 4786 O O . THR A 1 625 ? -9.272 24.130 -1.439 1.00 36.66 625 THR A O 1
ATOM 4789 N N . SER A 1 626 ? -7.826 24.462 -3.121 1.00 31.02 626 SER A N 1
ATOM 4790 C CA . SER A 1 626 ? -8.506 25.716 -3.513 1.00 31.02 626 SER A CA 1
ATOM 4791 C C . SER A 1 626 ? -9.961 25.435 -3.943 1.00 31.02 626 SER A C 1
ATOM 4793 O O . SER A 1 626 ? -10.239 24.510 -4.710 1.00 31.02 626 SER A O 1
ATOM 4795 N N . SER A 1 627 ? -10.916 26.214 -3.427 1.00 31.81 627 SER A N 1
ATOM 4796 C CA . SER A 1 627 ? -12.346 26.068 -3.733 1.00 31.81 627 SER A CA 1
ATOM 4797 C C . SER A 1 627 ? -12.674 26.302 -5.210 1.00 31.81 627 SER A C 1
ATOM 4799 O O . SER A 1 627 ? -13.664 25.759 -5.691 1.00 31.81 627 SER A O 1
ATOM 4801 N N . THR A 1 628 ? -11.834 27.044 -5.937 1.00 26.19 628 THR A N 1
ATOM 4802 C CA . THR A 1 628 ? -11.991 27.296 -7.377 1.00 26.19 628 THR A CA 1
ATOM 4803 C C . THR A 1 628 ? -11.570 26.100 -8.231 1.00 26.19 628 THR A C 1
ATOM 4805 O O . THR A 1 628 ? -12.176 25.848 -9.266 1.00 26.19 628 THR A O 1
ATOM 4808 N N . LEU A 1 629 ? -10.600 25.299 -7.779 1.00 32.59 629 LEU A N 1
ATOM 4809 C CA . LEU A 1 629 ? -10.143 24.093 -8.485 1.00 32.59 629 LEU A CA 1
ATOM 4810 C C . LEU A 1 629 ? -10.960 22.838 -8.140 1.00 32.59 629 LEU A C 1
ATOM 4812 O O . LEU A 1 629 ? -10.927 21.866 -8.891 1.00 32.59 629 LEU A O 1
ATOM 4816 N N . ARG A 1 630 ? -11.764 22.869 -7.064 1.00 33.03 630 ARG A N 1
ATOM 4817 C CA . ARG A 1 630 ? -12.771 21.828 -6.766 1.00 33.03 630 ARG A CA 1
ATOM 4818 C C . ARG A 1 630 ? -13.825 21.682 -7.870 1.00 33.03 630 ARG A C 1
ATOM 4820 O O . ARG A 1 630 ? -14.431 20.629 -7.971 1.00 33.03 630 ARG A O 1
ATOM 4827 N N . MET A 1 631 ? -14.031 22.710 -8.695 1.00 25.84 631 MET A N 1
ATOM 4828 C CA . MET A 1 631 ? -15.089 22.755 -9.711 1.00 25.84 631 MET A CA 1
ATOM 4829 C C . MET A 1 631 ? -14.667 22.237 -11.098 1.00 25.84 631 MET A C 1
ATOM 4831 O O . MET A 1 631 ? -15.495 22.219 -12.005 1.00 25.84 631 MET A O 1
ATOM 4835 N N . SER A 1 632 ? -13.411 21.809 -11.296 1.00 29.78 632 SER A N 1
ATOM 4836 C CA . SER A 1 632 ? -12.951 21.333 -12.609 1.00 29.78 632 SER A CA 1
ATOM 4837 C C . SER A 1 632 ? -13.162 19.814 -12.781 1.00 29.78 632 SER A C 1
ATOM 4839 O O . SER A 1 632 ? -12.607 19.028 -12.009 1.00 29.78 632 SER A O 1
ATOM 4841 N N . PRO A 1 633 ? -13.929 19.361 -13.795 1.00 29.44 633 PRO A N 1
ATOM 4842 C CA . PRO A 1 633 ? -14.289 17.950 -13.984 1.00 29.44 633 PRO A CA 1
ATOM 4843 C C . PRO A 1 633 ? -13.142 17.041 -14.472 1.00 29.44 633 PRO A C 1
ATOM 4845 O O . PRO A 1 633 ? -13.328 15.824 -14.521 1.00 29.44 633 PRO A O 1
ATOM 4848 N N . THR A 1 634 ? -11.977 17.594 -14.819 1.00 28.55 634 THR A N 1
ATOM 4849 C CA . THR A 1 634 ? -10.815 16.902 -15.425 1.00 28.55 634 THR A CA 1
ATOM 4850 C C . THR A 1 634 ? -9.667 16.608 -14.451 1.00 28.55 634 THR A C 1
ATOM 4852 O O . THR A 1 634 ? -8.672 15.994 -14.841 1.00 28.55 634 THR A O 1
ATOM 4855 N N . ILE A 1 635 ? -9.795 17.000 -13.178 1.00 31.22 635 ILE A N 1
ATOM 4856 C CA . ILE A 1 635 ? -8.770 16.765 -12.150 1.00 31.22 635 ILE A CA 1
ATOM 4857 C C . ILE A 1 635 ? -9.025 15.417 -11.459 1.00 31.22 635 ILE A C 1
ATOM 4859 O O . ILE A 1 635 ? -10.049 15.209 -10.800 1.00 31.22 635 ILE A O 1
ATOM 4863 N N . LEU A 1 636 ? -8.080 14.488 -11.595 1.00 31.67 636 LEU A N 1
ATOM 4864 C CA . LEU A 1 636 ? -7.978 13.256 -10.816 1.00 31.67 636 LEU A CA 1
ATOM 4865 C C . LEU A 1 636 ? -7.010 13.494 -9.633 1.00 31.67 636 LEU A C 1
ATOM 4867 O O . LEU A 1 636 ? -6.074 14.284 -9.748 1.00 31.67 636 LEU A O 1
ATOM 4871 N N . PRO A 1 637 ? -7.249 12.864 -8.472 1.00 39.00 637 PRO A N 1
ATOM 4872 C CA . PRO A 1 637 ? -6.548 13.188 -7.231 1.00 39.00 637 PRO A CA 1
ATOM 4873 C C . PRO A 1 637 ? -5.140 12.602 -7.174 1.00 39.00 637 PRO A C 1
ATOM 4875 O O . PRO A 1 637 ? -4.625 12.049 -8.134 1.00 39.00 637 PRO A O 1
ATOM 4878 N N . GLU A 1 638 ? -4.524 12.774 -6.017 1.00 39.31 638 GLU A N 1
ATOM 4879 C CA . GLU A 1 638 ? -3.101 12.609 -5.813 1.00 39.31 638 GLU A CA 1
ATOM 4880 C C . GLU A 1 638 ? -2.681 11.142 -5.560 1.00 39.31 638 GLU A C 1
ATOM 4882 O O . GLU A 1 638 ? -3.300 10.446 -4.751 1.00 39.31 638 GLU A O 1
ATOM 4887 N N . MET A 1 639 ? -1.637 10.645 -6.231 1.00 33.12 639 MET A N 1
ATOM 4888 C CA . MET A 1 639 ? -0.947 9.400 -5.873 1.00 33.12 639 MET A CA 1
ATOM 4889 C C . MET A 1 639 ? 0.443 9.712 -5.328 1.00 33.12 639 MET A C 1
ATOM 4891 O O . MET A 1 639 ? 1.253 10.331 -6.009 1.00 33.12 639 MET A O 1
ATOM 4895 N N . THR A 1 640 ? 0.732 9.252 -4.111 1.00 35.16 640 THR A N 1
ATOM 4896 C CA . THR A 1 640 ? 2.061 9.426 -3.494 1.00 35.16 640 THR A CA 1
ATOM 4897 C C . THR A 1 640 ? 2.962 8.256 -3.834 1.00 35.16 640 THR A C 1
ATOM 4899 O O . THR A 1 640 ? 2.526 7.113 -3.785 1.00 35.16 640 THR A O 1
ATOM 4902 N N . HIS A 1 641 ? 4.226 8.495 -4.139 1.00 35.78 641 HIS A N 1
ATOM 4903 C CA . HIS A 1 641 ? 5.198 7.420 -4.343 1.00 35.78 641 HIS A CA 1
ATOM 4904 C C . HIS A 1 641 ? 5.657 6.904 -2.972 1.00 35.78 641 HIS A C 1
ATOM 4906 O O . HIS A 1 641 ? 5.694 7.749 -2.075 1.00 35.78 641 HIS A O 1
ATOM 4912 N N . THR A 1 642 ? 6.032 5.600 -2.784 1.00 35.81 642 THR A N 1
ATOM 4913 C CA . THR A 1 642 ? 7.156 5.036 -1.932 1.00 35.81 642 THR A CA 1
ATOM 4914 C C . THR A 1 642 ? 6.918 3.900 -0.889 1.00 35.81 642 THR A C 1
ATOM 4916 O O . THR A 1 642 ? 5.843 3.323 -0.813 1.00 35.81 642 THR A O 1
ATOM 4919 N N . SER A 1 643 ? 7.935 3.634 -0.026 1.00 32.56 643 SER A N 1
ATOM 4920 C CA . SER A 1 643 ? 8.281 2.434 0.767 1.00 32.56 643 SER A CA 1
ATOM 4921 C C . SER A 1 643 ? 8.241 2.492 2.330 1.00 32.56 643 SER A C 1
ATOM 4923 O O . SER A 1 643 ? 8.765 1.586 2.967 1.00 32.56 643 SER A O 1
ATOM 4925 N N . SER A 1 644 ? 7.709 3.527 2.992 1.00 31.36 644 SER A N 1
ATOM 4926 C CA . SER A 1 644 ? 7.688 3.738 4.474 1.00 31.36 644 SER A CA 1
ATOM 4927 C C . SER A 1 644 ? 6.348 4.285 5.019 1.00 31.36 644 SER A C 1
ATOM 4929 O O . SER A 1 644 ? 6.074 5.481 4.917 1.00 31.36 644 SER A O 1
ATOM 4931 N N . VAL A 1 645 ? 5.516 3.415 5.600 1.00 43.97 645 VAL A N 1
ATOM 4932 C CA . VAL A 1 645 ? 4.033 3.447 5.622 1.00 43.97 645 VAL A CA 1
ATOM 4933 C C . VAL A 1 645 ? 3.355 4.454 6.587 1.00 43.97 645 VAL A C 1
ATOM 4935 O O . VAL A 1 645 ? 2.247 4.910 6.313 1.00 43.97 645 VAL A O 1
ATOM 4938 N N . THR A 1 646 ? 3.997 4.878 7.678 1.00 39.56 646 THR A N 1
ATOM 4939 C CA . THR A 1 646 ? 3.293 5.470 8.845 1.00 39.56 646 THR A CA 1
ATOM 4940 C C . THR A 1 646 ? 2.949 6.969 8.771 1.00 39.56 646 THR A C 1
ATOM 4942 O O . THR A 1 646 ? 1.996 7.403 9.407 1.00 39.56 646 THR A O 1
ATOM 4945 N N . SER A 1 647 ? 3.650 7.791 7.979 1.00 40.91 647 SER A N 1
ATOM 4946 C CA . SER A 1 647 ? 3.416 9.259 7.912 1.00 40.91 647 SER A CA 1
ATOM 4947 C C . SER A 1 647 ? 2.337 9.706 6.904 1.00 40.91 647 SER A C 1
ATOM 4949 O O . SER A 1 647 ? 2.187 10.899 6.648 1.00 40.91 647 SER A O 1
ATOM 4951 N N . ARG A 1 648 ? 1.594 8.762 6.307 1.00 55.88 648 ARG A N 1
ATOM 4952 C CA . ARG A 1 648 ? 0.980 8.924 4.970 1.00 55.88 648 ARG A CA 1
ATOM 4953 C C . ARG A 1 648 ? -0.504 9.227 4.909 1.00 55.88 648 ARG A C 1
ATOM 4955 O O . ARG A 1 648 ? -1.028 9.532 3.843 1.00 55.88 648 ARG A O 1
ATOM 4962 N N . LEU A 1 649 ? -1.197 9.100 6.026 1.00 62.97 649 LEU A N 1
ATOM 4963 C CA . LEU A 1 649 ? -2.653 8.961 6.019 1.00 62.97 649 LEU A CA 1
ATOM 4964 C C . LEU A 1 649 ? -3.384 10.270 6.287 1.00 62.97 649 LEU A C 1
ATOM 4966 O O . LEU A 1 649 ? -4.589 10.361 6.063 1.00 62.97 649 LEU A O 1
ATOM 4970 N N . SER A 1 650 ? -2.651 11.311 6.678 1.00 69.12 650 SER A N 1
ATOM 4971 C CA . SER A 1 650 ? -3.171 12.675 6.694 1.00 69.12 650 SER A CA 1
ATOM 4972 C C . SER A 1 650 ? -3.657 13.097 5.306 1.00 69.12 650 SER A C 1
ATOM 4974 O O . SER A 1 650 ? -4.656 13.805 5.207 1.00 69.12 650 SER A O 1
ATOM 4976 N N . LEU A 1 651 ? -3.011 12.615 4.235 1.00 75.25 651 LEU A N 1
ATOM 4977 C CA . LEU A 1 651 ? -3.413 12.929 2.866 1.00 75.25 651 LEU A CA 1
ATOM 4978 C C . LEU A 1 651 ? -4.702 12.207 2.464 1.00 75.25 651 LEU A C 1
ATOM 4980 O O . LEU A 1 651 ? -5.528 12.783 1.760 1.00 75.25 651 LEU A O 1
ATOM 4984 N N . ALA A 1 652 ? -4.923 10.991 2.972 1.00 81.69 652 ALA A N 1
ATOM 4985 C CA . ALA A 1 652 ? -6.140 10.233 2.701 1.00 81.69 652 ALA A CA 1
ATOM 4986 C C . ALA A 1 652 ? -7.398 10.974 3.178 1.00 81.69 652 ALA A C 1
ATOM 4988 O O . ALA A 1 652 ? -8.403 10.985 2.468 1.00 81.69 652 ALA A O 1
ATOM 4989 N N . ASP A 1 653 ? -7.330 11.654 4.331 1.00 82.12 653 ASP A N 1
ATOM 4990 C CA . ASP A 1 653 ? -8.409 12.536 4.791 1.00 82.12 653 ASP A CA 1
ATOM 4991 C C . ASP A 1 653 ? -8.677 13.652 3.774 1.00 82.12 653 ASP A C 1
ATOM 4993 O O . ASP A 1 653 ? -9.818 13.848 3.360 1.00 82.12 653 ASP A O 1
ATOM 4997 N N . LYS A 1 654 ? -7.626 14.328 3.295 1.00 78.12 654 LYS A N 1
ATOM 4998 C CA . LYS A 1 654 ? -7.766 15.449 2.356 1.00 78.12 654 LYS A CA 1
ATOM 4999 C C . LYS A 1 654 ? -8.299 15.009 1.003 1.00 78.12 654 LYS A C 1
ATOM 5001 O O . LYS A 1 654 ? -9.225 15.644 0.520 1.00 78.12 654 LYS A O 1
ATOM 5006 N N . GLN A 1 655 ? -7.815 13.900 0.451 1.00 77.00 655 GLN A N 1
ATOM 5007 C CA . GLN A 1 655 ? -8.284 13.309 -0.810 1.00 77.00 655 GLN A CA 1
ATOM 5008 C C . GLN A 1 655 ? -9.696 12.721 -0.742 1.00 77.00 655 GLN A C 1
ATOM 5010 O O . GLN A 1 655 ? -10.329 12.480 -1.766 1.00 77.00 655 GLN A O 1
ATOM 5015 N N . TRP A 1 656 ? -10.201 12.435 0.451 1.00 82.56 656 TRP A N 1
ATOM 5016 C CA . TRP A 1 656 ? -11.598 12.060 0.625 1.00 82.56 656 TRP A CA 1
ATOM 5017 C C . TRP A 1 656 ? -12.499 13.288 0.794 1.00 82.56 656 TRP A C 1
ATOM 5019 O O . TRP A 1 656 ? -13.703 13.185 0.622 1.00 82.56 656 TRP A O 1
ATOM 5029 N N . GLY A 1 657 ? -11.943 14.470 1.068 1.00 75.25 657 GLY A N 1
ATOM 5030 C CA . GLY A 1 657 ? -12.721 15.669 1.397 1.00 75.25 657 GLY A CA 1
ATOM 5031 C C . GLY A 1 657 ? -13.019 15.810 2.892 1.00 75.25 657 GLY A C 1
ATOM 5032 O O . GLY A 1 657 ? -13.867 16.616 3.277 1.00 75.25 657 GLY A O 1
ATOM 5033 N N . GLY A 1 658 ? -12.304 15.052 3.723 1.00 74.00 658 GLY A N 1
ATOM 5034 C CA . GLY A 1 658 ? -12.307 15.180 5.167 1.00 74.00 658 GLY A CA 1
ATOM 5035 C C . GLY A 1 658 ? -11.737 16.516 5.647 1.00 74.00 658 GLY A C 1
ATOM 5036 O O . GLY A 1 658 ? -11.098 17.293 4.931 1.00 74.00 658 GLY A O 1
ATOM 5037 N N . ASN A 1 659 ? -12.034 16.811 6.899 1.00 75.19 659 ASN A N 1
ATOM 5038 C CA . ASN A 1 659 ? -11.795 18.074 7.572 1.00 75.19 659 ASN A CA 1
ATOM 5039 C C . ASN A 1 659 ? -11.303 17.844 9.011 1.00 75.19 659 ASN A C 1
ATOM 5041 O O . ASN A 1 659 ? -11.613 18.640 9.906 1.00 75.19 659 ASN A O 1
ATOM 5045 N N . ILE A 1 660 ? -10.541 16.761 9.219 1.00 77.38 660 ILE A N 1
ATOM 5046 C CA . ILE A 1 660 ? -9.826 16.508 10.471 1.00 77.38 660 ILE A CA 1
ATOM 5047 C C . ILE A 1 660 ? -8.731 17.558 10.655 1.00 77.38 660 ILE A C 1
ATOM 5049 O O . ILE A 1 660 ? -8.042 17.928 9.690 1.00 77.38 660 ILE A O 1
ATOM 5053 N N . LEU A 1 661 ? -8.580 18.046 11.883 1.00 80.88 661 LEU A N 1
ATOM 5054 C CA . LEU A 1 661 ? -7.474 18.917 12.266 1.00 80.88 661 LEU A CA 1
ATOM 5055 C C . LEU A 1 661 ? -6.211 18.093 12.567 1.00 80.88 661 LEU A C 1
ATOM 5057 O O . LEU A 1 661 ? -6.290 16.901 12.855 1.00 80.88 661 LEU A O 1
ATOM 5061 N N . GLU A 1 662 ? -5.035 18.721 12.497 1.00 78.88 662 GLU A N 1
ATOM 5062 C CA . GLU A 1 662 ? -3.753 18.037 12.746 1.00 78.88 662 GLU A CA 1
ATOM 5063 C C . GLU A 1 662 ? -3.659 17.481 14.179 1.00 78.88 662 GLU A C 1
ATOM 5065 O O . GLU A 1 662 ? -3.199 16.361 14.381 1.00 78.88 662 GLU A O 1
ATOM 5070 N N . ASP A 1 663 ? -4.158 18.220 15.173 1.00 78.88 663 ASP A N 1
ATOM 5071 C CA . ASP A 1 663 ? -4.198 17.788 16.574 1.00 78.88 663 ASP A CA 1
ATOM 5072 C C . ASP A 1 663 ? -5.223 16.672 16.820 1.00 78.88 663 ASP A C 1
ATOM 5074 O O . ASP A 1 663 ? -4.962 15.751 17.595 1.00 78.88 663 ASP A O 1
ATOM 5078 N N . GLU A 1 664 ? -6.372 16.720 16.141 1.00 81.50 664 GLU A N 1
ATOM 5079 C CA . GLU A 1 664 ? -7.357 15.633 16.149 1.00 81.50 664 GLU A CA 1
ATOM 5080 C C . GLU A 1 664 ? -6.785 14.358 15.520 1.00 81.50 664 GLU A C 1
ATOM 5082 O O . GLU A 1 664 ? -6.961 13.277 16.079 1.00 81.50 664 GLU A O 1
ATOM 5087 N N . TYR A 1 665 ? -6.074 14.483 14.395 1.00 85.31 665 TYR A N 1
ATOM 5088 C CA . TYR A 1 665 ? -5.397 13.372 13.731 1.00 85.31 665 TYR A CA 1
ATOM 5089 C C . TYR A 1 665 ? -4.372 12.724 14.662 1.00 85.31 665 TYR A C 1
ATOM 5091 O O . TYR A 1 665 ? -4.457 11.523 14.913 1.00 85.31 665 TYR A O 1
ATOM 5099 N N . ASP A 1 666 ? -3.461 13.515 15.235 1.00 85.25 666 ASP A N 1
ATOM 5100 C CA . ASP A 1 666 ? -2.430 13.013 16.149 1.00 85.25 666 ASP A CA 1
ATOM 5101 C C . ASP A 1 666 ? -3.045 12.344 17.399 1.00 85.25 666 ASP A C 1
ATOM 5103 O O . ASP A 1 666 ? -2.469 11.410 17.951 1.00 85.25 666 ASP A O 1
ATOM 5107 N N . ALA A 1 667 ? -4.244 12.758 17.827 1.00 85.44 667 ALA A N 1
ATOM 5108 C CA . ALA A 1 667 ? -4.934 12.166 18.974 1.00 85.44 667 ALA A CA 1
ATOM 5109 C C . ALA A 1 667 ? -5.579 10.791 18.699 1.00 85.44 667 ALA A C 1
ATOM 5111 O O . ALA A 1 667 ? -5.822 10.036 19.649 1.00 85.44 667 ALA A O 1
ATOM 5112 N N . VAL A 1 668 ? -5.901 10.465 17.441 1.00 89.06 668 VAL A N 1
ATOM 5113 C CA . VAL A 1 668 ? -6.614 9.221 17.081 1.00 89.06 668 VAL A CA 1
ATOM 5114 C C . VAL A 1 668 ? -5.803 8.266 16.213 1.00 89.06 668 VAL A C 1
ATOM 5116 O O . VAL A 1 668 ? -6.132 7.080 16.172 1.00 89.06 668 VAL A O 1
ATOM 5119 N N . PHE A 1 669 ? -4.755 8.754 15.547 1.00 88.44 669 PHE A N 1
ATOM 5120 C CA . PHE A 1 669 ? -4.008 8.006 14.542 1.00 88.44 669 PHE A CA 1
ATOM 5121 C C . PHE A 1 669 ? -3.479 6.670 15.062 1.00 88.44 669 PHE A C 1
ATOM 5123 O O . PHE A 1 669 ? -3.806 5.643 14.481 1.00 88.44 669 PHE A O 1
ATOM 5130 N N . ASP A 1 670 ? -2.747 6.658 16.178 1.00 87.56 670 ASP A N 1
ATOM 5131 C CA . ASP A 1 670 ? -2.121 5.431 16.694 1.00 87.56 670 ASP A CA 1
ATOM 5132 C C . ASP A 1 670 ? -3.158 4.346 17.021 1.00 87.56 670 ASP A C 1
ATOM 5134 O O . ASP A 1 670 ? -2.950 3.166 16.741 1.00 87.56 670 ASP A O 1
ATOM 5138 N N . LYS A 1 671 ? -4.325 4.748 17.547 1.00 89.31 671 LYS A N 1
ATOM 5139 C CA . LYS A 1 671 ? -5.436 3.825 17.830 1.00 89.31 671 LYS A CA 1
ATOM 5140 C C . LYS A 1 671 ? -6.027 3.246 16.549 1.00 89.31 671 LYS A C 1
ATOM 5142 O O . LYS A 1 671 ? -6.326 2.059 16.496 1.00 89.31 671 LYS A O 1
ATOM 5147 N N . ILE A 1 672 ? -6.215 4.086 15.533 1.00 91.31 672 ILE A N 1
ATOM 5148 C CA . ILE A 1 672 ? -6.746 3.680 14.229 1.00 91.31 672 ILE A CA 1
ATOM 5149 C C . ILE A 1 672 ? -5.730 2.784 13.503 1.00 91.31 672 ILE A C 1
ATOM 5151 O O . ILE A 1 672 ? -6.114 1.740 12.984 1.00 91.31 672 ILE A O 1
ATOM 5155 N N . HIS A 1 673 ? -4.443 3.136 13.517 1.00 88.25 673 HIS A N 1
ATOM 5156 C CA . HIS A 1 673 ? -3.355 2.375 12.895 1.00 88.25 673 HIS A CA 1
ATOM 5157 C C . HIS A 1 673 ? -3.215 0.975 13.500 1.00 88.25 673 HIS A C 1
ATOM 5159 O O . HIS A 1 673 ? -3.154 -0.009 12.766 1.00 88.25 673 HIS A O 1
ATOM 5165 N N . ALA A 1 674 ? -3.263 0.858 14.830 1.00 86.94 674 ALA A N 1
ATOM 5166 C CA . ALA A 1 674 ? -3.218 -0.436 15.517 1.00 86.94 674 ALA A CA 1
ATOM 5167 C C . ALA A 1 674 ? -4.431 -1.339 15.211 1.00 86.94 674 ALA A C 1
ATOM 5169 O O . ALA A 1 674 ? -4.382 -2.550 15.413 1.00 86.94 674 ALA A O 1
ATOM 5170 N N . ALA A 1 675 ? -5.529 -0.761 14.720 1.00 91.44 675 ALA A N 1
ATOM 5171 C CA . ALA A 1 675 ? -6.783 -1.457 14.466 1.00 91.44 675 ALA A CA 1
ATOM 5172 C C . ALA A 1 675 ? -6.984 -1.896 13.005 1.00 91.44 675 ALA A C 1
ATOM 5174 O O . ALA A 1 675 ? -8.015 -2.498 12.691 1.00 91.44 675 ALA A O 1
ATOM 5175 N N . ILE A 1 676 ? -6.039 -1.607 12.104 1.00 93.56 676 ILE A N 1
ATOM 5176 C CA . ILE A 1 676 ? -6.173 -1.924 10.677 1.00 93.56 676 ILE A CA 1
ATOM 5177 C C . ILE A 1 676 ? -6.284 -3.449 10.493 1.00 93.56 676 ILE A C 1
ATOM 5179 O O . ILE A 1 676 ? -5.325 -4.171 10.779 1.00 93.56 676 ILE A O 1
ATOM 5183 N N . PRO A 1 677 ? -7.417 -3.966 9.989 1.00 94.56 677 PRO A N 1
ATOM 5184 C CA . PRO A 1 677 ? -7.618 -5.399 9.857 1.00 94.56 677 PRO A CA 1
ATOM 5185 C C . PRO A 1 677 ? -6.881 -5.975 8.644 1.00 94.56 677 PRO A C 1
ATOM 5187 O O . PRO A 1 677 ? -6.776 -5.339 7.596 1.00 94.56 677 PRO A O 1
ATOM 5190 N N . GLY A 1 678 ? -6.456 -7.236 8.753 1.00 91.81 678 GLY A N 1
ATOM 5191 C CA . GLY A 1 678 ? -5.925 -8.002 7.620 1.00 91.81 678 GLY A CA 1
ATOM 5192 C C . GLY A 1 678 ? -4.529 -7.600 7.147 1.00 91.81 678 GLY A C 1
ATOM 5193 O O . GLY A 1 678 ? -4.191 -7.897 6.004 1.00 91.81 678 GLY A O 1
ATOM 5194 N N . GLN A 1 679 ? -3.740 -6.944 8.001 1.00 91.06 679 GLN A N 1
ATOM 5195 C CA . GLN A 1 679 ? -2.336 -6.627 7.747 1.00 91.06 679 GLN A CA 1
ATOM 5196 C C . GLN A 1 679 ? -1.486 -6.796 9.007 1.00 91.06 679 GLN A C 1
ATOM 5198 O O . GLN A 1 679 ? -1.997 -6.638 10.116 1.00 91.06 679 GLN A O 1
ATOM 5203 N N . ASN A 1 680 ? -0.194 -7.080 8.833 1.00 89.44 680 ASN A N 1
ATOM 5204 C CA . ASN A 1 680 ? 0.811 -6.970 9.885 1.00 89.44 680 ASN A CA 1
ATOM 5205 C C . ASN A 1 680 ? 2.133 -6.404 9.332 1.00 89.44 680 ASN A C 1
ATOM 5207 O O . ASN A 1 680 ? 3.194 -7.016 9.480 1.00 89.44 680 ASN A O 1
ATOM 5211 N N . LEU A 1 681 ? 2.073 -5.239 8.681 1.00 86.75 681 LEU A N 1
ATOM 5212 C CA . LEU A 1 681 ? 3.218 -4.575 8.041 1.00 86.75 681 LEU A CA 1
ATOM 5213 C C . LEU A 1 681 ? 4.339 -4.249 9.038 1.00 86.75 681 LEU A C 1
ATOM 5215 O O . LEU A 1 681 ? 5.515 -4.339 8.694 1.00 86.75 681 LEU A O 1
ATOM 5219 N N . ASP A 1 682 ? 3.980 -3.935 10.285 1.00 85.62 682 ASP A N 1
ATOM 5220 C CA . ASP A 1 682 ? 4.930 -3.642 11.364 1.00 85.62 682 ASP A CA 1
ATOM 5221 C C . ASP A 1 682 ? 5.475 -4.908 12.047 1.00 85.62 682 ASP A C 1
ATOM 5223 O O . ASP A 1 682 ? 6.301 -4.810 12.957 1.00 85.62 682 ASP A O 1
ATOM 5227 N N . ARG A 1 683 ? 5.025 -6.103 11.630 1.00 89.12 683 ARG A N 1
ATOM 5228 C CA . ARG A 1 683 ? 5.401 -7.405 12.211 1.00 89.12 683 ARG A CA 1
ATOM 5229 C C . ARG A 1 683 ? 5.276 -7.405 13.742 1.00 89.12 683 ARG A C 1
ATOM 5231 O O . ARG A 1 683 ? 6.165 -7.869 14.461 1.00 89.12 683 ARG A O 1
ATOM 5238 N N . GLN A 1 684 ? 4.186 -6.831 14.240 1.00 88.44 684 GLN A N 1
ATOM 5239 C CA . GLN A 1 684 ? 3.832 -6.818 15.655 1.00 88.44 684 GLN A CA 1
ATOM 5240 C C . GLN A 1 684 ? 3.540 -8.237 16.146 1.00 88.44 684 GLN A C 1
ATOM 5242 O O . GLN A 1 684 ? 3.068 -9.093 15.387 1.00 88.44 684 GLN A O 1
ATOM 5247 N N . VAL A 1 685 ? 3.850 -8.489 17.418 1.00 91.56 685 VAL A N 1
ATOM 5248 C CA . VAL A 1 685 ? 3.639 -9.783 18.073 1.00 91.56 685 VAL A CA 1
ATOM 5249 C C . VAL A 1 685 ? 3.032 -9.502 19.434 1.00 91.56 685 VAL A C 1
ATOM 5251 O O . VAL A 1 685 ? 3.704 -8.981 20.321 1.00 91.56 685 VAL A O 1
ATOM 5254 N N . LYS A 1 686 ? 1.769 -9.900 19.598 1.00 89.81 686 LYS A N 1
ATOM 5255 C CA . LYS A 1 686 ? 1.020 -9.702 20.840 1.00 89.81 686 LYS A CA 1
ATOM 5256 C C . LYS A 1 686 ? 1.770 -10.317 22.019 1.00 89.81 686 LYS A C 1
ATOM 5258 O O . LYS A 1 686 ? 2.233 -11.456 21.933 1.00 89.81 686 LYS A O 1
ATOM 5263 N N . SER A 1 687 ? 1.874 -9.585 23.121 1.00 92.50 687 SER A N 1
ATOM 5264 C CA . SER A 1 687 ? 2.558 -10.068 24.320 1.00 92.50 687 SER A CA 1
ATOM 5265 C C . SER A 1 687 ? 1.990 -9.423 25.576 1.00 92.50 687 SER A C 1
ATOM 5267 O O . SER A 1 687 ? 1.748 -8.224 25.611 1.00 92.50 687 SER A O 1
ATOM 5269 N N . HIS A 1 688 ? 1.830 -10.209 26.639 1.00 91.00 688 HIS A N 1
ATOM 5270 C CA . HIS A 1 688 ? 1.393 -9.722 27.948 1.00 91.00 688 HIS A CA 1
ATOM 5271 C C . HIS A 1 688 ? 2.479 -8.934 28.698 1.00 91.00 688 HIS A C 1
ATOM 5273 O O . HIS A 1 688 ? 2.164 -8.162 29.604 1.00 91.00 688 HIS A O 1
ATOM 5279 N N . THR A 1 689 ? 3.755 -9.155 28.365 1.00 92.69 689 THR A N 1
ATOM 5280 C CA . THR A 1 689 ? 4.912 -8.515 29.014 1.00 92.69 689 THR A CA 1
ATOM 5281 C C . THR A 1 689 ? 5.972 -8.104 27.988 1.00 92.69 689 THR A C 1
ATOM 5283 O O . THR A 1 689 ? 5.829 -8.366 26.795 1.00 92.69 689 THR A O 1
ATOM 5286 N N . ASP A 1 690 ? 7.064 -7.486 28.444 1.00 93.62 690 ASP A N 1
ATOM 5287 C CA . ASP A 1 690 ? 8.225 -7.167 27.598 1.00 93.62 690 ASP A CA 1
ATOM 5288 C C . ASP A 1 690 ? 8.945 -8.417 27.058 1.00 93.62 690 ASP A C 1
ATOM 5290 O O . ASP A 1 690 ? 9.744 -8.336 26.124 1.00 93.62 690 ASP A O 1
ATOM 5294 N N . THR A 1 691 ? 8.678 -9.580 27.651 1.00 96.62 691 THR A N 1
ATOM 5295 C CA . THR A 1 691 ? 9.183 -10.875 27.212 1.00 96.62 691 THR A CA 1
ATOM 5296 C C . THR A 1 691 ? 8.124 -11.528 26.335 1.00 96.62 691 THR A C 1
ATOM 5298 O O . THR A 1 691 ? 7.073 -11.936 26.818 1.00 96.62 691 THR A O 1
ATOM 5301 N N . ILE A 1 692 ? 8.415 -11.613 25.038 1.00 96.50 692 ILE A N 1
ATOM 5302 C CA . ILE A 1 692 ? 7.519 -12.168 24.019 1.00 96.50 692 ILE A CA 1
ATOM 5303 C C . ILE A 1 692 ? 7.636 -13.693 23.987 1.00 96.50 692 ILE A C 1
ATOM 5305 O O . ILE A 1 692 ? 6.629 -14.382 23.898 1.00 96.50 692 ILE A O 1
ATOM 5309 N N . LEU A 1 693 ? 8.860 -14.218 24.075 1.00 97.06 693 LEU A N 1
ATOM 5310 C CA . LEU A 1 693 ? 9.155 -15.649 23.979 1.00 97.06 693 LEU A CA 1
ATOM 5311 C C . LEU A 1 693 ? 10.271 -16.020 24.954 1.00 97.06 693 LEU A C 1
ATOM 5313 O O . LEU A 1 693 ? 11.270 -15.298 25.021 1.00 97.06 693 LEU A O 1
ATOM 5317 N N . HIS A 1 694 ? 10.155 -17.149 25.660 1.00 97.75 694 HIS A N 1
ATOM 5318 C CA . HIS A 1 694 ? 11.253 -17.695 26.468 1.00 97.75 694 HIS A CA 1
ATOM 5319 C C . HIS A 1 694 ? 11.313 -19.227 26.425 1.00 97.75 694 HIS A C 1
ATOM 5321 O O . HIS A 1 694 ? 10.532 -19.906 27.087 1.00 97.75 694 HIS A O 1
ATOM 5327 N N . TYR A 1 695 ? 12.307 -19.776 25.722 1.00 97.81 695 TYR A N 1
ATOM 5328 C CA . TYR A 1 695 ? 12.597 -21.211 25.674 1.00 97.81 695 TYR A CA 1
ATOM 5329 C C . TYR A 1 695 ? 13.855 -21.579 26.463 1.00 97.81 695 TYR A C 1
ATOM 5331 O O . TYR A 1 695 ? 14.969 -21.155 26.141 1.00 97.81 695 TYR A O 1
ATOM 5339 N N . LYS A 1 696 ? 13.675 -22.441 27.466 1.00 95.56 696 LYS A N 1
ATOM 5340 C CA . LYS A 1 696 ? 14.754 -22.976 28.317 1.00 95.56 696 LYS A CA 1
ATOM 5341 C C . LYS A 1 696 ? 15.238 -24.363 27.909 1.00 95.56 696 LYS A C 1
ATOM 5343 O O . LYS A 1 696 ? 16.332 -24.768 28.286 1.00 95.56 696 LYS A O 1
ATOM 5348 N N . PHE A 1 697 ? 14.425 -25.077 27.127 1.00 94.81 697 PHE A N 1
ATOM 5349 C CA . PHE A 1 697 ? 14.642 -26.478 26.757 1.00 94.81 697 PHE A CA 1
ATOM 5350 C C . PHE A 1 697 ? 14.764 -27.399 27.987 1.00 94.81 697 PHE A C 1
ATOM 5352 O O . PHE A 1 697 ? 15.688 -28.188 28.087 1.00 94.81 697 PHE A O 1
ATOM 5359 N N . ASP A 1 698 ? 13.843 -27.314 28.952 1.00 89.75 698 ASP A N 1
ATOM 5360 C CA . ASP A 1 698 ? 13.957 -28.044 30.230 1.00 89.75 698 ASP A CA 1
ATOM 5361 C C . ASP A 1 698 ? 13.868 -29.579 30.112 1.00 89.75 698 ASP A C 1
ATOM 5363 O O . ASP A 1 698 ? 14.358 -30.299 30.986 1.00 89.75 698 ASP A O 1
ATOM 5367 N N . LYS A 1 699 ? 13.207 -30.098 29.070 1.00 88.81 699 LYS A N 1
ATOM 5368 C CA . LYS A 1 699 ? 12.931 -31.531 28.888 1.00 88.81 699 LYS A CA 1
ATOM 5369 C C . LYS A 1 699 ? 13.144 -31.962 27.439 1.00 88.81 699 LYS A C 1
ATOM 5371 O O . LYS A 1 699 ? 12.905 -31.184 26.521 1.00 88.81 699 LYS A O 1
ATOM 5376 N N . ASP A 1 700 ? 13.537 -33.223 27.262 1.00 89.56 700 ASP A N 1
ATOM 5377 C CA . ASP A 1 700 ? 13.613 -33.885 25.955 1.00 89.56 700 ASP A CA 1
ATOM 5378 C C . ASP A 1 700 ? 12.230 -34.377 25.530 1.00 89.56 700 ASP A C 1
ATOM 5380 O O . ASP A 1 700 ? 11.826 -35.510 25.795 1.00 89.56 700 ASP A O 1
ATOM 5384 N N . THR A 1 701 ? 11.458 -33.461 24.952 1.00 90.56 701 THR A N 1
ATOM 5385 C CA . THR A 1 701 ? 10.101 -33.687 24.450 1.00 90.56 701 THR A CA 1
ATOM 5386 C C . THR A 1 701 ? 9.937 -33.055 23.075 1.00 90.56 701 THR A C 1
ATOM 5388 O O . THR A 1 701 ? 10.669 -32.138 22.721 1.00 90.56 701 THR A O 1
ATOM 5391 N N . GLU A 1 702 ? 8.939 -33.492 22.304 1.00 91.62 702 GLU A N 1
ATOM 5392 C CA . GLU A 1 702 ? 8.633 -32.887 20.995 1.00 91.62 702 GLU A CA 1
ATOM 5393 C C . GLU A 1 702 ? 8.131 -31.438 21.100 1.00 91.62 702 GLU A C 1
ATOM 5395 O O . GLU A 1 702 ? 8.146 -30.708 20.114 1.00 91.62 702 GLU A O 1
ATOM 5400 N N . THR A 1 703 ? 7.703 -31.002 22.285 1.00 94.38 703 THR A N 1
ATOM 5401 C CA . THR A 1 703 ? 7.219 -29.641 22.545 1.00 94.38 703 THR A CA 1
ATOM 5402 C C . THR A 1 703 ? 8.201 -28.880 23.430 1.00 94.38 703 THR A C 1
ATOM 5404 O O . THR A 1 703 ? 8.680 -29.415 24.433 1.00 94.38 703 THR A O 1
ATOM 5407 N N . VAL A 1 704 ? 8.462 -27.621 23.083 1.00 95.12 704 VAL A N 1
ATOM 5408 C CA . VAL A 1 704 ? 9.238 -26.660 23.874 1.00 95.12 704 VAL A CA 1
ATOM 5409 C C . VAL A 1 704 ? 8.268 -25.671 24.500 1.00 95.12 704 VAL A C 1
ATOM 5411 O O . VAL A 1 704 ? 7.625 -24.907 23.788 1.00 95.12 704 VAL A O 1
ATOM 5414 N N . ILE A 1 705 ? 8.165 -25.687 25.825 1.00 95.94 705 ILE A N 1
ATOM 5415 C CA . ILE A 1 705 ? 7.247 -24.805 26.549 1.00 95.94 705 ILE A CA 1
ATOM 5416 C C . ILE A 1 705 ? 7.766 -23.364 26.540 1.00 95.94 705 ILE A C 1
ATOM 5418 O O . ILE A 1 705 ? 8.942 -23.119 26.825 1.00 95.94 705 ILE A O 1
ATOM 5422 N N . ASP A 1 706 ? 6.875 -22.421 26.246 1.00 96.69 706 ASP A N 1
ATOM 5423 C CA . ASP A 1 706 ? 7.118 -20.989 26.372 1.00 96.69 706 ASP A CA 1
ATOM 5424 C C . ASP A 1 706 ? 6.918 -20.511 27.818 1.00 96.69 706 ASP A C 1
ATOM 5426 O O . ASP A 1 706 ? 5.823 -20.550 28.380 1.00 96.69 706 ASP A O 1
ATOM 5430 N N . HIS A 1 707 ? 7.987 -20.000 28.425 1.00 96.88 707 HIS A N 1
ATOM 5431 C CA . HIS A 1 707 ? 7.972 -19.467 29.786 1.00 96.88 707 HIS A CA 1
ATOM 5432 C C . HIS A 1 707 ? 7.624 -17.973 29.866 1.00 96.88 707 HIS A C 1
ATOM 5434 O O . HIS A 1 707 ? 7.610 -17.424 30.968 1.00 96.88 707 HIS A O 1
ATOM 5440 N N . SER A 1 708 ? 7.343 -17.310 28.739 1.00 94.69 708 SER A N 1
ATOM 5441 C CA . SER A 1 708 ? 6.965 -15.890 28.711 1.00 94.69 708 SER A CA 1
ATOM 5442 C C . SER A 1 708 ? 5.572 -15.616 29.299 1.00 94.69 708 SER A C 1
ATOM 5444 O O . SER A 1 708 ? 5.291 -14.507 29.751 1.00 94.69 708 SER A O 1
ATOM 5446 N N . GLY A 1 709 ? 4.704 -16.634 29.309 1.00 93.62 709 GLY A N 1
ATOM 5447 C CA . GLY A 1 709 ? 3.289 -16.514 29.662 1.00 93.62 709 GLY A CA 1
ATOM 5448 C C . GLY A 1 709 ? 2.362 -16.242 28.472 1.00 93.62 709 GLY A C 1
ATOM 5449 O O . GLY A 1 709 ? 1.154 -16.177 28.679 1.00 93.62 709 GLY A O 1
ATOM 5450 N N . ASN A 1 710 ? 2.892 -16.123 27.249 1.00 94.12 710 ASN A N 1
ATOM 5451 C CA . ASN A 1 710 ? 2.099 -15.900 26.034 1.00 94.12 710 ASN A CA 1
ATOM 5452 C C . ASN A 1 710 ? 1.627 -17.197 25.351 1.00 94.12 710 ASN A C 1
ATOM 5454 O O . ASN A 1 710 ? 0.723 -17.157 24.520 1.00 94.12 710 ASN A O 1
ATOM 5458 N N . GLY A 1 711 ? 2.207 -18.349 25.707 1.00 95.31 711 GLY A N 1
ATOM 5459 C CA . GLY A 1 711 ? 1.792 -19.657 25.187 1.00 95.31 711 GLY A CA 1
ATOM 5460 C C . GLY A 1 711 ? 2.295 -19.948 23.773 1.00 95.31 711 GLY A C 1
ATOM 5461 O O . GLY A 1 711 ? 1.678 -20.728 23.047 1.00 95.31 711 GLY A O 1
ATOM 5462 N N . TYR A 1 712 ? 3.407 -19.334 23.365 1.00 96.44 712 TYR A N 1
ATOM 5463 C CA . TYR A 1 712 ? 4.028 -19.579 22.066 1.00 96.44 712 TYR A CA 1
ATOM 5464 C C . TYR A 1 712 ? 4.891 -20.848 22.081 1.00 96.44 712 TYR A C 1
ATOM 5466 O O . TYR A 1 712 ? 6.086 -20.796 21.795 1.00 96.44 712 TYR A O 1
ATOM 5474 N N . ASP A 1 713 ? 4.306 -21.991 22.438 1.00 97.06 713 ASP A N 1
ATOM 5475 C CA . ASP A 1 713 ? 5.025 -23.265 22.544 1.00 97.06 713 ASP A CA 1
ATOM 5476 C C . ASP A 1 713 ? 5.606 -23.705 21.188 1.00 97.06 713 ASP A C 1
ATOM 5478 O O . ASP A 1 713 ? 4.931 -23.673 20.158 1.00 97.06 713 ASP A O 1
ATOM 5482 N N . GLY A 1 714 ? 6.872 -24.121 21.187 1.00 96.06 714 GLY A N 1
ATOM 5483 C CA . GLY A 1 714 ? 7.593 -24.569 19.997 1.00 96.06 714 GLY A CA 1
ATOM 5484 C C . GLY A 1 714 ? 7.484 -26.077 19.769 1.00 96.06 714 GLY A C 1
ATOM 5485 O O . GLY A 1 714 ? 7.203 -26.843 20.691 1.00 96.06 714 GLY A O 1
ATOM 5486 N N . ILE A 1 715 ? 7.758 -26.526 18.545 1.00 96.81 715 ILE A N 1
ATOM 5487 C CA . ILE A 1 715 ? 7.752 -27.943 18.160 1.00 96.81 715 ILE A CA 1
ATOM 5488 C C . ILE A 1 715 ? 9.143 -28.340 17.667 1.00 96.81 715 ILE A C 1
ATOM 5490 O O . ILE A 1 715 ? 9.625 -27.833 16.656 1.00 96.81 715 ILE A O 1
ATOM 5494 N N . ILE A 1 716 ? 9.779 -29.281 18.360 1.00 95.19 716 ILE A N 1
ATOM 5495 C CA . ILE A 1 716 ? 11.055 -29.876 17.964 1.00 95.19 716 ILE A CA 1
ATOM 5496 C C . ILE A 1 716 ? 10.840 -30.857 16.807 1.00 95.19 716 ILE A C 1
ATOM 5498 O O . ILE A 1 716 ? 10.001 -31.756 16.862 1.00 95.19 716 ILE A O 1
ATOM 5502 N N . ARG A 1 717 ? 11.660 -30.724 15.762 1.00 94.75 717 ARG A N 1
ATOM 5503 C CA . ARG A 1 717 ? 11.713 -31.624 14.608 1.00 94.75 717 ARG A CA 1
ATOM 5504 C C . ARG A 1 717 ? 13.106 -32.238 14.509 1.00 94.75 717 ARG A C 1
ATOM 5506 O O . ARG A 1 717 ? 14.043 -31.605 14.035 1.00 94.75 717 ARG A O 1
ATOM 5513 N N . GLY A 1 718 ? 13.244 -33.478 14.981 1.00 89.56 718 GLY A N 1
ATOM 5514 C CA . GLY A 1 718 ? 14.479 -34.263 14.852 1.00 89.56 718 GLY A CA 1
ATOM 5515 C C . GLY A 1 718 ? 15.651 -33.814 15.733 1.00 89.56 718 GLY A C 1
ATOM 5516 O O . GLY A 1 718 ? 16.764 -34.295 15.532 1.00 89.56 718 GLY A O 1
ATOM 5517 N N . CYS A 1 719 ? 15.429 -32.899 16.680 1.00 91.38 719 CYS A N 1
ATOM 5518 C CA . CYS A 1 719 ? 16.433 -32.483 17.660 1.00 91.38 719 CYS A CA 1
ATOM 5519 C C . CYS A 1 719 ? 16.303 -33.265 18.964 1.00 91.38 719 CYS A C 1
ATOM 5521 O O . CYS A 1 719 ? 15.246 -33.820 19.258 1.00 91.38 719 CYS A O 1
ATOM 5523 N N . HIS A 1 720 ? 17.363 -33.231 19.767 1.00 91.06 720 HIS A N 1
ATOM 5524 C CA . HIS A 1 720 ? 17.362 -33.756 21.128 1.00 91.06 720 HIS A CA 1
ATOM 5525 C C . HIS A 1 720 ? 17.720 -32.653 22.111 1.00 91.06 720 HIS A C 1
ATOM 5527 O O . HIS A 1 720 ? 18.549 -31.786 21.816 1.00 91.06 720 HIS A O 1
ATOM 5533 N N . VAL A 1 721 ? 17.119 -32.703 23.290 1.00 92.50 721 VAL A N 1
ATOM 5534 C CA . VAL A 1 721 ? 17.446 -31.814 24.396 1.00 92.50 721 VAL A CA 1
ATOM 5535 C C . VAL A 1 721 ? 18.228 -32.591 25.448 1.00 92.50 721 VAL A C 1
ATOM 5537 O O . VAL A 1 721 ? 17.776 -33.606 25.966 1.00 92.50 721 VAL A O 1
ATOM 5540 N N . GLN A 1 722 ? 19.407 -32.096 25.810 1.00 92.31 722 GLN A N 1
ATOM 5541 C CA . GLN A 1 722 ? 20.252 -32.694 26.839 1.00 92.31 722 GLN A CA 1
ATOM 5542 C C . GLN A 1 722 ? 20.715 -31.613 27.814 1.00 92.31 722 GLN A C 1
ATOM 5544 O O . GLN A 1 722 ? 21.327 -30.637 27.401 1.00 92.31 722 GLN A O 1
ATOM 5549 N N . ASN A 1 723 ? 20.463 -31.785 29.116 1.00 89.38 723 ASN A N 1
ATOM 5550 C CA . ASN A 1 723 ? 20.898 -30.846 30.164 1.00 89.38 723 ASN A CA 1
ATOM 5551 C C . ASN A 1 723 ? 20.512 -29.379 29.870 1.00 89.38 723 ASN A C 1
ATOM 5553 O O . ASN A 1 723 ? 21.375 -28.499 29.828 1.00 89.38 723 ASN A O 1
ATOM 5557 N N . SER A 1 724 ? 19.224 -29.122 29.618 1.00 93.38 724 SER A N 1
ATOM 5558 C CA . SER A 1 724 ? 18.707 -27.787 29.269 1.00 93.38 724 SER A CA 1
ATOM 5559 C C . SER A 1 724 ? 19.364 -27.157 28.035 1.00 93.38 724 SER A C 1
ATOM 5561 O O . SER A 1 724 ? 19.560 -25.945 27.957 1.00 93.38 724 SER A O 1
ATOM 5563 N N . THR A 1 725 ? 19.778 -27.994 27.082 1.00 94.94 725 THR A N 1
ATOM 5564 C CA . THR A 1 725 ? 20.466 -27.578 25.860 1.00 94.94 725 THR A CA 1
ATOM 5565 C C . THR A 1 725 ? 19.872 -28.297 24.662 1.00 94.94 725 THR A C 1
ATOM 5567 O O . THR A 1 725 ? 19.790 -29.522 24.650 1.00 94.94 725 THR A O 1
ATOM 5570 N N . LEU A 1 726 ? 19.496 -27.536 23.641 1.00 95.12 726 LEU A N 1
ATOM 5571 C CA . LEU A 1 726 ? 19.077 -28.051 22.348 1.00 95.12 726 LEU A CA 1
ATOM 5572 C C . LEU A 1 726 ? 20.314 -28.453 21.537 1.00 95.12 726 LEU A C 1
ATOM 5574 O O . LEU A 1 726 ? 21.159 -27.609 21.235 1.00 95.12 726 LEU A O 1
ATOM 5578 N N . VAL A 1 727 ? 20.414 -29.730 21.172 1.00 94.56 727 VAL A N 1
ATOM 5579 C CA . VAL A 1 727 ? 21.474 -30.261 20.308 1.00 94.56 727 VAL A CA 1
ATOM 5580 C C . VAL A 1 727 ? 20.998 -30.206 18.857 1.00 94.56 727 VAL A C 1
ATOM 5582 O O . VAL A 1 727 ? 20.054 -30.898 18.472 1.00 94.56 727 VAL A O 1
ATOM 5585 N N . LEU A 1 728 ? 21.659 -29.367 18.059 1.00 92.75 728 LEU A N 1
ATOM 5586 C CA . LEU A 1 728 ? 21.345 -29.095 16.661 1.00 92.75 728 LEU A CA 1
ATOM 5587 C C . LEU A 1 728 ? 22.263 -29.901 15.733 1.00 92.75 728 LEU A C 1
ATOM 5589 O O . LEU A 1 728 ? 23.488 -29.889 15.874 1.00 92.75 728 LEU A O 1
ATOM 5593 N N . SER A 1 729 ? 21.659 -30.591 14.766 1.00 87.94 729 SER A N 1
ATOM 5594 C CA . SER A 1 729 ? 22.353 -31.347 13.720 1.00 87.94 729 SER A CA 1
ATOM 5595 C C . SER A 1 729 ? 21.709 -31.109 12.352 1.00 87.94 729 SER A C 1
ATOM 5597 O O . SER A 1 729 ? 20.643 -30.496 12.240 1.00 87.94 729 SER A O 1
ATOM 5599 N N . LYS A 1 730 ? 22.348 -31.592 11.281 1.00 79.12 730 LYS A N 1
ATOM 5600 C CA . LYS A 1 730 ? 21.861 -31.420 9.907 1.00 79.12 730 LYS A CA 1
ATOM 5601 C C . LYS A 1 730 ? 20.448 -32.008 9.727 1.00 79.12 730 LYS A C 1
ATOM 5603 O O . LYS A 1 730 ? 20.278 -33.222 9.716 1.00 79.12 730 LYS A O 1
ATOM 5608 N N . GLY A 1 731 ? 19.462 -31.129 9.532 1.00 82.06 731 GLY A N 1
ATOM 5609 C CA . GLY A 1 731 ? 18.042 -31.474 9.362 1.00 82.06 731 GLY A CA 1
ATOM 5610 C C . GLY A 1 731 ? 17.182 -31.319 10.622 1.00 82.06 731 GLY A C 1
ATOM 5611 O O . GLY A 1 731 ? 15.973 -31.499 10.535 1.00 82.06 731 GLY A O 1
ATOM 5612 N N . CYS A 1 732 ? 17.779 -30.959 11.761 1.00 91.75 732 CYS A N 1
ATOM 5613 C CA . CYS A 1 732 ? 17.061 -30.682 13.002 1.00 91.75 732 CYS A CA 1
ATOM 5614 C C . CYS A 1 732 ? 16.767 -29.182 13.163 1.00 91.75 732 CYS A C 1
ATOM 5616 O O . CYS A 1 732 ? 17.625 -28.334 12.886 1.00 91.75 732 CYS A O 1
ATOM 5618 N N . TYR A 1 733 ? 15.550 -28.868 13.609 1.00 95.06 733 TYR A N 1
ATOM 5619 C CA . TYR A 1 733 ? 15.098 -27.507 13.897 1.00 95.06 733 TYR A CA 1
ATOM 5620 C C . TYR A 1 733 ? 13.927 -27.481 14.894 1.00 95.06 733 TYR A C 1
ATOM 5622 O O . TYR A 1 733 ? 13.313 -28.509 15.186 1.00 95.06 733 TYR A O 1
ATOM 5630 N N . VAL A 1 734 ? 13.610 -26.293 15.411 1.00 96.56 734 VAL A N 1
ATOM 5631 C CA . VAL A 1 734 ? 12.407 -26.022 16.215 1.00 96.56 734 VAL A CA 1
ATOM 5632 C C . VAL A 1 734 ? 11.525 -25.045 15.452 1.00 96.56 734 VAL A C 1
ATOM 5634 O O . VAL A 1 734 ? 11.999 -23.963 15.111 1.00 96.56 734 VAL A O 1
ATOM 5637 N N . ASP A 1 735 ? 10.273 -25.413 15.189 1.00 96.88 735 ASP A N 1
ATOM 5638 C CA . ASP A 1 735 ? 9.261 -24.486 14.671 1.00 96.88 735 ASP A CA 1
ATOM 5639 C C . ASP A 1 735 ? 8.617 -23.735 15.839 1.00 96.88 735 ASP A C 1
ATOM 5641 O O . ASP A 1 735 ? 8.278 -24.336 16.861 1.00 96.88 735 ASP A O 1
ATOM 5645 N N . THR A 1 736 ? 8.413 -22.433 15.682 1.00 96.38 736 THR A N 1
ATOM 5646 C CA . THR A 1 736 ? 7.626 -21.613 16.609 1.00 96.38 736 THR A CA 1
ATOM 5647 C C . THR A 1 736 ? 6.292 -21.242 15.949 1.00 96.38 736 THR A C 1
ATOM 5649 O O . THR A 1 736 ? 6.175 -21.290 14.722 1.00 96.38 736 THR A O 1
ATOM 5652 N N . PRO A 1 737 ? 5.259 -20.857 16.718 1.00 95.44 737 PRO A N 1
ATOM 5653 C CA . PRO A 1 737 ? 3.998 -20.377 16.148 1.00 95.44 737 PRO A CA 1
ATOM 5654 C C . PRO A 1 737 ? 4.089 -18.932 15.626 1.00 95.44 737 PRO A C 1
ATOM 5656 O O . PRO A 1 737 ? 3.077 -18.355 15.229 1.00 95.44 737 PRO A O 1
ATOM 5659 N N . LEU A 1 738 ? 5.275 -18.324 15.660 1.00 95.00 738 LEU A N 1
ATOM 5660 C CA . LEU A 1 738 ? 5.509 -16.938 15.290 1.00 95.00 738 LEU A CA 1
ATOM 5661 C C . LEU A 1 738 ? 6.183 -16.848 13.907 1.00 95.00 738 LEU A C 1
ATOM 5663 O O . LEU A 1 738 ? 6.709 -17.826 13.393 1.00 95.00 738 LEU A O 1
ATOM 5667 N N . GLY A 1 739 ? 6.168 -15.665 13.287 1.00 92.81 739 GLY A N 1
ATOM 5668 C CA . GLY A 1 739 ? 6.813 -15.414 11.990 1.00 92.81 739 GLY A CA 1
ATOM 5669 C C . GLY A 1 739 ? 8.105 -14.610 12.133 1.00 92.81 739 GLY A C 1
ATOM 5670 O O . GLY A 1 739 ? 9.189 -15.146 12.371 1.00 92.81 739 GLY A O 1
ATOM 5671 N N . SER A 1 740 ? 7.969 -13.295 12.004 1.00 92.88 740 SER A N 1
ATOM 5672 C CA . SER A 1 740 ? 9.021 -12.326 12.308 1.00 92.88 740 SER A CA 1
ATOM 5673 C C . SER A 1 740 ? 8.530 -11.363 13.382 1.00 92.88 740 SER A C 1
ATOM 5675 O O . SER A 1 740 ? 7.325 -11.153 13.520 1.00 92.88 740 SER A O 1
ATOM 5677 N N . LYS A 1 741 ? 9.460 -10.732 14.101 1.00 94.06 741 LYS A N 1
ATOM 5678 C CA . LYS A 1 741 ? 9.158 -9.579 14.958 1.00 94.06 741 LYS A CA 1
ATOM 5679 C C . LYS A 1 741 ? 9.745 -8.316 14.336 1.00 94.06 741 LYS A C 1
ATOM 5681 O O . LYS A 1 741 ? 10.935 -8.265 14.030 1.00 94.06 741 LYS A O 1
ATOM 5686 N N . GLY A 1 742 ? 8.915 -7.293 14.166 1.00 89.94 742 GLY A N 1
ATOM 5687 C CA . GLY A 1 742 ? 9.325 -5.977 13.680 1.00 89.94 742 GLY A CA 1
ATOM 5688 C C . GLY A 1 742 ? 10.226 -5.247 14.664 1.00 89.94 742 GLY A C 1
ATOM 5689 O O . GLY A 1 742 ? 10.589 -5.800 15.701 1.00 89.94 742 GLY A O 1
ATOM 5690 N N . ARG A 1 743 ? 10.583 -4.000 14.338 1.00 87.38 743 ARG A N 1
ATOM 5691 C CA . ARG A 1 743 ? 11.586 -3.177 15.046 1.00 87.38 743 ARG A CA 1
ATOM 5692 C C . ARG A 1 743 ? 11.431 -3.163 16.576 1.00 87.38 743 ARG A C 1
ATOM 5694 O O . ARG A 1 743 ? 10.399 -3.536 17.133 1.00 87.38 743 ARG A O 1
ATOM 5701 N N . ASP A 1 744 ? 12.493 -2.708 17.238 1.00 93.12 744 ASP A N 1
ATOM 5702 C CA . ASP A 1 744 ? 12.551 -2.538 18.693 1.00 93.12 744 ASP A CA 1
ATOM 5703 C C . ASP A 1 744 ? 12.402 -3.875 19.438 1.00 93.12 744 ASP A C 1
ATOM 5705 O O . ASP A 1 744 ? 11.480 -4.106 20.220 1.00 93.12 744 ASP A O 1
ATOM 5709 N N . TYR A 1 745 ? 13.346 -4.778 19.156 1.00 95.75 745 TYR A N 1
ATOM 5710 C CA . TYR A 1 745 ? 13.436 -6.111 19.751 1.00 95.75 745 TYR A CA 1
ATOM 5711 C C . TYR A 1 745 ? 14.847 -6.422 20.254 1.00 95.75 745 TYR A C 1
ATOM 5713 O O . TYR A 1 745 ? 15.844 -5.835 19.828 1.00 95.75 745 TYR A O 1
ATOM 5721 N N . THR A 1 746 ? 14.947 -7.404 21.145 1.00 97.62 746 THR A N 1
ATOM 5722 C CA . THR A 1 746 ? 16.201 -8.069 21.506 1.00 97.62 746 THR A CA 1
ATOM 5723 C C . THR A 1 746 ? 15.976 -9.576 21.526 1.00 97.62 746 THR A C 1
ATOM 5725 O O . THR A 1 746 ? 15.236 -10.079 22.367 1.00 97.62 746 THR A O 1
ATOM 5728 N N . LEU A 1 747 ? 16.605 -10.284 20.587 1.00 98.06 747 LEU A N 1
ATOM 5729 C CA . LEU A 1 747 ? 16.651 -11.742 20.534 1.00 98.06 747 LEU A CA 1
ATOM 5730 C C . LEU A 1 747 ? 17.967 -12.211 21.163 1.00 98.06 747 LEU A C 1
ATOM 5732 O O . LEU A 1 747 ? 19.042 -12.025 20.588 1.00 98.06 747 LEU A O 1
ATOM 5736 N N . SER A 1 748 ? 17.874 -12.792 22.353 1.00 97.88 748 SER A N 1
ATOM 5737 C CA . SER A 1 748 ? 18.996 -13.277 23.154 1.00 97.88 748 SER A CA 1
ATOM 5738 C C . SER A 1 748 ? 19.050 -14.798 23.137 1.00 97.88 748 SER A C 1
ATOM 5740 O O . SER A 1 748 ? 18.026 -15.448 23.322 1.00 97.88 748 SER A O 1
ATOM 5742 N N . PHE A 1 749 ? 20.233 -15.376 22.952 1.00 97.56 749 PHE A N 1
ATOM 5743 C CA . PHE A 1 749 ? 20.438 -16.823 23.036 1.00 97.56 749 PHE A CA 1
ATOM 5744 C C . PHE A 1 749 ? 21.898 -17.160 23.336 1.00 97.56 749 PHE A C 1
ATOM 5746 O O . PHE A 1 749 ? 22.806 -16.371 23.068 1.00 97.56 749 PHE A O 1
ATOM 5753 N N . TRP A 1 750 ? 22.139 -18.350 23.880 1.00 96.69 750 TRP A N 1
ATOM 5754 C CA . TRP A 1 750 ? 23.478 -18.925 23.977 1.00 96.69 750 TRP A CA 1
ATOM 5755 C C . TRP A 1 750 ? 23.684 -19.932 22.859 1.00 96.69 750 TRP A C 1
ATOM 5757 O O . TRP A 1 750 ? 22.827 -20.789 22.654 1.00 96.69 750 TRP A O 1
ATOM 5767 N N . VAL A 1 751 ? 24.829 -19.874 22.184 1.00 95.81 751 VAL A N 1
ATOM 5768 C CA . VAL A 1 751 ? 25.185 -20.796 21.098 1.00 95.81 751 VAL A CA 1
ATOM 5769 C C . VAL A 1 751 ? 26.592 -21.352 21.297 1.00 95.81 751 VAL A C 1
ATOM 5771 O O . VAL A 1 751 ? 27.473 -20.659 21.802 1.00 95.81 751 VAL A O 1
ATOM 5774 N N . ASN A 1 752 ? 26.788 -22.612 20.916 1.00 95.12 752 ASN A N 1
ATOM 5775 C CA . ASN A 1 752 ? 28.082 -23.286 20.887 1.00 95.12 752 ASN A CA 1
ATOM 5776 C C . ASN A 1 752 ? 28.190 -24.125 19.593 1.00 95.12 752 ASN A C 1
ATOM 5778 O O . ASN A 1 752 ? 27.626 -25.223 19.522 1.00 95.12 752 ASN A O 1
ATOM 5782 N N . PRO A 1 753 ? 28.827 -23.594 18.535 1.00 93.88 753 PRO A N 1
ATOM 5783 C CA . PRO A 1 753 ? 29.060 -24.321 17.290 1.00 93.88 753 PRO A CA 1
ATOM 5784 C C . PRO A 1 753 ? 30.077 -25.454 17.465 1.00 93.88 753 PRO A C 1
ATOM 5786 O O . PRO A 1 753 ? 31.150 -25.248 18.021 1.00 93.88 753 PRO A O 1
ATOM 5789 N N . THR A 1 754 ? 29.789 -26.623 16.889 1.00 93.31 754 THR A N 1
ATOM 5790 C CA . THR A 1 754 ? 30.717 -27.781 16.861 1.00 93.31 754 THR A CA 1
ATOM 5791 C C . THR A 1 754 ? 31.360 -27.986 15.484 1.00 93.31 754 THR A C 1
ATOM 5793 O O . THR A 1 754 ? 32.153 -28.900 15.264 1.00 93.31 754 THR A O 1
ATOM 5796 N N . SER A 1 755 ? 31.007 -27.141 14.512 1.00 89.12 755 SER A N 1
ATOM 5797 C CA . SER A 1 755 ? 31.527 -27.163 13.146 1.00 89.12 755 SER A CA 1
ATOM 5798 C C . SER A 1 755 ? 31.604 -25.746 12.590 1.00 89.12 755 SER A C 1
ATOM 5800 O O . SER A 1 755 ? 30.756 -24.914 12.901 1.00 89.12 755 SER A O 1
ATOM 5802 N N . GLN A 1 756 ? 32.579 -25.485 11.711 1.00 83.56 756 GLN A N 1
ATOM 5803 C CA . GLN A 1 756 ? 32.630 -24.230 10.947 1.00 83.56 756 GLN A CA 1
ATOM 5804 C C . GLN A 1 756 ? 31.698 -24.221 9.733 1.00 83.56 756 GLN A C 1
ATOM 5806 O O . GLN A 1 756 ? 31.647 -23.227 9.016 1.00 83.56 756 GLN A O 1
ATOM 5811 N N . THR A 1 757 ? 30.984 -25.319 9.470 1.00 86.50 757 THR A N 1
ATOM 5812 C CA . THR A 1 757 ? 30.024 -25.374 8.364 1.00 86.50 757 THR A CA 1
ATOM 5813 C C . THR A 1 757 ? 28.924 -24.340 8.609 1.00 86.50 757 THR A C 1
ATOM 5815 O O . THR A 1 757 ? 28.252 -24.428 9.642 1.00 86.50 757 THR A O 1
ATOM 5818 N N . PRO A 1 758 ? 28.717 -23.381 7.691 1.00 87.62 758 PRO A N 1
ATOM 5819 C CA . PRO A 1 758 ? 27.633 -22.423 7.817 1.00 87.62 758 PRO A CA 1
ATOM 5820 C C . PRO A 1 758 ? 26.271 -23.099 7.916 1.00 87.62 758 PRO A C 1
ATOM 5822 O O . PRO A 1 758 ? 25.996 -24.069 7.209 1.00 87.62 758 PRO A O 1
ATOM 5825 N N . GLY A 1 759 ? 25.415 -22.565 8.778 1.00 91.19 759 GLY A N 1
ATOM 5826 C CA . GLY A 1 759 ? 24.052 -23.043 8.949 1.00 91.19 759 GLY A CA 1
ATOM 5827 C C . GLY A 1 759 ? 23.139 -21.961 9.503 1.00 91.19 759 GLY A C 1
ATOM 5828 O O . GLY A 1 759 ? 23.595 -20.910 9.967 1.00 91.19 759 GLY A O 1
ATOM 5829 N N . THR A 1 760 ? 21.839 -22.225 9.451 1.00 94.69 760 THR A N 1
ATOM 5830 C CA . THR A 1 760 ? 20.832 -21.302 9.963 1.00 94.69 760 THR A CA 1
ATOM 5831 C C . THR A 1 760 ? 20.776 -21.380 11.481 1.00 94.69 760 THR A C 1
ATOM 5833 O O . THR A 1 760 ? 20.639 -22.456 12.060 1.00 94.69 760 THR A O 1
ATOM 5836 N N . LEU A 1 761 ? 20.916 -20.227 12.135 1.00 95.94 761 LEU A N 1
ATOM 5837 C CA . LEU A 1 761 ? 20.665 -20.092 13.568 1.00 95.94 761 LEU A CA 1
ATOM 5838 C C . LEU A 1 761 ? 19.184 -19.816 13.799 1.00 95.94 761 LEU A C 1
ATOM 5840 O O . LEU A 1 761 ? 18.563 -20.464 14.636 1.00 95.94 761 LEU A O 1
ATOM 5844 N N . PHE A 1 762 ? 18.632 -18.879 13.027 1.00 97.56 762 PHE A N 1
ATOM 5845 C CA . PHE A 1 762 ? 17.224 -18.516 13.066 1.00 97.56 762 PHE A CA 1
ATOM 5846 C C . PHE A 1 762 ? 16.711 -18.170 11.670 1.00 97.56 762 PHE A C 1
ATOM 5848 O O . PHE A 1 762 ? 17.400 -17.489 10.910 1.00 97.56 762 PHE A O 1
ATOM 5855 N N . ALA A 1 763 ? 15.487 -18.581 11.358 1.00 96.19 763 ALA A N 1
ATOM 5856 C CA . ALA A 1 763 ? 14.812 -18.273 10.102 1.00 96.19 763 ALA A CA 1
ATOM 5857 C C . ALA A 1 763 ? 13.431 -17.658 10.363 1.00 96.19 763 ALA A C 1
ATOM 5859 O O . ALA A 1 763 ? 12.736 -18.030 11.307 1.00 96.19 763 ALA A O 1
ATOM 5860 N N . GLY A 1 764 ? 13.041 -16.713 9.515 1.00 94.06 764 GLY A N 1
ATOM 5861 C CA . GLY A 1 764 ? 11.716 -16.110 9.465 1.00 94.06 764 GLY A CA 1
ATOM 5862 C C . GLY A 1 764 ? 11.344 -15.760 8.021 1.00 94.06 764 GLY A C 1
ATOM 5863 O O . GLY A 1 764 ? 12.187 -15.859 7.128 1.00 94.06 764 GLY A O 1
ATOM 5864 N N . PRO A 1 765 ? 10.090 -15.358 7.767 1.00 89.38 765 PRO A N 1
ATOM 5865 C CA . PRO A 1 765 ? 9.651 -14.970 6.429 1.00 89.38 765 PRO A CA 1
ATOM 5866 C C . PRO A 1 765 ? 10.358 -13.711 5.893 1.00 89.38 765 PRO A C 1
ATOM 5868 O O . PRO A 1 765 ? 10.572 -13.614 4.689 1.00 89.38 765 PRO A O 1
ATOM 5871 N N . ASP A 1 766 ? 10.747 -12.766 6.760 1.00 89.62 766 ASP A N 1
ATOM 5872 C CA . ASP A 1 766 ? 11.349 -11.486 6.335 1.00 89.62 766 ASP A CA 1
ATOM 5873 C C . ASP A 1 766 ? 12.891 -11.484 6.395 1.00 89.62 766 ASP A C 1
ATOM 5875 O O . ASP A 1 766 ? 13.556 -10.692 5.714 1.00 89.62 766 ASP A O 1
ATOM 5879 N N . SER A 1 767 ? 13.483 -12.359 7.216 1.00 93.56 767 SER A N 1
ATOM 5880 C CA . SER A 1 767 ? 14.933 -12.420 7.408 1.00 93.56 767 SER A CA 1
ATOM 5881 C C . SER A 1 767 ? 15.438 -13.802 7.836 1.00 93.56 767 SER A C 1
ATOM 5883 O O . SER A 1 767 ? 14.679 -14.695 8.211 1.00 93.56 767 SER A O 1
ATOM 5885 N N . THR A 1 768 ? 16.749 -14.024 7.764 1.00 95.94 768 THR A N 1
ATOM 5886 C CA . THR A 1 768 ? 17.397 -15.258 8.237 1.00 95.94 768 THR A CA 1
ATOM 5887 C C . THR A 1 768 ? 18.763 -14.938 8.832 1.00 95.94 768 THR A C 1
ATOM 5889 O O . THR A 1 768 ? 19.595 -14.322 8.167 1.00 95.94 768 THR A O 1
ATOM 5892 N N . LEU A 1 769 ? 19.010 -15.358 10.075 1.00 97.06 769 LEU A N 1
ATOM 5893 C CA . LEU A 1 769 ? 20.297 -15.223 10.756 1.00 97.06 769 LEU A CA 1
ATOM 5894 C C . LEU A 1 769 ? 21.109 -16.508 10.586 1.00 97.06 769 LEU A C 1
ATOM 5896 O O . LEU A 1 769 ? 20.719 -17.578 11.060 1.00 97.06 769 LEU A O 1
ATOM 5900 N N . LEU A 1 770 ? 22.272 -16.383 9.960 1.00 95.75 770 LEU A N 1
ATOM 5901 C CA . LEU A 1 770 ? 23.176 -17.483 9.670 1.00 95.75 770 LEU A CA 1
ATOM 5902 C C . LEU A 1 770 ? 24.467 -17.374 10.485 1.00 95.75 770 LEU A C 1
ATOM 5904 O O . LEU A 1 770 ? 25.001 -16.279 10.687 1.00 95.75 770 LEU A O 1
ATOM 5908 N N . SER A 1 771 ? 25.026 -18.524 10.868 1.00 92.81 771 SER A N 1
ATOM 5909 C CA . SER A 1 771 ? 26.385 -18.618 11.420 1.00 92.81 771 SER A CA 1
ATOM 5910 C C . SER A 1 771 ? 27.481 -18.413 10.363 1.00 92.81 771 SER A C 1
ATOM 5912 O O . SER A 1 771 ? 28.653 -18.361 10.712 1.00 92.81 771 SER A O 1
ATOM 5914 N N . GLY A 1 772 ? 27.108 -18.313 9.085 1.00 86.50 772 GLY A N 1
ATOM 5915 C CA . GLY A 1 772 ? 27.976 -18.133 7.923 1.00 86.50 772 GLY A CA 1
ATOM 5916 C C . GLY A 1 772 ? 27.150 -18.064 6.631 1.00 86.50 772 GLY A C 1
ATOM 5917 O O . GLY A 1 772 ? 25.988 -18.455 6.635 1.00 86.50 772 GLY A O 1
ATOM 5918 N N . ASN A 1 773 ? 27.722 -17.633 5.508 1.00 82.50 773 ASN A N 1
ATOM 5919 C CA . ASN A 1 773 ? 27.052 -17.649 4.202 1.00 82.50 773 ASN A CA 1
ATOM 5920 C C . ASN A 1 773 ? 27.882 -18.423 3.166 1.00 82.50 773 ASN A C 1
ATOM 5922 O O . ASN A 1 773 ? 28.958 -17.978 2.757 1.00 82.50 773 ASN A O 1
ATOM 5926 N N . GLY A 1 774 ? 27.388 -19.589 2.742 1.00 81.50 774 GLY A N 1
ATOM 5927 C CA . GLY A 1 774 ? 28.060 -20.447 1.764 1.00 81.50 774 GLY A CA 1
ATOM 5928 C C . GLY A 1 774 ? 29.391 -20.995 2.283 1.00 81.50 774 GLY A C 1
ATOM 5929 O O . GLY A 1 774 ? 29.409 -21.916 3.091 1.00 81.50 774 GLY A O 1
ATOM 5930 N N . SER A 1 775 ? 30.507 -20.444 1.803 1.00 78.75 775 SER A N 1
ATOM 5931 C CA . SER A 1 775 ? 31.865 -20.800 2.246 1.00 78.75 775 SER A CA 1
ATOM 5932 C C . SER A 1 775 ? 32.450 -19.833 3.282 1.00 78.75 775 SER A C 1
ATOM 5934 O O . SER A 1 775 ? 33.575 -20.034 3.732 1.00 78.75 775 SER A O 1
ATOM 5936 N N . ILE A 1 776 ? 31.732 -18.762 3.628 1.00 85.19 776 ILE A N 1
ATOM 5937 C CA . ILE A 1 776 ? 32.181 -17.730 4.568 1.00 85.19 776 ILE A CA 1
ATOM 5938 C C . ILE A 1 776 ? 31.594 -18.045 5.950 1.00 85.19 776 ILE A C 1
ATOM 5940 O O . ILE A 1 776 ? 30.390 -18.247 6.065 1.00 85.19 776 ILE A O 1
ATOM 5944 N N . SER A 1 777 ? 32.411 -18.050 7.005 1.00 87.19 777 SER A N 1
ATOM 5945 C CA . SER A 1 777 ? 31.995 -18.342 8.395 1.00 87.19 777 SER A CA 1
ATOM 5946 C C . SER A 1 777 ? 31.498 -17.118 9.176 1.00 87.19 777 SER A C 1
ATOM 5948 O O . SER A 1 777 ? 31.261 -17.184 10.379 1.00 87.19 777 SER A O 1
ATOM 5950 N N . ASN A 1 778 ? 31.393 -15.973 8.509 1.00 93.62 778 ASN A N 1
ATOM 5951 C CA . ASN A 1 778 ? 30.994 -14.723 9.129 1.00 93.62 778 ASN A CA 1
ATOM 5952 C C . ASN A 1 778 ? 29.488 -14.698 9.378 1.00 93.62 778 ASN A C 1
ATOM 5954 O O . ASN A 1 778 ? 28.710 -14.941 8.449 1.00 93.62 778 ASN A O 1
ATOM 5958 N N . ILE A 1 779 ? 29.081 -14.305 10.590 1.00 94.94 779 ILE A N 1
ATOM 5959 C CA . ILE A 1 779 ? 27.667 -14.105 10.906 1.00 94.94 779 ILE A CA 1
ATOM 5960 C C . ILE A 1 779 ? 27.048 -13.190 9.857 1.00 94.94 779 ILE A C 1
ATOM 5962 O O . ILE A 1 779 ? 27.534 -12.087 9.593 1.00 94.94 779 ILE A O 1
ATOM 5966 N N . THR A 1 780 ? 25.974 -13.684 9.255 1.00 96.12 780 THR A N 1
ATOM 5967 C CA . THR A 1 780 ? 25.298 -13.024 8.147 1.00 96.12 780 THR A CA 1
ATOM 5968 C C . THR A 1 780 ? 23.810 -13.006 8.416 1.00 96.12 780 THR A C 1
ATOM 5970 O O . THR A 1 780 ? 23.219 -14.035 8.732 1.00 96.12 780 THR A O 1
ATOM 5973 N N . LEU A 1 781 ? 23.206 -11.834 8.272 1.00 95.56 781 LEU A N 1
ATOM 5974 C CA . LEU A 1 781 ? 21.763 -11.672 8.280 1.00 95.56 781 LEU A CA 1
ATOM 5975 C C . LEU A 1 781 ? 21.315 -11.489 6.831 1.00 95.56 781 LEU A C 1
ATOM 5977 O O . LEU A 1 781 ? 21.846 -10.630 6.134 1.00 95.56 781 LEU A O 1
ATOM 5981 N N . ILE A 1 782 ? 20.391 -12.311 6.350 1.00 91.94 782 ILE A N 1
ATOM 5982 C CA . ILE A 1 782 ? 19.790 -12.161 5.022 1.00 91.94 782 ILE A CA 1
ATOM 5983 C C . ILE A 1 782 ? 18.441 -11.475 5.198 1.00 91.94 782 ILE A C 1
ATOM 5985 O O . ILE A 1 782 ? 17.652 -11.912 6.029 1.00 91.94 782 ILE A O 1
ATOM 5989 N N . SER A 1 783 ? 18.168 -10.420 4.431 1.00 88.25 783 SER A N 1
ATOM 5990 C CA . SER A 1 783 ? 16.859 -9.756 4.389 1.00 88.25 783 SER A CA 1
ATOM 5991 C C . SER A 1 783 ? 16.563 -9.266 2.973 1.00 88.25 783 SER A C 1
ATOM 5993 O O . SER A 1 783 ? 17.455 -8.757 2.290 1.00 88.25 783 SER A O 1
ATOM 5995 N N . GLY A 1 784 ? 15.337 -9.496 2.490 1.00 74.00 784 GLY A N 1
ATOM 5996 C CA . GLY A 1 784 ? 14.945 -9.166 1.112 1.00 74.00 784 GLY A CA 1
ATOM 5997 C C . GLY A 1 784 ? 15.869 -9.784 0.052 1.00 74.00 784 GLY A C 1
ATOM 5998 O O . GLY A 1 784 ? 16.192 -9.133 -0.938 1.00 74.00 784 GLY A O 1
ATOM 5999 N N . GLY A 1 785 ? 16.393 -10.989 0.313 1.00 77.44 785 GLY A N 1
ATOM 6000 C CA . GLY A 1 785 ? 17.365 -11.681 -0.545 1.00 77.44 785 GLY A CA 1
ATOM 6001 C C . GLY A 1 785 ? 18.806 -11.152 -0.483 1.00 77.44 785 GLY A C 1
ATOM 6002 O O . GLY A 1 785 ? 19.689 -11.735 -1.108 1.00 77.44 785 GLY A O 1
ATOM 6003 N N . ASN A 1 786 ? 19.079 -10.090 0.282 1.00 83.38 786 ASN A N 1
ATOM 6004 C CA . ASN A 1 786 ? 20.400 -9.469 0.374 1.00 83.38 786 ASN A CA 1
ATOM 6005 C C . ASN A 1 786 ? 21.148 -9.921 1.641 1.00 83.38 786 ASN A C 1
ATOM 6007 O O . ASN A 1 786 ? 20.572 -9.863 2.730 1.00 83.38 786 ASN A O 1
ATOM 6011 N N . PRO A 1 787 ? 22.420 -10.352 1.536 1.00 91.00 787 PRO A N 1
ATOM 6012 C CA . PRO A 1 787 ? 23.231 -10.718 2.692 1.00 91.00 787 PRO A CA 1
ATOM 6013 C C . PRO A 1 787 ? 23.931 -9.504 3.324 1.00 91.00 787 PRO A C 1
ATOM 6015 O O . PRO A 1 787 ? 24.612 -8.734 2.646 1.00 91.00 787 PRO A O 1
ATOM 6018 N N . TYR A 1 788 ? 23.840 -9.394 4.648 1.00 93.31 788 TYR A N 1
ATOM 6019 C CA . TYR A 1 788 ? 24.529 -8.409 5.482 1.00 93.31 788 TYR A CA 1
ATOM 6020 C C . TYR A 1 788 ? 25.468 -9.147 6.440 1.00 93.31 788 TYR A C 1
ATOM 6022 O O . TYR A 1 788 ? 25.034 -9.708 7.447 1.00 93.31 788 TYR A O 1
ATOM 6030 N N . SER A 1 789 ? 26.757 -9.199 6.105 1.00 93.69 789 SER A N 1
ATOM 6031 C CA . SER A 1 789 ? 27.760 -9.958 6.863 1.00 93.69 789 SER A CA 1
ATOM 6032 C C . SER A 1 789 ? 28.564 -9.064 7.805 1.00 93.69 789 SER A C 1
ATOM 6034 O O . SER A 1 789 ? 29.017 -7.987 7.420 1.00 93.69 789 SER A O 1
ATOM 6036 N N . LEU A 1 790 ? 28.798 -9.539 9.027 1.00 93.94 790 LEU A N 1
ATOM 6037 C CA . LEU A 1 790 ? 29.700 -8.909 9.992 1.00 93.94 790 LEU A CA 1
ATOM 6038 C C . LEU A 1 790 ? 31.109 -9.481 9.865 1.00 93.94 790 LEU A C 1
ATOM 6040 O O . LEU A 1 790 ? 31.287 -10.612 9.431 1.00 93.94 790 LEU A O 1
ATOM 6044 N N . ASN A 1 791 ? 32.131 -8.748 10.299 1.00 91.94 791 ASN A N 1
ATOM 6045 C CA . ASN A 1 791 ? 33.485 -9.296 10.399 1.00 91.94 791 ASN A CA 1
ATOM 6046 C C . ASN A 1 791 ? 33.682 -10.076 11.714 1.00 91.94 791 ASN A C 1
ATOM 6048 O O . ASN A 1 791 ? 34.530 -9.727 12.531 1.00 91.94 791 ASN A O 1
ATOM 6052 N N . TYR A 1 792 ? 32.836 -11.080 11.950 1.00 91.75 792 TYR A N 1
ATOM 6053 C CA . TYR A 1 792 ? 32.860 -11.910 13.153 1.00 91.75 792 TYR A CA 1
ATOM 6054 C C . TYR A 1 792 ? 32.338 -13.314 12.856 1.00 91.75 792 TYR A C 1
ATOM 6056 O O . TYR A 1 792 ? 31.306 -13.473 12.205 1.00 91.75 792 TYR A O 1
ATOM 6064 N N . SER A 1 793 ? 33.047 -14.322 13.359 1.00 92.38 793 SER A N 1
ATOM 6065 C CA . SER A 1 793 ? 32.672 -15.737 13.306 1.00 92.38 793 SER A CA 1
ATOM 6066 C C . SER A 1 793 ? 32.517 -16.255 14.735 1.00 92.38 793 SER A C 1
ATOM 6068 O O . SER A 1 793 ? 33.294 -15.873 15.610 1.00 92.38 793 SER A O 1
ATOM 6070 N N . LEU A 1 794 ? 31.541 -17.131 14.972 1.00 91.50 794 LEU A N 1
ATOM 6071 C CA . LEU A 1 794 ? 31.375 -17.754 16.287 1.00 91.50 794 LEU A CA 1
ATOM 6072 C C . LEU A 1 794 ? 32.543 -18.718 16.575 1.00 91.50 794 LEU A C 1
ATOM 6074 O O . LEU A 1 794 ? 32.899 -19.506 15.692 1.00 91.50 794 LEU A O 1
ATOM 6078 N N . PRO A 1 795 ? 33.132 -18.691 17.783 1.00 91.69 795 PRO A N 1
ATOM 6079 C CA . PRO A 1 795 ? 34.191 -19.621 18.160 1.00 91.69 795 PRO A CA 1
ATOM 6080 C C . PRO A 1 795 ? 33.656 -21.054 18.268 1.00 91.69 795 PRO A C 1
ATOM 6082 O O . PRO A 1 795 ? 32.538 -21.276 18.726 1.00 91.69 795 PRO A O 1
ATOM 6085 N N . LEU A 1 796 ? 34.466 -22.035 17.862 1.00 92.94 796 LEU A N 1
ATOM 6086 C CA . LEU A 1 796 ? 34.116 -23.449 18.014 1.00 92.94 796 LEU A CA 1
ATOM 6087 C C . LEU A 1 796 ? 34.205 -23.896 19.471 1.00 92.94 796 LEU A C 1
ATOM 6089 O O . LEU A 1 796 ? 35.063 -23.425 20.223 1.00 92.94 796 LEU A O 1
ATOM 6093 N N . ASP A 1 797 ? 33.334 -24.833 19.837 1.00 92.62 797 ASP A N 1
ATOM 6094 C CA . ASP A 1 797 ? 33.321 -25.543 21.119 1.00 92.62 797 ASP A CA 1
ATOM 6095 C C . ASP A 1 797 ? 33.293 -24.612 22.347 1.00 92.62 797 ASP A C 1
ATOM 6097 O O . ASP A 1 797 ? 33.620 -25.005 23.469 1.00 92.62 797 ASP A O 1
ATOM 6101 N N . THR A 1 798 ? 32.857 -23.366 22.149 1.00 92.81 798 THR A N 1
ATOM 6102 C CA . THR A 1 798 ? 32.828 -22.303 23.153 1.00 92.81 798 THR A CA 1
ATOM 6103 C C . THR A 1 798 ? 31.419 -21.734 23.241 1.00 92.81 798 THR A C 1
ATOM 6105 O O . THR A 1 798 ? 30.769 -21.483 22.230 1.00 92.81 798 THR A O 1
ATOM 6108 N N . TRP A 1 799 ? 30.923 -21.541 24.463 1.00 93.81 799 TRP A N 1
ATOM 6109 C CA . TRP A 1 799 ? 29.631 -20.898 24.678 1.00 93.81 799 TRP A CA 1
ATOM 6110 C C . TRP A 1 799 ? 29.749 -19.384 24.505 1.00 93.81 799 TRP A C 1
ATOM 6112 O O . TRP A 1 799 ? 30.412 -18.720 25.302 1.00 93.81 799 TRP A O 1
ATOM 6122 N N . THR A 1 800 ? 29.027 -18.848 23.525 1.00 94.38 800 THR A N 1
ATOM 6123 C CA . THR A 1 800 ? 28.909 -17.408 23.279 1.00 94.38 800 THR A CA 1
ATOM 6124 C C . THR A 1 800 ? 27.475 -16.965 23.534 1.00 94.38 800 THR A C 1
ATOM 6126 O O . THR A 1 800 ? 26.523 -17.575 23.035 1.00 94.38 800 THR A O 1
ATOM 6129 N N . GLN A 1 801 ? 27.306 -15.892 24.307 1.00 95.62 801 GLN A N 1
ATOM 6130 C CA . GLN A 1 801 ? 26.014 -15.227 24.441 1.00 95.62 801 GLN A CA 1
ATOM 6131 C C . GLN A 1 801 ? 25.840 -14.233 23.297 1.00 95.62 801 GLN A C 1
ATOM 6133 O O . GLN A 1 801 ? 26.669 -13.342 23.119 1.00 95.62 801 GLN A O 1
ATOM 6138 N N . VAL A 1 802 ? 24.745 -14.356 22.554 1.00 96.31 802 VAL A N 1
ATOM 6139 C CA . VAL A 1 802 ? 24.410 -13.497 21.418 1.00 96.31 802 VAL A CA 1
ATOM 6140 C C . VAL A 1 802 ? 23.149 -12.705 21.739 1.00 96.31 802 VAL A C 1
ATOM 6142 O O . VAL A 1 802 ? 22.167 -13.262 22.222 1.00 96.31 802 VAL A O 1
ATOM 6145 N N . ASN A 1 803 ? 23.170 -11.405 21.452 1.00 97.06 803 ASN A N 1
ATOM 6146 C CA . ASN A 1 803 ? 21.993 -10.543 21.446 1.00 97.06 803 ASN A CA 1
ATOM 6147 C C . ASN A 1 803 ? 21.880 -9.877 20.072 1.00 97.06 803 ASN A C 1
ATOM 6149 O O . ASN A 1 803 ? 22.699 -9.021 19.729 1.00 97.06 803 ASN A O 1
ATOM 6153 N N . LEU A 1 804 ? 20.869 -10.262 19.298 1.00 97.62 804 LEU A N 1
ATOM 6154 C CA . LEU A 1 804 ? 20.471 -9.566 18.080 1.00 97.62 804 LEU A CA 1
ATOM 6155 C C . LEU A 1 804 ? 19.463 -8.477 18.460 1.00 97.62 804 LEU A C 1
ATOM 6157 O O . LEU A 1 804 ? 18.393 -8.775 18.986 1.00 97.62 804 LEU A O 1
ATOM 6161 N N . ILE A 1 805 ? 19.820 -7.216 18.231 1.00 97.38 805 ILE A N 1
ATOM 6162 C CA . ILE A 1 805 ? 19.077 -6.050 18.715 1.00 97.38 805 ILE A CA 1
ATOM 6163 C C . ILE A 1 805 ? 18.601 -5.238 17.515 1.00 97.38 805 ILE A C 1
ATOM 6165 O O . ILE A 1 805 ? 19.423 -4.644 16.819 1.00 97.38 805 ILE A O 1
ATOM 6169 N N . GLY A 1 806 ? 17.291 -5.168 17.294 1.00 95.12 806 GLY A N 1
ATOM 6170 C CA . GLY A 1 806 ? 16.686 -4.213 16.365 1.00 95.12 806 GLY A CA 1
ATOM 6171 C C . GLY A 1 806 ? 16.272 -2.952 17.114 1.00 95.12 806 GLY A C 1
ATOM 6172 O O . GLY A 1 806 ? 15.559 -3.056 18.106 1.00 95.12 806 GLY A O 1
ATOM 6173 N N . LYS A 1 807 ? 16.695 -1.767 16.662 1.00 92.31 807 LYS A N 1
ATOM 6174 C CA . LYS A 1 807 ? 16.316 -0.473 17.252 1.00 92.31 807 LYS A CA 1
ATOM 6175 C C . LYS A 1 807 ? 16.044 0.555 16.159 1.00 92.31 807 LYS A C 1
ATOM 6177 O O . LYS A 1 807 ? 16.983 1.036 15.521 1.00 92.31 807 LYS A O 1
ATOM 6182 N N . GLY A 1 808 ? 14.776 0.904 15.947 1.00 87.31 808 GLY A N 1
ATOM 6183 C CA . GLY A 1 808 ? 14.356 1.758 14.835 1.00 87.31 808 GLY A CA 1
ATOM 6184 C C . GLY A 1 808 ? 14.894 1.258 13.487 1.00 87.31 808 GLY A C 1
ATOM 6185 O O . GLY A 1 808 ? 14.593 0.149 13.059 1.00 87.31 808 GLY A O 1
ATOM 6186 N N . ASN A 1 809 ? 15.729 2.057 12.822 1.00 85.06 809 ASN A N 1
ATOM 6187 C CA . ASN A 1 809 ? 16.340 1.735 11.526 1.00 85.06 809 ASN A CA 1
ATOM 6188 C C . ASN A 1 809 ? 17.719 1.047 11.622 1.00 85.06 809 ASN A C 1
ATOM 6190 O O . ASN A 1 809 ? 18.490 1.110 10.666 1.00 85.06 809 ASN A O 1
ATOM 6194 N N . ARG A 1 810 ? 18.061 0.437 12.764 1.00 92.94 810 ARG A N 1
ATOM 6195 C CA . ARG A 1 810 ? 19.377 -0.174 13.016 1.00 92.94 810 ARG A CA 1
ATOM 6196 C C . ARG A 1 810 ? 19.228 -1.595 13.542 1.00 92.94 810 ARG A C 1
ATOM 6198 O O . ARG A 1 810 ? 18.356 -1.849 14.374 1.00 92.94 810 ARG A O 1
ATOM 6205 N N . THR A 1 811 ? 20.143 -2.476 13.154 1.00 96.44 811 THR A N 1
ATOM 6206 C CA . THR A 1 811 ? 20.259 -3.827 13.707 1.00 96.44 811 THR A CA 1
ATOM 6207 C C . THR A 1 811 ? 21.691 -4.086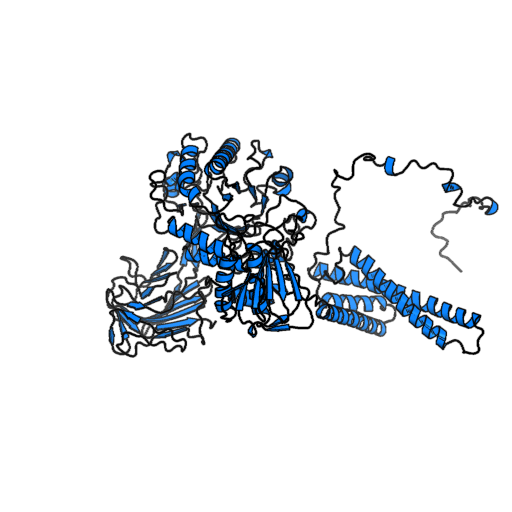 14.146 1.00 96.44 811 THR A C 1
ATOM 6209 O O . THR A 1 811 ? 22.641 -3.907 13.384 1.00 96.44 811 THR A O 1
ATOM 6212 N N . LEU A 1 812 ? 21.850 -4.507 15.398 1.00 96.88 812 LEU A N 1
ATOM 6213 C CA . LEU A 1 812 ? 23.139 -4.739 16.036 1.00 96.88 812 LEU A CA 1
ATOM 6214 C C . LEU A 1 812 ? 23.266 -6.189 16.493 1.00 96.88 812 LEU A C 1
ATOM 6216 O O . LEU A 1 812 ? 22.288 -6.811 16.902 1.00 96.88 812 LEU A O 1
ATOM 6220 N N . LEU A 1 813 ? 24.493 -6.697 16.490 1.00 96.50 813 LEU A N 1
ATOM 6221 C CA . LEU A 1 813 ? 24.865 -7.949 17.131 1.00 96.50 813 LEU A CA 1
ATOM 6222 C C . LEU A 1 813 ? 25.780 -7.635 18.313 1.00 96.50 813 LEU A C 1
ATOM 6224 O O . LEU A 1 813 ? 26.859 -7.069 18.131 1.00 96.50 813 LEU A O 1
ATOM 6228 N N . ARG A 1 814 ? 25.370 -8.017 19.521 1.00 95.81 814 ARG A N 1
ATOM 6229 C CA . ARG A 1 814 ? 26.225 -7.969 20.708 1.00 95.81 814 ARG A CA 1
ATOM 6230 C C . ARG A 1 814 ? 26.586 -9.378 21.139 1.00 95.81 814 ARG A C 1
ATOM 6232 O O . ARG A 1 814 ? 25.694 -10.190 21.378 1.00 95.81 814 ARG A O 1
ATOM 6239 N N . VAL A 1 815 ? 27.880 -9.636 21.266 1.00 93.69 815 VAL A N 1
ATOM 6240 C CA . VAL A 1 815 ? 28.428 -10.936 21.653 1.00 93.69 815 VAL A CA 1
ATOM 6241 C C . VAL A 1 815 ? 29.242 -10.803 22.932 1.00 93.69 815 VAL A C 1
ATOM 6243 O O . VAL A 1 815 ? 30.015 -9.856 23.084 1.00 93.69 815 VAL A O 1
ATOM 6246 N N . SER A 1 816 ? 29.055 -11.751 23.844 1.00 88.94 816 SER A N 1
ATOM 6247 C CA . SER A 1 816 ? 29.823 -11.860 25.083 1.00 88.94 816 SER A CA 1
ATOM 6248 C C . SER A 1 816 ? 30.336 -13.287 25.215 1.00 88.94 816 SER A C 1
ATOM 6250 O O . SER A 1 816 ? 29.546 -14.222 25.381 1.00 88.94 816 SER A O 1
ATOM 6252 N N . ASP A 1 817 ? 31.653 -13.449 25.151 1.00 74.25 817 ASP A N 1
ATOM 6253 C CA . ASP A 1 817 ? 32.306 -14.724 25.432 1.00 74.25 817 ASP A CA 1
ATOM 6254 C C . ASP A 1 817 ? 32.539 -14.859 26.939 1.00 74.25 817 ASP A C 1
ATOM 6256 O O . ASP A 1 817 ? 32.704 -13.865 27.656 1.00 74.25 817 ASP A O 1
ATOM 6260 N N . SER A 1 818 ? 32.563 -16.091 27.445 1.00 56.00 818 SER A N 1
ATOM 6261 C CA . SER A 1 818 ? 32.849 -16.382 28.851 1.00 56.00 818 SER A CA 1
ATOM 6262 C C . SER A 1 818 ? 34.278 -15.950 29.228 1.00 56.00 818 SER A C 1
ATOM 6264 O O . SER A 1 818 ? 35.205 -16.754 29.173 1.00 56.00 818 SER A O 1
ATOM 6266 N N . GLY A 1 819 ? 34.449 -14.674 29.596 1.00 53.78 819 GLY A N 1
ATOM 6267 C CA . GLY A 1 819 ? 35.711 -14.077 30.051 1.00 53.78 819 GLY A CA 1
ATOM 6268 C C . GLY A 1 819 ? 36.222 -12.852 29.274 1.00 53.78 819 GLY A C 1
ATOM 6269 O O . GLY A 1 819 ? 37.266 -12.330 29.659 1.00 53.78 819 GLY A O 1
ATOM 6270 N N . ALA A 1 820 ? 35.531 -12.374 28.228 1.00 57.56 820 ALA A N 1
ATOM 6271 C CA . ALA A 1 820 ? 35.953 -11.219 27.415 1.00 57.56 820 ALA A CA 1
ATOM 6272 C C . ALA A 1 820 ? 34.967 -10.034 27.485 1.00 57.56 820 ALA A C 1
ATOM 6274 O O . ALA A 1 820 ? 33.809 -10.194 27.877 1.00 57.56 820 ALA A O 1
ATOM 6275 N N . GLU A 1 821 ? 35.424 -8.831 27.109 1.00 60.69 821 GLU A N 1
ATOM 6276 C CA . GLU A 1 821 ? 34.551 -7.658 26.970 1.00 60.69 821 GLU A CA 1
ATOM 6277 C C . GLU A 1 821 ? 33.505 -7.872 25.864 1.00 60.69 821 GLU A C 1
ATOM 6279 O O . GLU A 1 821 ? 33.788 -8.440 24.811 1.00 60.69 821 GLU A O 1
ATOM 6284 N N . SER A 1 822 ? 32.284 -7.389 26.104 1.00 75.25 822 SER A N 1
ATOM 6285 C CA . SER A 1 822 ? 31.171 -7.470 25.155 1.00 75.25 822 SER A CA 1
ATOM 6286 C C . SER A 1 822 ? 31.484 -6.682 23.876 1.00 75.25 822 SER A C 1
ATOM 6288 O O . SER A 1 822 ? 31.488 -5.449 23.902 1.00 75.25 822 SER A O 1
ATOM 6290 N N . ALA A 1 823 ? 31.631 -7.362 22.739 1.00 85.19 823 ALA A N 1
ATOM 6291 C CA . ALA A 1 823 ? 31.769 -6.710 21.439 1.00 85.19 823 ALA A CA 1
ATOM 6292 C C . ALA A 1 823 ? 30.386 -6.382 20.855 1.00 85.19 823 ALA A C 1
ATOM 6294 O O . ALA A 1 823 ? 29.477 -7.212 20.863 1.00 85.19 823 ALA A O 1
ATOM 6295 N N . SER A 1 824 ? 30.217 -5.161 20.342 1.00 91.88 824 SER A N 1
ATOM 6296 C CA . SER A 1 824 ? 28.991 -4.711 19.674 1.00 91.88 824 SER A CA 1
ATOM 6297 C C . SER A 1 824 ? 29.308 -4.365 18.227 1.00 91.88 824 SER A C 1
ATOM 6299 O O . SER A 1 824 ? 30.189 -3.552 17.961 1.00 91.88 824 SER A O 1
ATOM 6301 N N . MET A 1 825 ? 28.573 -4.966 17.303 1.00 95.31 825 MET A N 1
ATOM 6302 C CA . MET A 1 825 ? 28.722 -4.791 15.862 1.00 95.31 825 MET A CA 1
ATOM 6303 C C . MET A 1 825 ? 27.383 -4.386 15.256 1.00 95.31 825 MET A C 1
ATOM 6305 O O . MET A 1 825 ? 26.332 -4.663 15.829 1.00 95.31 825 MET A O 1
ATOM 6309 N N . GLU A 1 826 ? 27.412 -3.731 14.103 1.00 95.88 826 GLU A N 1
ATOM 6310 C CA . GLU A 1 826 ? 26.215 -3.247 13.420 1.00 95.88 826 GLU A CA 1
ATOM 6311 C C . GLU A 1 826 ? 26.152 -3.802 12.001 1.00 95.88 826 GLU A C 1
ATOM 6313 O O . GLU A 1 826 ? 27.155 -3.806 11.285 1.00 95.88 826 GLU A O 1
ATOM 6318 N N . PHE A 1 827 ? 24.970 -4.267 11.601 1.00 95.00 827 PHE A N 1
ATOM 6319 C CA . PHE A 1 827 ? 24.704 -4.633 10.218 1.00 95.00 827 PHE A CA 1
ATOM 6320 C C . PHE A 1 827 ? 24.502 -3.352 9.407 1.00 95.00 827 PHE A C 1
ATOM 6322 O O . PHE A 1 827 ? 23.676 -2.509 9.757 1.00 95.00 827 PHE A O 1
ATOM 6329 N N . LEU A 1 828 ? 25.268 -3.203 8.326 1.00 92.44 828 LEU A N 1
ATOM 6330 C CA . LEU A 1 828 ? 25.240 -2.021 7.469 1.00 92.44 828 LEU A CA 1
ATOM 6331 C C . LEU A 1 828 ? 24.913 -2.422 6.031 1.00 92.44 828 LEU A C 1
ATOM 6333 O O . LEU A 1 828 ? 25.453 -3.397 5.506 1.00 92.44 828 LEU A O 1
ATOM 6337 N N . ALA A 1 829 ? 24.063 -1.636 5.380 1.00 87.75 829 ALA A N 1
ATOM 6338 C CA . ALA A 1 829 ? 23.819 -1.721 3.950 1.00 87.75 829 ALA A CA 1
ATOM 6339 C C . ALA A 1 829 ? 24.840 -0.865 3.192 1.00 87.75 829 ALA A C 1
ATOM 6341 O O . ALA A 1 829 ? 25.141 0.259 3.594 1.00 87.75 829 ALA A O 1
ATOM 6342 N N . ARG A 1 830 ? 25.350 -1.379 2.069 1.00 85.12 830 ARG A N 1
ATOM 6343 C CA . ARG A 1 830 ? 26.198 -0.617 1.144 1.00 85.12 830 ARG A CA 1
ATOM 6344 C C . ARG A 1 830 ? 25.316 0.011 0.072 1.00 85.12 830 ARG A C 1
ATOM 6346 O O . ARG A 1 830 ? 24.792 -0.696 -0.784 1.00 85.12 830 ARG A O 1
ATOM 6353 N N . LEU A 1 831 ? 25.148 1.326 0.127 1.00 81.19 831 LEU A N 1
ATOM 6354 C CA . LEU A 1 831 ? 24.343 2.091 -0.822 1.00 81.19 831 LEU A CA 1
ATOM 6355 C C . LEU A 1 831 ? 25.250 2.722 -1.878 1.00 81.19 831 LEU A C 1
ATOM 6357 O O . LEU A 1 831 ? 26.246 3.350 -1.526 1.00 81.19 831 LEU A O 1
ATOM 6361 N N . GLY A 1 832 ? 24.915 2.553 -3.158 1.00 77.88 832 GLY A N 1
ATOM 6362 C CA . GLY A 1 832 ? 25.525 3.306 -4.254 1.00 77.88 832 GLY A CA 1
ATOM 6363 C C . GLY A 1 832 ? 24.781 4.622 -4.454 1.00 77.88 832 GLY A C 1
ATOM 6364 O O . GLY A 1 832 ? 23.562 4.611 -4.597 1.00 77.88 832 GLY A O 1
ATOM 6365 N N . ILE A 1 833 ? 25.504 5.738 -4.447 1.00 80.44 833 ILE A N 1
ATOM 6366 C CA . ILE A 1 833 ? 24.936 7.079 -4.595 1.00 80.44 833 ILE A CA 1
ATOM 6367 C C . ILE A 1 833 ? 25.214 7.569 -6.011 1.00 80.44 833 ILE A C 1
ATOM 6369 O O . ILE A 1 833 ? 26.362 7.883 -6.325 1.00 80.44 833 ILE A O 1
ATOM 6373 N N . ASN A 1 834 ? 24.185 7.572 -6.865 1.00 76.50 834 ASN A N 1
ATOM 6374 C CA . ASN A 1 834 ? 24.212 8.044 -8.260 1.00 76.50 834 ASN A CA 1
ATOM 6375 C C . ASN A 1 834 ? 25.370 7.478 -9.112 1.00 76.50 834 ASN A C 1
ATOM 6377 O O . ASN A 1 834 ? 25.824 8.104 -10.067 1.00 76.50 834 ASN A O 1
ATOM 6381 N N . GLY A 1 835 ? 25.899 6.311 -8.737 1.00 76.75 835 GLY A N 1
ATOM 6382 C CA . GLY A 1 835 ? 27.090 5.721 -9.353 1.00 76.75 835 GLY A CA 1
ATOM 6383 C C . GLY A 1 835 ? 28.414 6.442 -9.081 1.00 76.75 835 GLY A C 1
ATOM 6384 O O . GLY A 1 835 ? 29.430 6.086 -9.671 1.00 76.75 835 GLY A O 1
ATOM 6385 N N . GLU A 1 836 ? 28.438 7.426 -8.180 1.00 83.25 836 GLU A N 1
ATOM 6386 C CA . GLU A 1 836 ? 29.628 8.228 -7.872 1.00 83.25 836 GLU A CA 1
ATOM 6387 C C . GLU A 1 836 ? 30.379 7.737 -6.635 1.00 83.25 836 GLU A C 1
ATOM 6389 O O . GLU A 1 836 ? 31.609 7.730 -6.594 1.00 83.25 836 GLU A O 1
ATOM 6394 N N . SER A 1 837 ? 29.638 7.357 -5.595 1.00 82.81 837 SER A N 1
ATOM 6395 C CA . SER A 1 837 ? 30.208 6.990 -4.301 1.00 82.81 837 SER A CA 1
ATOM 6396 C C . SER A 1 837 ? 29.412 5.878 -3.634 1.00 82.81 837 SER A C 1
ATOM 6398 O O . SER A 1 837 ? 28.321 5.508 -4.073 1.00 82.81 837 SER A O 1
ATOM 6400 N N . GLN A 1 838 ? 29.981 5.311 -2.573 1.00 83.88 838 GLN A N 1
ATOM 6401 C CA . GLN A 1 838 ? 29.318 4.295 -1.773 1.00 83.88 838 GLN A CA 1
ATOM 6402 C C . GLN A 1 838 ? 29.322 4.685 -0.308 1.00 83.88 838 GLN A C 1
ATOM 6404 O O . GLN A 1 838 ? 30.354 5.072 0.241 1.00 83.88 838 GLN A O 1
ATOM 6409 N N . VAL A 1 839 ? 28.162 4.539 0.320 1.00 84.19 839 VAL A N 1
ATOM 6410 C CA . VAL A 1 839 ? 27.947 4.891 1.719 1.00 84.19 839 VAL A CA 1
ATOM 6411 C C . VAL A 1 839 ? 27.463 3.657 2.465 1.00 84.19 839 VAL A C 1
ATOM 6413 O O . VAL A 1 839 ? 26.574 2.942 2.004 1.00 84.19 839 VAL A O 1
ATOM 6416 N N . TRP A 1 840 ? 28.064 3.405 3.626 1.00 87.12 840 TRP A N 1
ATOM 6417 C CA . TRP A 1 840 ? 27.551 2.425 4.573 1.00 87.12 840 TRP A CA 1
ATOM 6418 C C . TRP A 1 840 ? 26.469 3.082 5.422 1.00 87.12 840 TRP A C 1
ATOM 6420 O O . TRP A 1 840 ? 26.736 4.068 6.108 1.00 87.12 840 TRP A O 1
ATOM 6430 N N . ALA A 1 841 ? 25.257 2.545 5.365 1.00 86.06 841 ALA A N 1
ATOM 6431 C CA . ALA A 1 841 ? 24.110 3.055 6.101 1.00 86.06 841 ALA A CA 1
ATOM 6432 C C . ALA A 1 841 ? 23.582 1.992 7.073 1.00 86.06 841 ALA A C 1
ATOM 6434 O O . ALA A 1 841 ? 23.599 0.803 6.735 1.00 86.06 841 ALA A O 1
ATOM 6435 N N . PRO A 1 842 ? 23.092 2.389 8.260 1.00 89.25 842 PRO A N 1
ATOM 6436 C CA . PRO A 1 842 ? 22.365 1.480 9.130 1.00 89.25 842 PRO A CA 1
ATOM 6437 C C . PRO A 1 842 ? 21.160 0.873 8.420 1.00 89.25 842 PRO A C 1
ATOM 6439 O O . PRO A 1 842 ? 20.512 1.528 7.600 1.00 89.25 842 PRO A O 1
ATOM 6442 N N . ILE A 1 843 ? 20.859 -0.376 8.758 1.00 86.81 843 ILE A N 1
ATOM 6443 C CA . ILE A 1 843 ? 19.665 -1.058 8.280 1.00 86.81 843 ILE A CA 1
ATOM 6444 C C . ILE A 1 843 ? 18.919 -1.671 9.456 1.00 86.81 843 ILE A C 1
ATOM 6446 O O . ILE A 1 843 ? 19.513 -2.308 10.326 1.00 86.81 843 ILE A O 1
ATOM 6450 N N . GLY A 1 844 ? 17.606 -1.461 9.480 1.00 89.88 844 GLY A N 1
ATOM 6451 C CA . GLY A 1 844 ? 16.722 -2.210 10.351 1.00 89.88 844 GLY A CA 1
ATOM 6452 C C . GLY A 1 844 ? 16.383 -3.522 9.663 1.00 89.88 844 GLY A C 1
ATOM 6453 O O . GLY A 1 844 ? 15.992 -3.521 8.495 1.00 89.88 844 GLY A O 1
ATOM 6454 N N . ILE A 1 845 ? 16.494 -4.622 10.397 1.00 91.81 845 ILE A N 1
ATOM 6455 C CA . ILE A 1 845 ? 16.080 -5.953 9.954 1.00 91.81 845 ILE A CA 1
ATOM 6456 C C . ILE A 1 845 ? 15.211 -6.597 11.039 1.00 91.81 845 ILE A C 1
ATOM 6458 O O . ILE A 1 845 ? 15.547 -6.557 12.225 1.00 91.81 845 ILE A O 1
ATOM 6462 N N . GLU A 1 846 ? 14.077 -7.151 10.625 1.00 93.06 846 GLU A N 1
ATOM 6463 C CA . GLU A 1 846 ? 13.089 -7.880 11.420 1.00 93.06 846 GLU A CA 1
ATOM 6464 C C . GLU A 1 846 ? 13.743 -9.109 12.064 1.00 93.06 846 GLU A C 1
ATOM 6466 O O . GLU A 1 846 ? 14.613 -9.744 11.465 1.00 93.06 846 GLU A O 1
ATOM 6471 N N . ALA A 1 847 ? 13.348 -9.452 13.289 1.00 96.12 847 ALA A N 1
ATOM 6472 C CA . ALA A 1 847 ? 13.881 -10.615 13.985 1.00 96.12 847 ALA A CA 1
ATOM 6473 C C . ALA A 1 847 ? 13.357 -11.904 13.328 1.00 96.12 847 ALA A C 1
ATOM 6475 O O . ALA A 1 847 ? 12.134 -12.075 13.266 1.00 96.12 847 ALA A O 1
ATOM 6476 N N . PRO A 1 848 ? 14.235 -12.825 12.899 1.00 96.06 848 PRO A N 1
ATOM 6477 C CA . PRO A 1 848 ? 13.818 -14.133 12.415 1.00 96.06 848 PRO A CA 1
ATOM 6478 C C . PRO A 1 848 ? 13.522 -15.036 13.609 1.00 96.06 848 PRO A C 1
ATOM 6480 O O . PRO A 1 848 ? 14.415 -15.303 14.410 1.00 96.06 848 PRO A O 1
ATOM 6483 N N . ILE A 1 849 ? 12.275 -15.476 13.770 1.00 95.06 849 ILE A N 1
ATOM 6484 C CA . ILE A 1 849 ? 11.870 -16.251 14.954 1.00 95.06 849 ILE A CA 1
ATOM 6485 C C . ILE A 1 849 ? 10.907 -17.399 14.641 1.00 95.06 849 ILE A C 1
ATOM 6487 O O . ILE A 1 849 ? 10.517 -18.108 15.563 1.00 95.06 849 ILE A O 1
ATOM 6491 N N . ALA A 1 850 ? 10.570 -17.637 13.371 1.00 96.50 850 ALA A N 1
ATOM 6492 C CA . ALA A 1 850 ? 9.714 -18.750 12.958 1.00 96.50 850 ALA A CA 1
ATOM 6493 C C . ALA A 1 850 ? 10.377 -20.110 13.168 1.00 96.50 850 ALA A C 1
ATOM 6495 O O . ALA A 1 850 ? 9.717 -21.095 13.494 1.00 96.50 850 ALA A O 1
ATOM 6496 N N . ARG A 1 851 ? 11.699 -20.165 12.994 1.00 96.38 851 ARG A N 1
ATOM 6497 C CA . ARG A 1 851 ? 12.477 -21.390 13.127 1.00 96.38 851 ARG A CA 1
ATOM 6498 C C . ARG A 1 851 ? 13.800 -21.148 13.829 1.00 96.38 851 ARG A C 1
ATOM 6500 O O . ARG A 1 851 ? 14.467 -20.151 13.564 1.00 96.38 851 ARG A O 1
ATOM 6507 N N . ILE A 1 852 ? 14.194 -22.097 14.673 1.00 96.44 852 ILE A N 1
ATOM 6508 C CA . ILE A 1 852 ? 15.484 -22.128 15.369 1.00 96.44 852 ILE A CA 1
ATOM 6509 C C . ILE A 1 852 ? 16.285 -23.330 14.855 1.00 96.44 852 ILE A C 1
ATOM 6511 O O . ILE A 1 852 ? 15.819 -24.468 14.944 1.00 96.44 852 ILE A O 1
ATOM 6515 N N . GLY A 1 853 ? 17.487 -23.094 14.330 1.00 92.62 853 GLY A N 1
ATOM 6516 C CA . GLY A 1 853 ? 18.325 -24.114 13.693 1.00 92.62 853 GLY A CA 1
ATOM 6517 C C . GLY A 1 853 ? 18.036 -24.294 12.198 1.00 92.62 853 GLY A C 1
ATOM 6518 O O . GLY A 1 853 ? 17.711 -23.331 11.514 1.00 92.62 853 GLY A O 1
ATOM 6519 N N . GLU A 1 854 ? 18.133 -25.539 11.716 1.00 87.75 854 GLU A N 1
ATOM 6520 C CA . GLU A 1 854 ? 18.118 -25.958 10.302 1.00 87.75 854 GLU A CA 1
ATOM 6521 C C . GLU A 1 854 ? 19.476 -25.828 9.584 1.00 87.75 854 GLU A C 1
ATOM 6523 O O . GLU A 1 854 ? 19.882 -24.788 9.072 1.00 87.75 854 GLU A O 1
ATOM 6528 N N . GLY A 1 855 ? 20.218 -26.939 9.541 1.00 84.69 855 GLY A N 1
ATOM 6529 C CA . GLY A 1 855 ? 21.510 -27.018 8.846 1.00 84.69 855 GLY A CA 1
ATOM 6530 C C . GLY A 1 855 ? 22.711 -26.514 9.656 1.00 84.69 855 GLY A C 1
ATOM 6531 O O . GLY A 1 855 ? 23.840 -26.632 9.188 1.00 84.69 855 GLY A O 1
ATOM 6532 N N . PHE A 1 856 ? 22.492 -26.018 10.877 1.00 90.50 856 PHE A N 1
ATOM 6533 C CA . PHE A 1 856 ? 23.538 -25.691 11.847 1.00 90.50 856 PHE A CA 1
ATOM 6534 C C . PHE A 1 856 ? 23.922 -26.908 12.706 1.00 90.50 856 PHE A C 1
ATOM 6536 O O . PHE A 1 856 ? 23.054 -27.640 13.179 1.00 90.50 856 PHE A O 1
ATOM 6543 N N . ASN A 1 857 ? 25.226 -27.106 12.931 1.00 92.50 857 ASN A N 1
ATOM 6544 C CA . ASN A 1 857 ? 25.757 -28.157 13.804 1.00 92.50 857 ASN A CA 1
ATOM 6545 C C . ASN A 1 857 ? 26.329 -27.532 15.081 1.00 92.50 857 ASN A C 1
ATOM 6547 O O . ASN A 1 857 ? 27.355 -26.845 15.051 1.00 92.50 857 ASN A O 1
ATOM 6551 N N . GLY A 1 858 ? 25.688 -27.786 16.215 1.00 94.44 858 GLY A N 1
ATOM 6552 C CA . GLY A 1 858 ? 26.077 -27.176 17.479 1.00 94.44 858 GLY A CA 1
ATOM 6553 C C . GLY A 1 858 ? 25.014 -27.321 18.551 1.00 94.44 858 GLY A C 1
ATOM 6554 O O . GLY A 1 858 ? 24.163 -28.201 18.498 1.00 94.44 858 GLY A O 1
ATOM 6555 N N . MET A 1 859 ? 25.077 -26.447 19.542 1.00 95.31 859 MET A N 1
ATOM 6556 C CA . MET A 1 859 ? 24.176 -26.438 20.684 1.00 95.31 859 MET A CA 1
ATOM 6557 C C . MET A 1 859 ? 23.618 -25.037 20.915 1.00 95.31 859 MET A C 1
ATOM 6559 O O . MET A 1 859 ? 24.316 -24.047 20.686 1.00 95.31 859 MET A O 1
ATOM 6563 N N . MET A 1 860 ? 22.377 -24.952 21.396 1.00 96.19 860 MET A N 1
ATOM 6564 C CA . MET A 1 860 ? 21.730 -23.694 21.774 1.00 96.19 860 MET A CA 1
ATOM 6565 C C . MET A 1 860 ? 20.987 -23.836 23.107 1.00 96.19 860 MET A C 1
ATOM 6567 O O . MET A 1 860 ? 20.451 -24.900 23.408 1.00 96.19 860 MET A O 1
ATOM 6571 N N . LYS A 1 861 ? 20.943 -22.778 23.919 1.00 95.62 861 LYS A N 1
ATOM 6572 C CA . LYS A 1 861 ? 20.131 -22.733 25.148 1.00 95.62 861 LYS A CA 1
ATOM 6573 C C . LYS A 1 861 ? 19.648 -21.318 25.455 1.00 95.62 861 LYS A C 1
ATOM 6575 O O . LYS A 1 861 ? 20.248 -20.353 24.982 1.00 95.62 861 LYS A O 1
ATOM 6580 N N . GLU A 1 862 ? 18.606 -21.221 26.283 1.00 95.75 862 GLU A N 1
ATOM 6581 C CA . GLU A 1 862 ? 18.044 -19.958 26.792 1.00 95.75 862 GLU A CA 1
ATOM 6582 C C . GLU A 1 862 ? 17.744 -18.944 25.677 1.00 95.75 862 GLU A C 1
ATOM 6584 O O . GLU A 1 862 ? 18.384 -17.896 25.585 1.00 95.75 862 GLU A O 1
ATOM 6589 N N . VAL A 1 863 ? 16.776 -19.268 24.816 1.00 97.94 863 VAL A N 1
ATOM 6590 C CA . VAL A 1 863 ? 16.313 -18.362 23.754 1.00 97.94 863 VAL A CA 1
ATOM 6591 C C . VAL A 1 863 ? 15.241 -17.443 24.325 1.00 97.94 863 VAL A C 1
ATOM 6593 O O . VAL A 1 863 ? 14.210 -17.912 24.805 1.00 97.94 863 VAL A O 1
ATOM 6596 N N . VAL A 1 864 ? 15.473 -16.135 24.268 1.00 98.06 864 VAL A N 1
ATOM 6597 C CA . VAL A 1 864 ? 14.565 -15.109 24.786 1.00 98.06 864 VAL A CA 1
ATOM 6598 C C . VAL A 1 864 ? 14.347 -14.043 23.723 1.00 98.06 864 VAL A C 1
ATOM 6600 O O . VAL A 1 864 ? 15.305 -13.424 23.267 1.00 98.06 864 VAL A O 1
ATOM 6603 N N . LEU A 1 865 ? 13.093 -13.783 23.364 1.00 97.69 865 LEU A N 1
ATOM 6604 C CA . LEU A 1 865 ? 12.714 -12.622 22.562 1.00 97.69 865 LEU A CA 1
ATOM 6605 C C . LEU A 1 865 ? 12.071 -11.584 23.477 1.00 97.69 865 LEU A C 1
ATOM 6607 O O . LEU A 1 865 ? 11.063 -11.866 24.124 1.00 97.69 865 LEU A O 1
ATOM 6611 N N . ARG A 1 866 ? 12.633 -10.377 23.502 1.00 96.69 866 ARG A N 1
ATOM 6612 C CA . ARG A 1 866 ? 12.048 -9.213 24.172 1.00 96.69 866 ARG A CA 1
ATOM 6613 C C . ARG A 1 866 ? 11.679 -8.130 23.173 1.00 96.69 866 ARG A C 1
ATOM 6615 O O . ARG A 1 866 ? 12.353 -7.981 22.154 1.00 96.69 866 ARG A O 1
ATOM 6622 N N . GLY A 1 867 ? 10.660 -7.349 23.492 1.00 90.12 867 GLY A N 1
ATOM 6623 C CA . GLY A 1 867 ? 10.217 -6.196 22.714 1.00 90.12 867 GLY A CA 1
ATOM 6624 C C . GLY A 1 867 ? 9.175 -5.392 23.481 1.00 90.12 867 GLY A C 1
ATOM 6625 O O . GLY A 1 867 ? 8.842 -5.727 24.617 1.00 90.12 867 GLY A O 1
ATOM 6626 N N . SER A 1 868 ? 8.669 -4.322 22.877 1.00 71.69 868 SER A N 1
ATOM 6627 C CA . SER A 1 868 ? 7.499 -3.622 23.415 1.00 71.69 868 SER A CA 1
ATOM 6628 C C . SER A 1 868 ? 6.320 -4.596 23.528 1.00 71.69 868 SER A C 1
ATOM 6630 O O . SER A 1 868 ? 6.087 -5.373 22.603 1.00 71.69 868 SER A O 1
ATOM 6632 N N . ALA A 1 869 ? 5.626 -4.581 24.668 1.00 56.84 869 ALA A N 1
ATOM 6633 C CA . ALA A 1 869 ? 4.346 -5.268 24.808 1.00 56.84 869 ALA A CA 1
ATOM 6634 C C . ALA A 1 869 ? 3.291 -4.489 24.008 1.00 56.84 869 ALA A C 1
ATOM 6636 O O . ALA A 1 869 ? 3.222 -3.265 24.157 1.00 56.84 869 ALA A O 1
ATOM 6637 N N . ASP A 1 870 ? 2.531 -5.199 23.175 1.00 55.38 870 ASP A N 1
ATOM 6638 C CA . ASP A 1 870 ? 1.473 -4.648 22.313 1.00 55.38 870 ASP A CA 1
ATOM 6639 C C . ASP A 1 870 ? 0.093 -4.722 22.984 1.00 55.38 870 ASP A C 1
ATOM 6641 O O . ASP A 1 870 ? -0.244 -5.803 23.534 1.00 55.38 870 ASP A O 1
#